Protein AF-D1CGZ0-F1 (afdb_monomer)

Structure (mmCIF, N/CA/C/O backbone):
data_AF-D1CGZ0-F1
#
_entry.id   AF-D1CGZ0-F1
#
loop_
_atom_site.group_PDB
_atom_site.id
_atom_site.type_symbol
_atom_site.label_atom_id
_atom_site.label_alt_id
_atom_site.label_comp_id
_atom_site.label_asym_id
_atom_site.label_entity_id
_atom_site.label_seq_id
_atom_site.pdbx_PDB_ins_code
_atom_site.Cartn_x
_atom_site.Cartn_y
_atom_site.Cartn_z
_atom_site.occupancy
_atom_site.B_iso_or_equiv
_atom_site.auth_seq_id
_atom_site.auth_comp_id
_atom_site.auth_asym_id
_atom_site.auth_atom_id
_atom_site.pdbx_PDB_model_num
ATOM 1 N N . MET A 1 1 ? 1.304 -33.345 63.623 1.00 33.91 1 MET A N 1
ATOM 2 C CA . MET A 1 1 ? 1.809 -32.393 64.645 1.00 33.91 1 MET A CA 1
ATOM 3 C C . MET A 1 1 ? 1.473 -30.986 64.139 1.00 33.91 1 MET A C 1
ATOM 5 O O . MET A 1 1 ? 1.699 -30.787 62.960 1.00 33.91 1 MET A O 1
ATOM 9 N N . GLY A 1 2 ? 0.911 -30.013 64.870 1.00 30.84 2 GLY A N 1
ATOM 10 C CA . GLY A 1 2 ? 0.191 -30.027 66.157 1.00 30.84 2 GLY A CA 1
ATOM 11 C C . GLY A 1 2 ? -0.105 -28.598 66.693 1.00 30.84 2 GLY A C 1
ATOM 12 O O . GLY A 1 2 ? 0.747 -27.744 66.527 1.00 30.84 2 GLY A O 1
ATOM 13 N N . ARG A 1 3 ? -1.263 -28.388 67.367 1.00 31.34 3 ARG A N 1
ATOM 14 C CA . ARG A 1 3 ? -1.572 -27.412 68.472 1.00 31.34 3 ARG A CA 1
ATOM 15 C C . ARG A 1 3 ? -1.063 -25.939 68.357 1.00 31.34 3 ARG A C 1
ATOM 17 O O . ARG A 1 3 ? 0.141 -25.745 68.397 1.00 31.34 3 ARG A O 1
ATOM 24 N N . LYS A 1 4 ? -1.850 -24.838 68.430 1.00 31.77 4 LYS A N 1
ATOM 25 C CA . LYS A 1 4 ? -3.292 -24.493 68.702 1.00 31.77 4 LYS A CA 1
ATOM 26 C C . LYS A 1 4 ? -3.672 -23.238 67.841 1.00 31.77 4 LYS A C 1
ATOM 28 O O . LYS A 1 4 ? -2.792 -22.765 67.138 1.00 31.77 4 LYS A O 1
ATOM 33 N N . GLY A 1 5 ? -4.856 -22.594 67.851 1.00 29.02 5 GLY A N 1
ATOM 34 C CA . GLY A 1 5 ? -6.169 -22.830 68.501 1.00 29.02 5 GLY A CA 1
ATOM 35 C C . GLY A 1 5 ? -6.537 -21.925 69.712 1.00 29.02 5 GLY A C 1
ATOM 36 O O . GLY A 1 5 ? -5.686 -21.762 70.582 1.00 29.02 5 GLY A O 1
ATOM 37 N N . VAL A 1 6 ? -7.823 -21.491 69.796 1.00 29.25 6 VAL A N 1
ATOM 38 C CA . VAL A 1 6 ? -8.660 -20.978 70.949 1.00 29.25 6 VAL A CA 1
ATOM 39 C C . VAL A 1 6 ? -9.308 -19.559 70.744 1.00 29.25 6 VAL A C 1
ATOM 41 O O . VAL A 1 6 ? -8.644 -18.716 70.150 1.00 29.25 6 VAL A O 1
ATOM 44 N N . PRO A 1 7 ? -10.607 -19.310 71.119 1.00 48.56 7 PRO A N 1
ATOM 45 C CA . PRO A 1 7 ? -11.551 -18.529 70.265 1.00 48.56 7 PRO A CA 1
ATOM 46 C C . PRO A 1 7 ? -12.641 -17.629 70.966 1.00 48.56 7 PRO A C 1
ATOM 48 O O . PRO A 1 7 ? -12.638 -17.499 72.185 1.00 48.56 7 PRO A O 1
ATOM 51 N N . ALA A 1 8 ? -13.655 -17.173 70.187 1.00 29.95 8 ALA A N 1
ATOM 52 C CA . ALA A 1 8 ? -15.020 -16.686 70.568 1.00 29.95 8 ALA A CA 1
ATOM 53 C C . ALA A 1 8 ? -15.104 -15.353 71.378 1.00 29.95 8 ALA A C 1
ATOM 55 O O . ALA A 1 8 ? -14.095 -14.922 71.914 1.00 29.95 8 ALA A O 1
ATOM 56 N N . MET A 1 9 ? -16.198 -14.569 71.485 1.00 24.83 9 MET A N 1
ATOM 57 C CA . MET A 1 9 ? -17.675 -14.763 71.594 1.00 24.83 9 MET A CA 1
ATOM 58 C C . MET A 1 9 ? -18.397 -13.400 71.254 1.00 24.83 9 MET A C 1
ATOM 60 O O . MET A 1 9 ? -17.672 -12.429 71.073 1.00 24.83 9 MET A O 1
ATOM 64 N N . LEU A 1 10 ? -19.726 -13.136 71.169 1.00 25.66 10 LEU A N 1
ATOM 65 C CA . LEU A 1 10 ? -21.030 -13.844 71.310 1.00 25.66 10 LEU A CA 1
ATOM 66 C C . LEU A 1 10 ? -22.154 -13.075 70.508 1.00 25.66 10 LEU A C 1
ATOM 68 O O . LEU A 1 10 ? -21.863 -12.137 69.777 1.00 25.66 10 LEU A O 1
ATOM 72 N N . VAL A 1 11 ? -23.428 -13.482 70.644 1.00 27.08 11 VAL A N 1
ATOM 73 C CA . VAL A 1 11 ? -24.711 -13.037 70.017 1.00 27.08 11 VAL A CA 1
ATOM 74 C C . VAL A 1 11 ? -25.525 -12.032 70.878 1.00 27.08 11 VAL A C 1
ATOM 76 O O . VAL A 1 11 ? -25.475 -12.204 72.093 1.00 27.08 11 VAL A O 1
ATOM 79 N N . LEU A 1 12 ? -26.377 -11.132 70.305 1.00 22.94 12 LEU A N 1
ATOM 80 C CA . LEU A 1 12 ? -27.755 -10.831 70.824 1.00 22.94 12 LEU A CA 1
ATOM 81 C C . LEU A 1 12 ? -28.733 -9.964 69.945 1.00 22.94 12 LEU A C 1
ATOM 83 O O . LEU A 1 12 ? -28.482 -8.790 69.720 1.00 22.94 12 LEU A O 1
ATOM 87 N N . VAL A 1 13 ? -29.924 -10.535 69.648 1.00 24.48 13 VAL A N 1
ATOM 88 C CA . VAL A 1 13 ? -31.317 -9.963 69.702 1.00 24.48 13 VAL A CA 1
ATOM 89 C C . VAL A 1 13 ? -31.864 -8.895 68.706 1.00 24.48 13 VAL A C 1
ATOM 91 O O . VAL A 1 13 ? -31.139 -8.168 68.043 1.00 24.48 13 VAL A O 1
ATOM 94 N N . LEU A 1 14 ? -33.210 -8.887 68.575 1.00 24.78 14 LEU A N 1
ATOM 95 C CA . LEU A 1 14 ? -34.065 -8.159 67.616 1.00 24.78 14 LEU A CA 1
ATOM 96 C C . LEU A 1 14 ? -34.909 -7.005 68.233 1.00 24.78 14 LEU A C 1
ATOM 98 O O . LEU A 1 14 ? -35.263 -7.068 69.407 1.00 24.78 14 LEU A O 1
ATOM 102 N N . LEU A 1 15 ? -35.439 -6.153 67.331 1.00 25.78 15 LEU A N 1
ATOM 103 C CA . LEU A 1 15 ? -36.782 -5.511 67.321 1.00 25.78 15 LEU A CA 1
ATOM 104 C C . LEU A 1 15 ? -37.104 -4.278 68.210 1.00 25.78 15 LEU A C 1
ATOM 106 O O . LEU A 1 15 ? -36.628 -4.137 69.328 1.00 25.78 15 LEU A O 1
ATOM 110 N N . LEU A 1 16 ? -38.068 -3.488 67.686 1.00 23.92 16 LEU A N 1
ATOM 111 C CA . LEU A 1 16 ? -38.765 -2.298 68.234 1.00 23.92 16 LEU A CA 1
ATOM 112 C C . LEU A 1 16 ? -37.964 -0.966 68.247 1.00 23.92 16 LEU A C 1
ATOM 114 O O . LEU A 1 16 ? -36.817 -0.945 68.667 1.00 23.92 16 LEU A O 1
ATOM 118 N N . ALA A 1 17 ? -38.521 0.193 67.845 1.00 24.83 17 ALA A N 1
ATOM 119 C CA . ALA A 1 17 ? -39.800 0.452 67.156 1.00 24.83 17 ALA A CA 1
ATOM 120 C C . ALA A 1 17 ? -39.867 1.828 66.438 1.00 24.83 17 ALA A C 1
ATOM 122 O O . ALA A 1 17 ? -39.348 2.818 66.934 1.00 24.83 17 ALA A O 1
ATOM 123 N N . LEU A 1 18 ? -40.606 1.849 65.318 1.00 27.62 18 LEU A N 1
ATOM 124 C CA . LEU A 1 18 ? -41.528 2.892 64.818 1.00 27.62 18 LEU A CA 1
ATOM 125 C C . LEU A 1 18 ? -41.279 4.390 65.132 1.00 27.62 18 LEU A C 1
ATOM 127 O O . LEU A 1 18 ? -41.556 4.849 66.238 1.00 27.62 18 LEU A O 1
ATOM 131 N N . TRP A 1 19 ? -41.088 5.184 64.070 1.00 22.89 19 TRP A N 1
ATOM 132 C CA . TRP A 1 19 ? -41.800 6.464 63.895 1.00 22.89 19 TRP A CA 1
ATOM 133 C C . TRP A 1 19 ? -42.060 6.719 62.389 1.00 22.89 19 TRP A C 1
ATOM 135 O O . TRP A 1 19 ? -41.135 6.539 61.598 1.00 22.89 19 TRP A O 1
ATOM 145 N N . PRO A 1 20 ? -43.288 7.067 61.947 1.00 32.31 20 PRO A N 1
ATOM 146 C CA . PRO A 1 20 ? -43.593 7.330 60.534 1.00 32.31 20 PRO A CA 1
ATOM 147 C C . PRO A 1 20 ? -43.204 8.749 60.081 1.00 32.31 20 PRO A C 1
ATOM 149 O O . PRO A 1 20 ? -43.044 9.656 60.895 1.00 32.31 20 PRO A O 1
ATOM 152 N N . ALA A 1 21 ? -43.097 8.947 58.767 1.00 34.34 21 ALA A N 1
ATOM 153 C CA . ALA A 1 21 ? -42.595 10.182 58.172 1.00 34.34 21 ALA A CA 1
ATOM 154 C C . ALA A 1 21 ? -43.555 11.389 58.247 1.00 34.34 21 ALA A C 1
ATOM 156 O O . ALA A 1 21 ? -44.709 11.328 57.822 1.00 34.34 21 ALA A O 1
ATOM 157 N N . SER A 1 22 ? -42.994 12.529 58.644 1.00 29.72 22 SER A N 1
ATOM 158 C CA . SER A 1 22 ? -43.122 13.817 57.949 1.00 29.72 22 SER A CA 1
ATOM 159 C C . SER A 1 22 ? -41.740 14.490 58.042 1.00 29.72 22 SER A C 1
ATOM 161 O O . SER A 1 22 ? -41.079 14.396 59.072 1.00 29.72 22 SER A O 1
ATOM 163 N N . HIS A 1 23 ? -41.185 15.121 57.011 1.00 26.83 23 HIS A N 1
ATOM 164 C CA . HIS A 1 23 ? -41.782 16.184 56.200 1.00 26.83 23 HIS A CA 1
ATOM 165 C C . HIS A 1 23 ? -41.604 15.971 54.681 1.00 26.83 23 HIS A C 1
ATOM 167 O O . HIS A 1 23 ? -41.093 14.947 54.235 1.00 26.83 23 HIS A O 1
ATOM 173 N N . ASN A 1 24 ? -42.093 16.933 53.892 1.00 29.92 24 ASN A N 1
ATOM 174 C CA . ASN A 1 24 ? -42.117 16.894 52.427 1.00 29.92 24 ASN A CA 1
ATOM 175 C C . ASN A 1 24 ? -40.712 16.887 51.800 1.00 29.92 24 ASN A C 1
ATOM 177 O O . ASN A 1 24 ? -39.748 17.353 52.403 1.00 29.92 24 ASN A O 1
ATOM 181 N N . GLY A 1 25 ? -40.628 16.383 50.565 1.00 31.55 25 GLY A N 1
ATOM 182 C CA . GLY A 1 25 ? -39.372 16.061 49.891 1.00 31.55 25 GLY A CA 1
ATOM 183 C C . GLY A 1 25 ? -38.356 17.204 49.786 1.00 31.55 25 GLY A C 1
ATOM 184 O O . GLY A 1 25 ? -38.608 18.230 49.157 1.00 31.55 25 GLY A O 1
ATOM 185 N N . ARG A 1 26 ? -37.165 16.936 50.320 1.00 33.88 26 ARG A N 1
ATOM 186 C CA . ARG A 1 26 ? -35.872 17.429 49.831 1.00 33.88 26 ARG A CA 1
ATOM 187 C C . ARG A 1 26 ? -35.024 16.212 49.443 1.00 33.88 26 ARG A C 1
ATOM 189 O O . ARG A 1 26 ? -35.352 15.089 49.832 1.00 33.88 26 ARG A O 1
ATOM 196 N N . ALA A 1 27 ? -33.961 16.424 48.670 1.00 37.03 27 ALA A N 1
ATOM 197 C CA . ALA A 1 27 ? -32.963 15.382 48.425 1.00 37.03 27 ALA A CA 1
ATOM 198 C C . ALA A 1 27 ? -32.316 14.928 49.749 1.00 37.03 27 ALA A C 1
ATOM 200 O O . ALA A 1 27 ? -32.380 15.642 50.750 1.00 37.03 27 ALA A O 1
ATOM 201 N N . GLN A 1 28 ? -31.681 13.752 49.763 1.00 46.81 28 GLN A N 1
ATOM 202 C CA . GLN A 1 28 ? -30.856 13.345 50.903 1.00 46.81 28 GLN A CA 1
ATOM 203 C C . GLN A 1 28 ? -29.676 14.321 51.032 1.00 46.81 28 GLN A C 1
ATOM 205 O O . GLN A 1 28 ? -28.759 14.290 50.213 1.00 46.81 28 GLN A O 1
ATOM 210 N N . GLU A 1 29 ? -29.726 15.199 52.036 1.00 56.94 29 GLU A N 1
ATOM 211 C CA . GLU A 1 29 ? -28.662 16.157 52.349 1.00 56.94 29 GLU A CA 1
ATOM 212 C C . GLU A 1 29 ? -27.419 15.373 52.808 1.00 56.94 29 GLU A C 1
ATOM 214 O O . GLU A 1 29 ? -27.412 14.720 53.856 1.00 56.94 29 GLU A O 1
ATOM 219 N N . THR A 1 30 ? -26.368 15.369 51.985 1.00 62.00 30 THR A N 1
ATOM 220 C CA . THR A 1 30 ? -25.201 14.497 52.171 1.00 62.00 30 THR A CA 1
ATOM 221 C C . THR A 1 30 ? -24.178 15.132 53.104 1.00 62.00 30 THR A C 1
ATOM 223 O O . THR A 1 30 ? -23.132 15.584 52.663 1.00 62.00 30 THR A O 1
ATOM 226 N N . GLY A 1 31 ? -24.470 15.146 54.408 1.00 77.12 31 GLY A N 1
ATOM 227 C CA . GLY A 1 31 ? -23.459 15.273 55.471 1.00 77.12 31 GLY A CA 1
ATOM 228 C C . GLY A 1 31 ? -22.737 16.620 55.620 1.00 77.12 31 GLY A C 1
ATOM 229 O O . GLY A 1 31 ? -21.684 16.654 56.251 1.00 77.12 31 GLY A O 1
ATOM 230 N N . LEU A 1 32 ? -23.260 17.716 55.064 1.00 88.50 32 LEU A N 1
ATOM 231 C CA . LEU A 1 32 ? -22.719 19.066 55.270 1.00 88.50 32 LEU A CA 1
ATOM 232 C C . LEU A 1 32 ? -23.212 19.640 56.613 1.00 88.50 32 LEU A C 1
ATOM 234 O O . LEU A 1 32 ? -24.414 19.831 56.800 1.00 88.50 32 LEU A O 1
ATOM 238 N N . ASP A 1 33 ? -22.300 19.919 57.548 1.00 88.38 33 ASP A N 1
ATOM 239 C CA . ASP A 1 33 ? -22.660 20.371 58.902 1.00 88.38 33 ASP A CA 1
ATOM 240 C C . ASP A 1 33 ? -23.023 21.867 58.951 1.00 88.38 33 ASP A C 1
ATOM 242 O O . ASP A 1 33 ? -22.326 22.719 58.397 1.00 88.38 33 ASP A O 1
ATOM 246 N N . ASN A 1 34 ? -24.089 22.200 59.694 1.00 89.50 34 ASN A N 1
ATOM 247 C CA . ASN A 1 34 ? -24.555 23.577 59.939 1.00 89.50 34 ASN A CA 1
ATOM 248 C C . ASN A 1 34 ? -24.634 24.456 58.658 1.00 89.50 34 ASN A C 1
ATOM 250 O O . ASN A 1 34 ? -24.021 25.523 58.604 1.00 89.50 34 ASN A O 1
ATOM 254 N N . PRO A 1 35 ? -25.355 24.029 57.603 1.00 87.56 35 PRO A N 1
ATOM 255 C CA . PRO A 1 35 ? -25.228 24.647 56.283 1.00 87.56 35 PRO A CA 1
ATOM 256 C C . PRO A 1 35 ? -26.003 25.974 56.135 1.00 87.56 35 PRO A C 1
ATOM 258 O O . PRO A 1 35 ? -25.654 26.801 55.300 1.00 87.56 35 PRO A O 1
ATOM 261 N N . GLY A 1 36 ? -27.009 26.216 56.981 1.00 87.12 36 GLY A N 1
ATOM 262 C CA . GLY A 1 36 ? -27.681 27.517 57.128 1.00 87.12 36 GLY A CA 1
ATOM 263 C C . GLY A 1 36 ? -27.113 28.381 58.262 1.00 87.12 36 GLY A C 1
ATOM 264 O O . GLY A 1 36 ? -27.831 29.205 58.802 1.00 87.12 36 GLY A O 1
ATOM 265 N N . PHE A 1 37 ? -25.880 28.127 58.723 1.00 92.94 37 PHE A N 1
ATOM 266 C CA . PHE A 1 37 ? -25.139 28.922 59.728 1.00 92.94 37 PHE A CA 1
ATOM 267 C C . PHE A 1 37 ? -25.830 29.199 61.087 1.00 92.94 37 PHE A C 1
ATOM 269 O O . PHE A 1 37 ? -25.304 29.934 61.928 1.00 92.94 37 PHE A O 1
ATOM 276 N N . GLU A 1 38 ? -26.968 28.562 61.366 1.00 90.06 38 GLU A N 1
ATOM 277 C CA . GLU A 1 38 ? -27.768 28.747 62.581 1.00 90.06 38 GLU A CA 1
ATOM 278 C C . GLU A 1 38 ? -26.986 28.495 63.877 1.00 90.06 38 GLU A C 1
ATOM 280 O O . GLU A 1 38 ? -27.153 29.214 64.866 1.00 90.06 38 GLU A O 1
ATOM 285 N N . ALA A 1 39 ? -26.094 27.502 63.897 1.00 87.94 39 ALA A N 1
ATOM 286 C CA . ALA A 1 39 ? -25.269 27.198 65.065 1.00 87.94 39 ALA A CA 1
ATOM 287 C C . ALA A 1 39 ? -24.060 28.144 65.229 1.00 87.94 39 ALA A C 1
ATOM 289 O O . ALA A 1 39 ? -23.420 28.132 66.281 1.00 87.94 39 ALA A O 1
ATOM 290 N N . GLY A 1 40 ? -23.758 28.972 64.225 1.00 89.56 40 GLY A N 1
ATOM 291 C CA . GLY A 1 40 ? -22.556 29.804 64.146 1.00 89.56 40 GLY A CA 1
ATOM 292 C C . GLY A 1 40 ? -21.948 29.819 62.736 1.00 89.56 40 GLY A C 1
ATOM 293 O O . GLY A 1 40 ? -22.449 29.137 61.841 1.00 89.56 40 GLY A O 1
ATOM 294 N N . PRO A 1 41 ? -20.851 30.564 62.521 1.00 92.19 41 PRO A N 1
ATOM 295 C CA . PRO A 1 41 ? -20.066 30.444 61.296 1.00 92.19 41 PRO A CA 1
ATOM 296 C C . PRO A 1 41 ? -19.385 29.068 61.198 1.00 92.19 41 PRO A C 1
ATOM 298 O O . PRO A 1 41 ? -19.215 28.368 62.199 1.00 92.19 41 PRO A O 1
ATOM 301 N N . TRP A 1 42 ? -18.947 28.703 59.994 1.00 94.69 42 TRP A N 1
ATOM 302 C CA . TRP A 1 42 ? -17.959 27.635 59.798 1.00 94.69 42 TRP A CA 1
ATOM 303 C C . TRP A 1 42 ? -16.566 28.055 60.317 1.00 94.69 42 TRP A C 1
ATOM 305 O O . TRP A 1 42 ? -16.346 29.214 60.676 1.00 94.69 42 TRP A O 1
ATOM 315 N N . GLU A 1 43 ? -15.617 27.113 60.373 1.00 93.75 43 GLU A N 1
ATOM 316 C CA . GLU A 1 43 ? -14.224 27.398 60.749 1.00 93.75 43 GLU A CA 1
ATOM 317 C C . GLU A 1 43 ? -13.621 28.431 59.778 1.00 93.75 43 GLU A C 1
ATOM 319 O O . GLU A 1 43 ? -13.849 28.344 58.575 1.00 93.75 43 GLU A O 1
ATOM 324 N N . ALA A 1 44 ? -12.882 29.423 60.281 1.00 94.38 44 ALA A N 1
ATOM 325 C CA . ALA A 1 44 ? -12.381 30.545 59.484 1.00 94.38 44 ALA A CA 1
ATOM 326 C C . ALA A 1 44 ? -10.909 30.841 59.788 1.00 94.38 44 ALA A C 1
ATOM 328 O O . ALA A 1 44 ? -10.480 30.701 60.934 1.00 94.38 44 ALA A O 1
ATOM 329 N N . ASN A 1 45 ? -10.152 31.305 58.788 1.00 95.19 45 ASN A N 1
ATOM 330 C CA . ASN A 1 45 ? -8.765 31.743 59.000 1.00 95.19 45 ASN A CA 1
ATOM 331 C C . ASN A 1 45 ? -8.683 33.045 59.820 1.00 95.19 45 ASN A C 1
ATOM 333 O O . ASN A 1 45 ? -7.792 33.189 60.654 1.00 95.19 45 ASN A O 1
ATOM 337 N N . HIS A 1 46 ? -9.658 33.938 59.633 1.00 94.25 46 HIS A N 1
ATOM 338 C CA . HIS A 1 46 ? -9.823 35.194 60.365 1.00 94.25 46 HIS A CA 1
ATOM 339 C C . HIS A 1 46 ? -11.173 35.237 61.105 1.00 94.25 46 HIS A C 1
ATOM 341 O O . HIS A 1 46 ? -12.113 35.904 60.656 1.00 94.25 46 HIS A O 1
ATOM 347 N N . PRO A 1 47 ? -11.326 34.524 62.238 1.00 92.44 47 PRO A N 1
ATOM 348 C CA . PRO A 1 47 ? -12.586 34.467 62.983 1.00 92.44 47 PRO A CA 1
ATOM 349 C C . PRO A 1 47 ? -13.032 35.833 63.537 1.00 92.44 47 PRO A C 1
ATOM 351 O O . PRO A 1 47 ? -14.212 36.035 63.796 1.00 92.44 47 PRO A O 1
ATOM 354 N N . GLU A 1 48 ? -12.132 36.808 63.673 1.00 93.56 48 GLU A N 1
ATOM 355 C CA . GLU A 1 48 ? -12.452 38.198 64.026 1.00 93.56 48 GLU A CA 1
ATOM 356 C C . GLU A 1 48 ? -13.113 39.000 62.887 1.00 93.56 48 GLU A C 1
ATOM 358 O O . GLU A 1 48 ? -13.610 40.107 63.112 1.00 93.56 48 GLU A O 1
ATOM 363 N N . ARG A 1 49 ? -13.124 38.455 61.664 1.00 95.25 49 ARG A N 1
ATOM 364 C CA . ARG A 1 49 ? -13.745 39.041 60.462 1.00 95.25 49 ARG A CA 1
ATOM 365 C C . ARG A 1 49 ? -15.061 38.370 60.070 1.00 95.25 49 ARG A C 1
ATOM 367 O O . ARG A 1 49 ? -15.728 38.843 59.148 1.00 95.25 49 ARG A O 1
ATOM 374 N N . VAL A 1 50 ? -15.436 37.300 60.771 1.00 95.44 50 VAL A N 1
ATOM 375 C CA . VAL A 1 50 ? -16.569 36.425 60.457 1.00 95.44 50 VAL A CA 1
ATOM 376 C C . VAL A 1 50 ? -17.542 36.395 61.639 1.00 95.44 50 VAL A C 1
ATOM 378 O O . VAL A 1 50 ? -17.148 36.125 62.769 1.00 95.44 50 VAL A O 1
ATOM 381 N N . ALA A 1 51 ? -18.826 36.670 61.405 1.00 94.00 51 ALA A N 1
ATOM 382 C CA . ALA A 1 51 ? -19.843 36.674 62.461 1.00 94.00 51 ALA A CA 1
ATOM 383 C C . ALA A 1 51 ? -21.238 36.334 61.922 1.00 94.00 51 ALA A C 1
ATOM 385 O O . ALA A 1 51 ? -21.568 36.695 60.797 1.00 94.00 51 ALA A O 1
ATOM 386 N N . THR A 1 52 ? -22.092 35.706 62.734 1.00 92.81 52 THR A N 1
ATOM 387 C CA . THR A 1 52 ? -23.512 35.523 62.383 1.00 92.81 52 THR A CA 1
ATOM 388 C C . THR A 1 52 ? -24.238 36.865 62.300 1.00 92.81 52 THR A C 1
ATOM 390 O O . THR A 1 52 ? -24.084 37.696 63.201 1.00 92.81 52 THR A O 1
ATOM 393 N N . ASP A 1 53 ? -25.083 37.048 61.289 1.00 92.25 53 ASP A N 1
ATOM 394 C CA . ASP A 1 53 ? -25.954 38.216 61.133 1.00 92.25 53 ASP A CA 1
ATOM 395 C C . ASP A 1 53 ? -27.427 37.787 61.227 1.00 92.25 53 ASP A C 1
ATOM 397 O O . ASP A 1 53 ? -27.825 36.772 60.662 1.00 92.25 53 ASP A O 1
ATOM 401 N N . THR A 1 54 ? -28.235 38.549 61.964 1.00 92.81 54 THR A N 1
ATOM 402 C CA . THR A 1 54 ? -29.687 38.336 62.128 1.00 92.81 54 THR A CA 1
ATOM 403 C C . THR A 1 54 ? -30.519 39.417 61.433 1.00 92.81 54 THR A C 1
ATOM 405 O O . THR A 1 54 ? -31.741 39.447 61.564 1.00 92.81 54 THR A O 1
ATOM 408 N N . THR A 1 55 ? -29.865 40.346 60.726 1.00 91.12 55 THR A N 1
ATOM 409 C CA . THR A 1 55 ? -30.499 41.478 60.032 1.00 91.12 55 THR A CA 1
ATOM 410 C C . THR A 1 55 ? -30.466 41.329 58.516 1.00 91.12 55 THR A C 1
ATOM 412 O O . THR A 1 55 ? -31.359 41.836 57.842 1.00 91.12 55 THR A O 1
ATOM 415 N N . GLN A 1 56 ? -29.464 40.621 57.988 1.00 92.25 56 GLN A N 1
ATOM 416 C CA . GLN A 1 56 ? -29.388 40.175 56.599 1.00 92.25 56 GLN A CA 1
ATOM 417 C C . GLN A 1 56 ? -29.416 38.650 56.603 1.00 92.25 56 GLN A C 1
ATOM 419 O O . GLN A 1 56 ? -28.442 38.018 56.998 1.00 92.25 56 GLN A O 1
ATOM 424 N N . VAL A 1 57 ? -30.547 38.068 56.223 1.00 92.00 57 VAL A N 1
ATOM 425 C CA . VAL A 1 57 ? -30.811 36.622 56.259 1.00 92.00 57 VAL A CA 1
ATOM 426 C C . VAL A 1 57 ? -31.625 36.274 55.013 1.00 92.00 57 VAL A C 1
ATOM 428 O O . VAL A 1 57 ? -32.472 37.074 54.606 1.00 92.00 57 VAL A O 1
ATOM 431 N N . HIS A 1 58 ? -31.348 35.131 54.394 1.00 92.62 58 HIS A N 1
ATOM 432 C CA . HIS A 1 58 ? -32.141 34.548 53.316 1.00 92.62 58 HIS A CA 1
ATOM 433 C C . HIS A 1 58 ? -33.144 33.526 53.874 1.00 92.62 58 HIS A C 1
ATOM 435 O O . HIS A 1 58 ? -34.339 33.614 53.583 1.00 92.62 58 HIS A O 1
ATOM 441 N N . GLY A 1 59 ? -32.671 32.602 54.719 1.00 83.56 59 GLY A N 1
ATOM 442 C CA . GLY A 1 59 ? -33.468 31.527 55.313 1.00 83.56 59 GLY A CA 1
ATOM 443 C C . GLY A 1 59 ? -33.259 31.387 56.821 1.00 83.56 59 GLY A C 1
ATOM 444 O O . GLY A 1 59 ? -32.263 31.826 57.379 1.00 83.56 59 GLY A O 1
ATOM 445 N N . GLY A 1 60 ? -34.227 30.789 57.519 1.00 86.62 60 GLY A N 1
ATOM 446 C CA . GLY A 1 60 ? -34.109 30.556 58.964 1.00 86.62 60 GLY A CA 1
ATOM 447 C C . GLY A 1 60 ? -34.121 31.844 59.805 1.00 86.62 60 GLY A C 1
ATOM 448 O O . GLY A 1 60 ? -35.059 32.640 59.721 1.00 86.62 60 GLY A O 1
ATOM 449 N N . GLN A 1 61 ? -33.127 32.002 60.681 1.00 90.06 61 GLN A N 1
ATOM 450 C CA . GLN A 1 61 ? -32.957 33.111 61.629 1.00 90.06 61 GLN A CA 1
ATOM 451 C C . GLN A 1 61 ? -31.582 33.796 61.545 1.00 90.06 61 GLN A C 1
ATOM 453 O O . GLN A 1 61 ? -31.410 34.851 62.167 1.00 90.06 61 GLN A O 1
ATOM 458 N N . ARG A 1 62 ? -30.598 33.213 60.845 1.00 93.62 62 ARG A N 1
ATOM 459 C CA . ARG A 1 62 ? -29.203 33.683 60.807 1.00 93.62 62 ARG A CA 1
ATOM 460 C C . ARG A 1 62 ? -28.550 33.383 59.464 1.00 93.62 62 ARG A C 1
ATOM 462 O O . ARG A 1 62 ? -28.650 32.266 58.992 1.00 93.62 62 ARG A O 1
ATOM 469 N N . SER A 1 63 ? -27.764 34.330 58.964 1.00 95.31 63 SER A N 1
ATOM 470 C CA . SER A 1 63 ? -26.724 34.076 57.958 1.00 95.31 63 SER A CA 1
ATOM 471 C C . SER A 1 63 ? -25.334 34.211 58.588 1.00 95.31 63 SER A C 1
ATOM 473 O O . SER A 1 63 ? -25.207 34.579 59.765 1.00 95.31 63 SER A O 1
ATOM 475 N N . VAL A 1 64 ? -24.270 33.991 57.810 1.00 96.38 64 VAL A N 1
ATOM 476 C CA . VAL A 1 64 ? -22.910 34.404 58.187 1.00 96.38 64 VAL A CA 1
ATOM 477 C C . VAL A 1 64 ? -22.428 35.591 57.352 1.00 96.38 64 VAL A C 1
ATOM 479 O O . VAL A 1 64 ? -22.484 35.579 56.126 1.00 96.38 64 VAL A O 1
ATOM 482 N N . ARG A 1 65 ? -21.908 36.617 58.030 1.00 96.81 65 ARG A N 1
ATOM 483 C CA . ARG A 1 65 ? -21.290 37.813 57.451 1.00 96.81 65 ARG A CA 1
ATOM 484 C C . ARG A 1 65 ? -19.769 37.726 57.505 1.00 96.81 65 ARG A C 1
ATOM 486 O O . ARG A 1 65 ? -19.205 37.393 58.548 1.00 96.81 65 ARG A O 1
ATOM 493 N N . VAL A 1 66 ? -19.117 38.129 56.418 1.00 97.25 66 VAL A N 1
ATOM 494 C CA . VAL A 1 66 ? -17.660 38.168 56.253 1.00 97.25 66 VAL A CA 1
ATOM 495 C C . VAL A 1 66 ? -17.208 39.573 55.839 1.00 97.25 66 VAL A C 1
ATOM 497 O O . VAL A 1 66 ? -17.772 40.175 54.922 1.00 97.25 66 VAL A O 1
ATOM 500 N N . LEU A 1 67 ? -16.185 40.099 56.519 1.00 96.19 67 LEU A N 1
ATOM 501 C CA . LEU A 1 67 ? -15.572 41.403 56.242 1.00 96.19 67 LEU A CA 1
ATOM 502 C C . LEU A 1 67 ? -14.161 41.221 55.645 1.00 96.19 67 LEU A C 1
ATOM 504 O O . LEU A 1 67 ? -13.301 40.681 56.344 1.00 96.19 67 LEU A O 1
ATOM 508 N N . PRO A 1 68 ? -13.872 41.709 54.421 1.00 94.50 68 PRO A N 1
ATOM 509 C CA . PRO A 1 68 ? -12.570 41.524 53.765 1.00 94.50 68 PRO A CA 1
ATOM 510 C C . PRO A 1 68 ? -11.426 42.157 54.568 1.00 94.50 68 PRO A C 1
ATOM 512 O O . PRO A 1 68 ? -11.668 43.050 55.384 1.00 94.50 68 PRO A O 1
ATOM 515 N N . LEU A 1 69 ? -10.182 41.734 54.338 1.00 92.56 69 LEU A N 1
ATOM 516 C CA . LEU A 1 69 ? -8.994 42.363 54.925 1.00 92.56 69 LEU A CA 1
ATOM 517 C C . LEU A 1 69 ? -8.175 43.119 53.865 1.00 92.56 69 LEU A C 1
ATOM 519 O O . LEU A 1 69 ? -8.026 42.631 52.746 1.00 92.56 69 LEU A O 1
ATOM 523 N N . PRO A 1 70 ? -7.582 44.281 54.194 1.00 87.75 70 PRO A N 1
ATOM 524 C CA . PRO A 1 70 ? -6.567 44.891 53.346 1.00 87.75 70 PRO A CA 1
ATOM 525 C C . PRO A 1 70 ? -5.294 44.031 53.347 1.00 87.75 70 PRO A C 1
ATOM 527 O O . PRO A 1 70 ? -4.582 43.962 54.348 1.00 87.75 70 PRO A O 1
ATOM 530 N N . GLY A 1 71 ? -5.007 43.384 52.217 1.00 87.69 71 GLY A N 1
ATOM 531 C CA . GLY A 1 71 ? -3.774 42.622 51.988 1.00 87.69 71 GLY A CA 1
ATOM 532 C C . GLY A 1 71 ? -3.779 41.137 52.378 1.00 87.69 71 GLY A C 1
ATOM 533 O O . GLY A 1 71 ? -2.745 40.506 52.185 1.00 87.69 71 GLY A O 1
ATOM 534 N N . ASP A 1 72 ? -4.891 40.575 52.869 1.00 93.06 72 ASP A N 1
ATOM 535 C CA . ASP A 1 72 ? -5.021 39.131 53.143 1.00 93.06 72 ASP A CA 1
ATOM 536 C C . ASP A 1 72 ? -6.432 38.609 52.804 1.00 93.06 72 ASP A C 1
ATOM 538 O O . ASP A 1 72 ? -7.403 39.373 52.774 1.00 93.06 72 ASP A O 1
ATOM 542 N N . ASP A 1 73 ? -6.534 37.315 52.509 1.00 93.62 73 ASP A N 1
ATOM 543 C CA . ASP A 1 73 ? -7.778 36.622 52.161 1.00 93.62 73 ASP A CA 1
ATOM 544 C C . ASP A 1 73 ? -8.573 36.254 53.426 1.00 93.62 73 ASP A C 1
ATOM 546 O O . ASP A 1 73 ? -8.012 35.782 54.413 1.00 93.62 73 ASP A O 1
ATOM 550 N N . VAL A 1 74 ? -9.904 36.372 53.397 1.00 96.12 74 VAL A N 1
ATOM 551 C CA . VAL A 1 74 ? -10.778 35.881 54.479 1.00 96.12 74 VAL A CA 1
ATOM 552 C C . VAL A 1 74 ? -11.658 34.760 53.946 1.00 96.12 74 VAL A C 1
ATOM 554 O O . VAL A 1 74 ? -12.497 34.987 53.076 1.00 96.12 74 VAL A O 1
ATOM 557 N N . PHE A 1 75 ? -11.511 33.551 54.485 1.00 95.94 75 PHE A N 1
ATOM 558 C CA . PHE A 1 75 ? -12.312 32.399 54.079 1.00 95.94 75 PHE A CA 1
ATOM 559 C C . PHE A 1 75 ? -12.846 31.591 55.261 1.00 95.94 75 PHE A C 1
ATOM 561 O O . PHE A 1 75 ? -12.250 31.534 56.338 1.00 95.94 75 PHE A O 1
ATOM 568 N N . MET A 1 76 ? -13.971 30.925 55.012 1.00 96.38 76 MET A N 1
ATOM 569 C CA . MET A 1 76 ? -14.561 29.908 55.878 1.00 96.38 76 MET A CA 1
ATOM 570 C C . MET A 1 76 ? -14.505 28.541 55.199 1.00 96.38 76 MET A C 1
ATOM 572 O O . MET A 1 76 ? -14.589 28.469 53.973 1.00 96.38 76 MET A O 1
ATOM 576 N N . LEU A 1 77 ? -14.408 27.468 55.981 1.00 94.31 77 LEU A N 1
ATOM 577 C CA . LEU A 1 77 ? -14.251 26.097 55.500 1.00 94.31 77 LEU A CA 1
ATOM 578 C C . LEU A 1 77 ? -15.174 25.099 56.219 1.00 94.31 77 LEU A C 1
ATOM 580 O O . LEU A 1 77 ? -15.279 25.105 57.445 1.00 94.31 77 LEU A O 1
ATOM 584 N N . SER A 1 78 ? -15.835 24.234 55.448 1.00 94.56 78 SER A N 1
ATOM 585 C CA . SER A 1 78 ? -16.802 23.247 55.951 1.00 94.56 78 SER A CA 1
ATOM 586 C C . SER A 1 78 ? -16.165 22.120 56.779 1.00 94.56 78 SER A C 1
ATOM 588 O O . SER A 1 78 ? -14.943 21.968 56.852 1.00 94.56 78 SER A O 1
ATOM 590 N N . ASN A 1 79 ? -17.007 21.242 57.331 1.00 93.56 79 ASN A N 1
ATOM 591 C CA . ASN A 1 79 ? -16.595 19.889 57.706 1.00 93.56 79 ASN A CA 1
ATOM 592 C C . ASN A 1 79 ? -16.105 19.086 56.473 1.00 93.56 79 ASN A C 1
ATOM 594 O O . ASN A 1 79 ? -16.270 19.518 55.329 1.00 93.56 79 ASN A O 1
ATOM 598 N N . LEU A 1 80 ? -15.482 17.922 56.695 1.00 93.25 80 LEU A N 1
ATOM 599 C CA . LEU A 1 80 ? -15.187 16.975 55.612 1.00 93.25 80 LEU A CA 1
ATOM 600 C C . LEU A 1 80 ? -16.471 16.253 55.209 1.00 93.25 80 LEU A C 1
ATOM 602 O O . LEU A 1 80 ? -17.043 15.516 56.011 1.00 93.25 80 LEU A O 1
ATOM 606 N N . VAL A 1 81 ? -16.894 16.439 53.964 1.00 93.31 81 VAL A N 1
ATOM 607 C CA . VAL A 1 81 ? -18.162 15.915 53.462 1.00 93.31 81 VAL A CA 1
ATOM 608 C C . VAL A 1 81 ? -17.906 14.652 52.635 1.00 93.31 81 VAL A C 1
ATOM 610 O O . VAL A 1 81 ? -17.222 14.749 51.615 1.00 93.31 81 VAL A O 1
ATOM 613 N N . PRO A 1 82 ? -18.391 13.466 53.050 1.00 90.81 82 PRO A N 1
ATOM 614 C CA . PRO A 1 82 ? -18.092 12.212 52.363 1.00 90.81 82 PRO A CA 1
ATOM 615 C C . PRO A 1 82 ? -18.783 12.134 51.000 1.00 90.81 82 PRO A C 1
ATOM 617 O O . PRO A 1 82 ? -19.978 12.420 50.885 1.00 90.81 82 PRO A O 1
ATOM 620 N N . ILE A 1 83 ? -18.044 11.679 49.988 1.00 88.88 83 ILE A N 1
ATOM 621 C CA . ILE A 1 83 ? -18.567 11.438 48.640 1.00 88.88 83 ILE A CA 1
ATOM 622 C C . ILE A 1 83 ? -18.270 10.021 48.150 1.00 88.88 83 ILE A C 1
ATOM 624 O O . ILE A 1 83 ? -17.344 9.358 48.612 1.00 88.88 83 ILE A O 1
ATOM 628 N N . ASP A 1 84 ? -19.060 9.584 47.177 1.00 83.81 84 ASP A N 1
ATOM 629 C CA . ASP A 1 84 ? -18.714 8.498 46.271 1.00 83.81 84 ASP A CA 1
ATOM 630 C C . ASP A 1 84 ? -18.145 9.137 44.997 1.00 83.81 84 ASP A C 1
ATOM 632 O O . ASP A 1 84 ? -18.835 9.926 44.349 1.00 83.81 84 ASP A O 1
ATOM 636 N N . VAL A 1 85 ? -16.886 8.849 44.656 1.00 84.75 85 VAL A N 1
ATOM 637 C CA . VAL A 1 85 ? -16.211 9.480 43.506 1.00 84.75 85 VAL A CA 1
ATOM 638 C C . VAL A 1 85 ? -16.816 9.082 42.158 1.00 84.75 85 VAL A C 1
ATOM 640 O O . VAL A 1 85 ? -16.579 9.763 41.164 1.00 84.75 85 VAL A O 1
ATOM 643 N N . GLU A 1 86 ? -17.628 8.020 42.110 1.00 79.19 86 GLU A N 1
ATOM 644 C CA . GLU A 1 86 ? -18.357 7.635 40.902 1.00 79.19 86 GLU A CA 1
ATOM 645 C C . GLU A 1 86 ? -19.647 8.450 40.682 1.00 79.19 86 GLU A C 1
ATOM 647 O O . GLU A 1 86 ? -20.259 8.306 39.621 1.00 79.19 86 GLU A O 1
ATOM 652 N N . LEU A 1 87 ? -20.086 9.288 41.634 1.00 80.56 87 LEU A N 1
ATOM 653 C CA . LEU A 1 87 ? -21.343 10.053 41.572 1.00 80.56 87 LEU A CA 1
ATOM 654 C C . LEU A 1 87 ? -21.147 11.555 41.306 1.00 80.56 87 LEU A C 1
ATOM 656 O O . LEU A 1 87 ? -20.142 12.148 41.684 1.00 80.56 87 LEU A O 1
ATOM 660 N N . SER A 1 88 ? -22.172 12.180 40.717 1.00 85.00 88 SER A N 1
ATOM 661 C CA . SER A 1 88 ? -22.293 13.639 40.594 1.00 85.00 88 SER A CA 1
ATOM 662 C C . SER A 1 88 ? -23.068 14.239 41.771 1.00 85.00 88 SER A C 1
ATOM 664 O O . SER A 1 88 ? -24.011 13.641 42.300 1.00 85.00 88 SER A O 1
ATOM 666 N N . TYR A 1 89 ? -22.704 15.459 42.151 1.00 87.75 89 TYR A N 1
ATOM 667 C CA . TYR A 1 89 ? -23.284 16.207 43.262 1.00 87.75 89 TYR A CA 1
ATOM 668 C C . TYR A 1 89 ? -23.572 17.656 42.865 1.00 87.75 89 TYR A C 1
ATOM 670 O O . TYR A 1 89 ? -22.974 18.186 41.930 1.00 87.75 89 TYR A O 1
ATOM 678 N N . VAL A 1 90 ? -24.456 18.315 43.615 1.00 89.81 90 VAL A N 1
ATOM 679 C CA . VAL A 1 90 ? -24.666 19.765 43.531 1.00 89.81 90 VAL A CA 1
ATOM 680 C C . VAL A 1 90 ? -24.378 20.385 44.893 1.00 89.81 90 VAL A C 1
ATOM 682 O O . VAL A 1 90 ? -24.957 19.977 45.904 1.00 89.81 90 VAL A O 1
ATOM 685 N N . PHE A 1 91 ? -23.489 21.377 44.911 1.00 93.69 91 PHE A N 1
ATOM 686 C CA . PHE A 1 91 ? -23.337 22.315 46.017 1.00 93.69 91 PHE A CA 1
ATOM 687 C C . PHE A 1 91 ? -24.098 23.600 45.700 1.00 93.69 91 PHE A C 1
ATOM 689 O O . PHE A 1 91 ? -23.910 24.193 44.642 1.00 93.69 91 PHE A O 1
ATOM 696 N N . SER A 1 92 ? -24.927 24.053 46.629 1.00 93.81 92 SER A N 1
ATOM 697 C CA . SER A 1 92 ? -25.668 25.308 46.527 1.00 93.81 92 SER A CA 1
ATOM 698 C C . SER A 1 92 ? -25.254 26.241 47.653 1.00 93.81 92 SER A C 1
ATOM 700 O O . SER A 1 92 ? -25.004 25.782 48.766 1.00 93.81 92 SER A O 1
ATOM 702 N N . VAL A 1 93 ? -25.255 27.548 47.404 1.00 96.00 93 VAL A N 1
ATOM 703 C CA . VAL A 1 93 ? -25.164 28.572 48.455 1.00 96.00 93 VAL A CA 1
ATOM 704 C C . VAL A 1 93 ? -25.848 29.859 48.001 1.00 96.00 93 VAL A C 1
ATOM 706 O O . VAL A 1 93 ? -25.788 30.222 46.824 1.00 96.00 93 VAL A O 1
ATOM 709 N N . TRP A 1 94 ? -26.505 30.562 48.922 1.00 97.38 94 TRP A N 1
ATOM 710 C CA . TRP A 1 94 ? -26.967 31.926 48.684 1.00 97.38 94 TRP A CA 1
ATOM 711 C C . TRP A 1 94 ? -25.887 32.913 49.108 1.00 97.38 94 TRP A C 1
ATOM 713 O O . TRP A 1 94 ? -25.320 32.806 50.194 1.00 97.38 94 TRP A O 1
ATOM 723 N N . ILE A 1 95 ? -25.599 33.882 48.241 1.00 97.88 95 ILE A N 1
ATOM 724 C CA . ILE A 1 95 ? -24.588 34.915 48.466 1.00 97.88 95 ILE A CA 1
ATOM 725 C C . ILE A 1 95 ? -25.237 36.284 48.268 1.00 97.88 95 ILE A C 1
ATOM 727 O O . ILE A 1 95 ? -25.956 36.508 47.293 1.00 97.88 95 ILE A O 1
ATOM 731 N N . ARG A 1 96 ? -24.948 37.214 49.174 1.00 97.38 96 ARG A N 1
ATOM 732 C CA . ARG A 1 96 ? -25.283 38.640 49.077 1.00 97.38 96 ARG A CA 1
ATOM 733 C C . ARG A 1 96 ? -24.005 39.450 49.265 1.00 97.38 96 ARG A C 1
ATOM 735 O O . ARG A 1 96 ? -23.182 39.098 50.109 1.00 97.38 96 ARG A O 1
ATOM 742 N N . THR A 1 97 ? -23.826 40.536 48.518 1.00 97.44 97 THR A N 1
ATOM 743 C CA . THR A 1 97 ? -22.639 41.400 48.653 1.00 97.44 97 THR A CA 1
ATOM 744 C C . THR A 1 97 ? -23.013 42.873 48.714 1.00 97.44 97 THR A C 1
ATOM 746 O O . THR A 1 97 ? -24.024 43.297 48.156 1.00 97.44 97 THR A O 1
ATOM 749 N N . ASP A 1 98 ? -22.194 43.665 49.400 1.00 96.69 98 ASP A N 1
ATOM 750 C CA . ASP A 1 98 ? -22.241 45.121 49.323 1.00 96.69 98 ASP A CA 1
ATOM 751 C C . ASP A 1 98 ? -20.830 45.708 49.237 1.00 96.69 98 ASP A C 1
ATOM 753 O O . ASP A 1 98 ? -19.965 45.409 50.062 1.00 96.69 98 ASP A O 1
ATOM 757 N N . SER A 1 99 ? -20.622 46.581 48.251 1.00 94.69 99 SER A N 1
ATOM 758 C CA . SER A 1 99 ? -19.465 47.459 48.093 1.00 94.69 99 SER A CA 1
ATOM 759 C C . SER A 1 99 ? -18.112 46.733 48.017 1.00 94.69 99 SER A C 1
ATOM 761 O O . SER A 1 99 ? -17.078 47.307 48.354 1.00 94.69 99 SER A O 1
ATOM 763 N N . LEU A 1 100 ? -18.114 45.480 47.547 1.00 95.44 100 LEU A N 1
ATOM 764 C CA . LEU A 1 100 ? -16.913 44.690 47.254 1.00 95.44 100 LEU A CA 1
ATOM 765 C C . LEU A 1 100 ? -16.458 44.865 45.789 1.00 95.44 100 LEU A C 1
ATOM 767 O O . LEU A 1 100 ? -17.277 45.196 44.931 1.00 95.44 100 LEU A O 1
ATOM 771 N N . PRO A 1 101 ? -15.189 44.572 45.442 1.00 93.94 101 PRO A N 1
ATOM 772 C CA . PRO A 1 101 ? -14.785 44.350 44.050 1.00 93.94 101 PRO A CA 1
ATOM 773 C C . PRO A 1 101 ? -15.638 43.257 43.379 1.00 93.94 101 PRO A C 1
ATOM 775 O O . PRO A 1 101 ? -16.063 42.312 44.042 1.00 93.94 101 PRO A O 1
ATOM 778 N N . SER A 1 102 ? -15.882 43.357 42.068 1.00 89.94 102 SER A N 1
ATOM 779 C CA . SER A 1 102 ? -16.854 42.522 41.326 1.00 89.94 102 SER A CA 1
ATOM 780 C C . SER A 1 102 ? -16.528 41.023 41.241 1.00 89.94 102 SER A C 1
ATOM 782 O O . SER A 1 102 ? -17.374 40.239 40.823 1.00 89.94 102 SER A O 1
ATOM 784 N N . ASN A 1 103 ? -15.319 40.627 41.631 1.00 90.31 103 ASN A N 1
ATOM 785 C CA . ASN A 1 103 ? -14.824 39.252 41.653 1.00 90.31 103 ASN A CA 1
ATOM 786 C C . ASN A 1 103 ? -14.241 38.852 43.024 1.00 90.31 103 ASN A C 1
ATOM 788 O O . ASN A 1 103 ? -13.459 37.905 43.104 1.00 90.31 103 ASN A O 1
ATOM 792 N N . ALA A 1 104 ? -14.559 39.600 44.087 1.00 93.06 104 ALA A N 1
ATOM 793 C CA . ALA A 1 104 ? -13.958 39.396 45.401 1.00 93.06 104 ALA A CA 1
ATOM 794 C C . ALA A 1 104 ? -14.467 38.143 46.122 1.00 93.06 104 ALA A C 1
ATOM 796 O O . ALA A 1 104 ? -13.724 37.552 46.900 1.00 93.06 104 ALA A O 1
ATOM 797 N N . VAL A 1 105 ? -15.714 37.729 45.897 1.00 96.81 105 VAL A N 1
ATOM 798 C CA . VAL A 1 105 ? -16.277 36.528 46.521 1.00 96.81 105 VAL A CA 1
ATOM 799 C C . VAL A 1 105 ? -16.096 35.338 45.592 1.00 96.81 105 VAL A C 1
ATOM 801 O O . VAL A 1 105 ? -16.436 35.423 44.414 1.00 96.81 105 VAL A O 1
ATOM 804 N N . SER A 1 106 ? -15.613 34.213 46.115 1.00 95.94 106 SER A N 1
ATOM 805 C CA . SER A 1 106 ? -15.566 32.950 45.374 1.00 95.94 106 SER A CA 1
ATOM 806 C C . SER A 1 106 ? -15.931 31.739 46.230 1.00 95.94 106 SER A C 1
ATOM 808 O O . SER A 1 106 ? -15.779 31.748 47.452 1.00 95.94 106 SER A O 1
ATOM 810 N N . VAL A 1 107 ? -16.411 30.686 45.570 1.00 96.50 107 VAL A N 1
ATOM 811 C CA . VAL A 1 107 ? -16.558 29.346 46.159 1.00 96.50 107 VAL A CA 1
ATOM 812 C C . VAL A 1 107 ? -15.480 28.458 45.557 1.00 96.50 107 VAL A C 1
ATOM 814 O O . VAL A 1 107 ? -15.308 28.448 44.337 1.00 96.50 107 VAL A O 1
ATOM 817 N N . ARG A 1 108 ? -14.761 27.712 46.399 1.00 96.81 108 ARG A N 1
ATOM 818 C CA . ARG A 1 108 ? -13.754 26.724 45.979 1.00 96.81 108 ARG A CA 1
ATOM 819 C C . ARG A 1 108 ? -13.993 25.400 46.699 1.00 96.81 108 ARG A C 1
ATOM 821 O O . ARG A 1 108 ? -14.537 25.390 47.802 1.00 96.81 108 ARG A O 1
ATOM 828 N N . VAL A 1 109 ? -13.569 24.289 46.104 1.00 96.81 109 VAL A N 1
ATOM 829 C CA . VAL A 1 109 ? -13.695 22.951 46.705 1.00 96.81 109 VAL A CA 1
ATOM 830 C C . VAL A 1 109 ? -12.334 22.274 46.729 1.00 96.81 109 VAL A C 1
ATOM 832 O O . VAL A 1 109 ? -11.642 22.232 45.716 1.00 96.81 109 VAL A O 1
ATOM 835 N N . LEU A 1 110 ? -11.943 21.763 47.893 1.00 96.50 110 LEU A N 1
ATOM 836 C CA . LEU A 1 110 ? -10.725 20.985 48.085 1.00 96.50 110 LEU A CA 1
ATOM 837 C C . LEU A 1 110 ? -11.076 19.494 48.108 1.00 96.50 110 LEU A C 1
ATOM 839 O O . LEU A 1 110 ? -11.969 19.080 48.851 1.00 96.50 110 LEU A O 1
ATOM 843 N N . GLU A 1 111 ? -10.360 18.696 47.323 1.00 96.88 111 GLU A N 1
ATOM 844 C CA . GLU A 1 111 ? -10.475 17.238 47.315 1.00 96.88 111 GLU A CA 1
ATOM 845 C C . GLU A 1 111 ? -9.507 16.617 48.329 1.00 96.88 111 GLU A C 1
ATOM 847 O O . GLU A 1 111 ? -8.330 16.991 48.399 1.00 96.88 111 GLU A O 1
ATOM 852 N N . VAL A 1 112 ? -10.007 15.684 49.143 1.00 95.25 112 VAL A N 1
ATOM 853 C CA . VAL A 1 112 ? -9.306 15.142 50.315 1.00 95.25 112 VAL A CA 1
ATOM 854 C C . VAL A 1 112 ? -9.411 13.612 50.355 1.00 95.25 112 VAL A C 1
ATOM 856 O O . VAL A 1 112 ? -10.470 13.033 50.092 1.00 95.25 112 VAL A O 1
ATOM 859 N N . ASP A 1 113 ? -8.297 12.958 50.685 1.00 91.00 113 ASP A N 1
ATOM 860 C CA . ASP A 1 113 ? -8.161 11.498 50.742 1.00 91.00 113 ASP A CA 1
ATOM 861 C C . ASP A 1 113 ? -8.706 10.883 52.063 1.00 91.00 113 ASP A C 1
ATOM 863 O O . ASP A 1 113 ? -9.028 11.612 53.010 1.00 91.00 113 ASP A O 1
ATOM 867 N N . PRO A 1 114 ? -8.778 9.538 52.184 1.00 90.50 114 PRO A N 1
ATOM 868 C CA . PRO A 1 114 ? -9.183 8.845 53.414 1.00 90.50 114 PRO A CA 1
ATOM 869 C C . PRO A 1 114 ? -8.390 9.199 54.684 1.00 90.50 114 PRO A C 1
ATOM 871 O O . PRO A 1 114 ? -8.859 8.938 55.790 1.00 90.50 114 PRO A O 1
ATOM 874 N N . ASN A 1 115 ? -7.185 9.756 54.543 1.00 90.94 115 ASN A N 1
ATOM 875 C CA . ASN A 1 115 ? -6.257 10.073 55.627 1.00 90.94 115 ASN A CA 1
ATOM 876 C C . ASN A 1 115 ? -6.288 11.566 56.015 1.00 90.94 115 ASN A C 1
ATOM 878 O O . ASN A 1 115 ? -5.458 11.999 56.816 1.00 90.94 115 ASN A O 1
ATOM 882 N N . ASN A 1 116 ? -7.233 12.348 55.470 1.00 89.62 116 ASN A N 1
ATOM 883 C CA . ASN A 1 116 ? -7.301 13.810 55.594 1.00 89.62 116 ASN A CA 1
ATOM 884 C C . ASN A 1 116 ? -6.072 14.534 54.995 1.00 89.62 116 ASN A C 1
ATOM 886 O O . ASN A 1 116 ? -5.630 15.571 55.493 1.00 89.62 116 ASN A O 1
ATOM 890 N N . VAL A 1 117 ? -5.507 13.989 53.913 1.00 90.75 117 VAL A N 1
ATOM 891 C CA . VAL A 1 117 ? -4.482 14.644 53.093 1.00 90.75 117 VAL A CA 1
ATOM 892 C C . VAL A 1 117 ? -5.157 15.311 51.896 1.00 90.75 117 VAL A C 1
ATOM 894 O O . VAL A 1 117 ? -5.925 14.684 51.166 1.00 90.75 117 VAL A O 1
ATOM 897 N N . ALA A 1 118 ? -4.863 16.594 51.680 1.00 91.88 118 ALA A N 1
ATOM 898 C CA . ALA A 1 118 ? -5.340 17.325 50.512 1.00 91.88 118 ALA A CA 1
ATOM 899 C C . ALA A 1 118 ? -4.718 16.756 49.225 1.00 91.88 118 ALA A C 1
ATOM 901 O O . ALA A 1 118 ? -3.496 16.646 49.113 1.00 91.88 118 ALA A O 1
ATOM 902 N N . ILE A 1 119 ? -5.564 16.414 48.255 1.00 90.81 119 ILE A N 1
ATOM 903 C CA . ILE A 1 119 ? -5.164 15.909 46.935 1.00 90.81 119 ILE A CA 1
ATOM 904 C C . ILE A 1 119 ? -4.922 17.078 45.978 1.00 90.81 119 ILE A C 1
ATOM 906 O O . ILE A 1 119 ? -3.930 17.088 45.251 1.00 90.81 119 ILE A O 1
ATOM 910 N N . GLY A 1 120 ? -5.817 18.065 46.002 1.00 92.12 120 GLY A N 1
ATOM 911 C CA . GLY A 1 120 ? -5.782 19.247 45.149 1.00 92.12 120 GLY A CA 1
ATOM 912 C C . GLY A 1 120 ? -7.064 20.065 45.279 1.00 92.12 120 GLY A C 1
ATOM 913 O O . GLY A 1 120 ? -7.994 19.679 45.989 1.00 92.12 120 GLY A O 1
ATOM 914 N N . TRP A 1 121 ? -7.115 21.204 44.592 1.00 94.75 121 TRP A N 1
ATOM 915 C CA . TRP A 1 121 ? -8.372 21.918 44.379 1.00 94.75 121 TRP A CA 1
ATOM 916 C C . TRP A 1 121 ? -9.142 21.265 43.234 1.00 94.75 121 TRP A C 1
ATOM 918 O O . TRP A 1 121 ? -8.546 20.937 42.210 1.00 94.75 121 TRP A O 1
ATOM 928 N N . HIS A 1 122 ? -10.455 21.141 43.391 1.00 92.75 122 HIS A N 1
ATOM 929 C CA . HIS A 1 122 ? -11.350 20.864 42.279 1.00 92.75 122 HIS A CA 1
ATOM 930 C C . HIS A 1 122 ? -11.333 22.057 41.310 1.00 92.75 122 HIS A C 1
ATOM 932 O O . HIS A 1 122 ? -11.283 23.213 41.748 1.00 92.75 122 HIS A O 1
ATOM 938 N N . VAL A 1 123 ? -11.362 21.784 40.008 1.00 84.62 123 VAL A N 1
ATOM 939 C CA . VAL A 1 123 ? -11.262 22.789 38.940 1.00 84.62 123 VAL A CA 1
ATOM 940 C C . VAL A 1 123 ? -12.388 22.613 37.931 1.00 84.62 123 VAL A C 1
ATOM 942 O O . VAL A 1 123 ? -12.821 21.497 37.657 1.00 84.62 123 VAL A O 1
ATOM 945 N N . LEU A 1 124 ? -12.840 23.724 37.355 1.00 72.31 124 LEU A N 1
ATOM 946 C CA . LEU A 1 124 ? -13.680 23.706 36.160 1.00 72.31 124 LEU A CA 1
ATOM 947 C C . LEU A 1 124 ? -12.870 23.199 34.953 1.00 72.31 124 LEU A C 1
ATOM 949 O O . LEU A 1 124 ? -11.639 23.198 34.975 1.00 72.31 124 LEU A O 1
ATOM 953 N N . SER A 1 125 ? -13.545 22.868 33.849 1.00 60.50 125 SER A N 1
ATOM 954 C CA . SER A 1 125 ? -12.892 22.525 32.570 1.00 60.50 125 SER A CA 1
ATOM 955 C C . SER A 1 125 ? -11.976 23.632 32.020 1.00 60.50 125 SER A C 1
ATOM 957 O O . SER A 1 125 ? -11.082 23.350 31.231 1.00 60.50 125 SER A O 1
ATOM 959 N N . SER A 1 126 ? -12.146 24.878 32.474 1.00 63.12 126 SER A N 1
ATOM 960 C CA . SER A 1 126 ? -11.261 26.018 32.192 1.00 63.12 126 SER A CA 1
ATOM 961 C C . SER A 1 126 ? -9.990 26.079 33.057 1.00 63.12 126 SER A C 1
ATOM 963 O O . SER A 1 126 ? -9.201 27.012 32.913 1.00 63.12 126 SER A O 1
ATOM 965 N N . GLY A 1 127 ? -9.800 25.145 33.995 1.00 71.44 127 GLY A N 1
ATOM 966 C CA . GLY A 1 127 ? -8.672 25.108 34.932 1.00 71.44 127 GLY A CA 1
ATOM 967 C C . GLY A 1 127 ? -8.782 26.047 36.144 1.00 71.44 127 GLY A C 1
ATOM 968 O O . GLY A 1 127 ? -7.922 26.000 37.022 1.00 71.44 127 GLY A O 1
ATOM 969 N N . ASP A 1 128 ? -9.822 26.885 36.241 1.00 80.06 128 ASP A N 1
ATOM 970 C CA . ASP A 1 128 ? -10.043 27.746 37.413 1.00 80.06 128 ASP A CA 1
ATOM 971 C C . ASP A 1 128 ? -10.675 26.955 38.575 1.00 80.06 128 ASP A C 1
ATOM 973 O O . ASP A 1 128 ? -11.597 26.163 38.376 1.00 80.06 128 ASP A O 1
ATOM 977 N N . ASN A 1 129 ? -10.206 27.196 39.804 1.00 88.06 129 ASN A N 1
ATOM 978 C CA . ASN A 1 129 ? -10.750 26.595 41.028 1.00 88.06 129 ASN A CA 1
ATOM 979 C C . ASN A 1 129 ? -11.781 27.479 41.756 1.00 88.06 129 ASN A C 1
ATOM 981 O O . ASN A 1 129 ? -12.291 27.099 42.812 1.00 88.06 129 ASN A O 1
ATOM 985 N N . ARG A 1 130 ? -12.100 28.659 41.211 1.00 92.00 130 ARG A N 1
ATOM 986 C CA . ARG A 1 130 ? -13.163 29.559 41.686 1.00 92.00 130 ARG A CA 1
ATOM 987 C C . ARG A 1 130 ? -14.489 29.204 41.018 1.00 92.00 130 ARG A C 1
ATOM 989 O O . ARG A 1 130 ? -14.981 29.919 40.147 1.00 92.00 130 ARG A O 1
ATOM 996 N N . LEU A 1 131 ? -15.055 28.080 41.453 1.00 90.94 131 LEU A N 1
ATOM 997 C CA . LEU A 1 131 ? -16.264 27.458 40.897 1.00 90.94 131 LEU A CA 1
ATOM 998 C C . LEU A 1 131 ? -17.493 28.390 40.929 1.00 90.94 131 LEU A C 1
ATOM 1000 O O . LEU A 1 131 ? -18.396 28.267 40.109 1.00 90.94 131 LEU A O 1
ATOM 1004 N N . VAL A 1 132 ? -17.493 29.360 41.849 1.00 92.56 132 VAL A N 1
ATOM 1005 C CA . VAL A 1 132 ? -18.308 30.584 41.787 1.00 92.56 132 VAL A CA 1
ATOM 1006 C C . VAL A 1 132 ? -17.370 31.779 41.891 1.00 92.56 132 VAL A C 1
ATOM 1008 O O . VAL A 1 132 ? -16.409 31.728 42.658 1.00 92.56 132 VAL A O 1
ATOM 1011 N N . THR A 1 133 ? -17.683 32.872 41.192 1.00 92.75 133 THR A N 1
ATOM 1012 C CA . THR A 1 133 ? -17.077 34.197 41.396 1.00 92.75 133 THR A CA 1
ATOM 1013 C C . THR A 1 133 ? -18.168 35.274 41.338 1.00 92.75 133 THR A C 1
ATOM 1015 O O . THR A 1 133 ? -18.949 35.291 40.391 1.00 92.75 133 THR A O 1
ATOM 1018 N N . THR A 1 134 ? -18.241 36.164 42.334 1.00 95.25 134 THR A N 1
ATOM 1019 C CA . THR A 1 134 ? -19.186 37.300 42.384 1.00 95.25 134 THR A CA 1
ATOM 1020 C C . THR A 1 134 ? -18.640 38.471 43.222 1.00 95.25 134 THR A C 1
ATOM 1022 O O . THR A 1 134 ? -17.547 38.394 43.790 1.00 95.25 134 THR A O 1
ATOM 1025 N N . GLY A 1 135 ? -19.384 39.575 43.306 1.00 92.38 135 GLY A N 1
ATOM 1026 C CA . GLY A 1 135 ? -19.027 40.769 44.069 1.00 92.38 135 GLY A CA 1
ATOM 1027 C C . GLY A 1 135 ? -19.818 42.010 43.649 1.00 92.38 135 GLY A C 1
ATOM 1028 O O . GLY A 1 135 ? -20.848 41.909 42.986 1.00 92.38 135 GLY A O 1
ATOM 1029 N N . GLY A 1 136 ? -19.327 43.200 44.003 1.00 93.69 136 GLY A N 1
ATOM 1030 C CA . GLY A 1 136 ? -20.075 44.450 43.835 1.00 93.69 136 GLY A CA 1
ATOM 1031 C C . GLY A 1 136 ? -21.056 44.689 44.985 1.00 93.69 136 GLY A C 1
ATOM 1032 O O . GLY A 1 136 ? -20.742 44.417 46.146 1.00 93.69 136 GLY A O 1
ATOM 1033 N N . THR A 1 137 ? -22.241 45.203 44.644 1.00 95.88 137 THR A N 1
ATOM 1034 C CA . THR A 1 137 ? -23.416 45.237 45.525 1.00 95.88 137 THR A CA 1
ATOM 1035 C C . THR A 1 137 ? -24.565 44.513 44.827 1.00 95.88 137 THR A C 1
ATOM 1037 O O . THR A 1 137 ? -25.066 44.997 43.810 1.00 95.88 137 THR A O 1
ATOM 1040 N N . HIS A 1 138 ? -24.999 43.378 45.373 1.00 96.62 138 HIS A N 1
ATOM 1041 C CA . HIS A 1 138 ? -26.186 42.645 44.928 1.00 96.62 138 HIS A CA 1
ATOM 1042 C C . HIS A 1 138 ? -26.909 42.012 46.122 1.00 96.62 138 HIS A C 1
ATOM 1044 O O . HIS A 1 138 ? -26.276 41.620 47.103 1.00 96.62 138 HIS A O 1
ATOM 1050 N N . ASP A 1 139 ? -28.238 41.897 46.038 1.00 95.75 139 ASP A N 1
ATOM 1051 C CA . ASP A 1 139 ? -29.035 41.162 47.031 1.00 95.75 139 ASP A CA 1
ATOM 1052 C C . ASP A 1 139 ? -28.792 39.640 46.924 1.00 95.75 139 ASP A C 1
ATOM 1054 O O . ASP A 1 139 ? -28.028 39.183 46.071 1.00 95.75 139 ASP A O 1
ATOM 1058 N N . TRP A 1 140 ? -29.424 38.850 47.791 1.00 97.31 140 TRP A N 1
ATOM 1059 C CA . TRP A 1 140 ? -29.322 37.396 47.832 1.00 97.31 140 TRP A CA 1
ATOM 1060 C C . TRP A 1 140 ? -29.554 36.751 46.462 1.00 97.31 140 TRP A C 1
ATOM 1062 O O . TRP A 1 140 ? -30.660 36.756 45.921 1.00 97.31 140 TRP A O 1
ATOM 1072 N N . 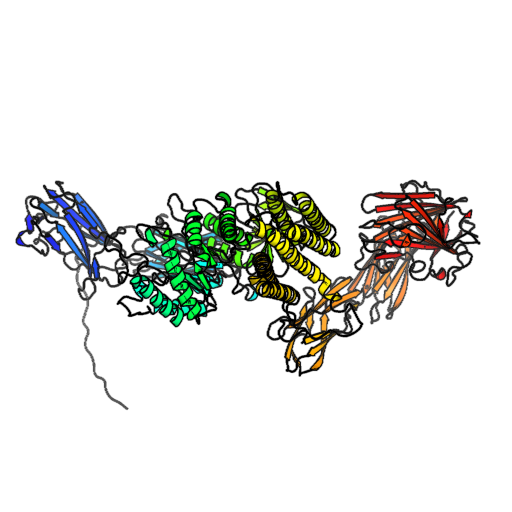GLN A 1 141 ? -28.496 36.137 45.938 1.00 96.62 141 GLN A N 1
ATOM 1073 C CA . GLN A 1 141 ? -28.508 35.330 44.729 1.00 96.62 141 GLN A CA 1
ATOM 1074 C C . GLN A 1 141 ? -28.052 33.911 45.066 1.00 96.62 141 GLN A C 1
ATOM 1076 O O . GLN A 1 141 ? -27.050 33.714 45.755 1.00 96.62 141 GLN A O 1
ATOM 1081 N N . ARG A 1 142 ? -28.786 32.919 44.558 1.00 95.94 142 ARG A N 1
ATOM 1082 C CA . ARG A 1 142 ? -28.402 31.510 44.619 1.00 95.94 142 ARG A CA 1
ATOM 1083 C C . ARG A 1 142 ? -27.328 31.222 43.580 1.00 95.94 142 ARG A C 1
ATOM 1085 O O . ARG A 1 142 ? -27.477 31.597 42.417 1.00 95.94 142 ARG A O 1
ATOM 1092 N N . PHE A 1 143 ? -26.300 30.500 43.997 1.00 95.00 143 PHE A N 1
ATOM 1093 C CA . PHE A 1 143 ? -25.310 29.901 43.119 1.00 95.00 143 PHE A CA 1
ATOM 1094 C C . PHE A 1 143 ? -25.354 28.387 43.314 1.00 95.00 143 PHE A C 1
ATOM 1096 O O . PHE A 1 143 ? -25.268 27.904 44.443 1.00 95.00 143 PHE A O 1
ATOM 1103 N N . ASP A 1 144 ? -25.521 27.660 42.213 1.00 91.31 144 ASP A N 1
ATOM 1104 C CA . ASP A 1 144 ? -25.488 26.201 42.155 1.00 91.31 144 ASP A CA 1
ATOM 1105 C C . ASP A 1 144 ? -24.230 25.774 41.392 1.00 91.31 144 ASP A C 1
ATOM 1107 O O . ASP A 1 144 ? -23.965 26.265 40.295 1.00 91.31 144 ASP A O 1
ATOM 1111 N N . VAL A 1 145 ? -23.454 24.873 41.990 1.00 87.94 145 VAL A N 1
ATOM 1112 C CA . VAL A 1 145 ? -22.198 24.330 41.469 1.00 87.94 145 VAL A CA 1
ATOM 1113 C C . VAL A 1 145 ? -22.360 22.828 41.322 1.00 87.94 145 VAL A C 1
ATOM 1115 O O . VAL A 1 145 ? -22.567 22.119 42.307 1.00 87.94 145 VAL A O 1
ATOM 1118 N N . GLU A 1 146 ? -22.248 22.336 40.096 1.00 87.25 146 GLU A N 1
ATOM 1119 C CA . GLU A 1 146 ? -22.158 20.905 39.830 1.00 87.25 146 GLU A CA 1
ATOM 1120 C C . GLU A 1 146 ? -20.730 20.404 40.072 1.00 87.25 146 GLU A C 1
ATOM 1122 O O . GLU A 1 146 ? -19.759 21.078 39.731 1.00 87.25 146 GLU A O 1
ATOM 1127 N N . LEU A 1 147 ? -20.610 19.230 40.690 1.00 88.50 147 LEU A N 1
ATOM 1128 C CA . LEU A 1 147 ? -19.351 18.634 41.125 1.00 88.50 147 LEU A CA 1
ATOM 1129 C C . LEU A 1 147 ? -19.343 17.153 40.734 1.00 88.50 147 LEU A C 1
ATOM 1131 O O . LEU A 1 147 ? -20.186 16.379 41.192 1.00 88.50 147 LEU A O 1
ATOM 1135 N N . SER A 1 148 ? -18.414 16.766 39.864 1.00 86.69 148 SER A N 1
ATOM 1136 C CA . SER A 1 148 ? -18.254 15.401 39.344 1.00 86.69 148 SER A CA 1
ATOM 1137 C C . SER A 1 148 ? -16.833 15.206 38.799 1.00 86.69 148 SER A C 1
ATOM 1139 O O . SER A 1 148 ? -16.073 16.167 38.722 1.00 86.69 148 SER A O 1
ATOM 1141 N N . GLY A 1 149 ? -16.443 13.981 38.427 1.00 82.06 149 GLY A N 1
ATOM 1142 C CA . GLY A 1 149 ? -15.113 13.733 37.842 1.00 82.06 149 GLY A CA 1
ATOM 1143 C C . GLY A 1 149 ? -13.949 13.859 38.836 1.00 82.06 149 GLY A C 1
ATOM 1144 O O . GLY A 1 149 ? -12.840 14.218 38.449 1.00 82.06 149 GLY A O 1
ATOM 1145 N N . PHE A 1 150 ? -14.210 13.587 40.116 1.00 88.12 150 PHE A N 1
ATOM 1146 C CA . PHE A 1 150 ? -13.241 13.668 41.212 1.00 88.12 150 PHE A CA 1
ATOM 1147 C C . PHE A 1 150 ? -12.017 12.761 41.009 1.00 88.12 150 PHE A C 1
ATOM 1149 O O . PHE A 1 150 ? -12.076 11.735 40.326 1.00 88.12 150 PHE A O 1
ATOM 1156 N N . ASN A 1 151 ? -10.905 13.088 41.672 1.00 88.19 151 ASN A N 1
ATOM 1157 C CA . ASN A 1 151 ? -9.726 12.228 41.683 1.00 88.19 151 ASN A CA 1
ATOM 1158 C C . ASN A 1 151 ? -10.061 10.859 42.301 1.00 88.19 151 ASN A C 1
ATOM 1160 O O . ASN A 1 151 ? -10.719 10.769 43.335 1.00 88.19 151 ASN A O 1
ATOM 1164 N N . SER A 1 152 ? -9.531 9.775 41.732 1.00 86.00 152 SER A N 1
ATOM 1165 C CA . SER A 1 152 ? -9.810 8.399 42.182 1.00 86.00 152 SER A CA 1
ATOM 1166 C C . SER A 1 152 ? -9.322 8.062 43.601 1.00 86.00 152 SER A C 1
ATOM 1168 O O . SER A 1 152 ? -9.641 6.994 44.120 1.00 86.00 152 SER A O 1
ATOM 1170 N N . ARG A 1 153 ? -8.555 8.956 44.242 1.00 86.88 153 ARG A N 1
ATOM 1171 C CA . ARG A 1 153 ? -8.147 8.857 45.656 1.00 86.88 153 ARG A CA 1
ATOM 1172 C C . ARG A 1 153 ? -9.008 9.695 46.604 1.00 86.88 153 ARG A C 1
ATOM 1174 O O . ARG A 1 153 ? -8.807 9.612 47.814 1.00 86.88 153 ARG A O 1
ATOM 1181 N N . THR A 1 154 ? -9.911 10.520 46.083 1.00 92.94 154 THR A N 1
ATOM 1182 C CA . THR A 1 154 ? -10.775 11.388 46.884 1.00 92.94 154 THR A CA 1
ATOM 1183 C C . THR A 1 154 ? -11.783 10.546 47.661 1.00 92.94 154 THR A C 1
ATOM 1185 O O . THR A 1 154 ? -12.202 9.467 47.247 1.00 92.94 154 THR A O 1
ATOM 1188 N N . SER A 1 155 ? -12.144 11.003 48.853 1.00 92.12 155 SER A N 1
ATOM 1189 C CA . SER A 1 155 ? -13.213 10.405 49.666 1.00 92.12 155 SER A CA 1
ATOM 1190 C C . SER A 1 155 ? -14.016 11.456 50.427 1.00 92.12 155 SER A C 1
ATOM 1192 O O . SER A 1 155 ? -15.149 11.192 50.829 1.00 92.12 155 SER A O 1
ATOM 1194 N N . TYR A 1 156 ? -13.459 12.661 50.578 1.00 94.88 156 TYR A N 1
ATOM 1195 C CA . TYR A 1 156 ? -14.142 13.806 51.155 1.00 94.88 156 TYR A CA 1
ATOM 1196 C C . TYR A 1 156 ? -13.933 15.056 50.302 1.00 94.88 156 TYR A C 1
ATOM 1198 O O . TYR A 1 156 ? -12.852 15.275 49.750 1.00 94.88 156 TYR A O 1
ATOM 1206 N N . LEU A 1 157 ? -14.953 15.908 50.260 1.00 95.88 157 LEU A N 1
ATOM 1207 C CA . LEU A 1 157 ? -14.849 17.285 49.789 1.00 95.88 157 LEU A CA 1
ATOM 1208 C C . LEU A 1 157 ? -14.794 18.242 50.981 1.00 95.88 157 LEU A C 1
ATOM 1210 O O . LEU A 1 157 ? -15.379 17.976 52.036 1.00 95.88 157 LEU A O 1
ATOM 1214 N N . LYS A 1 158 ? -14.122 19.380 50.801 1.00 95.56 158 LYS A N 1
ATOM 1215 C CA . LYS A 1 158 ? -14.146 20.495 51.753 1.00 95.56 158 LYS A CA 1
ATOM 1216 C C . LYS A 1 158 ? -14.458 21.800 51.026 1.00 95.56 158 LYS A C 1
ATOM 1218 O O . LYS A 1 158 ? -13.730 22.195 50.116 1.00 95.56 158 LYS A O 1
ATOM 1223 N N . PHE A 1 159 ? -15.546 22.453 51.415 1.00 96.31 159 PHE A N 1
ATOM 1224 C CA . PHE A 1 159 ? -16.068 23.658 50.775 1.00 96.31 159 PHE A CA 1
ATOM 1225 C C . PHE A 1 159 ? -15.447 24.899 51.400 1.00 96.31 159 PHE A C 1
ATOM 1227 O O . PHE A 1 159 ? -15.441 25.028 52.622 1.00 96.31 159 PHE A O 1
ATOM 1234 N N . TYR A 1 160 ? -14.952 25.809 50.564 1.00 96.94 160 TYR A N 1
ATOM 1235 C CA . TYR A 1 160 ? -14.365 27.083 50.964 1.00 96.94 160 TYR A CA 1
ATOM 1236 C C . TYR A 1 160 ? -15.223 28.238 50.444 1.00 96.94 160 TYR A C 1
ATOM 1238 O O . TYR A 1 160 ? -15.398 28.394 49.234 1.00 96.94 160 TYR A O 1
ATOM 1246 N N . LEU A 1 161 ? -15.724 29.062 51.364 1.00 97.00 161 LEU A N 1
ATOM 1247 C CA . LEU A 1 161 ? -16.434 30.309 51.080 1.00 97.00 161 LEU A CA 1
ATOM 1248 C C . LEU A 1 161 ? -15.451 31.460 51.300 1.00 97.00 161 LEU A C 1
ATOM 1250 O O . LEU A 1 161 ? -15.019 31.697 52.428 1.00 97.00 161 LEU A O 1
ATOM 1254 N N . TRP A 1 162 ? -15.036 32.113 50.216 1.00 96.69 162 TRP A N 1
ATOM 1255 C CA . TRP A 1 162 ? -13.798 32.891 50.147 1.00 96.69 162 TRP A CA 1
ATOM 1256 C C . TRP A 1 162 ? -14.074 34.350 49.775 1.00 96.69 162 TRP A C 1
ATOM 1258 O O . TRP A 1 162 ? -14.820 34.616 48.834 1.00 96.69 162 TRP A O 1
ATOM 1268 N N . VAL A 1 163 ? -13.442 35.294 50.475 1.00 96.69 163 VAL A N 1
ATOM 1269 C CA . VAL A 1 163 ? -13.511 36.739 50.215 1.00 96.69 163 VAL A CA 1
ATOM 1270 C C . VAL A 1 163 ? -12.093 37.298 50.076 1.00 96.69 163 VAL A C 1
ATOM 1272 O O . VAL A 1 163 ? -11.299 37.251 51.013 1.00 96.69 163 VAL A O 1
ATOM 1275 N N . ALA A 1 164 ? -11.793 37.815 48.888 1.00 93.88 164 ALA A N 1
ATOM 1276 C CA . ALA A 1 164 ? -10.497 38.358 48.502 1.00 93.88 164 ALA A CA 1
ATOM 1277 C C . ALA A 1 164 ? -10.154 39.679 49.229 1.00 93.88 164 ALA A C 1
ATOM 1279 O O . ALA A 1 164 ? -11.054 40.328 49.783 1.00 93.88 164 ALA A O 1
ATOM 1280 N N . PRO A 1 165 ? -8.880 40.125 49.200 1.00 94.75 165 PRO A N 1
ATOM 1281 C CA . PRO A 1 165 ? -8.447 41.302 49.939 1.00 94.75 165 PRO A CA 1
ATOM 1282 C C . PRO A 1 165 ? -9.117 42.577 49.418 1.00 94.75 165 PRO A C 1
ATOM 1284 O O . PRO A 1 165 ? -9.093 42.855 48.217 1.00 94.75 165 PRO A O 1
ATOM 1287 N N . ALA A 1 166 ? -9.693 43.378 50.316 1.00 90.88 166 ALA A N 1
ATOM 1288 C CA . ALA A 1 166 ? -10.325 44.654 49.980 1.00 90.88 166 ALA A CA 1
ATOM 1289 C C . ALA A 1 166 ? -10.357 45.619 51.180 1.00 90.88 166 ALA A C 1
ATOM 1291 O O . ALA A 1 166 ? -10.462 45.205 52.334 1.00 90.88 166 ALA A O 1
ATOM 1292 N N . GLU A 1 167 ? -10.311 46.921 50.886 1.00 89.75 167 GLU A N 1
ATOM 1293 C CA . GLU A 1 167 ? -10.329 48.014 51.878 1.00 89.75 167 GLU A CA 1
ATOM 1294 C C . GLU A 1 167 ? -11.667 48.140 52.629 1.00 89.75 167 GLU A C 1
ATOM 1296 O O . GLU A 1 167 ? -11.718 48.586 53.776 1.00 89.75 167 GLU A O 1
ATOM 1301 N N . ALA A 1 168 ? -12.768 47.780 51.967 1.00 89.56 168 ALA A N 1
ATOM 1302 C CA . ALA A 1 168 ? -14.132 47.910 52.463 1.00 89.56 168 ALA A CA 1
ATOM 1303 C C . ALA A 1 168 ? -15.075 46.935 51.735 1.00 89.56 168 ALA A C 1
ATOM 1305 O O . ALA A 1 168 ? -14.667 46.232 50.810 1.00 89.56 168 ALA A O 1
ATOM 1306 N N . GLY A 1 169 ? -16.338 46.920 52.162 1.00 94.75 169 GLY A N 1
ATOM 1307 C CA . GLY A 1 169 ? -17.388 46.045 51.646 1.00 94.75 169 GLY A CA 1
ATOM 1308 C C . GLY A 1 169 ? -17.735 44.912 52.609 1.00 94.75 169 GLY A C 1
ATOM 1309 O O . GLY A 1 169 ? -17.223 44.833 53.729 1.00 94.75 169 GLY A O 1
ATOM 1310 N N . THR A 1 170 ? -18.675 44.059 52.219 1.00 96.88 170 THR A N 1
ATOM 1311 C CA . THR A 1 170 ? -19.168 42.936 53.026 1.00 96.88 170 THR A CA 1
ATOM 1312 C C . THR A 1 170 ? -19.758 41.852 52.128 1.00 96.88 170 THR A C 1
ATOM 1314 O O . THR A 1 170 ? -20.448 42.159 51.157 1.00 96.88 170 THR A O 1
ATOM 1317 N N . ALA A 1 171 ? -19.522 40.588 52.479 1.00 97.44 171 ALA A N 1
ATOM 1318 C CA . ALA A 1 171 ? -20.252 39.445 51.936 1.00 97.44 171 ALA A CA 1
ATOM 1319 C C . ALA A 1 171 ? -21.117 38.809 53.032 1.00 97.44 171 ALA A C 1
ATOM 1321 O O . ALA A 1 171 ? -20.719 38.777 54.198 1.00 97.44 171 ALA A O 1
ATOM 1322 N N . TRP A 1 172 ? -22.268 38.265 52.653 1.00 98.00 172 TRP A N 1
ATOM 1323 C CA . TRP A 1 172 ? -23.046 37.344 53.475 1.00 98.00 172 TRP A CA 1
ATOM 1324 C C . TRP A 1 172 ? -23.265 36.040 52.706 1.00 98.00 172 TRP A C 1
ATOM 1326 O O . TRP A 1 172 ? -23.470 36.064 51.490 1.00 98.00 172 TRP A O 1
ATOM 1336 N N . PHE A 1 173 ? -23.239 34.922 53.427 1.00 97.50 173 PHE A N 1
ATOM 1337 C CA . PHE A 1 173 ? -23.511 33.579 52.917 1.00 97.50 173 PHE A CA 1
ATOM 1338 C C . PHE A 1 173 ? -24.625 32.944 53.752 1.00 97.50 173 PHE A C 1
ATOM 1340 O O . PHE A 1 173 ? -24.656 33.120 54.973 1.00 97.50 173 PHE A O 1
ATOM 1347 N N . ASP A 1 174 ? -25.538 32.229 53.102 1.00 95.69 174 ASP A N 1
ATOM 1348 C CA . ASP A 1 174 ? -26.695 31.602 53.746 1.00 95.69 174 ASP A CA 1
ATOM 1349 C C . ASP A 1 174 ? -27.211 30.396 52.940 1.00 95.69 174 ASP A C 1
ATOM 1351 O O . ASP A 1 174 ? -26.816 30.213 51.785 1.00 95.69 174 ASP A O 1
ATOM 1355 N N . ASP A 1 175 ? -28.083 29.584 53.549 1.00 93.38 175 ASP A N 1
ATOM 1356 C CA . ASP A 1 175 ? -28.777 28.437 52.942 1.00 93.38 175 ASP A CA 1
ATOM 1357 C C . ASP A 1 175 ? -27.856 27.602 52.025 1.00 93.38 175 ASP A C 1
ATOM 1359 O O . ASP A 1 175 ? -28.167 27.336 50.855 1.00 93.38 175 ASP A O 1
ATOM 1363 N N . ALA A 1 176 ? -26.686 27.200 52.538 1.00 92.94 176 ALA A N 1
ATOM 1364 C CA . ALA A 1 176 ? -25.859 26.243 51.820 1.00 92.94 176 ALA A CA 1
ATOM 1365 C C . ALA A 1 176 ? -26.585 24.890 51.732 1.00 92.94 176 ALA A C 1
ATOM 1367 O O . ALA A 1 176 ? -27.416 24.539 52.573 1.00 92.94 176 ALA A O 1
ATOM 1368 N N . ALA A 1 177 ? -26.267 24.100 50.715 1.00 91.81 177 ALA A N 1
ATOM 1369 C CA . ALA A 1 177 ? -26.728 22.725 50.604 1.00 91.81 177 ALA A CA 1
ATOM 1370 C C . ALA A 1 177 ? -25.716 21.891 49.826 1.00 91.81 177 ALA A C 1
ATOM 1372 O O . ALA A 1 177 ? -25.036 22.388 48.932 1.00 91.81 177 ALA A O 1
ATOM 1373 N N . PHE A 1 178 ? -25.647 20.604 50.148 1.00 91.00 178 PHE A N 1
ATOM 1374 C CA . PHE A 1 178 ? -24.912 19.627 49.359 1.00 91.00 178 PHE A CA 1
ATOM 1375 C C . PHE A 1 178 ? -25.721 18.336 49.286 1.00 91.00 178 PHE A C 1
ATOM 1377 O O . PHE A 1 178 ? -26.154 17.804 50.313 1.00 91.00 178 PHE A O 1
ATOM 1384 N N . ALA A 1 179 ? -25.954 17.860 48.069 1.00 86.56 179 ALA A N 1
ATOM 1385 C CA . ALA A 1 179 ? -26.714 16.649 47.801 1.00 86.56 179 ALA A CA 1
ATOM 1386 C C . ALA A 1 179 ? -26.161 15.937 46.563 1.00 86.56 179 ALA A C 1
ATOM 1388 O O . ALA A 1 179 ? -25.559 16.564 45.687 1.00 86.56 179 ALA A O 1
ATOM 1389 N N . ARG A 1 180 ? -26.424 14.629 46.461 1.00 82.56 180 ARG A N 1
ATOM 1390 C CA . ARG A 1 180 ? -26.321 13.907 45.183 1.00 82.56 180 ARG A CA 1
ATOM 1391 C C . ARG A 1 180 ? -27.164 14.633 44.131 1.00 82.56 180 ARG A C 1
ATOM 1393 O O . ARG A 1 180 ? -28.286 15.053 44.425 1.00 82.56 180 ARG A O 1
ATOM 1400 N N . SER A 1 181 ? -26.633 14.754 42.919 1.00 78.50 181 SER A N 1
ATOM 1401 C CA . SER A 1 181 ? -27.384 15.274 41.779 1.00 78.50 181 SER A CA 1
ATOM 1402 C C . SER A 1 181 ? -28.589 14.374 41.473 1.00 78.50 181 SER A C 1
ATOM 1404 O O . SER A 1 181 ? -28.592 13.177 41.769 1.00 78.50 181 SER A O 1
ATOM 1406 N N . SER A 1 182 ? -29.642 14.973 40.921 1.00 69.88 182 SER A N 1
ATOM 1407 C CA . SER A 1 182 ? -30.940 14.334 40.682 1.00 69.88 182 SER A CA 1
ATOM 1408 C C . SER A 1 182 ? -31.316 14.232 39.203 1.00 69.88 182 SER A C 1
ATOM 1410 O O . SER A 1 182 ? -32.478 13.947 38.897 1.00 69.88 182 SER A O 1
ATOM 1412 N N . ARG A 1 183 ? -30.374 14.458 38.272 1.00 72.94 183 ARG A N 1
ATOM 1413 C CA . ARG A 1 183 ? -30.665 14.277 36.842 1.00 72.94 183 ARG A CA 1
ATOM 1414 C C . ARG A 1 183 ? -30.969 12.803 36.528 1.00 72.94 183 ARG A C 1
ATOM 1416 O O . ARG A 1 183 ? -30.295 11.918 37.064 1.00 72.94 183 ARG A O 1
ATOM 1423 N N . PRO A 1 184 ? -31.941 12.518 35.642 1.00 73.19 184 PRO A N 1
ATOM 1424 C CA . PRO A 1 184 ? -32.195 11.162 35.170 1.00 73.19 184 PRO A CA 1
ATOM 1425 C C . PRO A 1 184 ? -30.923 10.509 34.608 1.00 73.19 184 PRO A C 1
ATOM 1427 O O . PRO A 1 184 ? -30.159 11.141 33.883 1.00 73.19 184 PRO A O 1
ATOM 1430 N N . GLY A 1 185 ? -30.680 9.249 34.973 1.00 78.88 185 GLY A N 1
ATOM 1431 C CA . GLY A 1 185 ? -29.559 8.454 34.467 1.00 78.88 185 GLY A CA 1
ATOM 1432 C C . GLY A 1 185 ? -28.177 8.767 35.048 1.00 78.88 185 GLY A C 1
ATOM 1433 O O . GLY A 1 185 ? -27.228 8.057 34.719 1.00 78.88 185 GLY A O 1
ATOM 1434 N N . GLU A 1 186 ? -28.002 9.765 35.925 1.00 81.00 186 GLU A N 1
ATOM 1435 C CA . GLU A 1 186 ? -26.676 10.057 36.503 1.00 81.00 186 GLU A CA 1
ATOM 1436 C C . GLU A 1 186 ? -26.124 8.962 37.426 1.00 81.00 186 GLU A C 1
ATOM 1438 O O . GLU A 1 186 ? -24.912 8.856 37.620 1.00 81.00 186 GLU A O 1
ATOM 1443 N N . ASP A 1 187 ? -26.992 8.078 37.896 1.00 83.81 187 ASP A N 1
ATOM 1444 C CA . ASP A 1 187 ? -26.702 6.834 38.602 1.00 83.81 187 ASP A CA 1
ATOM 1445 C C . ASP A 1 187 ? -26.413 5.635 37.678 1.00 83.81 187 ASP A C 1
ATOM 1447 O O . ASP A 1 187 ? -25.998 4.588 38.167 1.00 83.81 187 ASP A O 1
ATOM 1451 N N . LEU A 1 188 ? -26.589 5.763 36.359 1.00 90.00 188 LEU A N 1
ATOM 1452 C CA . LEU A 1 188 ? -26.351 4.693 35.386 1.00 90.00 188 LEU A CA 1
ATOM 1453 C C . LEU A 1 188 ? -24.990 4.847 34.698 1.00 90.00 188 LEU A C 1
ATOM 1455 O O . LEU A 1 188 ? -24.631 5.910 34.177 1.00 90.00 188 LEU A O 1
ATOM 1459 N N . ARG A 1 189 ? -24.208 3.769 34.682 1.00 89.25 189 ARG A N 1
ATOM 1460 C CA . ARG A 1 189 ? -22.968 3.630 33.908 1.00 89.25 189 ARG A CA 1
ATOM 1461 C C . ARG A 1 189 ? -23.205 2.614 32.793 1.00 89.25 189 ARG A C 1
ATOM 1463 O O . ARG A 1 189 ? -23.834 1.582 33.021 1.00 89.25 189 ARG A O 1
ATOM 1470 N N . LEU A 1 190 ? -22.705 2.931 31.605 1.00 93.75 190 LEU A N 1
ATOM 1471 C CA . LEU A 1 190 ? -22.832 2.139 30.387 1.00 93.75 190 LEU A CA 1
ATOM 1472 C C . LEU A 1 190 ? -21.435 1.982 29.786 1.00 93.75 190 LEU A C 1
ATOM 1474 O O . LEU A 1 190 ? -20.713 2.971 29.670 1.00 93.75 190 LEU A O 1
ATOM 1478 N N . SER A 1 191 ? -21.057 0.764 29.414 1.00 94.12 191 SER A N 1
ATOM 1479 C CA . SER A 1 191 ? -19.830 0.486 28.666 1.00 94.12 191 SER A CA 1
ATOM 1480 C C . SER A 1 191 ? -20.062 -0.606 27.626 1.00 94.12 191 SER A C 1
ATOM 1482 O O . SER A 1 191 ? -20.951 -1.445 27.766 1.00 94.12 191 SER A O 1
ATOM 1484 N N . VAL A 1 192 ? -19.248 -0.598 26.572 1.00 94.75 192 VAL A N 1
ATOM 1485 C CA . VAL A 1 192 ? -19.173 -1.664 25.568 1.00 94.75 192 VAL A CA 1
ATOM 1486 C C . VAL A 1 192 ? -17.762 -2.229 25.607 1.00 94.75 192 VAL A C 1
ATOM 1488 O O . VAL A 1 192 ? -16.792 -1.479 25.674 1.00 94.75 192 VAL A O 1
ATOM 1491 N N . THR A 1 193 ? -17.644 -3.553 25.587 1.00 93.56 193 THR A N 1
ATOM 1492 C CA . THR A 1 193 ? -16.359 -4.257 25.541 1.00 93.56 193 THR A CA 1
ATOM 1493 C C . THR A 1 193 ? -16.389 -5.337 24.468 1.00 93.56 193 THR A C 1
ATOM 1495 O O . THR A 1 193 ? -17.398 -6.021 24.287 1.00 93.56 193 THR A O 1
ATOM 1498 N N . THR A 1 194 ? -15.280 -5.501 23.752 1.00 94.62 194 THR A N 1
ATOM 1499 C CA . THR A 1 194 ? -15.087 -6.544 22.735 1.00 94.62 194 THR A CA 1
ATOM 1500 C C . THR A 1 194 ? -13.789 -7.311 23.026 1.00 94.62 194 THR A C 1
ATOM 1502 O O . THR A 1 194 ? -12.932 -6.808 23.758 1.00 94.62 194 THR A O 1
ATOM 1505 N N . PRO A 1 195 ? -13.592 -8.529 22.486 1.00 92.19 195 PRO A N 1
ATOM 1506 C CA . PRO A 1 195 ? -12.335 -9.264 22.633 1.00 92.19 195 PRO A CA 1
ATOM 1507 C C . PRO A 1 195 ? -11.229 -8.757 21.685 1.00 92.19 195 PRO A C 1
ATOM 1509 O O . PRO A 1 195 ? -10.157 -9.364 21.621 1.00 92.19 195 PRO A O 1
ATOM 1512 N N . ARG A 1 196 ? -11.476 -7.684 20.919 1.00 94.56 196 ARG A N 1
ATOM 1513 C CA . ARG A 1 196 ? -10.555 -7.139 19.918 1.00 94.56 196 ARG A CA 1
ATOM 1514 C C . ARG A 1 196 ? -9.998 -5.786 20.346 1.00 94.56 196 ARG A C 1
ATOM 1516 O O . ARG A 1 196 ? -10.712 -4.916 20.832 1.00 94.56 196 ARG A O 1
ATOM 1523 N N . LEU A 1 197 ? -8.695 -5.615 20.137 1.00 94.88 197 LEU A N 1
ATOM 1524 C CA . LEU A 1 197 ? -8.013 -4.348 20.377 1.00 94.88 197 LEU A CA 1
ATOM 1525 C C . LEU A 1 197 ? -8.592 -3.274 19.444 1.00 94.88 197 LEU A C 1
ATOM 1527 O O . LEU A 1 197 ? -8.759 -3.534 18.254 1.00 94.88 197 LEU A O 1
ATOM 1531 N N . GLY A 1 198 ? -8.924 -2.104 19.996 1.00 94.81 198 GLY A N 1
ATOM 1532 C CA . GLY A 1 198 ? -9.488 -0.980 19.241 1.00 94.81 198 GLY A CA 1
ATOM 1533 C C . GLY A 1 198 ? -10.772 -1.307 18.471 1.00 94.81 198 GLY A C 1
ATOM 1534 O O . GLY A 1 198 ? -11.035 -0.673 17.461 1.00 94.81 198 GLY A O 1
ATOM 1535 N N . ASN A 1 199 ? -11.545 -2.329 18.869 1.00 96.88 199 ASN A N 1
ATOM 1536 C CA . ASN A 1 199 ? -12.708 -2.810 18.108 1.00 96.88 199 ASN A CA 1
ATOM 1537 C C . ASN A 1 199 ? -12.402 -3.125 16.619 1.00 96.88 199 ASN A C 1
ATOM 1539 O O . ASN A 1 199 ? -13.260 -2.914 15.758 1.00 96.88 199 ASN A O 1
ATOM 1543 N N . VAL A 1 200 ? -11.197 -3.623 16.303 1.00 97.25 200 VAL A N 1
ATOM 1544 C CA . VAL A 1 200 ? -10.794 -3.988 14.930 1.00 97.25 200 VAL A CA 1
ATOM 1545 C C . VAL A 1 200 ? -10.958 -5.495 14.675 1.00 97.25 200 VAL A C 1
ATOM 1547 O O . VAL A 1 200 ? -10.411 -6.321 15.409 1.00 97.25 200 VAL A O 1
ATOM 1550 N N . PHE A 1 201 ? -11.690 -5.849 13.617 1.00 96.12 201 PHE A N 1
ATOM 1551 C CA . PHE A 1 201 ? -12.097 -7.214 13.250 1.00 96.12 201 PHE A CA 1
ATOM 1552 C C . PHE A 1 201 ? -11.706 -7.563 11.804 1.00 96.12 201 PHE A C 1
ATOM 1554 O O . PHE A 1 201 ? -11.512 -6.676 10.969 1.00 96.12 201 PHE A O 1
ATOM 1561 N N . SER A 1 202 ? -11.630 -8.863 11.501 1.00 92.56 202 SER A N 1
ATOM 1562 C CA . SER A 1 202 ? -11.407 -9.376 10.138 1.00 92.56 202 SER A CA 1
ATOM 1563 C C . SER A 1 202 ? -12.715 -9.437 9.317 1.00 92.56 202 SER A C 1
ATOM 1565 O O . SER A 1 202 ? -13.803 -9.483 9.900 1.00 92.56 202 SER A O 1
ATOM 1567 N N . PRO A 1 203 ? -12.672 -9.510 7.970 1.00 89.75 203 PRO A N 1
ATOM 1568 C CA . PRO A 1 203 ? -13.877 -9.645 7.153 1.00 89.75 203 PRO A CA 1
ATOM 1569 C C . PRO A 1 203 ? -14.581 -10.981 7.433 1.00 89.75 203 PRO A C 1
ATOM 1571 O O . PRO A 1 203 ? -13.938 -12.026 7.534 1.00 89.75 203 PRO A O 1
ATOM 1574 N N . GLY A 1 204 ? -15.907 -10.952 7.587 1.00 86.31 204 GLY A N 1
ATOM 1575 C CA . GLY A 1 204 ? -16.708 -12.133 7.939 1.00 86.31 204 GLY A CA 1
ATOM 1576 C C . GLY A 1 204 ? -16.568 -12.617 9.392 1.00 86.31 204 GLY A C 1
ATOM 1577 O O . GLY A 1 204 ? -17.229 -13.584 9.768 1.00 86.31 204 GLY A O 1
ATOM 1578 N N . GLU A 1 205 ? -15.756 -11.960 10.225 1.00 92.50 205 GLU A N 1
ATOM 1579 C CA . GLU A 1 205 ? -15.686 -12.231 11.661 1.00 92.50 205 GLU A CA 1
ATOM 1580 C C . GLU A 1 205 ? -16.916 -11.657 12.384 1.00 92.50 205 GLU A C 1
ATOM 1582 O O . GLU A 1 205 ? -17.270 -10.499 12.181 1.00 92.50 205 GLU A O 1
ATOM 1587 N N . GLU A 1 206 ? -17.568 -12.434 13.256 1.00 94.81 206 GLU A N 1
ATOM 1588 C CA . GLU A 1 206 ? -18.678 -11.917 14.065 1.00 94.81 206 GLU A CA 1
ATOM 1589 C C . GLU A 1 206 ? -18.178 -10.899 15.104 1.00 94.81 206 GLU A C 1
ATOM 1591 O O . GLU A 1 206 ? -17.412 -11.233 16.016 1.00 94.81 206 GLU A O 1
ATOM 1596 N N . VAL A 1 207 ? -18.670 -9.660 14.999 1.00 95.06 207 VAL A N 1
ATOM 1597 C CA . VAL A 1 207 ? -18.436 -8.601 15.982 1.00 95.06 207 VAL A CA 1
ATOM 1598 C C . VAL A 1 207 ? -19.226 -8.945 17.238 1.00 95.06 207 VAL A C 1
ATOM 1600 O O . VAL A 1 207 ? -20.425 -8.683 17.346 1.00 95.06 207 VAL A O 1
ATOM 1603 N N . SER A 1 208 ? -18.530 -9.575 18.178 1.00 94.06 208 SER A N 1
ATOM 1604 C CA . SER A 1 208 ? -19.063 -10.072 19.442 1.00 94.06 208 SER A CA 1
ATOM 1605 C C . SER A 1 208 ? -18.523 -9.263 20.624 1.00 94.06 208 SER A C 1
ATOM 1607 O O . SER A 1 208 ? -17.383 -8.795 20.624 1.00 94.06 208 SER A O 1
ATOM 1609 N N . GLY A 1 209 ? -19.352 -9.073 21.649 1.00 94.50 209 GLY A N 1
ATOM 1610 C CA . GLY A 1 209 ? -18.993 -8.264 22.810 1.00 94.50 209 GLY A CA 1
ATOM 1611 C C . GLY A 1 209 ? -20.038 -8.270 23.920 1.00 94.50 209 GLY A C 1
ATOM 1612 O O . GLY A 1 209 ? -21.040 -8.991 23.870 1.00 94.50 209 GLY A O 1
ATOM 1613 N N . ILE A 1 210 ? -19.800 -7.444 24.934 1.00 97.06 210 ILE A N 1
ATOM 1614 C CA . ILE A 1 210 ? -20.688 -7.251 26.082 1.00 97.06 210 ILE A CA 1
ATOM 1615 C C . ILE A 1 210 ? -20.972 -5.759 26.240 1.00 97.06 210 ILE A C 1
ATOM 1617 O O . ILE A 1 210 ? -20.050 -4.949 26.350 1.00 97.06 210 ILE A O 1
ATOM 1621 N N . VAL A 1 211 ? -22.259 -5.416 26.271 1.00 97.56 211 VAL A N 1
ATOM 1622 C CA . VAL A 1 211 ? -22.767 -4.126 26.737 1.00 97.56 211 VAL A CA 1
ATOM 1623 C C . VAL A 1 211 ? -23.058 -4.268 28.228 1.00 97.56 211 VAL A C 1
ATOM 1625 O O . VAL A 1 211 ? -23.968 -5.001 28.618 1.00 97.56 211 VAL A O 1
ATOM 1628 N N . THR A 1 212 ? -22.271 -3.601 29.061 1.00 97.31 212 THR A N 1
ATOM 1629 C CA . THR A 1 212 ? -22.371 -3.669 30.521 1.00 97.31 212 THR A CA 1
ATOM 1630 C C . THR A 1 212 ? -23.125 -2.450 31.034 1.00 97.31 212 THR A C 1
ATOM 1632 O O . THR A 1 212 ? -22.747 -1.308 30.761 1.00 97.31 212 THR A O 1
ATOM 1635 N N . VAL A 1 213 ? -24.184 -2.685 31.809 1.00 97.06 213 VAL A N 1
ATOM 1636 C CA . VAL A 1 213 ? -25.005 -1.637 32.423 1.00 97.06 213 VAL A CA 1
ATOM 1637 C C . VAL A 1 213 ? -24.941 -1.764 33.940 1.00 97.06 213 VAL A C 1
ATOM 1639 O O . VAL A 1 213 ? -25.373 -2.769 34.502 1.00 97.06 213 VAL A O 1
ATOM 1642 N N . ARG A 1 214 ? -24.414 -0.747 34.624 1.00 94.25 214 ARG A N 1
ATOM 1643 C CA . ARG A 1 214 ? -24.254 -0.728 36.086 1.00 94.25 214 ARG A CA 1
ATOM 1644 C C . ARG A 1 214 ? -25.061 0.406 36.709 1.00 94.25 214 ARG A C 1
ATOM 1646 O O . ARG A 1 214 ? -24.933 1.558 36.304 1.00 94.25 214 ARG A O 1
ATOM 1653 N N . SER A 1 215 ? -25.852 0.076 37.725 1.00 91.56 215 SER A N 1
ATOM 1654 C CA . SER A 1 215 ? -26.520 1.046 38.593 1.00 91.56 215 SER A CA 1
ATOM 1655 C C . SER A 1 215 ? -25.622 1.399 39.777 1.00 91.56 215 SER A C 1
ATOM 1657 O O . SER A 1 215 ? -24.978 0.531 40.367 1.00 91.56 215 SER A O 1
ATOM 1659 N N . LEU A 1 216 ? -25.613 2.675 40.152 1.00 86.94 216 LEU A N 1
ATOM 1660 C CA . LEU A 1 216 ? -25.046 3.200 41.396 1.00 86.94 216 LEU A CA 1
ATOM 1661 C C . LEU A 1 216 ? -26.142 3.541 42.423 1.00 86.94 216 LEU A C 1
ATOM 1663 O O . LEU A 1 216 ? -25.840 3.960 43.540 1.00 86.94 216 LEU A O 1
ATOM 1667 N N . ALA A 1 217 ? -27.417 3.361 42.061 1.00 84.50 217 ALA A N 1
ATOM 1668 C CA . ALA A 1 217 ? -28.548 3.637 42.934 1.00 84.50 217 ALA A CA 1
ATOM 1669 C C . ALA A 1 217 ? -28.705 2.585 44.036 1.00 84.50 217 ALA A C 1
ATOM 1671 O O . ALA A 1 217 ? -28.453 1.394 43.846 1.00 84.50 217 ALA A O 1
ATOM 1672 N N . ASP A 1 218 ? -29.217 3.038 45.177 1.00 82.94 218 ASP A N 1
ATOM 1673 C CA . ASP A 1 218 ? -29.574 2.205 46.328 1.00 82.94 218 ASP A CA 1
ATOM 1674 C C . ASP A 1 218 ? -30.921 1.459 46.147 1.00 82.94 218 ASP A C 1
ATOM 1676 O O . ASP A 1 218 ? -31.334 0.704 47.021 1.00 82.94 218 ASP A O 1
ATOM 1680 N N . GLU A 1 219 ? -31.573 1.632 44.991 1.00 87.38 219 GLU A N 1
ATOM 1681 C CA . GLU A 1 219 ? -32.867 1.062 44.581 1.00 87.38 219 GLU A CA 1
ATOM 1682 C C . GLU A 1 219 ? -32.755 0.474 43.152 1.00 87.38 219 GLU A C 1
ATOM 1684 O O . GLU A 1 219 ? -31.853 0.875 42.405 1.00 87.38 219 GLU A O 1
ATOM 1689 N N . PRO A 1 220 ? -33.627 -0.468 42.733 1.00 91.44 220 PRO A N 1
ATOM 1690 C CA . PRO A 1 220 ? -33.571 -1.047 41.389 1.00 91.44 220 PRO A CA 1
ATOM 1691 C C . PRO A 1 220 ? -33.949 -0.034 40.295 1.00 91.44 220 PRO A C 1
ATOM 1693 O O . PRO A 1 220 ? -34.678 0.933 40.538 1.00 91.44 220 PRO A O 1
ATOM 1696 N N . ARG A 1 221 ? -33.480 -0.277 39.065 1.00 92.00 221 ARG A N 1
ATOM 1697 C CA . ARG A 1 221 ? -33.773 0.550 37.882 1.00 92.00 221 ARG A CA 1
ATOM 1698 C C . ARG A 1 221 ? -34.350 -0.284 36.743 1.00 92.00 221 ARG A C 1
ATOM 1700 O O . ARG A 1 221 ? -33.745 -1.273 36.349 1.00 92.00 221 ARG A O 1
ATOM 1707 N N . GLU A 1 222 ? -35.486 0.154 36.207 1.00 94.50 222 GLU A N 1
ATOM 1708 C CA . GLU A 1 222 ? -36.141 -0.431 35.031 1.00 94.50 222 GLU A CA 1
ATOM 1709 C C . GLU A 1 222 ? -35.864 0.461 33.814 1.00 94.50 222 GLU A C 1
ATOM 1711 O O . GLU A 1 222 ? -36.390 1.574 33.731 1.00 94.50 222 GLU A O 1
ATOM 1716 N N . VAL A 1 223 ? -35.047 -0.011 32.874 1.00 96.12 223 VAL A N 1
ATOM 1717 C CA . VAL A 1 223 ? -34.637 0.744 31.672 1.00 96.12 223 VAL A CA 1
ATOM 1718 C C . VAL A 1 223 ? -34.799 -0.096 30.409 1.00 96.12 223 VAL A C 1
ATOM 1720 O O . VAL A 1 223 ? -34.933 -1.317 30.482 1.00 96.12 223 VAL A O 1
ATOM 1723 N N . VAL A 1 224 ? -34.753 0.534 29.238 1.00 97.44 224 VAL A N 1
ATOM 1724 C CA . VAL A 1 224 ? -34.616 -0.168 27.952 1.00 97.44 224 VAL A CA 1
ATOM 1725 C C . VAL A 1 224 ? -33.251 0.156 27.361 1.00 97.44 224 VAL A C 1
ATOM 1727 O O . VAL A 1 224 ? -32.958 1.313 27.089 1.00 97.44 224 VAL A O 1
ATOM 1730 N N . LEU A 1 225 ? -32.408 -0.856 27.157 1.00 97.75 225 LEU A N 1
ATOM 1731 C CA . LEU A 1 225 ? -31.184 -0.722 26.374 1.00 97.75 225 LEU A CA 1
ATOM 1732 C C . LEU A 1 225 ? -31.532 -0.846 24.886 1.00 97.75 225 LEU A C 1
ATOM 1734 O O . LEU A 1 225 ? -31.850 -1.944 24.426 1.00 97.75 225 LEU A O 1
ATOM 1738 N N . ARG A 1 226 ? -31.430 0.257 24.145 1.00 97.62 226 ARG A N 1
ATOM 1739 C CA . ARG A 1 226 ? -31.402 0.267 22.680 1.00 97.62 226 ARG A CA 1
ATOM 1740 C C . ARG A 1 226 ? -29.981 0.016 22.193 1.00 97.62 226 ARG A C 1
ATOM 1742 O O . ARG A 1 226 ? -29.043 0.679 22.638 1.00 97.62 226 ARG A O 1
ATOM 1749 N N . GLN A 1 227 ? -29.835 -0.920 21.265 1.00 97.88 227 GLN A N 1
ATOM 1750 C CA . GLN A 1 227 ? -28.589 -1.222 20.566 1.00 97.88 227 GLN A CA 1
ATOM 1751 C C . GLN A 1 227 ? -28.798 -0.979 19.074 1.00 97.88 227 GLN A C 1
ATOM 1753 O O . GLN A 1 227 ? -29.422 -1.803 18.410 1.00 97.88 227 GLN A O 1
ATOM 1758 N N . HIS A 1 228 ? -28.273 0.134 18.568 1.00 97.94 228 HIS A N 1
ATOM 1759 C CA . HIS A 1 228 ? -28.296 0.486 17.150 1.00 97.94 228 HIS A CA 1
ATOM 1760 C C . HIS A 1 228 ? -26.876 0.406 16.590 1.00 97.94 228 HIS A C 1
ATOM 1762 O O . HIS A 1 228 ? -25.955 0.975 17.173 1.00 97.94 228 HIS A O 1
ATOM 1768 N N . VAL A 1 229 ? -26.674 -0.302 15.482 1.00 98.06 229 VAL A N 1
ATOM 1769 C CA . VAL A 1 229 ? -25.399 -0.347 14.759 1.00 98.06 229 VAL A CA 1
ATOM 1770 C C . VAL A 1 229 ? -25.669 -0.249 13.266 1.00 98.06 229 VAL A C 1
ATOM 1772 O O . VAL A 1 229 ? -26.450 -1.029 12.718 1.00 98.06 229 VAL A O 1
ATOM 1775 N N . GLU A 1 230 ? -24.980 0.672 12.603 1.00 97.50 230 GLU A N 1
ATOM 1776 C CA . GLU A 1 230 ? -25.069 0.913 11.163 1.00 97.50 230 GLU A CA 1
ATOM 1777 C C . GLU A 1 230 ? -23.682 0.967 10.518 1.00 97.50 230 GLU A C 1
ATOM 1779 O O . GLU A 1 230 ? -22.695 1.338 11.152 1.00 97.50 230 GLU A O 1
ATOM 1784 N N . TYR A 1 231 ? -23.592 0.565 9.252 1.00 96.88 231 TYR A N 1
ATOM 1785 C CA . TYR A 1 231 ? -22.421 0.829 8.417 1.00 96.88 231 TYR A CA 1
ATOM 1786 C C . TYR A 1 231 ? -22.362 2.323 8.050 1.00 96.88 231 TYR A C 1
ATOM 1788 O O . TYR A 1 231 ? -23.383 3.010 8.088 1.00 96.88 231 TYR A O 1
ATOM 1796 N N . LYS A 1 232 ? -21.184 2.836 7.672 1.00 93.44 232 LYS A N 1
ATOM 1797 C CA . LYS A 1 232 ? -20.934 4.269 7.398 1.00 93.44 232 LYS A CA 1
ATOM 1798 C C . LYS A 1 232 ? -21.827 4.940 6.331 1.00 93.44 232 LYS A C 1
ATOM 1800 O O . LYS A 1 232 ? -21.751 6.154 6.171 1.00 93.44 232 LYS A O 1
ATOM 1805 N N . ASP A 1 233 ? -22.623 4.179 5.579 1.00 90.19 233 ASP A N 1
ATOM 1806 C CA . ASP A 1 233 ? -23.599 4.676 4.597 1.00 90.19 233 ASP A CA 1
ATOM 1807 C C . ASP A 1 233 ? -25.039 4.797 5.146 1.00 90.19 233 ASP A C 1
ATOM 1809 O O . ASP A 1 233 ? -25.945 5.197 4.413 1.00 90.19 233 ASP A O 1
ATOM 1813 N N . GLY A 1 234 ? -25.257 4.459 6.424 1.00 93.50 234 GLY A N 1
ATOM 1814 C CA . GLY A 1 234 ? -26.570 4.394 7.075 1.00 93.50 234 GLY A CA 1
ATOM 1815 C C . GLY A 1 234 ? -27.250 3.018 7.004 1.00 93.50 234 GLY A C 1
ATOM 1816 O O . GLY A 1 234 ? -28.393 2.872 7.442 1.00 93.50 234 GLY A O 1
ATOM 1817 N N . THR A 1 235 ? -26.591 1.984 6.465 1.00 95.06 235 THR A N 1
ATOM 1818 C CA . THR A 1 235 ? -27.139 0.620 6.431 1.00 95.06 235 THR A CA 1
ATOM 1819 C C . THR A 1 235 ? -27.118 -0.005 7.826 1.00 95.06 235 THR A C 1
ATOM 1821 O O . THR A 1 235 ? -26.089 -0.492 8.296 1.00 95.06 235 THR A O 1
ATOM 1824 N N . VAL A 1 236 ? -28.279 -0.031 8.482 1.00 96.81 236 VAL A N 1
ATOM 1825 C CA . VAL A 1 236 ? -28.477 -0.659 9.798 1.00 96.81 236 VAL A CA 1
ATOM 1826 C C . VAL A 1 236 ? -28.208 -2.169 9.733 1.00 96.81 236 VAL A C 1
ATOM 1828 O O . VAL A 1 236 ? -28.822 -2.890 8.944 1.00 96.81 236 VAL A O 1
ATOM 1831 N N . VAL A 1 237 ? -27.307 -2.656 10.592 1.00 96.25 237 VAL A N 1
ATOM 1832 C CA . VAL A 1 237 ? -26.948 -4.081 10.743 1.00 96.25 237 VAL A CA 1
ATOM 1833 C C . VAL A 1 237 ? -27.401 -4.685 12.074 1.00 96.25 237 VAL A C 1
ATOM 1835 O O . VAL A 1 237 ? -27.519 -5.907 12.178 1.00 96.25 237 VAL A O 1
ATOM 1838 N N . LEU A 1 238 ? -27.706 -3.852 13.072 1.00 96.94 238 LEU A N 1
ATOM 1839 C CA . LEU A 1 238 ? -28.360 -4.243 14.320 1.00 96.94 238 LEU A CA 1
ATOM 1840 C C . LEU A 1 238 ? -29.277 -3.108 14.788 1.00 96.94 238 LEU A C 1
ATOM 1842 O O . LEU A 1 238 ? -28.819 -1.985 14.944 1.00 96.94 238 LEU A O 1
ATOM 1846 N N . ASP A 1 239 ? -30.540 -3.416 15.067 1.00 96.94 239 ASP A N 1
ATOM 1847 C CA . ASP A 1 239 ? -31.440 -2.567 15.855 1.00 96.94 239 ASP A CA 1
ATOM 1848 C C . ASP A 1 239 ? -32.187 -3.476 16.839 1.00 96.94 239 ASP A C 1
ATOM 1850 O O . ASP A 1 239 ? -32.808 -4.469 16.436 1.00 96.94 239 ASP A O 1
ATOM 1854 N N . ARG A 1 240 ? -32.034 -3.222 18.144 1.00 96.44 240 ARG A N 1
ATOM 1855 C CA . ARG A 1 240 ? -32.610 -4.056 19.207 1.00 96.44 240 ARG A CA 1
ATOM 1856 C C . ARG A 1 240 ? -32.820 -3.292 20.510 1.00 96.44 240 ARG A C 1
ATOM 1858 O O . ARG A 1 240 ? -31.858 -2.966 21.205 1.00 96.44 240 ARG A O 1
ATOM 1865 N N . ASP A 1 241 ? -34.079 -3.166 20.913 1.00 96.44 241 ASP A N 1
ATOM 1866 C CA . ASP A 1 241 ? -34.472 -2.775 22.269 1.00 96.44 241 ASP A CA 1
ATOM 1867 C C . ASP A 1 241 ? -34.505 -3.990 23.211 1.00 96.44 241 ASP A C 1
ATOM 1869 O O . ASP A 1 241 ? -35.058 -5.042 22.884 1.00 96.44 241 ASP A O 1
ATOM 1873 N N . THR A 1 242 ? -33.925 -3.842 24.404 1.00 96.56 242 THR A N 1
ATOM 1874 C CA . THR A 1 242 ? -33.863 -4.877 25.448 1.00 96.56 242 THR A CA 1
ATOM 1875 C C . THR A 1 242 ? -34.258 -4.276 26.798 1.00 96.56 242 THR A C 1
ATOM 1877 O O . THR A 1 242 ? -33.535 -3.441 27.333 1.00 96.56 242 THR A O 1
ATOM 1880 N N . SER A 1 243 ? -35.391 -4.681 27.378 1.00 96.50 243 SER A N 1
ATOM 1881 C CA . SER A 1 243 ? -35.802 -4.233 28.721 1.00 96.50 243 SER A CA 1
ATOM 1882 C C . SER A 1 243 ? -34.929 -4.869 29.810 1.00 96.50 243 SER A C 1
ATOM 1884 O O . SER A 1 243 ? -34.774 -6.091 29.832 1.00 96.50 243 SER A O 1
ATOM 1886 N N . LEU A 1 244 ? -34.385 -4.058 30.722 1.00 96.62 244 LEU A N 1
ATOM 1887 C CA . LEU A 1 244 ? -33.461 -4.471 31.781 1.00 96.62 244 LEU A CA 1
ATOM 1888 C C . LEU A 1 244 ? -33.939 -4.003 33.163 1.00 96.62 244 LEU A C 1
ATOM 1890 O O . LEU A 1 244 ? -34.079 -2.803 33.404 1.00 96.62 244 LEU A O 1
ATOM 1894 N N . THR A 1 245 ? -34.066 -4.954 34.090 1.00 96.19 245 THR A N 1
ATOM 1895 C CA . THR A 1 245 ? -34.193 -4.696 35.531 1.00 96.19 245 THR A CA 1
ATOM 1896 C C . THR A 1 245 ? -32.807 -4.763 36.173 1.00 96.19 245 THR A C 1
ATOM 1898 O O . THR A 1 245 ? -32.263 -5.847 36.388 1.00 96.19 245 THR A O 1
ATOM 1901 N N . ILE A 1 246 ? -32.212 -3.611 36.478 1.00 95.88 246 ILE A N 1
ATOM 1902 C CA . ILE A 1 246 ? -30.884 -3.514 37.097 1.00 95.88 246 ILE A CA 1
ATOM 1903 C C . ILE A 1 246 ? -31.042 -3.534 38.630 1.00 95.88 246 ILE A C 1
ATOM 1905 O O . ILE A 1 246 ? -31.767 -2.689 39.168 1.00 95.88 246 ILE A O 1
ATOM 1909 N N . PRO A 1 247 ? -30.379 -4.450 39.366 1.00 93.88 247 PRO A N 1
ATOM 1910 C CA . PRO A 1 247 ? -30.455 -4.489 40.828 1.00 93.88 247 PRO A CA 1
ATOM 1911 C C . PRO A 1 247 ? -29.860 -3.238 41.511 1.00 93.88 247 PRO A C 1
ATOM 1913 O O . PRO A 1 247 ? -29.011 -2.567 40.917 1.00 93.88 247 PRO A O 1
ATOM 1916 N N . PRO A 1 248 ? -30.215 -2.959 42.784 1.00 91.94 248 PRO A N 1
ATOM 1917 C CA . PRO A 1 248 ? -29.540 -1.950 43.605 1.00 91.94 248 PRO A CA 1
ATOM 1918 C C . PRO A 1 248 ? -28.022 -2.153 43.613 1.00 91.94 248 PRO A C 1
ATOM 1920 O O . PRO A 1 248 ? -27.547 -3.249 43.921 1.00 91.94 248 PRO A O 1
ATOM 1923 N N . ARG A 1 249 ? -27.267 -1.107 43.254 1.00 87.44 249 ARG A N 1
ATOM 1924 C CA . ARG A 1 249 ? -25.802 -1.114 43.057 1.00 87.44 249 ARG A CA 1
ATOM 1925 C C . ARG A 1 249 ? -25.271 -2.250 42.156 1.00 87.44 249 ARG A C 1
ATOM 1927 O O . ARG A 1 249 ? -24.105 -2.633 42.262 1.00 87.44 249 ARG A O 1
ATOM 1934 N N . GLY A 1 250 ? -26.133 -2.830 41.319 1.00 91.69 250 GLY A N 1
ATOM 1935 C CA . GLY A 1 250 ? -25.864 -4.031 40.534 1.00 91.69 250 GLY A CA 1
ATOM 1936 C C . GLY A 1 250 ? -25.428 -3.752 39.099 1.00 91.69 250 GLY A C 1
ATOM 1937 O O . GLY A 1 250 ? -25.527 -2.632 38.600 1.00 91.69 250 GLY A O 1
ATOM 1938 N N . THR A 1 251 ? -24.999 -4.818 38.427 1.00 96.19 251 THR A N 1
ATOM 1939 C CA . THR A 1 251 ? -24.581 -4.821 37.021 1.00 96.19 251 THR A CA 1
ATOM 1940 C C . THR A 1 251 ? -25.397 -5.849 36.240 1.00 96.19 251 THR A C 1
ATOM 1942 O O . THR A 1 251 ? -25.691 -6.926 36.761 1.00 96.19 251 THR A O 1
ATOM 1945 N N . VAL A 1 252 ? -25.752 -5.519 34.999 1.00 97.69 252 VAL A N 1
ATOM 1946 C CA . VAL A 1 252 ? -26.393 -6.404 34.021 1.00 97.69 252 VAL A CA 1
ATOM 1947 C C . VAL A 1 252 ? -25.589 -6.348 32.724 1.00 97.69 252 VAL A C 1
ATOM 1949 O O . VAL A 1 252 ? -25.332 -5.266 32.202 1.00 97.69 252 VAL A O 1
ATOM 1952 N N . ASP A 1 253 ? -25.215 -7.515 32.209 1.00 97.69 253 ASP A N 1
ATOM 1953 C CA . ASP A 1 253 ? -24.457 -7.675 30.968 1.00 97.69 253 ASP A CA 1
ATOM 1954 C C . ASP A 1 253 ? -25.373 -8.166 29.839 1.00 97.69 253 ASP A C 1
ATOM 1956 O O . ASP A 1 253 ? -26.153 -9.104 30.020 1.00 97.69 253 ASP A O 1
ATOM 1960 N N . VAL A 1 254 ? -25.271 -7.543 28.663 1.00 97.25 254 VAL A N 1
ATOM 1961 C CA . VAL A 1 254 ? -26.076 -7.861 27.475 1.00 97.25 254 VAL A CA 1
ATOM 1962 C C . VAL A 1 254 ? -25.156 -8.147 26.291 1.00 97.25 254 VAL A C 1
ATOM 1964 O O . VAL A 1 254 ? -24.298 -7.338 25.947 1.00 97.25 254 VAL A O 1
ATOM 1967 N N . HIS A 1 255 ? -25.334 -9.293 25.632 1.00 95.38 255 HIS A N 1
ATOM 1968 C CA . HIS A 1 255 ? -24.496 -9.675 24.493 1.00 95.38 255 HIS A CA 1
ATOM 1969 C C . HIS A 1 255 ? -24.711 -8.764 23.275 1.00 95.38 255 HIS A C 1
ATOM 1971 O O . HIS A 1 255 ? -25.825 -8.654 22.750 1.00 95.38 255 HIS A O 1
ATOM 1977 N N . LEU A 1 256 ? -23.622 -8.171 22.788 1.00 95.94 256 LEU A N 1
ATOM 1978 C CA . LEU A 1 256 ? -23.512 -7.600 21.448 1.00 95.94 256 LEU A CA 1
ATOM 1979 C C . LEU A 1 256 ? -23.062 -8.708 20.486 1.00 95.94 256 LEU A C 1
ATOM 1981 O O . LEU A 1 256 ? -22.105 -9.420 20.783 1.00 95.94 256 LEU A O 1
ATOM 1985 N N . ALA A 1 257 ? -23.756 -8.850 19.358 1.00 95.44 257 ALA A N 1
ATOM 1986 C CA . ALA A 1 257 ? -23.389 -9.751 18.269 1.00 95.44 257 ALA A CA 1
ATOM 1987 C C . ALA A 1 257 ? -23.973 -9.220 16.950 1.00 95.44 257 ALA A C 1
ATOM 1989 O O . ALA A 1 257 ? -25.183 -8.992 16.875 1.00 95.44 257 ALA A O 1
ATOM 1990 N N . PHE A 1 258 ? -23.137 -9.033 15.928 1.00 95.31 258 PHE A N 1
ATOM 1991 C CA . PHE A 1 258 ? -23.562 -8.848 14.536 1.00 95.31 258 PHE A CA 1
ATOM 1992 C C . PHE A 1 258 ? -22.474 -9.326 13.564 1.00 95.31 258 PHE A C 1
ATOM 1994 O O . PHE A 1 258 ? -21.288 -9.319 13.891 1.00 95.31 258 PHE A O 1
ATOM 2001 N N . THR A 1 259 ? -22.863 -9.736 12.354 1.00 92.31 259 THR A N 1
ATOM 2002 C CA . THR A 1 259 ? -21.914 -10.150 11.308 1.00 92.31 259 THR A CA 1
ATOM 2003 C C . THR A 1 259 ? -21.749 -9.023 10.279 1.00 92.31 259 THR A C 1
ATOM 2005 O O . THR A 1 259 ? -22.710 -8.730 9.559 1.00 92.31 259 THR A O 1
ATOM 2008 N N . PRO A 1 260 ? -20.571 -8.381 10.176 1.00 91.88 260 PRO A N 1
ATOM 2009 C CA . PRO A 1 260 ? -20.300 -7.386 9.149 1.00 91.88 260 PRO A CA 1
ATOM 2010 C C . PRO A 1 260 ? -20.255 -8.044 7.764 1.00 91.88 260 PRO A C 1
ATOM 2012 O O . PRO A 1 260 ? -19.764 -9.162 7.604 1.00 91.88 260 PRO A O 1
ATOM 2015 N N . ARG A 1 261 ? -20.770 -7.340 6.751 1.00 88.31 261 ARG A N 1
ATOM 2016 C CA . ARG A 1 261 ? -20.769 -7.796 5.344 1.00 88.31 261 ARG A CA 1
ATOM 2017 C C . ARG A 1 261 ? -19.757 -7.065 4.471 1.00 88.31 261 ARG A C 1
ATOM 2019 O O . ARG A 1 261 ? -19.335 -7.606 3.457 1.00 88.31 261 ARG A O 1
ATOM 2026 N N . LEU A 1 262 ? -19.410 -5.847 4.868 1.00 94.69 262 LEU A N 1
ATOM 2027 C CA . LEU A 1 262 ? -18.471 -4.954 4.202 1.00 94.69 262 LEU A CA 1
ATOM 2028 C C . LEU A 1 262 ? -17.294 -4.645 5.136 1.00 94.69 262 LEU A C 1
ATOM 2030 O O . LEU A 1 262 ? -17.440 -4.660 6.363 1.00 94.69 262 LEU A O 1
ATOM 2034 N N . LYS A 1 263 ? -16.142 -4.362 4.537 1.00 96.94 263 LYS A N 1
ATOM 2035 C CA . LYS A 1 263 ? -14.973 -3.737 5.161 1.00 96.94 263 LYS A CA 1
ATOM 2036 C C . LYS A 1 263 ? -15.260 -2.244 5.352 1.00 96.94 263 LYS A C 1
ATOM 2038 O O . LYS A 1 263 ? -16.105 -1.693 4.648 1.00 96.94 263 LYS A O 1
ATOM 2043 N N . GLY A 1 264 ? -14.578 -1.603 6.294 1.00 97.19 264 GLY A N 1
ATOM 2044 C CA . GLY A 1 264 ? -14.819 -0.213 6.689 1.00 97.19 264 GLY A CA 1
ATOM 2045 C C . GLY A 1 264 ? -15.369 -0.079 8.107 1.00 97.19 264 GLY A C 1
ATOM 2046 O O . GLY A 1 264 ? -15.235 -0.988 8.929 1.00 97.19 264 GLY A O 1
ATOM 2047 N N . VAL A 1 265 ? -15.954 1.081 8.410 1.00 97.94 265 VAL A N 1
ATOM 2048 C CA . VAL A 1 265 ? -16.409 1.438 9.764 1.00 97.94 265 VAL A CA 1
ATOM 2049 C C . VAL A 1 265 ? -17.911 1.219 9.946 1.00 97.94 265 VAL A C 1
ATOM 2051 O O . VAL A 1 265 ? -18.725 1.620 9.113 1.00 97.94 265 VAL A O 1
ATOM 2054 N N . TYR A 1 266 ? -18.263 0.631 11.089 1.00 97.94 266 TYR A N 1
ATOM 2055 C CA . TYR A 1 266 ? -19.620 0.543 11.617 1.00 97.94 266 TYR A CA 1
ATOM 2056 C C . TYR A 1 266 ? -19.729 1.414 12.870 1.00 97.94 266 TYR A C 1
ATOM 2058 O O . TYR A 1 266 ? -18.910 1.288 13.783 1.00 97.94 266 TYR A O 1
ATOM 2066 N N . TYR A 1 267 ? -20.740 2.275 12.930 1.00 97.94 267 TYR A N 1
ATOM 2067 C CA . TYR A 1 267 ? -21.029 3.142 14.068 1.00 97.94 267 TYR A CA 1
ATOM 2068 C C . TYR A 1 267 ? -22.044 2.461 14.988 1.00 97.94 267 TYR A C 1
ATOM 2070 O O . TYR A 1 267 ? -23.109 2.039 14.540 1.00 97.94 267 TYR A O 1
ATOM 2078 N N . GLY A 1 268 ? -21.705 2.325 16.271 1.00 97.12 268 GLY A N 1
ATOM 2079 C CA . GLY A 1 268 ? -22.542 1.690 17.285 1.00 97.12 268 GLY A CA 1
ATOM 2080 C C . GLY A 1 268 ? -23.015 2.686 18.334 1.00 97.12 268 GLY A C 1
ATOM 2081 O O . GLY A 1 268 ? -22.201 3.244 19.070 1.00 97.12 268 GLY A O 1
ATOM 2082 N N . ARG A 1 269 ? -24.334 2.857 18.440 1.00 97.50 269 ARG A N 1
ATOM 2083 C CA . ARG A 1 269 ? -25.006 3.733 19.399 1.00 97.50 269 ARG A CA 1
ATOM 2084 C C . ARG A 1 269 ? -25.824 2.914 20.393 1.00 97.50 269 ARG A C 1
ATOM 2086 O O . ARG A 1 269 ? -26.744 2.180 20.032 1.00 97.50 269 ARG A O 1
ATOM 2093 N N . PHE A 1 270 ? -25.491 3.071 21.666 1.00 97.69 270 PHE A N 1
ATOM 2094 C CA . PHE A 1 270 ? -26.052 2.319 22.780 1.00 97.69 270 PHE A CA 1
ATOM 2095 C C . PHE A 1 270 ? -26.740 3.302 23.723 1.00 97.69 270 PHE A C 1
ATOM 2097 O O . PHE A 1 270 ? -26.072 4.141 24.321 1.00 97.69 270 PHE A O 1
ATOM 2104 N N . ALA A 1 271 ? -28.063 3.225 23.853 1.00 97.06 271 ALA A N 1
ATOM 2105 C CA . ALA A 1 271 ? -28.838 4.160 24.669 1.00 97.06 271 ALA A CA 1
ATOM 2106 C C . ALA A 1 271 ? -29.621 3.429 25.764 1.00 97.06 271 ALA A C 1
ATOM 2108 O O . ALA A 1 271 ? -30.250 2.407 25.505 1.00 97.06 271 ALA A O 1
ATOM 2109 N N . LEU A 1 272 ? -29.599 3.961 26.985 1.00 97.25 272 LEU A N 1
ATOM 2110 C CA . LEU A 1 272 ? -30.510 3.568 28.058 1.00 97.25 272 LEU A CA 1
ATOM 2111 C C . LEU A 1 272 ? -31.686 4.537 28.051 1.00 97.25 272 LEU A C 1
ATOM 2113 O O . LEU A 1 272 ? -31.493 5.733 28.267 1.00 97.25 272 LEU A O 1
ATOM 2117 N N . LEU A 1 273 ? -32.884 4.015 27.827 1.00 96.06 273 LEU A N 1
ATOM 2118 C CA . LEU A 1 273 ? -34.136 4.760 27.837 1.00 96.06 273 LEU A CA 1
ATOM 2119 C C . LEU A 1 273 ? -34.895 4.507 29.143 1.00 96.06 273 LEU A C 1
ATOM 2121 O O . LEU A 1 273 ? -34.770 3.432 29.744 1.00 96.06 273 LEU A O 1
ATOM 2125 N N . ASP A 1 274 ? -35.709 5.469 29.565 1.00 91.56 274 ASP A N 1
ATOM 2126 C CA . ASP A 1 274 ? -36.707 5.250 30.613 1.00 91.56 274 ASP A CA 1
ATOM 2127 C C . ASP A 1 274 ? -37.955 4.499 30.091 1.00 91.56 274 ASP A C 1
ATOM 2129 O O . ASP A 1 274 ? -37.980 3.959 28.983 1.00 91.56 274 ASP A O 1
ATOM 2133 N N . GLN A 1 275 ? -39.009 4.427 30.909 1.00 86.00 275 GLN A N 1
ATOM 2134 C CA . GLN A 1 275 ? -40.270 3.757 30.555 1.00 86.00 275 GLN A CA 1
ATOM 2135 C C . GLN A 1 275 ? -41.186 4.620 29.661 1.00 86.00 275 GLN A C 1
ATOM 2137 O O . GLN A 1 275 ? -42.283 4.191 29.298 1.00 86.00 275 GLN A O 1
ATOM 2142 N N . GLN A 1 276 ? -40.769 5.845 29.343 1.00 87.25 276 GLN A N 1
ATOM 2143 C CA . GLN A 1 276 ? -41.458 6.813 28.493 1.00 87.25 276 GLN A CA 1
ATOM 2144 C C . GLN A 1 276 ? -40.785 6.911 27.111 1.00 87.25 276 GLN A C 1
ATOM 2146 O O . GLN A 1 276 ? -41.455 7.259 26.139 1.00 87.25 276 GLN A O 1
ATOM 2151 N N . GLY A 1 277 ? -39.506 6.531 27.017 1.00 85.94 277 GLY A N 1
ATOM 2152 C CA . GLY A 1 277 ? -38.682 6.543 25.808 1.00 85.94 277 GLY A CA 1
ATOM 2153 C C . GLY A 1 277 ? -37.617 7.645 25.787 1.00 85.94 277 GLY A C 1
ATOM 2154 O O . GLY A 1 277 ? -36.954 7.802 24.765 1.00 85.94 277 GLY A O 1
ATOM 2155 N N . GLU A 1 278 ? -37.448 8.393 26.881 1.00 91.12 278 GLU A N 1
ATOM 2156 C CA . GLU A 1 278 ? -36.464 9.477 27.000 1.00 91.12 278 GLU A CA 1
ATOM 2157 C C . GLU A 1 278 ? -35.059 8.916 27.284 1.00 91.12 278 GLU A C 1
ATOM 2159 O O . GLU A 1 278 ? -34.904 7.949 28.036 1.00 91.12 278 GLU A O 1
ATOM 2164 N N . GLU A 1 279 ? -34.016 9.520 26.702 1.00 93.56 279 GLU A N 1
ATOM 2165 C CA . GLU A 1 279 ? -32.637 9.030 26.837 1.00 93.56 279 GLU A CA 1
ATOM 2166 C C . GLU A 1 279 ? -32.016 9.415 28.195 1.00 93.56 279 GLU A C 1
ATOM 2168 O O . GLU A 1 279 ? -31.784 10.585 28.495 1.00 93.56 279 GLU A O 1
ATOM 2173 N N . LEU A 1 280 ? -31.700 8.409 29.016 1.00 92.25 280 LEU A N 1
ATOM 2174 C CA . LEU A 1 280 ? -31.045 8.547 30.324 1.00 92.25 280 LEU A CA 1
ATOM 2175 C C . LEU A 1 280 ? -29.513 8.562 30.213 1.00 92.25 280 LEU A C 1
ATOM 2177 O O . LEU A 1 280 ? -28.819 9.246 30.969 1.00 92.25 280 LEU A O 1
ATOM 2181 N N . ARG A 1 281 ? -28.979 7.749 29.297 1.00 91.69 281 ARG A N 1
ATOM 2182 C CA . ARG A 1 281 ? -27.551 7.622 28.978 1.00 91.69 281 ARG A CA 1
ATOM 2183 C C . ARG A 1 281 ? -27.385 7.199 27.530 1.00 91.69 281 ARG A C 1
ATOM 2185 O O . ARG A 1 281 ? -28.161 6.383 27.045 1.00 91.69 281 ARG A O 1
ATOM 2192 N N . VAL A 1 282 ? -26.320 7.677 26.898 1.00 94.06 282 VAL A N 1
ATOM 2193 C CA . VAL A 1 282 ? -25.879 7.254 25.567 1.00 94.06 282 VAL A CA 1
ATOM 2194 C C . VAL A 1 282 ? -24.386 6.947 25.636 1.00 94.06 282 VAL A C 1
ATOM 2196 O O . VAL A 1 282 ? -23.646 7.629 26.346 1.00 94.06 282 VAL A O 1
ATOM 2199 N N . LEU A 1 283 ? -23.958 5.919 24.913 1.00 93.88 283 LEU A N 1
ATOM 2200 C CA . LEU A 1 283 ? -22.569 5.636 24.585 1.00 93.88 283 LEU A CA 1
ATOM 2201 C C . LEU A 1 283 ? -22.480 5.372 23.081 1.00 93.88 283 LEU A C 1
ATOM 2203 O O . LEU A 1 283 ? -23.238 4.567 22.540 1.00 93.88 283 LEU A O 1
ATOM 2207 N N . GLU A 1 284 ? -21.540 6.038 22.427 1.00 94.94 284 GLU A N 1
ATOM 2208 C CA . GLU A 1 284 ? -21.234 5.869 21.010 1.00 94.94 284 GLU A CA 1
ATOM 2209 C C . GLU A 1 284 ? -19.791 5.373 20.877 1.00 94.94 284 GLU A C 1
ATOM 2211 O O . GLU A 1 284 ? -18.901 5.799 21.613 1.00 94.94 284 GLU A O 1
ATOM 2216 N N . THR A 1 285 ? -19.572 4.417 19.980 1.00 95.75 285 THR A N 1
ATOM 2217 C CA . THR A 1 285 ? -18.255 3.865 19.630 1.00 95.75 285 THR A CA 1
ATOM 2218 C C . THR A 1 285 ? -18.321 3.329 18.196 1.00 95.75 285 THR A C 1
ATOM 2220 O O . THR A 1 285 ? -19.381 3.354 17.565 1.00 95.75 285 THR A O 1
ATOM 2223 N N . SER A 1 286 ? -17.214 2.833 17.656 1.00 97.50 286 SER A N 1
ATOM 2224 C CA . SER A 1 286 ? -17.186 2.221 16.326 1.00 97.50 286 SER A CA 1
ATOM 2225 C C . SER A 1 286 ? -16.455 0.883 16.305 1.00 97.50 286 SER A C 1
ATOM 2227 O O . SER A 1 286 ? -15.686 0.550 17.211 1.00 97.50 286 SER A O 1
ATOM 2229 N N . PHE A 1 287 ? -16.711 0.120 15.243 1.00 98.00 287 PHE A N 1
ATOM 2230 C CA . PHE A 1 287 ? -16.073 -1.155 14.932 1.00 98.00 287 PHE A CA 1
ATOM 2231 C C . PHE A 1 287 ? -15.470 -1.058 13.530 1.00 98.00 287 PHE A C 1
ATOM 2233 O O . PHE A 1 287 ? -16.164 -0.675 12.585 1.00 98.00 287 PHE A O 1
ATOM 2240 N N . GLY A 1 288 ? -14.182 -1.367 13.394 1.00 97.75 288 GLY A N 1
ATOM 2241 C CA . GLY A 1 288 ? -13.471 -1.321 12.116 1.00 97.75 288 GLY A CA 1
ATOM 2242 C C . GLY A 1 288 ? -13.276 -2.722 11.560 1.00 97.75 288 GLY A C 1
ATOM 2243 O O . GLY A 1 288 ? -12.767 -3.593 12.260 1.00 97.75 288 GLY A O 1
ATOM 2244 N N . VAL A 1 289 ? -13.652 -2.940 10.306 1.00 97.69 289 VAL A N 1
ATOM 2245 C CA . VAL A 1 289 ? -13.458 -4.216 9.611 1.00 97.69 289 VAL A CA 1
ATOM 2246 C C . VAL A 1 289 ? -12.418 -4.010 8.523 1.00 97.69 289 VAL A C 1
ATOM 2248 O O . VAL A 1 289 ? -12.673 -3.296 7.555 1.00 97.69 289 VAL A O 1
ATOM 2251 N N . ILE A 1 290 ? -11.242 -4.612 8.686 1.00 96.31 290 ILE A N 1
ATOM 2252 C CA . ILE A 1 290 ? -10.128 -4.507 7.735 1.00 96.31 290 ILE A CA 1
ATOM 2253 C C . ILE A 1 290 ? -9.666 -5.900 7.326 1.00 96.31 290 ILE A C 1
ATOM 2255 O O . ILE A 1 290 ? -9.692 -6.829 8.129 1.00 96.31 290 ILE A O 1
ATOM 2259 N N . GLU A 1 291 ? -9.205 -6.046 6.086 1.00 92.44 291 GLU A N 1
ATOM 2260 C CA . GLU A 1 291 ? -8.505 -7.260 5.654 1.00 92.44 291 GLU A CA 1
ATOM 2261 C C . GLU A 1 291 ? -7.284 -7.518 6.563 1.00 92.44 291 GLU A C 1
ATOM 2263 O O . GLU A 1 291 ? -6.625 -6.553 6.973 1.00 92.44 291 GLU A O 1
ATOM 2268 N N . PRO A 1 292 ? -6.901 -8.769 6.862 1.00 88.25 292 PRO A N 1
ATOM 2269 C CA . PRO A 1 292 ? -5.588 -9.056 7.430 1.00 88.25 292 PRO A CA 1
ATOM 2270 C C . PRO A 1 292 ? -4.452 -8.530 6.533 1.00 88.25 292 PRO A C 1
ATOM 2272 O O . PRO A 1 292 ? -4.631 -8.317 5.336 1.00 88.25 292 PRO A O 1
ATOM 2275 N N . LEU A 1 293 ? -3.278 -8.296 7.118 1.00 82.44 293 LEU A N 1
ATOM 2276 C CA . LEU A 1 293 ? -2.091 -7.836 6.392 1.00 82.44 293 LEU A CA 1
ATOM 2277 C C . LEU A 1 293 ? -1.199 -9.033 6.028 1.00 82.44 293 LEU A C 1
ATOM 2279 O O . LEU A 1 293 ? -0.902 -9.859 6.893 1.00 82.44 293 LEU A O 1
ATOM 2283 N N . ASP A 1 294 ? -0.762 -9.127 4.770 1.00 69.38 294 ASP A N 1
ATOM 2284 C CA . ASP A 1 294 ? 0.170 -10.168 4.324 1.00 69.38 294 ASP A CA 1
ATOM 2285 C C . ASP A 1 294 ? 1.595 -9.856 4.820 1.00 69.38 294 ASP A C 1
ATOM 2287 O O . ASP A 1 294 ? 2.067 -8.719 4.769 1.00 69.38 294 ASP A O 1
ATOM 2291 N N . ALA A 1 295 ? 2.334 -10.881 5.249 1.00 56.84 295 ALA A N 1
ATOM 2292 C CA . ALA A 1 295 ? 3.755 -10.753 5.568 1.00 56.84 295 ALA A CA 1
ATOM 2293 C C . ALA A 1 295 ? 4.587 -10.276 4.358 1.00 56.84 295 ALA A C 1
ATOM 2295 O O . ALA A 1 295 ? 5.629 -9.651 4.541 1.00 56.84 295 ALA A O 1
ATOM 2296 N N . HIS A 1 296 ? 4.119 -10.524 3.128 1.00 52.53 296 HIS A N 1
ATOM 2297 C CA . HIS A 1 296 ? 4.738 -10.034 1.891 1.00 52.53 296 HIS A CA 1
ATOM 2298 C C . HIS A 1 296 ? 4.380 -8.569 1.544 1.00 52.53 296 HIS A C 1
ATOM 2300 O O . HIS A 1 296 ? 4.808 -8.083 0.492 1.00 52.53 296 HIS A O 1
ATOM 2306 N N . ASP A 1 297 ? 3.586 -7.872 2.368 1.00 49.94 297 ASP A N 1
ATOM 2307 C CA . ASP A 1 297 ? 3.316 -6.429 2.233 1.00 49.94 297 ASP A CA 1
ATOM 2308 C C . ASP A 1 297 ? 4.263 -5.568 3.086 1.00 49.94 297 ASP A C 1
ATOM 2310 O O . ASP A 1 297 ? 4.466 -4.390 2.784 1.00 49.94 297 ASP A O 1
ATOM 2314 N N . TYR A 1 298 ? 4.892 -6.158 4.108 1.00 50.19 298 TYR A N 1
ATOM 2315 C CA . TYR A 1 298 ? 5.882 -5.482 4.945 1.00 50.19 298 TYR A CA 1
ATOM 2316 C C . TYR A 1 298 ? 7.149 -5.120 4.166 1.00 50.19 298 TYR A C 1
ATOM 2318 O O . TYR A 1 298 ? 7.728 -5.928 3.438 1.00 50.19 298 TYR A O 1
ATOM 2326 N N . SER A 1 299 ? 7.626 -3.894 4.374 1.00 54.88 299 SER A N 1
ATOM 2327 C CA . SER A 1 299 ? 8.829 -3.377 3.733 1.00 54.88 299 SER A CA 1
ATOM 2328 C C . SER A 1 299 ? 9.436 -2.250 4.565 1.00 54.88 299 SER A C 1
ATOM 2330 O O . SER A 1 299 ? 8.780 -1.237 4.785 1.00 54.88 299 SER A O 1
ATOM 2332 N N . ARG A 1 300 ? 10.736 -2.340 4.890 1.00 54.25 300 ARG A N 1
ATOM 2333 C CA . ARG A 1 300 ? 11.559 -1.251 5.491 1.00 54.25 300 ARG A CA 1
ATOM 2334 C C . ARG A 1 300 ? 11.762 -0.030 4.572 1.00 54.25 300 ARG A C 1
ATOM 2336 O O . ARG A 1 300 ? 12.683 0.767 4.730 1.00 54.25 300 ARG A O 1
ATOM 2343 N N . LEU A 1 301 ? 10.984 0.018 3.500 1.00 58.66 301 LEU A N 1
ATOM 2344 C CA . LEU A 1 301 ? 10.971 1.016 2.443 1.00 58.66 301 LEU A CA 1
ATOM 2345 C C . LEU A 1 301 ? 9.524 1.454 2.142 1.00 58.66 301 LEU A C 1
ATOM 2347 O O . LEU A 1 301 ? 9.296 2.141 1.148 1.00 58.66 301 LEU A O 1
ATOM 2351 N N . SER A 1 302 ? 8.575 1.021 2.985 1.00 78.62 302 SER A N 1
ATOM 2352 C CA . SER A 1 302 ? 7.225 1.561 3.110 1.00 78.62 302 SER A CA 1
ATOM 2353 C C . SER A 1 302 ? 7.305 3.071 3.364 1.00 78.62 302 SER A C 1
ATOM 2355 O O . SER A 1 302 ? 8.115 3.480 4.193 1.00 78.62 302 SER A O 1
ATOM 2357 N N . PRO A 1 303 ? 6.491 3.900 2.697 1.00 86.88 303 PRO A N 1
ATOM 2358 C CA . PRO A 1 303 ? 6.395 5.333 2.972 1.00 86.88 303 PRO A CA 1
ATOM 2359 C C . PRO A 1 303 ? 5.373 5.676 4.073 1.00 86.88 303 PRO A C 1
ATOM 2361 O O . PRO A 1 303 ? 5.080 6.850 4.275 1.00 86.88 303 PRO A O 1
ATOM 2364 N N . PHE A 1 304 ? 4.769 4.672 4.715 1.00 92.94 304 PHE A N 1
ATOM 2365 C CA . PHE A 1 304 ? 3.589 4.827 5.566 1.00 92.94 304 PHE A CA 1
ATOM 2366 C C . PHE A 1 304 ? 3.971 4.960 7.048 1.00 92.94 304 PHE A C 1
ATOM 2368 O O . PHE A 1 304 ? 4.243 3.952 7.710 1.00 92.94 304 PHE A O 1
ATOM 2375 N N . GLY A 1 305 ? 4.000 6.198 7.553 1.00 94.62 305 GLY A N 1
ATOM 2376 C CA . GLY A 1 305 ? 4.183 6.540 8.967 1.00 94.62 305 GLY A CA 1
ATOM 2377 C C . GLY A 1 305 ? 2.953 7.191 9.609 1.00 94.62 305 GLY A C 1
ATOM 2378 O O . GLY A 1 305 ? 2.009 7.589 8.921 1.00 94.62 305 GLY A O 1
ATOM 2379 N N . ALA A 1 306 ? 2.965 7.323 10.934 1.00 97.19 306 ALA A N 1
ATOM 2380 C CA . ALA A 1 306 ? 2.098 8.247 11.665 1.00 97.19 306 ALA A CA 1
ATOM 2381 C C . ALA A 1 306 ? 2.790 8.747 12.943 1.00 97.19 306 ALA A C 1
ATOM 2383 O O . ALA A 1 306 ? 3.586 8.027 13.552 1.00 97.19 306 ALA A O 1
ATOM 2384 N N . GLN A 1 307 ? 2.469 9.970 13.361 1.00 97.50 307 GLN A N 1
ATOM 2385 C CA . GLN A 1 307 ? 2.975 10.538 14.606 1.00 97.50 307 GLN A CA 1
ATOM 2386 C C . GLN A 1 307 ? 2.326 9.872 15.823 1.00 97.50 307 GLN A C 1
ATOM 2388 O O . GLN A 1 307 ? 1.139 9.534 15.824 1.00 97.50 307 GLN A O 1
ATOM 2393 N N . THR A 1 308 ? 3.127 9.702 16.868 1.00 96.88 308 THR A N 1
ATOM 2394 C CA . THR A 1 308 ? 2.707 9.336 18.215 1.00 96.88 308 THR A CA 1
ATOM 2395 C C . THR A 1 308 ? 3.256 10.358 19.210 1.00 96.88 308 THR A C 1
ATOM 2397 O O . THR A 1 308 ? 4.230 11.054 18.933 1.00 96.88 308 THR A O 1
ATOM 2400 N N . HIS A 1 309 ? 2.616 10.458 20.375 1.00 94.75 309 HIS A N 1
ATOM 2401 C CA . HIS A 1 309 ? 2.977 11.412 21.429 1.00 94.75 309 HIS A CA 1
ATOM 2402 C C . HIS A 1 309 ? 3.326 10.706 22.747 1.00 94.75 309 HIS A C 1
ATOM 2404 O O . HIS A 1 309 ? 2.951 11.143 23.845 1.00 94.75 309 HIS A O 1
ATOM 2410 N N . PHE A 1 310 ? 4.059 9.593 22.660 1.00 94.50 310 PHE A N 1
ATOM 2411 C CA . PHE A 1 310 ? 4.545 8.886 23.841 1.00 94.50 310 PHE A CA 1
ATOM 2412 C C . PHE A 1 310 ? 5.528 9.762 24.628 1.00 94.50 310 PHE A C 1
ATOM 2414 O O . PHE A 1 310 ? 5.464 9.762 25.855 1.00 94.50 310 PHE A O 1
ATOM 2421 N N . GLY A 1 311 ? 6.354 10.580 23.966 1.00 89.62 311 GLY A N 1
ATOM 2422 C CA . GLY A 1 311 ? 7.224 11.584 24.589 1.00 89.62 311 GLY A CA 1
ATOM 2423 C C . GLY A 1 311 ? 6.480 12.612 25.455 1.00 89.62 311 GLY A C 1
ATOM 2424 O O . GLY A 1 311 ? 7.037 13.135 26.424 1.00 89.62 311 GLY A O 1
ATOM 2425 N N . GLN A 1 312 ? 5.191 12.837 25.173 1.00 89.50 312 GLN A N 1
ATOM 2426 C CA . GLN A 1 312 ? 4.283 13.699 25.941 1.00 89.50 312 GLN A CA 1
ATOM 2427 C C . GLN A 1 312 ? 3.437 12.944 26.984 1.00 89.50 312 GLN A C 1
ATOM 2429 O O . GLN A 1 312 ? 2.561 13.541 27.608 1.00 89.50 312 GLN A O 1
ATOM 2434 N N . TYR A 1 313 ? 3.706 11.655 27.224 1.00 88.12 313 TYR A N 1
ATOM 2435 C CA . TYR A 1 313 ? 2.938 10.788 28.135 1.00 88.12 313 TYR A CA 1
ATOM 2436 C C . TYR A 1 313 ? 1.480 10.542 27.708 1.00 88.12 313 TYR A C 1
ATOM 2438 O O . TYR A 1 313 ? 0.619 10.290 28.555 1.00 88.12 313 TYR A O 1
ATOM 2446 N N . LYS A 1 314 ? 1.218 10.553 26.397 1.00 89.69 314 LYS A N 1
ATOM 2447 C CA . LYS A 1 314 ? -0.083 10.225 25.796 1.00 89.69 314 LYS A CA 1
ATOM 2448 C C . LYS A 1 314 ? -0.056 8.834 25.148 1.00 89.69 314 LYS A C 1
ATOM 2450 O O . LYS A 1 314 ? 1.013 8.287 24.884 1.00 89.69 314 LYS A O 1
ATOM 2455 N N . GLY A 1 315 ? -1.238 8.267 24.900 1.00 91.25 315 GLY A N 1
ATOM 2456 C CA . GLY A 1 315 ? -1.409 6.937 24.300 1.00 91.25 315 GLY A CA 1
ATOM 2457 C C . GLY A 1 315 ? -0.898 5.762 25.150 1.00 91.25 315 GLY A C 1
ATOM 2458 O O . GLY A 1 315 ? -0.488 5.912 26.301 1.00 91.25 315 GLY A O 1
ATOM 2459 N N . ASP A 1 316 ? -0.942 4.559 24.575 1.00 93.69 316 ASP A N 1
ATOM 2460 C CA . ASP A 1 316 ? -0.391 3.331 25.161 1.00 93.69 316 ASP A CA 1
ATOM 2461 C C . ASP A 1 316 ? 0.505 2.645 24.113 1.00 93.69 316 ASP A C 1
ATOM 2463 O O . ASP A 1 316 ? -0.024 2.164 23.110 1.00 93.69 316 ASP A O 1
ATOM 2467 N N . PRO A 1 317 ? 1.840 2.588 24.301 1.00 93.56 317 PRO A N 1
ATOM 2468 C CA . PRO A 1 317 ? 2.749 2.085 23.273 1.00 93.56 317 PRO A CA 1
ATOM 2469 C C . PRO A 1 317 ? 2.409 0.689 22.738 1.00 93.56 317 PRO A C 1
ATOM 2471 O O . PRO A 1 317 ? 2.422 0.504 21.525 1.00 93.56 317 PRO A O 1
ATOM 2474 N N . GLU A 1 318 ? 2.045 -0.285 23.584 1.00 94.31 318 GLU A N 1
ATOM 2475 C CA . GLU A 1 318 ? 1.715 -1.632 23.088 1.00 94.31 318 GLU A CA 1
ATOM 2476 C C . GLU A 1 318 ? 0.406 -1.628 22.291 1.00 94.31 318 GLU A C 1
ATOM 2478 O O . GLU A 1 318 ? 0.303 -2.295 21.259 1.00 94.31 318 GLU A O 1
ATOM 2483 N N . LYS A 1 319 ? -0.609 -0.881 22.742 1.00 96.06 319 LYS A N 1
ATOM 2484 C CA . LYS A 1 319 ? -1.899 -0.833 22.041 1.00 96.06 319 LYS A CA 1
ATOM 2485 C C . LYS A 1 319 ? -1.808 -0.063 20.726 1.00 96.06 319 LYS A C 1
ATOM 2487 O O . LYS A 1 319 ? -2.261 -0.565 19.698 1.00 96.06 319 LYS A O 1
ATOM 2492 N N . ASN A 1 320 ? -1.219 1.129 20.756 1.00 97.12 320 ASN A N 1
ATOM 2493 C CA . ASN A 1 320 ? -1.107 2.016 19.605 1.00 97.12 320 ASN A CA 1
ATOM 2494 C C . ASN A 1 320 ? -0.248 1.365 18.514 1.00 97.12 320 ASN A C 1
ATOM 2496 O O . ASN A 1 320 ? -0.723 1.179 17.395 1.00 97.12 320 ASN A O 1
ATOM 2500 N N . LEU A 1 321 ? 0.965 0.912 18.849 1.00 96.00 321 LEU A N 1
ATOM 2501 C CA . LEU A 1 321 ? 1.904 0.355 17.867 1.00 96.00 321 LEU A CA 1
ATOM 2502 C C . LEU A 1 321 ? 1.410 -0.968 17.272 1.00 96.00 321 LEU A C 1
ATOM 2504 O O . LEU A 1 321 ? 1.621 -1.239 16.089 1.00 96.00 321 LEU A O 1
ATOM 2508 N N . ARG A 1 322 ? 0.651 -1.759 18.039 1.00 94.75 322 ARG A N 1
ATOM 2509 C CA . ARG A 1 322 ? -0.031 -2.943 17.508 1.00 94.75 322 ARG A CA 1
ATOM 2510 C C . ARG A 1 322 ? -1.180 -2.596 16.557 1.00 94.75 322 ARG A C 1
ATOM 2512 O O . ARG A 1 322 ? -1.354 -3.297 15.564 1.00 94.75 322 ARG A O 1
ATOM 2519 N N . LEU A 1 323 ? -1.952 -1.536 16.812 1.00 96.75 323 LEU A N 1
ATOM 2520 C CA . LEU A 1 323 ? -2.987 -1.071 15.878 1.00 96.75 323 LEU A CA 1
ATOM 2521 C C . LEU A 1 323 ? -2.381 -0.443 14.611 1.00 96.75 323 LEU A C 1
ATOM 2523 O O . LEU A 1 323 ? -2.916 -0.666 13.525 1.00 96.75 323 LEU A O 1
ATOM 2527 N N . MET A 1 324 ? -1.252 0.263 14.726 1.00 95.69 324 MET A N 1
ATOM 2528 C CA . MET A 1 324 ? -0.455 0.763 13.594 1.00 95.69 324 MET A CA 1
ATOM 2529 C C . MET A 1 324 ? 0.055 -0.394 12.721 1.00 95.69 324 MET A C 1
ATOM 2531 O O . MET A 1 324 ? -0.194 -0.413 11.516 1.00 95.69 324 MET A O 1
ATOM 2535 N N . SER A 1 325 ? 0.650 -1.421 13.338 1.00 91.56 325 SER A N 1
ATOM 2536 C CA . SER A 1 325 ? 1.073 -2.663 12.673 1.00 91.56 325 SER A CA 1
ATOM 2537 C C . SER A 1 325 ? -0.099 -3.426 12.026 1.00 91.56 325 SER A C 1
ATOM 2539 O O . SER A 1 325 ? 0.039 -3.947 10.919 1.00 91.56 325 SER A O 1
ATOM 2541 N N . MET A 1 326 ? -1.286 -3.444 12.648 1.00 92.31 326 MET A N 1
ATOM 2542 C CA . MET A 1 326 ? -2.502 -4.015 12.045 1.00 92.31 326 MET A CA 1
ATOM 2543 C C . MET A 1 326 ? -2.997 -3.215 10.828 1.00 92.31 326 MET A C 1
ATOM 2545 O O . MET A 1 326 ? -3.478 -3.816 9.866 1.00 92.31 326 MET A O 1
ATOM 2549 N N . ALA A 1 327 ? -2.847 -1.888 10.821 1.00 93.31 327 ALA A N 1
ATOM 2550 C CA . ALA A 1 327 ? -3.099 -1.069 9.635 1.00 93.31 327 ALA A CA 1
ATOM 2551 C C . ALA A 1 327 ? -2.009 -1.249 8.558 1.00 93.31 327 ALA A C 1
ATOM 2553 O O . ALA A 1 327 ? -2.317 -1.160 7.373 1.00 93.31 327 ALA A O 1
ATOM 2554 N N . GLY A 1 328 ? -0.775 -1.589 8.937 1.00 90.75 328 GLY A N 1
ATOM 2555 C CA . GLY A 1 328 ? 0.382 -1.694 8.036 1.00 90.75 328 GLY A CA 1
ATOM 2556 C C . GLY A 1 328 ? 1.230 -0.421 7.962 1.00 90.75 328 GLY A C 1
ATOM 2557 O O . GLY A 1 328 ? 2.057 -0.272 7.062 1.00 90.75 328 GLY A O 1
ATOM 2558 N N . ILE A 1 329 ? 1.038 0.485 8.920 1.00 92.75 329 ILE A N 1
ATOM 2559 C CA . ILE A 1 329 ? 1.933 1.615 9.168 1.00 92.75 329 ILE A CA 1
ATOM 2560 C C . ILE A 1 329 ? 3.262 1.034 9.677 1.00 92.75 329 ILE A C 1
ATOM 2562 O O . ILE A 1 329 ? 3.253 0.185 10.567 1.00 92.75 329 ILE A O 1
ATOM 2566 N N . ASN A 1 330 ? 4.389 1.455 9.096 1.00 87.25 330 ASN A N 1
ATOM 2567 C CA . ASN A 1 330 ? 5.730 0.922 9.390 1.00 87.25 330 ASN A CA 1
ATOM 2568 C C . ASN A 1 330 ? 6.575 1.875 10.254 1.00 87.25 330 ASN A C 1
ATOM 2570 O O . ASN A 1 330 ? 7.563 1.440 10.837 1.00 87.25 330 ASN A O 1
ATOM 2574 N N . TRP A 1 331 ? 6.215 3.158 10.336 1.00 89.19 331 TRP A N 1
ATOM 2575 C CA . TRP A 1 331 ? 7.020 4.187 11.004 1.00 89.19 331 TRP A CA 1
ATOM 2576 C C . TRP A 1 331 ? 6.242 4.911 12.100 1.00 89.19 331 TRP A C 1
ATOM 2578 O O . TRP A 1 331 ? 5.034 5.124 11.974 1.00 89.19 331 TRP A O 1
ATOM 2588 N N . THR A 1 332 ? 6.966 5.347 13.129 1.00 95.06 332 THR A N 1
ATOM 2589 C CA . THR A 1 332 ? 6.495 6.340 14.104 1.00 95.06 332 THR A CA 1
ATOM 2590 C C . THR A 1 332 ? 7.369 7.574 14.057 1.00 95.06 332 THR A C 1
ATOM 2592 O O . THR A 1 332 ? 8.594 7.437 14.013 1.00 95.06 332 THR A O 1
ATOM 2595 N N . ARG A 1 333 ? 6.768 8.747 14.227 1.00 97.12 333 ARG A N 1
ATOM 2596 C CA . ARG A 1 333 ? 7.462 9.965 14.655 1.00 97.12 333 ARG A CA 1
ATOM 2597 C C . ARG A 1 333 ? 7.080 10.284 16.098 1.00 97.12 333 ARG A C 1
ATOM 2599 O O . ARG A 1 333 ? 5.894 10.267 16.396 1.00 97.12 333 ARG A O 1
ATOM 2606 N N . ASP A 1 334 ? 8.050 10.531 16.980 1.00 95.94 334 ASP A N 1
ATOM 2607 C CA . ASP A 1 334 ? 7.780 10.829 18.400 1.00 95.94 334 ASP A CA 1
ATOM 2608 C C . ASP A 1 334 ? 8.905 11.660 19.055 1.00 95.94 334 ASP A C 1
ATOM 2610 O O . ASP A 1 334 ? 10.069 11.601 18.637 1.00 95.94 334 ASP A O 1
ATOM 2614 N N . GLU A 1 335 ? 8.560 12.413 20.100 1.00 91.44 335 GLU A N 1
ATOM 2615 C CA . GLU A 1 335 ? 9.396 13.436 20.738 1.00 91.44 335 GLU A CA 1
ATOM 2616 C C . GLU A 1 335 ? 10.345 12.892 21.820 1.00 91.44 335 GLU A C 1
ATOM 2618 O O . GLU A 1 335 ? 9.957 12.098 22.676 1.00 91.44 335 GLU A O 1
ATOM 2623 N N . MET A 1 336 ? 11.573 13.422 21.892 1.00 93.69 336 MET A N 1
ATOM 2624 C CA . MET A 1 336 ? 12.416 13.292 23.088 1.00 93.69 336 MET A CA 1
ATOM 2625 C C . MET A 1 336 ? 13.045 14.639 23.459 1.00 93.69 336 MET A C 1
ATOM 2627 O O . MET A 1 336 ? 14.046 15.063 22.886 1.00 93.69 336 MET A O 1
ATOM 2631 N N . TYR A 1 337 ? 12.500 15.292 24.487 1.00 94.88 337 TYR A N 1
ATOM 2632 C CA . TYR A 1 337 ? 12.919 16.642 24.861 1.00 94.88 337 TYR A CA 1
ATOM 2633 C C . TYR A 1 337 ? 14.265 16.691 25.609 1.00 94.88 337 TYR A C 1
ATOM 2635 O O . TYR A 1 337 ? 14.421 16.145 26.707 1.00 94.88 337 TYR A O 1
ATOM 2643 N N . TRP A 1 338 ? 15.218 17.478 25.104 1.00 96.31 338 TRP A N 1
ATOM 2644 C CA . TRP A 1 338 ? 16.498 17.787 25.762 1.00 96.31 338 TRP A CA 1
ATOM 2645 C C . TRP A 1 338 ? 16.322 18.376 27.174 1.00 96.31 338 TRP A C 1
ATOM 2647 O O . TRP A 1 338 ? 17.127 18.117 28.074 1.00 96.31 338 TRP A O 1
ATOM 2657 N N . SER A 1 339 ? 15.261 19.154 27.391 1.00 94.00 339 SER A N 1
ATOM 2658 C CA . SER A 1 339 ? 14.879 19.704 28.697 1.00 94.00 339 SER A CA 1
ATOM 2659 C C . SER A 1 339 ? 14.482 18.628 29.718 1.00 94.00 339 SER A C 1
ATOM 2661 O O . SER A 1 339 ? 14.704 18.826 30.915 1.00 94.00 339 SER A O 1
ATOM 2663 N N . GLU A 1 340 ? 13.960 17.484 29.265 1.00 93.25 340 GLU A N 1
ATOM 2664 C CA . GLU A 1 340 ? 13.591 16.358 30.123 1.00 93.25 340 GLU A CA 1
ATOM 2665 C C . GLU A 1 340 ? 14.788 15.475 30.491 1.00 93.25 340 GLU A C 1
ATOM 2667 O O . GLU A 1 340 ? 14.854 15.010 31.635 1.00 93.25 340 GLU A O 1
ATOM 2672 N N . LEU A 1 341 ? 15.750 15.299 29.572 1.00 94.50 341 LEU A N 1
ATOM 2673 C CA . LEU A 1 341 ? 16.980 14.541 29.830 1.00 94.50 341 LEU A CA 1
ATOM 2674 C C . LEU A 1 341 ? 18.010 15.333 30.644 1.00 94.50 341 LEU A C 1
ATOM 2676 O O . LEU A 1 341 ? 18.522 14.829 31.645 1.00 94.50 341 LEU A O 1
ATOM 2680 N N . GLU A 1 342 ? 18.358 16.553 30.222 1.00 97.00 342 GLU A N 1
ATOM 2681 C CA . GLU A 1 342 ? 19.394 17.369 30.869 1.00 97.00 342 GLU A CA 1
ATOM 2682 C C . GLU A 1 342 ? 18.770 18.360 31.861 1.00 97.00 342 GLU A C 1
ATOM 2684 O O . GLU A 1 342 ? 18.813 19.578 31.687 1.00 97.00 342 GLU A O 1
ATOM 2689 N N . LYS A 1 343 ? 18.198 17.825 32.946 1.00 95.56 343 LYS A N 1
ATOM 2690 C CA . LYS A 1 343 ? 17.645 18.608 34.072 1.00 95.56 343 LYS A CA 1
ATOM 2691 C C . LYS A 1 343 ? 18.716 19.222 34.983 1.00 95.56 343 LYS A C 1
ATOM 2693 O O . LYS A 1 343 ? 18.409 19.998 35.887 1.00 95.56 343 LYS A O 1
ATOM 2698 N N . THR A 1 344 ? 19.988 18.887 34.783 1.00 95.75 344 THR A N 1
ATOM 2699 C CA . THR A 1 344 ? 21.140 19.500 35.462 1.00 95.75 344 THR A CA 1
ATOM 2700 C C . THR A 1 344 ? 22.325 19.512 34.504 1.00 95.75 344 THR A C 1
ATOM 2702 O O . THR A 1 344 ? 22.553 18.548 33.781 1.00 95.75 344 THR A O 1
ATOM 2705 N N . LYS A 1 345 ? 23.075 20.618 34.467 1.00 94.38 345 LYS A N 1
ATOM 2706 C CA . LYS A 1 345 ? 24.000 20.904 33.363 1.00 94.38 345 LYS A CA 1
ATOM 2707 C C . LYS A 1 345 ? 25.156 19.896 33.308 1.00 94.38 345 LYS A C 1
ATOM 2709 O O . LYS A 1 345 ? 25.967 19.836 34.228 1.00 94.38 345 LYS A O 1
ATOM 2714 N N . GLY A 1 346 ? 25.233 19.135 32.219 1.00 93.19 346 GLY A N 1
ATOM 2715 C CA . GLY A 1 346 ? 26.159 18.020 32.016 1.00 93.19 346 GLY A CA 1
ATOM 2716 C C . GLY A 1 346 ? 25.710 16.677 32.608 1.00 93.19 346 GLY A C 1
ATOM 2717 O O . GLY A 1 346 ? 26.526 15.761 32.655 1.00 93.19 346 GLY A O 1
ATOM 2718 N N . VAL A 1 347 ? 24.459 16.547 33.065 1.00 96.50 347 VAL A N 1
ATOM 2719 C CA . VAL A 1 347 ? 23.903 15.324 33.667 1.00 96.50 347 VAL A CA 1
ATOM 2720 C C . VAL A 1 347 ? 22.623 14.929 32.931 1.00 96.50 347 VAL A C 1
ATOM 2722 O O . VAL A 1 347 ? 21.586 15.570 33.088 1.00 96.50 347 VAL A O 1
ATOM 2725 N N . PHE A 1 348 ? 22.705 13.855 32.147 1.00 96.38 348 PHE A N 1
ATOM 2726 C CA . PHE A 1 348 ? 21.601 13.332 31.343 1.00 96.38 348 PHE A CA 1
ATOM 2727 C C . PHE A 1 348 ? 20.931 12.153 32.057 1.00 96.38 348 PHE A C 1
ATOM 2729 O O . PHE A 1 348 ? 21.606 11.217 32.486 1.00 96.38 348 PHE A O 1
ATOM 2736 N N . THR A 1 349 ? 19.606 12.199 32.205 1.00 94.75 349 THR A N 1
ATOM 2737 C CA . THR A 1 349 ? 18.796 11.120 32.796 1.00 94.75 349 THR A CA 1
ATOM 2738 C C . THR A 1 349 ? 17.669 10.752 31.844 1.00 94.75 349 THR A C 1
ATOM 2740 O O . THR A 1 349 ? 16.793 11.569 31.592 1.00 94.75 349 THR A O 1
ATOM 2743 N N . PHE A 1 350 ? 17.675 9.527 31.323 1.00 93.94 350 PHE A N 1
ATOM 2744 C CA . PHE A 1 350 ? 16.635 9.058 30.408 1.00 93.94 350 PHE A CA 1
ATOM 2745 C C . PHE A 1 350 ? 15.369 8.651 31.190 1.00 93.94 350 PHE A C 1
ATOM 2747 O O . PHE A 1 350 ? 15.482 7.858 32.132 1.00 93.94 350 PHE A O 1
ATOM 2754 N N . PRO A 1 351 ? 14.173 9.163 30.838 1.00 90.88 351 PRO A N 1
ATOM 2755 C CA . PRO A 1 351 ? 12.908 8.648 31.360 1.00 90.88 351 PRO A CA 1
ATOM 2756 C C . PRO A 1 351 ? 12.706 7.175 30.948 1.00 90.88 351 PRO A C 1
ATOM 2758 O O . PRO A 1 351 ? 12.879 6.865 29.770 1.00 90.88 351 PRO A O 1
ATOM 2761 N N . PRO A 1 352 ? 12.277 6.261 31.845 1.00 89.94 352 PRO A N 1
ATOM 2762 C CA . PRO A 1 352 ? 12.078 4.843 31.500 1.00 89.94 352 PRO A CA 1
ATOM 2763 C C . PRO A 1 352 ? 11.056 4.591 30.379 1.00 89.94 352 PRO A C 1
ATOM 2765 O O . PRO A 1 352 ? 11.080 3.551 29.730 1.00 89.94 352 PRO A O 1
ATOM 2768 N N . GLN A 1 353 ? 10.157 5.547 30.152 1.00 87.81 353 GLN A N 1
ATOM 2769 C CA . GLN A 1 353 ? 9.209 5.558 29.042 1.00 87.81 353 GLN A CA 1
ATOM 2770 C C . GLN A 1 353 ? 9.898 5.668 27.674 1.00 87.81 353 GLN A C 1
ATOM 2772 O O . GLN A 1 353 ? 9.463 5.013 26.733 1.00 87.81 353 GLN A O 1
ATOM 2777 N N . PHE A 1 354 ? 10.960 6.473 27.565 1.00 92.44 354 PHE A N 1
ATOM 2778 C CA . PHE A 1 354 ? 11.657 6.713 26.297 1.00 92.44 354 PHE A CA 1
ATOM 2779 C C . PHE A 1 354 ? 12.365 5.431 25.829 1.00 92.44 354 PHE A C 1
ATOM 2781 O O . PHE A 1 354 ? 12.333 5.095 24.649 1.00 92.44 354 PHE A O 1
ATOM 2788 N N . ASP A 1 355 ? 12.903 4.650 26.773 1.00 93.12 355 ASP A N 1
ATOM 2789 C CA . ASP A 1 355 ? 13.354 3.280 26.508 1.00 93.12 355 ASP A CA 1
ATOM 2790 C C . ASP A 1 355 ? 12.197 2.358 26.095 1.00 93.12 355 ASP A C 1
ATOM 2792 O O . ASP A 1 355 ? 12.349 1.544 25.186 1.00 93.12 355 ASP A O 1
ATOM 2796 N N . ALA A 1 356 ? 11.045 2.468 26.767 1.00 90.50 356 ALA A N 1
ATOM 2797 C CA . ALA A 1 356 ? 9.913 1.571 26.561 1.00 90.50 356 ALA A CA 1
ATOM 2798 C C . ALA A 1 356 ? 9.293 1.697 25.160 1.00 90.50 356 ALA A C 1
ATOM 2800 O O . ALA A 1 356 ? 9.076 0.670 24.523 1.00 90.50 356 ALA A O 1
ATOM 2801 N N . TYR A 1 357 ? 9.036 2.910 24.652 1.00 92.56 357 TYR A N 1
ATOM 2802 C CA . TYR A 1 357 ? 8.398 3.060 23.334 1.00 92.56 357 TYR A CA 1
ATOM 2803 C C . TYR A 1 357 ? 9.364 2.827 22.158 1.00 92.56 357 TYR A C 1
ATOM 2805 O O . TYR A 1 357 ? 8.932 2.358 21.104 1.00 92.56 357 TYR A O 1
ATOM 2813 N N . VAL A 1 358 ? 10.673 3.054 22.336 1.00 95.25 358 VAL A N 1
ATOM 2814 C CA . VAL A 1 358 ? 11.693 2.632 21.354 1.00 95.25 358 VAL A CA 1
ATOM 2815 C C . VAL A 1 358 ? 11.799 1.105 21.309 1.00 95.25 358 VAL A C 1
ATOM 2817 O O . VAL A 1 358 ? 11.767 0.522 20.226 1.00 95.25 358 VAL A O 1
ATOM 2820 N N . ALA A 1 359 ? 11.861 0.438 22.466 1.00 94.25 359 ALA A N 1
ATOM 2821 C CA . ALA A 1 359 ? 11.896 -1.024 22.525 1.00 94.25 359 ALA A CA 1
ATOM 2822 C C . ALA A 1 359 ? 10.605 -1.665 21.980 1.00 94.25 359 ALA A C 1
ATOM 2824 O O . ALA A 1 359 ? 10.664 -2.712 21.336 1.00 94.25 359 ALA A O 1
ATOM 2825 N N . GLU A 1 360 ? 9.448 -1.035 22.202 1.00 94.06 360 GLU A N 1
ATOM 2826 C CA . GLU A 1 360 ? 8.161 -1.501 21.681 1.00 94.06 360 GLU A CA 1
ATOM 2827 C C . GLU A 1 360 ? 8.062 -1.352 20.156 1.00 94.06 360 GLU A C 1
ATOM 2829 O O . GLU A 1 360 ? 7.640 -2.299 19.495 1.00 94.06 360 GLU A O 1
ATOM 2834 N N . ASN A 1 361 ? 8.534 -0.239 19.580 1.00 92.56 361 ASN A N 1
ATOM 2835 C CA . ASN A 1 361 ? 8.653 -0.082 18.124 1.00 92.56 361 ASN A CA 1
ATOM 2836 C C . ASN A 1 361 ? 9.454 -1.233 17.501 1.00 92.56 361 ASN A C 1
ATOM 2838 O O . ASN A 1 361 ? 8.953 -1.955 16.636 1.00 92.56 361 ASN A O 1
ATOM 2842 N N . VAL A 1 362 ? 10.662 -1.478 18.021 1.00 90.56 362 VAL A N 1
ATOM 2843 C CA . VAL A 1 362 ? 11.533 -2.572 17.563 1.00 90.56 362 VAL A CA 1
ATOM 2844 C C . VAL A 1 362 ? 10.873 -3.945 17.758 1.00 90.56 362 VAL A C 1
ATOM 2846 O O . VAL A 1 362 ? 11.050 -4.831 16.921 1.00 90.56 362 VAL A O 1
ATOM 2849 N N . ARG A 1 363 ? 10.070 -4.136 18.817 1.00 89.62 363 ARG A N 1
ATOM 2850 C CA . ARG A 1 363 ? 9.318 -5.380 19.064 1.00 89.62 363 ARG A CA 1
ATOM 2851 C C . ARG A 1 363 ? 8.193 -5.612 18.052 1.00 89.62 363 ARG A C 1
ATOM 2853 O O . ARG A 1 363 ? 7.980 -6.760 17.666 1.00 89.62 363 ARG A O 1
ATOM 2860 N N . GLN A 1 364 ? 7.488 -4.560 17.637 1.00 84.25 364 GLN A N 1
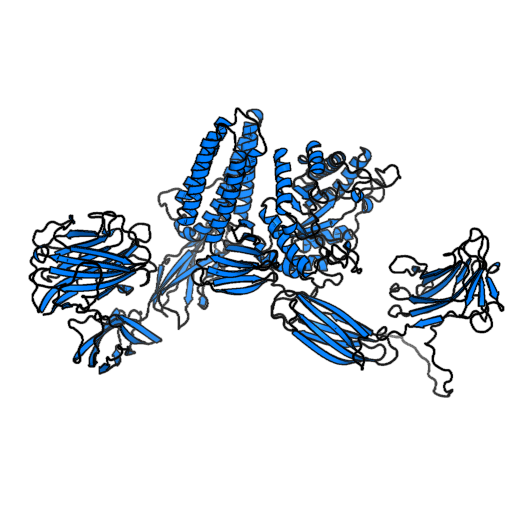ATOM 2861 C CA . GLN A 1 364 ? 6.443 -4.626 16.606 1.00 84.25 364 GLN A CA 1
ATOM 2862 C C . GLN A 1 364 ? 7.021 -4.630 15.175 1.00 84.25 364 GLN A C 1
ATOM 2864 O O . GLN A 1 364 ? 6.284 -4.840 14.215 1.00 84.25 364 GLN A O 1
ATOM 2869 N N . GLY A 1 365 ? 8.339 -4.441 15.021 1.00 84.88 365 GLY A N 1
ATOM 2870 C CA . GLY A 1 365 ? 9.029 -4.410 13.727 1.00 84.88 365 GLY A CA 1
ATOM 2871 C C . GLY A 1 365 ? 8.965 -3.059 13.008 1.00 84.88 365 GLY A C 1
ATOM 2872 O O . GLY A 1 365 ? 9.223 -3.014 11.808 1.00 84.88 365 GLY A O 1
ATOM 2873 N N . LEU A 1 366 ? 8.625 -1.992 13.733 1.00 88.56 366 LEU A N 1
ATOM 2874 C CA . LEU A 1 366 ? 8.469 -0.628 13.231 1.00 88.56 366 LEU A CA 1
ATOM 2875 C C . LEU A 1 366 ? 9.802 0.139 13.269 1.00 88.56 366 LEU A C 1
ATOM 2877 O O . LEU A 1 366 ? 10.649 -0.109 14.131 1.00 88.56 366 LEU A O 1
ATOM 2881 N N . ASP A 1 367 ? 9.975 1.082 12.342 1.00 90.25 367 ASP A N 1
ATOM 2882 C CA . ASP A 1 367 ? 11.143 1.962 12.222 1.00 90.25 367 ASP A CA 1
ATOM 2883 C C . ASP A 1 367 ? 10.875 3.311 12.943 1.00 90.25 367 ASP A C 1
ATOM 2885 O O . ASP A 1 367 ? 10.127 4.145 12.422 1.00 90.25 367 ASP A O 1
ATOM 2889 N N . PRO A 1 368 ? 11.469 3.577 14.127 1.00 95.00 368 PRO A N 1
ATOM 2890 C CA . PRO A 1 368 ? 11.266 4.839 14.839 1.00 95.00 368 PRO A CA 1
ATOM 2891 C C . PRO A 1 368 ? 12.094 5.991 14.246 1.00 95.00 368 PRO A C 1
ATOM 2893 O O . PRO A 1 368 ? 13.325 5.917 14.145 1.00 95.00 368 PRO A O 1
ATOM 2896 N N . LEU A 1 369 ? 11.407 7.088 13.926 1.00 96.19 369 LEU A N 1
ATOM 2897 C CA . LEU A 1 369 ? 11.953 8.422 13.692 1.00 96.19 369 LEU A CA 1
ATOM 2898 C C . LEU A 1 369 ? 11.856 9.205 15.009 1.00 96.19 369 LEU A C 1
ATOM 2900 O O . LEU A 1 369 ? 10.761 9.454 15.512 1.00 96.19 369 LEU A O 1
ATOM 2904 N N . ILE A 1 370 ? 13.000 9.592 15.574 1.00 97.69 370 ILE A N 1
ATOM 2905 C CA . ILE A 1 370 ? 13.047 10.402 16.798 1.00 97.69 370 ILE A CA 1
ATOM 2906 C C . ILE A 1 370 ? 13.396 11.846 16.440 1.00 97.69 370 ILE A C 1
ATOM 2908 O O . ILE A 1 370 ? 14.442 12.103 15.831 1.00 97.69 370 ILE A O 1
ATOM 2912 N N . ILE A 1 371 ? 12.536 12.785 16.844 1.00 97.31 371 ILE A N 1
ATOM 2913 C CA . ILE A 1 371 ? 12.842 14.217 16.768 1.00 97.31 371 ILE A CA 1
ATOM 2914 C C . ILE A 1 371 ? 13.782 14.601 17.914 1.00 97.31 371 ILE A C 1
ATOM 2916 O O . ILE A 1 371 ? 13.598 14.223 19.072 1.00 97.31 371 ILE A O 1
ATOM 2920 N N . LEU A 1 372 ? 14.822 15.354 17.571 1.00 97.56 372 LEU A N 1
ATOM 2921 C CA . LEU A 1 372 ? 15.775 15.940 18.500 1.00 97.56 372 LEU A CA 1
ATOM 2922 C C . LEU A 1 372 ? 15.392 17.406 18.706 1.00 97.56 372 LEU A C 1
ATOM 2924 O O . LEU A 1 372 ? 15.656 18.252 17.848 1.00 97.56 372 LEU A O 1
ATOM 2928 N N . ASP A 1 373 ? 14.804 17.703 19.859 1.00 94.56 373 ASP A N 1
ATOM 2929 C CA . ASP A 1 373 ? 14.234 19.001 20.229 1.00 94.56 373 ASP A CA 1
ATOM 2930 C C . ASP A 1 373 ? 14.275 19.189 21.769 1.00 94.56 373 ASP A C 1
ATOM 2932 O O . ASP A 1 373 ? 14.926 18.431 22.489 1.00 94.56 373 ASP A O 1
ATOM 2936 N N . TYR A 1 374 ? 13.651 20.198 22.378 1.00 92.00 374 TYR A N 1
ATOM 2937 C CA . TYR A 1 374 ? 13.648 21.601 21.956 1.00 92.00 374 TYR A CA 1
ATOM 2938 C C . TYR A 1 374 ? 14.819 22.318 22.665 1.00 92.00 374 TYR A C 1
ATOM 2940 O O . TYR A 1 374 ? 15.898 21.763 22.865 1.00 92.00 374 TYR A O 1
ATOM 2948 N N . HIS A 1 375 ? 14.631 23.571 23.073 1.00 91.81 375 HIS A N 1
ATOM 2949 C CA . HIS A 1 375 ? 15.576 24.353 23.862 1.00 91.81 375 HIS A CA 1
ATOM 2950 C C . HIS A 1 375 ? 15.812 23.770 25.271 1.00 91.81 375 HIS A C 1
ATOM 2952 O O . HIS A 1 375 ? 14.972 23.072 25.839 1.00 91.81 375 HIS A O 1
ATOM 2958 N N . ASN A 1 376 ? 16.928 24.146 25.906 1.00 94.19 376 ASN A N 1
ATOM 2959 C CA . ASN A 1 376 ? 17.170 23.856 27.320 1.00 94.19 376 ASN A CA 1
ATOM 2960 C C . ASN A 1 376 ? 17.621 25.119 28.074 1.00 94.19 376 ASN A C 1
ATOM 2962 O O . ASN A 1 376 ? 18.648 25.727 27.763 1.00 94.19 376 ASN A O 1
ATOM 2966 N N . ARG A 1 377 ? 16.864 25.475 29.125 1.00 93.56 377 ARG A N 1
ATOM 2967 C CA . ARG A 1 377 ? 17.056 26.674 29.967 1.00 93.56 377 ARG A CA 1
ATOM 2968 C C . ARG A 1 377 ? 18.404 26.770 30.688 1.00 93.56 377 ARG A C 1
ATOM 2970 O O . ARG A 1 377 ? 18.712 27.800 31.274 1.00 93.56 377 ARG A O 1
ATOM 2977 N N . LEU A 1 378 ? 19.201 25.705 30.678 1.00 95.19 378 LEU A N 1
ATOM 2978 C CA . LEU A 1 378 ? 20.550 25.686 31.238 1.00 95.19 378 LEU A CA 1
ATOM 2979 C C . LEU A 1 378 ? 21.595 26.334 30.315 1.00 95.19 378 LEU A C 1
ATOM 2981 O O . LEU A 1 378 ? 22.755 26.441 30.721 1.00 95.19 378 LEU A O 1
ATOM 2985 N N . TYR A 1 379 ? 21.230 26.726 29.090 1.00 95.00 379 TYR A N 1
ATOM 2986 C CA . TYR A 1 379 ? 22.159 27.170 28.049 1.00 95.00 379 TYR A CA 1
ATOM 2987 C C . TYR A 1 379 ? 21.887 28.586 27.545 1.00 95.00 379 TYR A C 1
ATOM 2989 O O . TYR A 1 379 ? 22.524 29.515 28.039 1.00 95.00 379 TYR A O 1
ATOM 2997 N N . ASP A 1 380 ? 20.977 28.728 26.583 1.00 92.12 380 ASP A N 1
ATOM 2998 C CA . ASP A 1 380 ? 20.733 29.966 25.848 1.00 92.12 380 ASP A CA 1
ATOM 2999 C C . ASP A 1 380 ? 19.306 30.463 26.145 1.00 92.12 380 ASP A C 1
ATOM 3001 O O . ASP A 1 380 ? 18.349 29.684 26.151 1.00 92.12 380 ASP A O 1
ATOM 3005 N N . LEU A 1 381 ? 19.173 31.763 26.418 1.00 89.69 381 LEU A N 1
ATOM 3006 C CA . LEU A 1 381 ? 17.916 32.442 26.752 1.00 89.69 381 LEU A CA 1
ATOM 3007 C C . LEU A 1 381 ? 17.715 33.651 25.819 1.00 89.69 381 LEU A C 1
ATOM 3009 O O . LEU A 1 381 ? 18.692 34.191 25.296 1.00 89.69 381 LEU A O 1
ATOM 3013 N N . ASN A 1 382 ? 16.471 34.092 25.631 1.00 83.81 382 ASN A N 1
ATOM 3014 C CA . ASN A 1 382 ? 16.134 35.371 25.001 1.00 83.81 382 ASN A CA 1
ATOM 3015 C C . ASN A 1 382 ? 16.219 36.539 26.016 1.00 83.81 382 ASN A C 1
ATOM 3017 O O . ASN A 1 382 ? 16.538 36.345 27.193 1.00 83.81 382 ASN A O 1
ATOM 3021 N N . GLU A 1 383 ? 15.902 37.764 25.581 1.00 83.19 383 GLU A N 1
ATOM 3022 C CA . GLU A 1 383 ? 15.955 38.956 26.446 1.00 83.19 383 GLU A CA 1
ATOM 3023 C C . GLU A 1 383 ? 14.947 38.930 27.612 1.00 83.19 383 GLU A C 1
ATOM 3025 O O . GLU A 1 383 ? 15.204 39.543 28.649 1.00 83.19 383 GLU A O 1
ATOM 3030 N N . SER A 1 384 ? 13.836 38.184 27.501 1.00 82.69 384 SER A N 1
ATOM 3031 C CA . SER A 1 384 ? 12.883 37.995 28.608 1.00 82.69 384 SER A CA 1
ATOM 3032 C C . SER A 1 384 ? 13.337 36.957 29.642 1.00 82.69 384 SER A C 1
ATOM 3034 O O . SER A 1 384 ? 12.644 36.747 30.638 1.00 82.69 384 SER A O 1
ATOM 3036 N N . GLY A 1 385 ? 14.477 36.290 29.426 1.00 83.44 385 GLY A N 1
ATOM 3037 C CA . GLY A 1 385 ? 14.946 35.171 30.249 1.00 83.44 385 GLY A CA 1
ATOM 3038 C C . GLY A 1 385 ? 14.237 33.842 29.955 1.00 83.44 385 GLY A C 1
ATOM 3039 O O . GLY A 1 385 ? 14.443 32.868 30.683 1.00 83.44 385 GLY A O 1
ATOM 3040 N N . SER A 1 386 ? 13.422 33.786 28.898 1.00 84.19 386 SER A N 1
ATOM 3041 C CA . SER A 1 386 ? 12.816 32.549 28.401 1.00 84.19 386 SER A CA 1
ATOM 3042 C C . SER A 1 386 ? 13.840 31.752 27.578 1.00 84.19 386 SER A C 1
ATOM 3044 O O . SER A 1 386 ? 14.741 32.346 26.987 1.00 84.19 386 SER A O 1
ATOM 3046 N N . PRO A 1 387 ? 13.765 30.412 27.527 1.00 85.69 387 PRO A N 1
ATOM 3047 C CA . PRO A 1 387 ? 14.739 29.611 26.784 1.00 85.69 387 PRO A CA 1
ATOM 3048 C C . PRO A 1 387 ? 14.648 29.826 25.269 1.00 85.69 387 PRO A C 1
ATOM 3050 O O . PRO A 1 387 ? 13.561 30.045 24.741 1.00 85.69 387 PRO A O 1
ATOM 3053 N N . ARG A 1 388 ? 15.785 29.726 24.570 1.00 87.69 388 ARG A N 1
ATOM 3054 C CA . ARG A 1 388 ? 15.885 29.902 23.111 1.00 87.69 388 ARG A CA 1
ATOM 3055 C C . ARG A 1 388 ? 16.650 28.742 22.461 1.00 87.69 388 ARG A C 1
ATOM 3057 O O . ARG A 1 388 ? 17.390 28.022 23.135 1.00 87.69 388 ARG A O 1
ATOM 3064 N N . ALA A 1 389 ? 16.480 28.567 21.150 1.00 90.31 389 ALA A N 1
ATOM 3065 C CA . ALA A 1 389 ? 17.291 27.657 20.349 1.00 90.31 389 ALA A CA 1
ATOM 3066 C C . ALA A 1 389 ? 18.819 27.914 20.498 1.00 90.31 389 ALA A C 1
ATOM 3068 O O . ALA A 1 389 ? 19.234 29.064 20.719 1.00 90.31 389 ALA A O 1
ATOM 3069 N N . PRO A 1 390 ? 19.677 26.875 20.382 1.00 92.88 390 PRO A N 1
ATOM 3070 C CA . PRO A 1 390 ? 21.124 27.012 20.563 1.00 92.88 390 PRO A CA 1
ATOM 3071 C C . PRO A 1 390 ? 21.783 27.903 19.504 1.00 92.88 390 PRO A C 1
ATOM 3073 O O . PRO A 1 390 ? 21.853 27.546 18.330 1.00 92.88 390 PRO A O 1
ATOM 3076 N N . HIS A 1 391 ? 22.351 29.024 19.937 1.00 89.75 391 HIS A N 1
ATOM 3077 C CA . HIS A 1 391 ? 23.047 29.980 19.069 1.00 89.75 391 HIS A CA 1
ATOM 3078 C C . HIS A 1 391 ? 24.414 30.406 19.630 1.00 89.75 391 HIS A C 1
ATOM 3080 O O . HIS A 1 391 ? 25.279 30.854 18.874 1.00 89.75 391 HIS A O 1
ATOM 3086 N N . THR A 1 392 ? 24.674 30.221 20.931 1.00 94.06 392 THR A N 1
ATOM 3087 C CA . THR A 1 392 ? 25.997 30.483 21.515 1.00 94.06 392 THR A CA 1
ATOM 3088 C C . THR A 1 392 ? 26.934 29.277 21.386 1.00 94.06 392 THR A C 1
ATOM 3090 O O . THR A 1 392 ? 26.518 28.121 21.289 1.00 94.06 392 THR A O 1
ATOM 3093 N N . GLU A 1 393 ? 28.246 29.514 21.485 1.00 95.38 393 GLU A N 1
ATOM 3094 C CA . GLU A 1 393 ? 29.249 28.440 21.570 1.00 95.38 393 GLU A CA 1
ATOM 3095 C C . GLU A 1 393 ? 29.039 27.544 22.817 1.00 95.38 393 GLU A C 1
ATOM 3097 O O . GLU A 1 393 ? 29.475 26.393 22.861 1.00 95.38 393 GLU A O 1
ATOM 3102 N N . ALA A 1 394 ? 28.382 28.048 23.869 1.00 94.88 394 ALA A N 1
ATOM 3103 C CA . ALA A 1 394 ? 28.010 27.249 25.034 1.00 94.88 394 ALA A CA 1
ATOM 3104 C C . ALA A 1 394 ? 26.776 26.378 24.746 1.00 94.88 394 ALA A C 1
ATOM 3106 O O . ALA A 1 394 ? 26.816 25.182 25.050 1.00 94.88 394 ALA A O 1
ATOM 3107 N N . GLY A 1 395 ? 25.738 26.950 24.127 1.00 96.56 395 GLY A N 1
ATOM 3108 C CA . GLY A 1 395 ? 24.518 26.265 23.698 1.00 96.56 395 GLY A CA 1
ATOM 3109 C C . GLY A 1 395 ? 24.792 25.155 22.694 1.00 96.56 395 GLY A C 1
ATOM 3110 O O . GLY A 1 395 ? 24.462 24.003 22.963 1.00 96.56 395 GLY A O 1
ATOM 3111 N N . LEU A 1 396 ? 25.508 25.447 21.605 1.00 97.81 396 LEU A N 1
ATOM 3112 C CA . LEU A 1 396 ? 25.869 24.452 20.587 1.00 97.81 396 LEU A CA 1
ATOM 3113 C C . LEU A 1 396 ? 26.734 23.308 21.155 1.00 97.81 396 LEU A C 1
ATOM 3115 O O . LEU A 1 396 ? 26.631 22.171 20.702 1.00 97.81 396 LEU A O 1
ATOM 3119 N N . ARG A 1 397 ? 27.547 23.547 22.197 1.00 97.69 397 ARG A N 1
ATOM 3120 C CA . ARG A 1 397 ? 28.250 22.461 22.915 1.00 97.69 397 ARG A CA 1
ATOM 3121 C C . ARG A 1 397 ? 27.356 21.676 23.877 1.00 97.69 397 ARG A C 1
ATOM 3123 O O . ARG A 1 397 ? 27.699 20.539 24.184 1.00 97.69 397 ARG A O 1
ATOM 3130 N N . GLY A 1 398 ? 26.272 22.263 24.383 1.00 97.75 398 GLY A N 1
ATOM 3131 C CA . GLY A 1 398 ? 25.209 21.544 25.095 1.00 97.75 398 GLY A CA 1
ATOM 3132 C C . GLY A 1 398 ? 24.460 20.617 24.150 1.00 97.75 398 GLY A C 1
ATOM 3133 O O . GLY A 1 398 ? 24.460 19.406 24.347 1.00 97.75 398 GLY A O 1
ATOM 3134 N N . TRP A 1 399 ? 23.973 21.191 23.053 1.00 98.12 399 TRP A N 1
ATOM 3135 C CA . TRP A 1 399 ? 23.336 20.497 21.942 1.00 98.12 399 TRP A CA 1
ATOM 3136 C C . TRP A 1 399 ? 24.161 19.300 21.439 1.00 98.12 399 TRP A C 1
ATOM 3138 O O . TRP A 1 399 ? 23.678 18.173 21.400 1.00 98.12 399 TRP A O 1
ATOM 3148 N N . ALA A 1 400 ? 25.458 19.504 21.175 1.00 98.50 400 ALA A N 1
ATOM 3149 C CA . ALA A 1 400 ? 26.371 18.435 20.761 1.00 98.50 400 ALA A CA 1
ATOM 3150 C C . ALA A 1 400 ? 26.540 17.298 21.790 1.00 98.50 400 ALA A C 1
ATOM 3152 O O . ALA A 1 400 ? 26.922 16.196 21.401 1.00 98.50 400 ALA A O 1
ATOM 3153 N N . ARG A 1 401 ? 26.307 17.543 23.090 1.00 98.38 401 ARG A N 1
ATOM 3154 C CA . ARG A 1 401 ? 26.277 16.478 24.107 1.00 98.38 401 ARG A CA 1
ATOM 3155 C C . ARG A 1 401 ? 24.939 15.761 24.111 1.00 98.38 401 ARG A C 1
ATOM 3157 O O . ARG A 1 401 ? 24.943 14.541 24.074 1.00 98.38 401 ARG A O 1
ATOM 3164 N N . TYR A 1 402 ? 23.830 16.497 24.086 1.00 98.44 402 TYR A N 1
ATOM 3165 C CA . TYR A 1 402 ? 22.491 15.914 24.017 1.00 98.44 402 TYR A CA 1
ATOM 3166 C C . TYR A 1 402 ? 22.359 14.920 22.855 1.00 98.44 402 TYR A C 1
ATOM 3168 O O . TYR A 1 402 ? 22.093 13.739 23.075 1.00 98.44 402 TYR A O 1
ATOM 3176 N N . VAL A 1 403 ? 22.688 15.366 21.639 1.00 98.62 403 VAL A N 1
ATOM 3177 C CA . VAL A 1 403 ? 22.689 14.517 20.439 1.00 98.62 403 VAL A CA 1
ATOM 3178 C C . VAL A 1 403 ? 23.654 13.329 20.586 1.00 98.62 403 VAL A C 1
ATOM 3180 O O . VAL A 1 403 ? 23.354 12.230 20.128 1.00 98.62 403 VAL A O 1
ATOM 3183 N N . ALA A 1 404 ? 24.802 13.509 21.250 1.00 98.62 404 ALA A N 1
ATOM 3184 C CA . ALA A 1 404 ? 25.753 12.419 21.462 1.00 98.62 404 ALA A CA 1
ATOM 3185 C C . ALA A 1 404 ? 25.231 11.340 22.425 1.00 98.62 404 ALA A C 1
ATOM 3187 O O . ALA A 1 404 ? 25.404 10.160 22.130 1.00 98.62 404 ALA A O 1
ATOM 3188 N N . GLU A 1 405 ? 24.593 11.711 23.537 1.00 98.31 405 GLU A N 1
ATOM 3189 C CA . GLU A 1 405 ? 24.003 10.755 24.486 1.00 98.31 405 GLU A CA 1
ATOM 3190 C C . GLU A 1 405 ? 22.835 9.990 23.843 1.00 98.31 405 GLU A C 1
ATOM 3192 O O . GLU A 1 405 ? 22.769 8.766 23.948 1.00 98.31 405 GLU A O 1
ATOM 3197 N N . MET A 1 406 ? 21.965 10.693 23.106 1.00 98.00 406 MET A N 1
ATOM 3198 C CA . MET A 1 406 ? 20.833 10.112 22.371 1.00 98.00 406 MET A CA 1
ATOM 3199 C C . MET A 1 406 ? 21.277 9.046 21.363 1.00 98.00 406 MET A C 1
ATOM 3201 O O . MET A 1 406 ? 20.845 7.894 21.440 1.00 98.00 406 MET A O 1
ATOM 3205 N N . VAL A 1 407 ? 22.201 9.399 20.461 1.00 98.25 407 VAL A N 1
ATOM 3206 C CA . VAL A 1 407 ? 22.734 8.464 19.456 1.00 98.25 407 VAL A CA 1
ATOM 3207 C C . VAL A 1 407 ? 23.501 7.323 20.126 1.00 98.25 407 VAL A C 1
ATOM 3209 O O . VAL A 1 407 ? 23.340 6.170 19.738 1.00 98.25 407 VAL A O 1
ATOM 3212 N N . THR A 1 408 ? 24.298 7.602 21.164 1.00 97.69 408 THR A N 1
ATOM 3213 C CA . THR A 1 408 ? 25.061 6.560 21.879 1.00 97.69 408 THR A CA 1
ATOM 3214 C C . THR A 1 408 ? 24.149 5.549 22.576 1.00 97.69 408 THR A C 1
ATOM 3216 O O . THR A 1 408 ? 24.510 4.376 22.653 1.00 97.69 408 THR A O 1
ATOM 3219 N N . ARG A 1 409 ? 22.974 5.973 23.061 1.00 96.81 409 ARG A N 1
ATOM 3220 C CA . ARG A 1 409 ? 21.988 5.078 23.678 1.00 96.81 409 ARG A CA 1
ATOM 3221 C C . ARG A 1 409 ? 21.217 4.246 22.656 1.00 96.81 409 ARG A C 1
ATOM 3223 O O . ARG A 1 409 ? 20.993 3.064 22.902 1.00 96.81 409 ARG A O 1
ATOM 3230 N N . TYR A 1 410 ? 20.785 4.860 21.554 1.00 97.44 410 TYR A N 1
ATOM 3231 C CA . TYR A 1 410 ? 19.739 4.278 20.713 1.00 97.44 410 TYR A CA 1
ATOM 3232 C C . TYR A 1 410 ? 20.156 3.865 19.298 1.00 97.44 410 TYR A C 1
ATOM 3234 O O . TYR A 1 410 ? 19.357 3.186 18.670 1.00 97.44 410 TYR A O 1
ATOM 3242 N N . ARG A 1 411 ? 21.351 4.186 18.778 1.00 94.62 411 ARG A N 1
ATOM 3243 C CA . ARG A 1 411 ? 21.736 3.886 17.370 1.00 94.62 411 ARG A CA 1
ATOM 3244 C C . ARG A 1 411 ? 21.520 2.434 16.906 1.00 94.62 411 ARG A C 1
ATOM 3246 O O . ARG A 1 411 ? 21.237 2.196 15.740 1.00 94.62 411 ARG A O 1
ATOM 3253 N N . ASP A 1 412 ? 21.599 1.463 17.819 1.00 94.06 412 ASP A N 1
ATOM 3254 C CA . ASP A 1 412 ? 21.407 0.038 17.513 1.00 94.06 412 ASP A CA 1
ATOM 3255 C C . ASP A 1 412 ? 19.902 -0.322 17.327 1.00 94.06 412 ASP A C 1
ATOM 3257 O O . ASP A 1 412 ? 19.564 -1.478 17.076 1.00 94.06 412 ASP A O 1
ATOM 3261 N N . GLN A 1 413 ? 19.000 0.663 17.476 1.00 95.25 413 GLN A N 1
ATOM 3262 C CA . GLN A 1 413 ? 17.528 0.580 17.420 1.00 95.25 413 GLN A CA 1
ATOM 3263 C C . GLN A 1 413 ? 16.876 1.743 16.633 1.00 95.25 413 GLN A C 1
ATOM 3265 O O . GLN A 1 413 ? 15.857 1.545 15.981 1.00 95.25 413 GLN A O 1
ATOM 3270 N N . VAL A 1 414 ? 17.449 2.951 16.692 1.00 95.81 414 VAL A N 1
ATOM 3271 C CA . VAL A 1 414 ? 16.957 4.194 16.074 1.00 95.81 414 VAL A CA 1
ATOM 3272 C C . VAL A 1 414 ? 17.967 4.670 15.037 1.00 95.81 414 VAL A C 1
ATOM 3274 O O . VAL A 1 414 ? 19.059 5.137 15.369 1.00 95.81 414 VAL A O 1
ATOM 3277 N N . ARG A 1 415 ? 17.575 4.588 13.765 1.00 92.81 415 ARG A N 1
ATOM 3278 C CA . ARG A 1 415 ? 18.395 5.018 12.626 1.00 92.81 415 ARG A CA 1
ATOM 3279 C C . ARG A 1 415 ? 18.073 6.436 12.148 1.00 92.81 415 ARG A C 1
ATOM 3281 O O . ARG A 1 415 ? 18.912 7.055 11.494 1.00 92.81 415 ARG A O 1
ATOM 3288 N N . TYR A 1 416 ? 16.875 6.934 12.439 1.00 95.88 416 TYR A N 1
ATOM 3289 C CA . TYR A 1 416 ? 16.303 8.118 11.802 1.00 95.88 416 TYR A CA 1
ATOM 3290 C C . TYR A 1 416 ? 16.154 9.248 12.820 1.00 95.88 416 TYR A C 1
ATOM 3292 O O . TYR A 1 416 ? 15.443 9.116 13.815 1.00 95.88 416 TYR A O 1
ATOM 3300 N N . TRP A 1 417 ? 16.872 10.341 12.571 1.00 98.44 417 TRP A N 1
ATOM 3301 C CA . TRP A 1 417 ? 17.056 11.438 13.516 1.00 98.44 417 TRP A CA 1
ATOM 3302 C C . TRP A 1 417 ? 16.686 12.761 12.853 1.00 98.44 417 TRP A C 1
ATOM 3304 O O . TRP A 1 417 ? 17.459 13.282 12.043 1.00 98.44 417 TRP A O 1
ATOM 3314 N N . GLU A 1 418 ? 15.518 13.306 13.181 1.00 98.56 418 GLU A N 1
ATOM 3315 C CA . GLU A 1 418 ? 15.116 14.638 12.722 1.00 98.56 418 GLU A CA 1
ATOM 3316 C C . GLU A 1 418 ? 15.637 15.714 13.674 1.00 98.56 418 GLU A C 1
ATOM 3318 O O . GLU A 1 418 ? 15.665 15.535 14.891 1.00 98.56 418 GLU A O 1
ATOM 3323 N N . VAL A 1 419 ? 16.128 16.820 13.116 1.00 98.44 419 VAL A N 1
ATOM 3324 C CA . VAL A 1 419 ? 16.800 17.872 13.880 1.00 98.44 419 VAL A CA 1
ATOM 3325 C C . VAL A 1 419 ? 15.912 19.105 13.981 1.00 98.44 419 VAL A C 1
ATOM 3327 O O . VAL A 1 419 ? 15.820 19.876 13.024 1.00 98.44 419 VAL A O 1
ATOM 3330 N N . TRP A 1 420 ? 15.384 19.332 15.187 1.00 97.12 420 TRP A N 1
ATOM 3331 C CA . TRP A 1 420 ? 14.391 20.353 15.535 1.00 97.12 420 TRP A CA 1
ATOM 3332 C C . TRP A 1 420 ? 13.020 20.154 14.871 1.00 97.12 420 TRP A C 1
ATOM 3334 O O . TRP A 1 420 ? 12.873 19.366 13.943 1.00 97.12 420 TRP A O 1
ATOM 3344 N N . ASN A 1 421 ? 12.033 20.908 15.355 1.00 97.50 421 ASN A N 1
ATOM 3345 C CA . ASN A 1 421 ? 10.671 20.965 14.833 1.00 97.50 421 ASN A CA 1
ATOM 3346 C C . ASN A 1 421 ? 10.306 22.429 14.538 1.00 97.50 421 ASN A C 1
ATOM 3348 O O . ASN A 1 421 ? 10.496 23.288 15.400 1.00 97.50 421 ASN A O 1
ATOM 3352 N N . GLU A 1 422 ? 9.842 22.721 13.326 1.00 96.88 422 GLU A N 1
ATOM 3353 C CA . GLU A 1 422 ? 9.381 24.038 12.857 1.00 96.88 422 GLU A CA 1
ATOM 3354 C C . GLU A 1 422 ? 10.304 25.230 13.199 1.00 96.88 422 GLU A C 1
ATOM 3356 O O . GLU A 1 422 ? 9.885 26.207 13.827 1.00 96.88 422 GLU A O 1
ATOM 3361 N N . PRO A 1 423 ? 11.581 25.220 12.763 1.00 96.19 423 PRO A N 1
ATOM 3362 C CA . PRO A 1 423 ? 12.554 26.264 13.096 1.00 96.19 423 PRO A CA 1
ATOM 3363 C C . PRO A 1 423 ? 12.292 27.618 12.400 1.00 96.19 423 PRO A C 1
ATOM 3365 O O . PRO A 1 423 ? 13.002 28.596 12.658 1.00 96.19 423 PRO A O 1
ATOM 3368 N N . ASN A 1 424 ? 11.289 27.691 11.519 1.00 95.88 424 ASN A N 1
ATOM 3369 C CA . ASN A 1 424 ? 10.727 28.923 10.960 1.00 95.88 424 ASN A CA 1
ATOM 3370 C C . ASN A 1 424 ? 9.559 29.498 11.796 1.00 95.88 424 ASN A C 1
ATOM 3372 O O . ASN A 1 424 ? 9.186 30.653 11.595 1.00 95.88 424 ASN A O 1
ATOM 3376 N N . GLY A 1 425 ? 9.007 28.743 12.753 1.00 92.12 425 GLY A N 1
ATOM 3377 C CA . GLY A 1 425 ? 7.923 29.176 13.637 1.00 92.12 425 GLY A CA 1
ATOM 3378 C C . GLY A 1 425 ? 8.416 29.833 14.933 1.00 92.12 425 GLY A C 1
ATOM 3379 O O . GLY A 1 425 ? 9.260 29.287 15.647 1.00 92.12 425 GLY A O 1
ATOM 3380 N N . GLN A 1 426 ? 7.839 30.985 15.302 1.00 87.50 426 GLN A N 1
ATOM 3381 C CA . GLN A 1 426 ? 8.174 31.686 16.557 1.00 87.50 426 GLN A CA 1
ATOM 3382 C C . GLN A 1 426 ? 7.926 30.830 17.811 1.00 87.50 426 GLN A C 1
ATOM 3384 O O . GLN A 1 426 ? 8.702 30.891 18.763 1.00 87.50 426 GLN A O 1
ATOM 3389 N N . GLN A 1 427 ? 6.878 29.998 17.793 1.00 85.06 427 GLN A N 1
ATOM 3390 C CA . GLN A 1 427 ? 6.513 29.088 18.884 1.00 85.06 427 GLN A CA 1
ATOM 3391 C C . GLN A 1 427 ? 7.642 28.111 19.254 1.00 85.06 427 GLN A C 1
ATOM 3393 O O . GLN A 1 427 ? 7.807 27.783 20.429 1.00 85.06 427 GLN A O 1
ATOM 3398 N N . PHE A 1 428 ? 8.434 27.681 18.268 1.00 88.56 428 PHE A N 1
ATOM 3399 C CA . PHE A 1 428 ? 9.422 26.616 18.426 1.00 88.56 428 PHE A CA 1
ATOM 3400 C C . PHE A 1 428 ? 10.879 27.106 18.348 1.00 88.56 428 PHE A C 1
ATOM 3402 O O . PHE A 1 428 ? 11.762 26.472 18.931 1.00 88.56 428 PHE A O 1
ATOM 3409 N N . TRP A 1 429 ? 11.158 28.245 17.695 1.00 89.81 429 TRP A N 1
ATOM 3410 C CA . TRP A 1 429 ? 12.503 28.852 17.666 1.00 89.81 429 TRP A CA 1
ATOM 3411 C C . TRP A 1 429 ? 12.739 29.912 18.757 1.00 89.81 429 TRP A C 1
ATOM 3413 O O . TRP A 1 429 ? 13.850 30.027 19.292 1.00 89.81 429 TRP A O 1
ATOM 3423 N N . GLY A 1 430 ? 11.700 30.680 19.097 1.00 80.88 430 GLY A N 1
ATOM 3424 C CA . GLY A 1 430 ? 11.783 31.935 19.849 1.00 80.88 430 GLY A CA 1
ATOM 3425 C C . GLY A 1 430 ? 11.429 33.156 18.988 1.00 80.88 430 GLY A C 1
ATOM 3426 O O . GLY A 1 430 ? 10.993 33.025 17.846 1.00 80.88 430 GLY A O 1
ATOM 3427 N N . ASP A 1 431 ? 11.624 34.356 19.540 1.00 79.06 431 ASP A N 1
ATOM 3428 C CA . ASP A 1 431 ? 11.048 35.612 19.025 1.00 79.06 431 ASP A CA 1
ATOM 3429 C C . ASP A 1 431 ? 11.441 35.952 17.570 1.00 79.06 431 ASP A C 1
ATOM 3431 O O . ASP A 1 431 ? 10.637 36.511 16.823 1.00 79.06 431 ASP A O 1
ATOM 3435 N N . GLU A 1 432 ? 12.656 35.581 17.153 1.00 84.50 432 GLU A N 1
ATOM 3436 C CA . GLU A 1 432 ? 13.189 35.780 15.797 1.00 84.50 432 GLU A CA 1
ATOM 3437 C C . GLU A 1 432 ? 13.669 34.437 15.200 1.00 84.50 432 GLU A C 1
ATOM 3439 O O . GLU A 1 432 ? 14.785 33.993 15.496 1.00 84.50 432 GLU A O 1
ATOM 3444 N N . PRO A 1 433 ? 12.849 33.762 14.367 1.00 91.00 433 PRO A N 1
ATOM 3445 C CA . PRO A 1 433 ? 13.252 32.582 13.600 1.00 91.00 433 PRO A CA 1
ATOM 3446 C C . PRO A 1 433 ? 14.432 32.878 12.667 1.00 91.00 433 PRO A C 1
ATOM 3448 O O . PRO A 1 433 ? 14.455 33.906 11.993 1.00 91.00 433 PRO A O 1
ATOM 3451 N N . SER A 1 434 ? 15.425 31.983 12.612 1.00 94.00 434 SER A N 1
ATOM 3452 C CA . SER A 1 434 ? 16.679 32.246 11.890 1.00 94.00 434 SER A CA 1
ATOM 3453 C C . SER A 1 434 ? 17.246 31.000 11.213 1.00 94.00 434 SER A C 1
ATOM 3455 O O . SER A 1 434 ? 17.894 30.160 11.843 1.00 94.00 434 SER A O 1
ATOM 3457 N N . ALA A 1 435 ? 17.086 30.925 9.889 1.00 96.50 435 ALA A N 1
ATOM 3458 C CA . ALA A 1 435 ? 17.603 29.835 9.059 1.00 96.50 435 ALA A CA 1
ATOM 3459 C C . ALA A 1 435 ? 19.131 29.655 9.181 1.00 96.50 435 ALA A C 1
ATOM 3461 O O . ALA A 1 435 ? 19.647 28.539 9.099 1.00 96.50 435 ALA A O 1
ATOM 3462 N N . ARG A 1 436 ? 19.874 30.741 9.444 1.00 95.69 436 ARG A N 1
ATOM 3463 C CA . ARG A 1 436 ? 21.327 30.703 9.678 1.00 95.69 436 ARG A CA 1
ATOM 3464 C C . ARG A 1 436 ? 21.702 30.109 11.038 1.00 95.69 436 ARG A C 1
ATOM 3466 O O . ARG A 1 436 ? 22.723 29.427 11.129 1.00 95.69 436 ARG A O 1
ATOM 3473 N N . GLU A 1 437 ? 20.923 30.368 12.086 1.00 95.56 437 GLU A N 1
ATOM 3474 C CA . GLU A 1 437 ? 21.131 29.724 13.389 1.00 95.56 437 GLU A CA 1
ATOM 3475 C C . GLU A 1 437 ? 20.729 28.248 13.322 1.00 95.56 437 GLU A C 1
ATOM 3477 O O . GLU A 1 437 ? 21.490 27.388 13.769 1.00 95.56 437 GLU A O 1
ATOM 3482 N N . TYR A 1 438 ? 19.613 27.934 12.657 1.00 97.75 438 TYR A N 1
ATOM 3483 C CA . TYR A 1 438 ? 19.210 26.553 12.399 1.00 97.75 438 TYR A CA 1
ATOM 3484 C C . TYR A 1 438 ? 20.274 25.777 11.610 1.00 97.75 438 TYR A C 1
ATOM 3486 O O . TYR A 1 438 ? 20.632 24.667 12.001 1.00 97.75 438 TYR A O 1
ATOM 3494 N N . ALA A 1 439 ? 20.904 26.385 10.599 1.00 98.25 439 ALA A N 1
ATOM 3495 C CA . ALA A 1 439 ? 22.036 25.782 9.892 1.00 98.25 439 ALA A CA 1
ATOM 3496 C C . ALA A 1 439 ? 23.212 25.413 10.825 1.00 98.25 439 ALA A C 1
ATOM 3498 O O . ALA A 1 439 ? 23.923 24.442 10.557 1.00 98.25 439 ALA A O 1
ATOM 3499 N N . ALA A 1 440 ? 23.422 26.145 11.928 1.00 97.81 440 ALA A N 1
ATOM 3500 C CA . ALA A 1 440 ? 24.430 25.814 12.936 1.00 97.81 440 ALA A CA 1
ATOM 3501 C C . ALA A 1 440 ? 23.986 24.655 13.849 1.00 97.81 440 ALA A C 1
ATOM 3503 O O . ALA A 1 440 ? 24.768 23.726 14.060 1.00 97.81 440 ALA A O 1
ATOM 3504 N N . VAL A 1 441 ? 22.736 24.661 14.329 1.00 98.38 441 VAL A N 1
ATOM 3505 C CA . VAL A 1 441 ? 22.137 23.567 15.124 1.00 98.38 441 VAL A CA 1
ATOM 3506 C C . VAL A 1 441 ? 22.152 22.249 14.340 1.00 98.38 441 VAL A C 1
ATOM 3508 O O . VAL A 1 441 ? 22.653 21.234 14.840 1.00 98.38 441 VAL A O 1
ATOM 3511 N N . LEU A 1 442 ? 21.705 22.291 13.082 1.00 98.69 442 LEU A N 1
ATOM 3512 C CA . LEU A 1 442 ? 21.700 21.182 12.128 1.00 98.69 442 LEU A CA 1
ATOM 3513 C C . LEU A 1 442 ? 23.115 20.648 11.870 1.00 98.69 442 LEU A C 1
ATOM 3515 O O . LEU A 1 442 ? 23.376 19.457 12.038 1.00 98.69 442 LEU A O 1
ATOM 3519 N N . LYS A 1 443 ? 24.071 21.531 11.556 1.00 98.56 443 LYS A N 1
ATOM 3520 C CA . LYS A 1 443 ? 25.490 21.176 11.381 1.00 98.56 443 LYS A CA 1
ATOM 3521 C C . LYS A 1 443 ? 26.081 20.485 12.607 1.00 98.56 443 LYS A C 1
ATOM 3523 O O . LYS A 1 443 ? 26.819 19.505 12.466 1.00 98.56 443 LYS A O 1
ATOM 3528 N N . THR A 1 444 ? 25.780 20.983 13.802 1.00 98.69 444 THR A N 1
ATOM 3529 C CA . THR A 1 444 ? 26.270 20.415 15.060 1.00 98.69 444 THR A CA 1
ATOM 3530 C C . THR A 1 444 ? 25.644 19.053 15.364 1.00 98.69 444 THR A C 1
ATOM 3532 O O . THR A 1 444 ? 26.366 18.165 15.824 1.00 98.69 444 THR A O 1
ATOM 3535 N N . ALA A 1 445 ? 24.358 18.850 15.054 1.00 98.69 445 ALA A N 1
ATOM 3536 C CA . ALA A 1 445 ? 23.720 17.538 15.141 1.00 98.69 445 ALA A CA 1
ATOM 3537 C C . ALA A 1 445 ? 24.337 16.562 14.126 1.00 98.69 445 ALA A C 1
ATOM 3539 O O . ALA A 1 445 ? 24.947 15.573 14.526 1.00 98.69 445 ALA A O 1
ATOM 3540 N N . TYR A 1 446 ? 24.298 16.884 12.830 1.00 98.75 446 TYR A N 1
ATOM 3541 C CA . TYR A 1 446 ? 24.795 16.038 11.738 1.00 98.75 446 TYR A CA 1
ATOM 3542 C C . TYR A 1 446 ? 26.240 15.567 11.949 1.00 98.75 446 TYR A C 1
ATOM 3544 O O . TYR A 1 446 ? 26.537 14.376 11.868 1.00 98.75 446 TYR A O 1
ATOM 3552 N N . THR A 1 447 ? 27.153 16.487 12.283 1.00 98.56 447 THR A N 1
ATOM 3553 C CA . THR A 1 447 ? 28.572 16.153 12.522 1.00 98.56 447 THR A CA 1
ATOM 3554 C C . THR A 1 447 ? 28.821 15.401 13.836 1.00 98.56 447 THR A C 1
ATOM 3556 O O . THR A 1 447 ? 29.895 14.820 14.014 1.00 98.56 447 THR A O 1
ATOM 3559 N N . THR A 1 448 ? 27.846 15.378 14.748 1.00 98.75 448 THR A N 1
ATOM 3560 C CA . THR A 1 448 ? 27.861 14.542 15.956 1.00 98.75 448 THR A CA 1
ATOM 3561 C C . THR A 1 448 ? 27.324 13.145 15.657 1.00 98.75 448 THR A C 1
ATOM 3563 O O . THR A 1 448 ? 28.002 12.175 15.994 1.00 98.75 448 THR A O 1
ATOM 3566 N N . ILE A 1 449 ? 26.177 13.049 14.972 1.00 98.75 449 ILE A N 1
ATOM 3567 C CA . ILE A 1 449 ? 25.525 11.797 14.558 1.00 98.75 449 ILE A CA 1
ATOM 3568 C C . ILE A 1 449 ? 26.486 10.984 13.684 1.00 98.75 449 ILE A C 1
ATOM 3570 O O . ILE A 1 449 ? 26.977 9.955 14.137 1.00 98.75 449 ILE A O 1
ATOM 3574 N N . LYS A 1 450 ? 26.900 11.514 12.520 1.00 97.69 450 LYS A N 1
ATOM 3575 C CA . LYS A 1 450 ? 27.766 10.828 11.532 1.00 97.69 450 LYS A CA 1
ATOM 3576 C C . LYS A 1 450 ? 29.152 10.403 12.051 1.00 97.69 450 LYS A C 1
ATOM 3578 O O . LYS A 1 450 ? 29.879 9.694 11.361 1.00 97.69 450 LYS A O 1
ATOM 3583 N N . ARG A 1 451 ? 29.553 10.860 13.244 1.00 97.94 451 ARG A N 1
ATOM 3584 C CA . ARG A 1 451 ? 30.793 10.464 13.939 1.00 97.94 451 ARG A CA 1
ATOM 3585 C C . ARG A 1 451 ? 30.585 9.281 14.897 1.00 97.94 451 ARG A C 1
ATOM 3587 O O . ARG A 1 451 ? 31.542 8.565 15.177 1.00 97.94 451 ARG A O 1
ATOM 3594 N N . LEU A 1 452 ? 29.378 9.123 15.440 1.00 97.94 452 LEU A N 1
ATOM 3595 C CA . LEU A 1 452 ? 28.993 8.065 16.385 1.00 97.94 452 LEU A CA 1
ATOM 3596 C C . LEU A 1 452 ? 28.293 6.889 15.687 1.00 97.94 452 LEU A C 1
ATOM 3598 O O . LEU A 1 452 ? 28.418 5.750 16.145 1.00 97.94 452 LEU A O 1
ATOM 3602 N N . ASP A 1 453 ? 27.600 7.197 14.592 1.00 97.44 453 ASP A N 1
ATOM 3603 C CA . ASP A 1 453 ? 26.937 6.295 13.657 1.00 97.44 453 ASP A CA 1
ATOM 3604 C C . ASP A 1 453 ? 26.962 6.930 12.242 1.00 97.44 453 ASP A C 1
ATOM 3606 O O . ASP A 1 453 ? 26.258 7.914 11.994 1.00 97.44 453 ASP A O 1
ATOM 3610 N N . PRO A 1 454 ? 27.793 6.426 11.309 1.00 93.75 454 PRO A N 1
ATOM 3611 C CA . PRO A 1 454 ? 27.825 6.902 9.922 1.00 93.75 454 PRO A CA 1
ATOM 3612 C C . PRO A 1 454 ? 26.588 6.535 9.079 1.00 93.75 454 PRO A C 1
ATOM 3614 O O . PRO A 1 454 ? 26.317 7.229 8.095 1.00 93.75 454 PRO A O 1
ATOM 3617 N N . ASP A 1 455 ? 25.869 5.467 9.446 1.00 90.62 455 ASP A N 1
ATOM 3618 C CA . ASP A 1 455 ? 24.789 4.838 8.666 1.00 90.62 455 ASP A CA 1
ATOM 3619 C C . ASP A 1 455 ? 23.379 5.308 9.085 1.00 90.62 455 ASP A C 1
ATOM 3621 O O . ASP A 1 455 ? 22.392 5.070 8.366 1.00 90.62 455 ASP A O 1
ATOM 3625 N N . ALA A 1 456 ? 23.297 6.022 10.213 1.00 94.12 456 ALA A N 1
ATOM 3626 C CA . ALA A 1 456 ? 22.175 6.864 10.617 1.00 94.12 456 ALA A CA 1
ATOM 3627 C C . ALA A 1 456 ? 21.803 7.895 9.539 1.00 94.12 456 ALA A C 1
ATOM 3629 O O . ALA A 1 456 ? 22.661 8.469 8.861 1.00 94.12 456 ALA A O 1
ATOM 3630 N N . VAL A 1 457 ? 20.508 8.178 9.422 1.00 96.44 457 VAL A N 1
ATOM 3631 C CA . VAL A 1 457 ? 19.933 9.168 8.506 1.00 96.44 457 VAL A CA 1
ATOM 3632 C C . VAL A 1 457 ? 19.535 10.402 9.308 1.00 96.44 457 VAL A C 1
ATOM 3634 O O . VAL A 1 457 ? 18.784 10.304 10.276 1.00 96.44 457 VAL A O 1
ATOM 3637 N N . VAL A 1 458 ? 20.044 11.562 8.897 1.00 98.56 458 VAL A N 1
ATOM 3638 C CA . VAL A 1 458 ? 19.768 12.858 9.523 1.00 98.56 458 VAL A CA 1
ATOM 3639 C C . VAL A 1 458 ? 18.757 13.618 8.674 1.00 98.56 458 VAL A C 1
ATOM 3641 O O . VAL A 1 458 ? 19.048 13.991 7.534 1.00 98.56 458 VAL A O 1
ATOM 3644 N N . ILE A 1 459 ? 17.582 13.860 9.235 1.00 98.56 459 ILE A N 1
ATOM 3645 C CA . ILE A 1 459 ? 16.503 14.624 8.614 1.00 98.56 459 ILE A CA 1
ATOM 3646 C C . ILE A 1 459 ? 16.595 16.076 9.107 1.00 98.56 459 ILE A C 1
ATOM 3648 O O . ILE A 1 459 ? 16.927 16.331 10.267 1.00 98.56 459 ILE A O 1
ATOM 3652 N N . GLY A 1 460 ? 16.365 17.043 8.221 1.00 97.69 460 GLY A N 1
ATOM 3653 C CA . GLY A 1 460 ? 16.401 18.459 8.575 1.00 97.69 460 GLY A CA 1
ATOM 3654 C C . GLY A 1 460 ? 15.684 19.341 7.561 1.00 97.69 460 GLY A C 1
ATOM 3655 O O . GLY A 1 460 ? 15.313 18.900 6.478 1.00 97.69 460 GLY A O 1
ATOM 3656 N N . GLY A 1 461 ? 15.507 20.608 7.917 1.00 94.62 461 GLY A N 1
ATOM 3657 C CA . GLY A 1 461 ? 14.455 21.448 7.353 1.00 94.62 461 GLY A CA 1
ATOM 3658 C C . GLY A 1 461 ? 13.358 21.570 8.399 1.00 94.62 461 GLY A C 1
ATOM 3659 O O . GLY A 1 461 ? 13.330 22.579 9.098 1.00 94.62 461 GLY A O 1
ATOM 3660 N N . ALA A 1 462 ? 12.540 20.522 8.536 1.00 95.00 462 ALA A N 1
ATOM 3661 C CA . ALA A 1 462 ? 11.452 20.391 9.507 1.00 95.00 462 ALA A CA 1
ATOM 3662 C C . ALA A 1 462 ? 10.538 21.628 9.560 1.00 95.00 462 ALA A C 1
ATOM 3664 O O . ALA A 1 462 ? 10.102 22.028 10.633 1.00 95.00 462 ALA A O 1
ATOM 3665 N N . ILE A 1 463 ? 10.337 22.313 8.426 1.00 97.00 463 ILE A N 1
ATOM 3666 C CA . ILE A 1 463 ? 9.678 23.626 8.403 1.00 97.00 463 ILE A CA 1
ATOM 3667 C C . ILE A 1 463 ? 8.154 23.521 8.450 1.00 97.00 463 ILE A C 1
ATOM 3669 O O . ILE A 1 463 ? 7.559 22.698 7.755 1.00 97.00 463 ILE A O 1
ATOM 3673 N N . ALA A 1 464 ? 7.533 24.459 9.164 1.00 96.50 464 ALA A N 1
ATOM 3674 C CA . ALA A 1 464 ? 6.106 24.727 9.075 1.00 96.50 464 ALA A CA 1
ATOM 3675 C C . ALA A 1 464 ? 5.743 25.148 7.642 1.00 96.50 464 ALA A C 1
ATOM 3677 O O . ALA A 1 464 ? 6.331 26.094 7.099 1.00 96.50 464 ALA A O 1
ATOM 3678 N N . GLY A 1 465 ? 4.758 24.484 7.039 1.00 94.00 465 GLY A N 1
ATOM 3679 C CA . GLY A 1 465 ? 4.238 24.818 5.717 1.00 94.00 465 GLY A CA 1
ATOM 3680 C C . GLY A 1 465 ? 5.221 24.554 4.571 1.00 94.00 465 GLY A C 1
ATOM 3681 O O . GLY A 1 465 ? 5.826 23.489 4.461 1.00 94.00 465 GLY A O 1
ATOM 3682 N N . THR A 1 466 ? 5.314 25.526 3.662 1.00 93.25 466 THR A N 1
ATOM 3683 C CA . THR A 1 466 ? 5.973 25.417 2.347 1.00 93.25 466 THR A CA 1
ATOM 3684 C C . THR A 1 466 ? 6.924 26.596 2.079 1.00 93.25 466 THR A C 1
ATOM 3686 O O . THR A 1 466 ? 7.014 27.110 0.964 1.00 93.25 466 THR A O 1
ATOM 3689 N N . ASP A 1 467 ? 7.616 27.078 3.119 1.00 95.06 467 ASP A N 1
ATOM 3690 C CA . ASP A 1 467 ? 8.435 28.299 3.079 1.00 95.06 467 ASP A CA 1
ATOM 3691 C C . ASP A 1 467 ? 9.756 28.146 2.295 1.00 95.06 467 ASP A C 1
ATOM 3693 O O . ASP A 1 467 ? 10.852 27.966 2.838 1.00 95.06 467 ASP A O 1
ATOM 3697 N N . LEU A 1 468 ? 9.644 28.299 0.975 1.00 95.00 468 LEU A N 1
ATOM 3698 C CA . LEU A 1 468 ? 10.768 28.331 0.039 1.00 95.00 468 LEU A CA 1
ATOM 3699 C C . LEU A 1 468 ? 11.764 29.478 0.308 1.00 95.00 468 LEU A C 1
ATOM 3701 O O . LEU A 1 468 ? 12.910 29.376 -0.127 1.00 95.00 468 LEU A O 1
ATOM 3705 N N . ASN A 1 469 ? 11.376 30.559 1.001 1.00 96.19 469 ASN A N 1
ATOM 3706 C CA . ASN A 1 469 ? 12.297 31.659 1.314 1.00 96.19 469 ASN A CA 1
ATOM 3707 C C . ASN A 1 469 ? 13.205 31.279 2.487 1.00 96.19 469 ASN A C 1
ATOM 3709 O O . ASN A 1 469 ? 14.426 31.386 2.371 1.00 96.19 469 ASN A O 1
ATOM 3713 N N . TYR A 1 470 ? 12.631 30.755 3.574 1.00 97.25 470 TYR A N 1
ATOM 3714 C CA . TYR A 1 470 ? 13.403 30.238 4.706 1.00 97.25 470 TYR A CA 1
ATOM 3715 C C . TYR A 1 470 ? 14.324 29.087 4.276 1.00 97.25 470 TYR A C 1
ATOM 3717 O O . TYR A 1 470 ? 15.494 29.044 4.664 1.00 97.25 470 TYR A O 1
ATOM 3725 N N . LEU A 1 471 ? 13.843 28.183 3.412 1.00 97.50 471 LEU A N 1
ATOM 3726 C CA . LEU A 1 471 ? 14.685 27.130 2.838 1.00 97.50 471 LEU A CA 1
ATOM 3727 C C . LEU A 1 471 ? 15.816 27.697 1.971 1.00 97.50 471 LEU A C 1
ATOM 3729 O O . LEU A 1 471 ? 16.946 27.227 2.082 1.00 97.50 471 LEU A O 1
ATOM 3733 N N . ARG A 1 472 ? 15.570 28.742 1.171 1.00 96.88 472 ARG A N 1
ATOM 3734 C CA . ARG A 1 472 ? 16.624 29.417 0.397 1.00 96.88 472 ARG A CA 1
ATOM 3735 C C . ARG A 1 472 ? 17.700 30.022 1.306 1.00 96.88 472 ARG A C 1
ATOM 3737 O O . ARG A 1 472 ? 18.884 29.802 1.062 1.00 96.88 472 ARG A O 1
ATOM 3744 N N . GLU A 1 473 ? 17.319 30.683 2.400 1.00 97.81 473 GLU A N 1
ATOM 3745 C CA . GLU A 1 473 ? 18.274 31.192 3.398 1.00 97.81 473 GLU A CA 1
ATOM 3746 C C . GLU A 1 473 ? 19.050 30.072 4.116 1.00 97.81 473 GLU A C 1
ATOM 3748 O O . GLU A 1 473 ? 20.254 30.200 4.358 1.00 97.81 473 GLU A O 1
ATOM 3753 N N . LEU A 1 474 ? 18.396 28.946 4.422 1.00 98.00 474 LEU A N 1
ATOM 3754 C CA . LEU A 1 474 ? 19.035 27.750 4.981 1.00 98.00 474 LEU A CA 1
ATOM 3755 C C . LEU A 1 474 ? 20.043 27.143 3.991 1.00 98.00 474 LEU A C 1
ATOM 3757 O O . LEU A 1 474 ? 21.112 26.675 4.394 1.00 98.00 474 LEU A O 1
ATOM 3761 N N . PHE A 1 475 ? 19.727 27.154 2.696 1.00 95.88 475 PHE A N 1
ATOM 3762 C CA . PHE A 1 475 ? 20.580 26.614 1.640 1.00 95.88 475 PHE A CA 1
ATOM 3763 C C . PHE A 1 475 ? 21.785 27.538 1.381 1.00 95.88 475 PHE A C 1
ATOM 3765 O O . PHE A 1 475 ? 22.912 27.040 1.320 1.00 95.88 475 PHE A O 1
ATOM 3772 N N . ASP A 1 476 ? 21.594 28.863 1.392 1.00 93.56 476 ASP A N 1
ATOM 3773 C CA . ASP A 1 476 ? 22.663 29.880 1.392 1.00 93.56 476 ASP A CA 1
ATOM 3774 C C . ASP A 1 476 ? 23.568 29.790 2.636 1.00 93.56 476 ASP A C 1
ATOM 3776 O O . ASP A 1 476 ? 24.786 29.967 2.551 1.00 93.56 476 ASP A O 1
ATOM 3780 N N . ALA A 1 477 ? 23.005 29.459 3.804 1.00 94.94 477 ALA A N 1
ATOM 3781 C CA . ALA A 1 477 ? 23.764 29.154 5.020 1.00 94.94 477 ALA A CA 1
ATOM 3782 C C . ALA A 1 477 ? 24.492 27.789 4.964 1.00 94.94 477 ALA A C 1
ATOM 3784 O O . ALA A 1 477 ? 25.248 27.443 5.878 1.00 94.94 477 ALA A O 1
ATOM 3785 N N . GLY A 1 478 ? 24.304 27.018 3.889 1.00 92.06 478 GLY A N 1
ATOM 3786 C CA . GLY A 1 478 ? 24.966 25.742 3.639 1.00 92.06 478 GLY A CA 1
ATOM 3787 C C . GLY A 1 478 ? 24.286 24.527 4.275 1.00 92.06 478 GLY A C 1
ATOM 3788 O O . GLY A 1 478 ? 24.915 23.468 4.332 1.00 92.06 478 GLY A O 1
ATOM 3789 N N . GLY A 1 479 ? 23.031 24.633 4.726 1.00 94.06 479 GLY A N 1
ATOM 3790 C CA . GLY A 1 479 ? 22.274 23.559 5.386 1.00 94.06 479 GLY A CA 1
ATOM 3791 C C . GLY A 1 479 ? 22.182 22.259 4.576 1.00 94.06 479 GLY A C 1
ATOM 3792 O O . GLY A 1 479 ? 22.246 21.170 5.145 1.00 94.06 479 GLY A O 1
ATOM 3793 N N . LEU A 1 480 ? 22.185 22.344 3.239 1.00 90.69 480 LEU A N 1
ATOM 3794 C CA . LEU A 1 480 ? 22.245 21.177 2.346 1.00 90.69 480 LEU A CA 1
ATOM 3795 C C . LEU A 1 480 ? 23.535 20.336 2.470 1.00 90.69 480 LEU A C 1
ATOM 3797 O O . LEU A 1 480 ? 23.575 19.227 1.944 1.00 90.69 480 LEU A O 1
ATOM 3801 N N . ASN A 1 481 ? 24.556 20.778 3.209 1.00 92.69 481 ASN A N 1
ATOM 3802 C CA . ASN A 1 481 ? 25.727 19.954 3.540 1.00 92.69 481 ASN A CA 1
ATOM 3803 C C . ASN A 1 481 ? 25.528 19.083 4.801 1.00 92.69 481 ASN A C 1
ATOM 3805 O O . ASN A 1 481 ? 26.396 18.267 5.109 1.00 92.69 481 ASN A O 1
ATOM 3809 N N . TYR A 1 482 ? 24.435 19.282 5.552 1.00 96.88 482 TYR A N 1
ATOM 3810 C CA . TYR A 1 482 ? 24.272 18.803 6.934 1.00 96.88 482 TYR A CA 1
ATOM 3811 C C . TYR A 1 482 ? 22.928 18.102 7.203 1.00 96.88 482 TYR A C 1
ATOM 3813 O O . TYR A 1 482 ? 22.446 18.075 8.327 1.00 96.88 482 TYR A O 1
ATOM 3821 N N . MET A 1 483 ? 22.337 17.512 6.168 1.00 97.12 483 MET A N 1
ATOM 3822 C CA . MET A 1 483 ? 21.148 16.654 6.233 1.00 97.12 483 MET A CA 1
ATOM 3823 C C . MET A 1 483 ? 21.270 15.588 5.135 1.00 97.12 483 MET A C 1
ATOM 3825 O O . MET A 1 483 ? 21.858 15.866 4.084 1.00 97.12 483 MET A O 1
ATOM 3829 N N . ASP A 1 484 ? 20.700 14.405 5.326 1.00 95.62 484 ASP A N 1
ATOM 3830 C CA . ASP A 1 484 ? 20.541 13.386 4.278 1.00 95.62 484 ASP A CA 1
ATOM 3831 C C . ASP A 1 484 ? 19.196 13.546 3.538 1.00 95.62 484 ASP A C 1
ATOM 3833 O O . ASP A 1 484 ? 19.107 13.275 2.340 1.00 95.62 484 ASP A O 1
ATOM 3837 N N . VAL A 1 485 ? 18.178 14.042 4.248 1.00 96.62 485 VAL A N 1
ATOM 3838 C CA . VAL A 1 485 ? 16.775 14.192 3.824 1.00 96.62 485 VAL A CA 1
ATOM 3839 C C . VAL A 1 485 ? 16.294 15.611 4.143 1.00 96.62 485 VAL A C 1
ATOM 3841 O O . VAL A 1 485 ? 16.694 16.165 5.167 1.00 96.62 485 VAL A O 1
ATOM 3844 N N . LEU A 1 486 ? 15.444 16.181 3.281 1.00 97.69 486 LEU A N 1
ATOM 3845 C CA . LEU A 1 486 ? 14.700 17.413 3.564 1.00 97.69 486 LEU A CA 1
ATOM 3846 C C . LEU A 1 486 ? 13.324 17.061 4.149 1.00 97.69 486 LEU A C 1
ATOM 3848 O O . LEU A 1 486 ? 12.613 16.258 3.549 1.00 97.69 486 LEU A O 1
ATOM 3852 N N . SER A 1 487 ? 12.920 17.682 5.253 1.00 97.38 487 SER A N 1
ATOM 3853 C CA . SER A 1 487 ? 11.554 17.572 5.785 1.00 97.38 487 SER A CA 1
ATOM 3854 C C . SER A 1 487 ? 10.786 18.891 5.778 1.00 97.38 487 SER A C 1
ATOM 3856 O O . SER A 1 487 ? 11.378 19.969 5.898 1.00 97.38 487 SER A O 1
ATOM 3858 N N . ILE A 1 488 ? 9.466 18.784 5.609 1.00 97.25 488 ILE A N 1
ATOM 3859 C CA . ILE A 1 488 ? 8.495 19.887 5.549 1.00 97.25 488 ILE A CA 1
ATOM 3860 C C . ILE A 1 488 ? 7.143 19.432 6.125 1.00 97.25 488 ILE A C 1
ATOM 3862 O O . ILE A 1 488 ? 6.807 18.251 6.017 1.00 97.25 488 ILE A O 1
ATOM 3866 N N . HIS A 1 489 ? 6.358 20.361 6.678 1.00 97.50 489 HIS A N 1
ATOM 3867 C CA . HIS A 1 489 ? 5.032 20.112 7.259 1.00 97.50 489 HIS A CA 1
ATOM 3868 C C . HIS A 1 489 ? 3.929 20.867 6.483 1.00 97.50 489 HIS A C 1
ATOM 3870 O O . HIS A 1 489 ? 3.490 21.940 6.910 1.00 97.50 489 HIS A O 1
ATOM 3876 N N . PRO A 1 490 ? 3.478 20.398 5.303 1.00 96.50 490 PRO A N 1
ATOM 3877 C CA . PRO A 1 490 ? 2.683 21.210 4.380 1.00 96.50 490 PRO A CA 1
ATOM 3878 C C . PRO A 1 490 ? 1.181 21.283 4.737 1.00 96.50 490 PRO A C 1
ATOM 3880 O O . PRO A 1 490 ? 0.335 21.153 3.848 1.00 96.50 490 PRO A O 1
ATOM 3883 N N . TYR A 1 491 ? 0.846 21.516 6.013 1.00 95.06 491 TYR A N 1
ATOM 3884 C CA . TYR A 1 491 ? -0.515 21.762 6.511 1.00 95.06 491 TYR A CA 1
ATOM 3885 C C . TYR A 1 491 ? -1.233 22.888 5.752 1.00 95.06 491 TYR A C 1
ATOM 3887 O O . TYR A 1 491 ? -0.619 23.845 5.272 1.00 95.06 491 TYR A O 1
ATOM 3895 N N . ARG A 1 492 ? -2.559 22.759 5.618 1.00 91.94 492 ARG A N 1
ATOM 3896 C CA . ARG A 1 492 ? -3.354 23.536 4.656 1.00 91.94 492 ARG A CA 1
ATOM 3897 C C . ARG A 1 492 ? -4.854 23.480 4.942 1.00 91.94 492 ARG A C 1
ATOM 3899 O O . ARG A 1 492 ? -5.389 22.442 5.318 1.00 91.94 492 ARG A O 1
ATOM 3906 N N . VAL A 1 493 ? -5.546 24.595 4.702 1.00 89.50 493 VAL A N 1
ATOM 3907 C CA . VAL A 1 493 ? -7.013 24.677 4.796 1.00 89.50 493 VAL A CA 1
ATOM 3908 C C . VAL A 1 493 ? -7.627 24.258 3.458 1.00 89.50 493 VAL A C 1
ATOM 3910 O O . VAL A 1 493 ? -7.362 24.881 2.432 1.00 89.50 493 VAL A O 1
ATOM 3913 N N . GLY A 1 494 ? -8.468 23.221 3.476 1.00 89.31 494 GLY A N 1
ATOM 3914 C CA . GLY A 1 494 ? -8.985 22.558 2.272 1.00 89.31 494 GLY A CA 1
ATOM 3915 C C . GLY A 1 494 ? -8.229 21.268 1.933 1.00 89.31 494 GLY A C 1
ATOM 3916 O O . GLY A 1 494 ? -7.257 20.922 2.599 1.00 89.31 494 GLY A O 1
ATOM 3917 N N . GLY A 1 495 ? -8.711 20.530 0.929 1.00 90.38 495 GLY A N 1
ATOM 3918 C CA . GLY A 1 495 ? -8.121 19.252 0.514 1.00 90.38 495 GLY A CA 1
ATOM 3919 C C . GLY A 1 495 ? -6.825 19.398 -0.305 1.00 90.38 495 GLY A C 1
ATOM 3920 O O . GLY A 1 495 ? -6.487 20.498 -0.757 1.00 90.38 495 GLY A O 1
ATOM 3921 N N . PRO A 1 496 ? -6.068 18.301 -0.500 1.00 92.00 496 PRO A N 1
ATOM 3922 C CA . PRO A 1 496 ? -4.725 18.346 -1.084 1.00 92.00 496 PRO A CA 1
ATOM 3923 C C . PRO A 1 496 ? -4.690 18.638 -2.598 1.00 92.00 496 PRO A C 1
ATOM 3925 O O . PRO A 1 496 ? -3.701 19.194 -3.074 1.00 92.00 496 PRO A O 1
ATOM 3928 N N . ASP A 1 497 ? -5.748 18.324 -3.359 1.00 87.94 497 ASP A N 1
ATOM 3929 C CA . ASP A 1 497 ? -5.833 18.695 -4.786 1.00 87.94 497 ASP A CA 1
ATOM 3930 C C . ASP A 1 497 ? -6.273 20.154 -4.954 1.00 87.94 497 ASP A C 1
ATOM 3932 O O . ASP A 1 497 ? -5.736 20.885 -5.780 1.00 87.94 497 ASP A O 1
ATOM 3936 N N . GLU A 1 498 ? -7.256 20.580 -4.158 1.00 86.88 498 GLU A N 1
ATOM 3937 C CA . GLU A 1 498 ? -7.886 21.904 -4.200 1.00 86.88 498 GLU A CA 1
ATOM 3938 C C . GLU A 1 498 ? -6.910 23.030 -3.813 1.00 86.88 498 GLU A C 1
ATOM 3940 O O . GLU A 1 498 ? -7.152 24.201 -4.099 1.00 86.88 498 GLU A O 1
ATOM 3945 N N . THR A 1 499 ? -5.801 22.654 -3.176 1.00 85.12 499 THR A N 1
ATOM 3946 C CA . THR A 1 499 ? -4.702 23.511 -2.713 1.00 85.12 499 THR A CA 1
ATOM 3947 C C . THR A 1 499 ? -3.376 23.237 -3.443 1.00 85.12 499 THR A C 1
ATOM 3949 O O . THR A 1 499 ? -2.351 23.789 -3.054 1.00 85.12 499 THR A O 1
ATOM 3952 N N . ASP A 1 500 ? -3.385 22.396 -4.486 1.00 88.56 500 ASP A N 1
ATOM 3953 C CA . ASP A 1 500 ? -2.241 22.101 -5.366 1.00 88.56 500 ASP A CA 1
ATOM 3954 C C . ASP A 1 500 ? -0.969 21.598 -4.633 1.00 88.56 500 ASP A C 1
ATOM 3956 O O . ASP A 1 500 ? 0.154 22.009 -4.932 1.00 88.56 500 ASP A O 1
ATOM 3960 N N . LEU A 1 501 ? -1.127 20.674 -3.667 1.00 92.69 501 LEU A N 1
ATOM 3961 C CA . LEU A 1 501 ? -0.013 20.098 -2.886 1.00 92.69 501 LEU A CA 1
ATOM 3962 C C . LEU A 1 501 ? 1.114 19.551 -3.782 1.00 92.69 501 LEU A C 1
ATOM 3964 O O . LEU A 1 501 ? 2.292 19.766 -3.503 1.00 92.69 501 LEU A O 1
ATOM 3968 N N . LEU A 1 502 ? 0.764 18.877 -4.882 1.00 87.75 502 LEU A N 1
ATOM 3969 C CA . LEU A 1 502 ? 1.726 18.302 -5.828 1.00 87.75 502 LEU A CA 1
ATOM 3970 C C . LEU A 1 502 ? 2.679 19.360 -6.413 1.00 87.75 502 LEU A C 1
ATOM 3972 O O . LEU A 1 502 ? 3.867 19.090 -6.597 1.00 87.75 502 LEU A O 1
ATOM 3976 N N . ARG A 1 503 ? 2.186 20.573 -6.676 1.00 87.44 503 ARG A N 1
ATOM 3977 C CA . ARG A 1 503 ? 2.998 21.686 -7.176 1.00 87.44 503 ARG A CA 1
ATOM 3978 C C . ARG A 1 503 ? 3.925 22.255 -6.114 1.00 87.44 503 ARG A C 1
ATOM 3980 O O . ARG A 1 503 ? 5.091 22.495 -6.422 1.00 87.44 503 ARG A O 1
ATOM 3987 N N . ASP A 1 504 ? 3.445 22.430 -4.884 1.00 88.19 504 ASP A N 1
ATOM 3988 C CA . ASP A 1 504 ? 4.301 22.857 -3.773 1.00 88.19 504 ASP A CA 1
ATOM 3989 C C . ASP A 1 504 ? 5.475 21.882 -3.609 1.00 88.19 504 ASP A C 1
ATOM 3991 O O . ASP A 1 504 ? 6.631 22.301 -3.530 1.00 88.19 504 ASP A O 1
ATOM 3995 N N . LEU A 1 505 ? 5.204 20.573 -3.656 1.00 89.38 505 LEU A N 1
ATOM 3996 C CA . LEU A 1 505 ? 6.239 19.539 -3.609 1.00 89.38 505 LEU A CA 1
ATOM 3997 C C . LEU A 1 505 ? 7.226 19.642 -4.786 1.00 89.38 505 LEU A C 1
ATOM 3999 O O . LEU A 1 505 ? 8.421 19.417 -4.582 1.00 89.38 505 LEU A O 1
ATOM 4003 N N . ARG A 1 506 ? 6.773 19.977 -6.007 1.00 82.75 506 ARG A N 1
ATOM 4004 C CA . ARG A 1 506 ? 7.661 20.199 -7.174 1.00 82.75 506 ARG A CA 1
ATOM 4005 C C . ARG A 1 506 ? 8.575 21.414 -6.953 1.00 82.75 506 ARG A C 1
ATOM 4007 O O . ARG A 1 506 ? 9.786 21.288 -7.131 1.00 82.75 506 ARG A O 1
ATOM 4014 N N . PHE A 1 507 ? 8.063 22.524 -6.416 1.00 85.69 507 PHE A N 1
ATOM 4015 C CA . PHE A 1 507 ? 8.885 23.704 -6.105 1.00 85.69 507 PHE A CA 1
ATOM 4016 C C . PHE A 1 507 ? 9.983 23.453 -5.053 1.00 85.69 507 PHE A C 1
ATOM 4018 O O . PHE A 1 507 ? 11.067 24.029 -5.153 1.00 85.69 507 PHE A O 1
ATOM 4025 N N . HIS A 1 508 ? 9.770 22.560 -4.079 1.00 89.19 508 HIS A N 1
ATOM 4026 C CA . HIS A 1 508 ? 10.825 22.173 -3.127 1.00 89.19 508 HIS A CA 1
ATOM 4027 C C . HIS A 1 508 ? 11.949 21.365 -3.797 1.00 89.19 508 HIS A C 1
ATOM 4029 O O . HIS A 1 508 ? 13.125 21.538 -3.465 1.00 89.19 508 HIS A O 1
ATOM 4035 N N . GLN A 1 509 ? 11.607 20.503 -4.762 1.00 80.38 509 GLN A N 1
ATOM 4036 C CA . GLN A 1 509 ? 12.595 19.768 -5.554 1.00 80.38 509 GLN A CA 1
ATOM 4037 C C . GLN A 1 509 ? 13.386 20.717 -6.471 1.00 80.38 509 GLN A C 1
ATOM 4039 O O . GLN A 1 509 ? 14.614 20.648 -6.518 1.00 80.38 509 GLN A O 1
ATOM 4044 N N . GLU A 1 510 ? 12.696 21.636 -7.153 1.00 75.81 510 GLU A N 1
ATOM 4045 C CA . GLU A 1 510 ? 13.300 22.679 -7.993 1.00 75.81 510 GLU A CA 1
ATOM 4046 C C . GLU A 1 510 ? 14.273 23.561 -7.194 1.00 75.81 510 GLU A C 1
ATOM 4048 O O . GLU A 1 510 ? 15.414 23.748 -7.621 1.00 75.81 510 GLU A O 1
ATOM 4053 N N . LEU A 1 511 ? 13.888 24.003 -5.990 1.00 81.50 511 LEU A N 1
ATOM 4054 C CA . LEU A 1 511 ? 14.761 24.780 -5.106 1.00 81.50 511 LEU A CA 1
ATOM 4055 C C . LEU A 1 511 ? 16.029 24.004 -4.707 1.00 81.50 511 LEU A C 1
ATOM 4057 O O . LEU A 1 511 ? 17.110 24.585 -4.669 1.00 81.50 511 LEU A O 1
ATOM 4061 N N . MET A 1 512 ? 15.953 22.694 -4.444 1.00 81.56 512 MET A N 1
ATOM 4062 C CA . MET A 1 512 ? 17.165 21.892 -4.202 1.00 81.56 512 MET A CA 1
ATOM 4063 C C . MET A 1 512 ? 18.052 21.784 -5.453 1.00 81.56 512 MET A C 1
ATOM 4065 O O . MET A 1 512 ? 19.281 21.879 -5.341 1.00 81.56 512 MET A O 1
ATOM 4069 N N . HIS A 1 513 ? 17.445 21.644 -6.638 1.00 71.75 513 HIS A N 1
ATOM 4070 C CA . HIS A 1 513 ? 18.162 21.587 -7.913 1.00 71.75 513 HIS A CA 1
ATOM 4071 C C . HIS A 1 513 ? 18.908 22.890 -8.238 1.00 71.75 513 HIS A C 1
ATOM 4073 O O . HIS A 1 513 ? 20.024 22.814 -8.756 1.00 71.75 513 HIS A O 1
ATOM 4079 N N . GLU A 1 514 ? 18.365 24.066 -7.892 1.00 74.19 514 GLU A N 1
ATOM 4080 C CA . GLU A 1 514 ? 19.069 25.355 -8.034 1.00 74.19 514 GLU A CA 1
ATOM 4081 C C . GLU A 1 514 ? 20.433 25.358 -7.321 1.00 74.19 514 GLU A C 1
ATOM 4083 O O . GLU A 1 514 ? 21.412 25.889 -7.846 1.00 74.19 514 GLU A O 1
ATOM 4088 N N . TYR A 1 515 ? 20.520 24.712 -6.154 1.00 73.56 515 TYR A N 1
ATOM 4089 C CA . TYR A 1 515 ? 21.750 24.589 -5.362 1.00 73.56 515 TYR A CA 1
ATOM 4090 C C . TYR A 1 515 ? 22.618 23.382 -5.773 1.00 73.56 515 TYR A C 1
ATOM 4092 O O . TYR A 1 515 ? 23.649 23.114 -5.152 1.00 73.56 515 TYR A O 1
ATOM 4100 N N . GLY A 1 516 ? 22.231 22.644 -6.820 1.00 59.34 516 GLY A N 1
ATOM 4101 C CA . GLY A 1 516 ? 22.956 21.478 -7.334 1.00 59.34 516 GLY A CA 1
ATOM 4102 C C . GLY A 1 516 ? 22.810 20.206 -6.490 1.00 59.34 516 GLY A C 1
ATOM 4103 O O . GLY A 1 516 ? 23.600 19.270 -6.673 1.00 59.34 516 GLY A O 1
ATOM 4104 N N . TYR A 1 517 ? 21.825 20.168 -5.586 1.00 72.06 517 TYR A N 1
ATOM 4105 C CA . TYR A 1 517 ? 21.487 19.026 -4.735 1.00 72.06 517 TYR A CA 1
ATOM 4106 C C . TYR A 1 517 ? 20.191 18.353 -5.187 1.00 72.06 517 TYR A C 1
ATOM 4108 O O . TYR A 1 517 ? 19.360 18.934 -5.874 1.00 72.06 517 TYR A O 1
ATOM 4116 N N . GLU A 1 518 ? 20.007 17.111 -4.756 1.00 73.75 518 GLU A N 1
ATOM 4117 C CA . GLU A 1 518 ? 18.759 16.379 -4.929 1.00 73.75 518 GLU A CA 1
ATOM 4118 C C . GLU A 1 518 ? 18.671 15.323 -3.821 1.00 73.75 518 GLU A C 1
ATOM 4120 O O . GLU A 1 518 ? 19.542 14.450 -3.711 1.00 73.75 518 GLU A O 1
ATOM 4125 N N . LYS A 1 519 ? 17.648 15.431 -2.972 1.00 83.50 519 LYS A N 1
ATOM 4126 C CA . LYS A 1 519 ? 17.460 14.606 -1.772 1.00 83.50 519 LYS A CA 1
ATOM 4127 C C . LYS A 1 519 ? 16.024 14.093 -1.695 1.00 83.50 519 LYS A C 1
ATOM 4129 O O . LYS A 1 519 ? 15.149 14.700 -2.312 1.00 83.50 519 LYS A O 1
ATOM 4134 N N . PRO A 1 520 ? 15.765 13.011 -0.940 1.00 89.38 520 PRO A N 1
ATOM 4135 C CA . PRO A 1 520 ? 14.405 12.664 -0.560 1.00 89.38 520 PRO A CA 1
ATOM 4136 C C . PRO A 1 520 ? 13.748 13.827 0.187 1.00 89.38 520 PRO A C 1
ATOM 4138 O O . PRO A 1 520 ? 14.412 14.498 0.984 1.00 89.38 520 PRO A O 1
ATOM 4141 N N . ILE A 1 521 ? 12.454 14.014 -0.053 1.00 94.00 521 ILE A N 1
ATOM 4142 C CA . ILE A 1 521 ? 11.582 14.828 0.794 1.00 94.00 521 ILE A CA 1
ATOM 4143 C C . ILE A 1 521 ? 10.789 13.874 1.691 1.00 94.00 521 ILE A C 1
ATOM 4145 O O . ILE A 1 521 ? 10.289 12.856 1.210 1.00 94.00 521 ILE A O 1
ATOM 4149 N N . TRP A 1 522 ? 10.696 14.161 2.983 1.00 96.12 522 TRP A N 1
ATOM 4150 C CA . TRP A 1 522 ? 9.793 13.472 3.909 1.00 96.12 522 TRP A CA 1
ATOM 4151 C C . TRP A 1 522 ? 8.729 14.467 4.378 1.00 96.12 522 TRP A C 1
ATOM 4153 O O . TRP A 1 522 ? 9.053 15.621 4.668 1.00 96.12 522 TRP A O 1
ATOM 4163 N N . LEU A 1 523 ? 7.467 14.041 4.421 1.00 97.56 523 LEU A N 1
ATOM 4164 C CA . LEU A 1 523 ? 6.397 14.831 5.032 1.00 97.56 523 LEU A CA 1
ATOM 4165 C C . LEU A 1 523 ? 6.271 14.356 6.474 1.00 97.56 523 LEU A C 1
ATOM 4167 O O . LEU A 1 523 ? 5.481 13.463 6.765 1.00 97.56 523 LEU A O 1
ATOM 4171 N N . THR A 1 524 ? 7.136 14.874 7.344 1.00 97.06 524 THR A N 1
ATOM 4172 C CA . THR A 1 524 ? 7.231 14.408 8.732 1.00 97.06 524 THR A CA 1
ATOM 4173 C C . THR A 1 524 ? 6.031 14.830 9.579 1.00 97.06 524 THR A C 1
ATOM 4175 O O . THR A 1 524 ? 5.755 14.177 10.578 1.00 97.06 524 THR A O 1
ATOM 4178 N N . GLU A 1 525 ? 5.248 15.809 9.120 1.00 97.19 525 GLU A N 1
ATOM 4179 C CA . GLU A 1 525 ? 3.869 16.026 9.558 1.00 97.19 525 GLU A CA 1
ATOM 4180 C C . GLU A 1 525 ? 2.961 16.388 8.374 1.00 97.19 525 GLU A C 1
ATOM 4182 O O . GLU A 1 525 ? 3.286 17.261 7.565 1.00 97.19 525 GLU A O 1
ATOM 4187 N N . ILE A 1 526 ? 1.787 15.761 8.292 1.00 97.44 526 ILE A N 1
ATOM 4188 C CA . ILE A 1 526 ? 0.619 16.285 7.570 1.00 97.44 526 ILE A CA 1
ATOM 4189 C C . ILE A 1 526 ? -0.655 15.610 8.085 1.00 97.44 526 ILE A C 1
ATOM 4191 O O . ILE A 1 526 ? -0.692 14.396 8.267 1.00 97.44 526 ILE A O 1
ATOM 4195 N N . GLY A 1 527 ? -1.719 16.385 8.288 1.00 97.12 527 GLY A N 1
ATOM 4196 C CA . GLY A 1 527 ? -2.996 15.864 8.760 1.00 97.12 527 GLY A CA 1
ATOM 4197 C C . GLY A 1 527 ? -4.132 16.876 8.673 1.00 97.12 527 GLY A C 1
ATOM 4198 O O . GLY A 1 527 ? -3.926 18.046 8.347 1.00 97.12 527 GLY A O 1
ATOM 4199 N N . TRP A 1 528 ? -5.342 16.409 8.981 1.00 97.25 528 TRP A N 1
ATOM 4200 C CA . TRP A 1 528 ? -6.542 17.234 9.128 1.00 97.25 528 TRP A CA 1
ATOM 4201 C C . TRP A 1 528 ? -7.330 16.767 10.353 1.00 97.25 528 TRP A C 1
ATOM 4203 O O . TRP A 1 528 ? -7.669 15.585 10.462 1.00 97.25 528 TRP A O 1
ATOM 4213 N N . ALA A 1 529 ? -7.643 17.698 11.252 1.00 96.75 529 ALA A N 1
ATOM 4214 C CA . ALA A 1 529 ? -8.433 17.427 12.443 1.00 96.75 529 ALA A CA 1
ATOM 4215 C C . ALA A 1 529 ? -9.938 17.356 12.147 1.00 96.75 529 ALA A C 1
ATOM 4217 O O . ALA A 1 529 ? -10.461 18.046 11.269 1.00 96.75 529 ALA A O 1
ATOM 4218 N N . THR A 1 530 ? -10.649 16.544 12.928 1.00 96.81 530 THR A N 1
ATOM 4219 C CA . THR A 1 530 ? -12.113 16.413 12.883 1.00 96.81 530 THR A CA 1
ATOM 4220 C C . THR A 1 530 ? -12.795 17.175 14.027 1.00 96.81 530 THR A C 1
ATOM 4222 O O . THR A 1 530 ? -13.691 16.645 14.686 1.00 96.81 530 THR A O 1
ATOM 4225 N N . ASP A 1 531 ? -12.314 18.384 14.330 1.00 93.69 531 ASP A N 1
ATOM 4226 C CA . ASP A 1 531 ? -12.875 19.266 15.360 1.00 93.69 531 ASP A CA 1
ATOM 4227 C C . ASP A 1 531 ? -14.129 20.021 14.879 1.00 93.69 531 ASP A C 1
ATOM 4229 O O . ASP A 1 531 ? -14.424 20.097 13.686 1.00 93.69 531 ASP A O 1
ATOM 4233 N N . THR A 1 532 ? -14.882 20.606 15.814 1.00 90.94 532 THR A N 1
ATOM 4234 C CA . THR A 1 532 ? -16.102 21.381 15.508 1.00 90.94 532 THR A CA 1
ATOM 4235 C C . THR A 1 532 ? -15.844 22.848 15.124 1.00 90.94 532 THR A C 1
ATOM 4237 O O . THR A 1 532 ? -16.782 23.649 15.086 1.00 90.94 532 THR A O 1
ATOM 4240 N N . GLY A 1 533 ? -14.589 23.243 14.914 1.00 84.31 533 GLY A N 1
ATOM 4241 C CA . GLY A 1 533 ? -14.173 24.591 14.540 1.00 84.31 533 GLY A CA 1
ATOM 4242 C C . GLY A 1 533 ? -14.307 24.898 13.039 1.00 84.31 533 GLY A C 1
ATOM 4243 O O . GLY A 1 533 ? -14.721 24.059 12.242 1.00 84.31 533 GLY A O 1
ATOM 4244 N N . PRO A 1 534 ? -13.950 26.125 12.610 1.00 80.19 534 PRO A N 1
ATOM 4245 C CA . PRO A 1 534 ? -14.144 26.592 11.232 1.00 80.19 534 PRO A CA 1
ATOM 4246 C C . PRO A 1 534 ? -13.187 25.968 10.199 1.00 80.19 534 PRO A C 1
ATOM 4248 O O . PRO A 1 534 ? -13.323 26.259 9.010 1.00 80.19 534 PRO A O 1
ATOM 4251 N N . TYR A 1 535 ? -12.219 25.157 10.638 1.00 83.62 535 TYR A N 1
ATOM 4252 C CA . TYR A 1 535 ? -11.228 24.488 9.784 1.00 83.62 535 TYR A CA 1
ATOM 4253 C C . TYR A 1 535 ? -11.263 22.954 9.889 1.00 83.62 535 TYR A C 1
ATOM 4255 O O . TYR A 1 535 ? -10.597 22.291 9.094 1.00 83.62 535 TYR A O 1
ATOM 4263 N N . GLY A 1 536 ? -12.033 22.401 10.834 1.00 91.69 536 GLY A N 1
ATOM 4264 C CA . GLY A 1 536 ? -12.193 20.961 11.003 1.00 91.69 536 GLY A CA 1
ATOM 4265 C C . GLY A 1 536 ? -12.944 20.315 9.836 1.00 91.69 536 GLY A C 1
ATOM 4266 O O . GLY A 1 536 ? -13.746 20.954 9.145 1.00 91.69 536 GLY A O 1
ATOM 4267 N N . VAL A 1 537 ? -12.672 19.033 9.597 1.00 96.31 537 VAL A N 1
ATOM 4268 C CA . VAL A 1 537 ? -13.269 18.246 8.506 1.00 96.31 537 VAL A CA 1
ATOM 4269 C C . VAL A 1 537 ? -14.134 17.105 9.047 1.00 96.31 537 VAL A C 1
ATOM 4271 O O . VAL A 1 537 ? -13.956 16.650 10.174 1.00 96.31 537 VAL A O 1
ATOM 4274 N N . SER A 1 538 ? -15.072 16.591 8.249 1.00 95.88 538 SER A N 1
ATOM 4275 C CA . SER A 1 538 ? -15.771 15.348 8.620 1.00 95.88 538 SER A CA 1
ATOM 4276 C C . SER A 1 538 ? -14.814 14.146 8.619 1.00 95.88 538 SER A C 1
ATOM 4278 O O . SER A 1 538 ? -13.857 14.121 7.845 1.00 95.88 538 SER A O 1
ATOM 4280 N N . GLU A 1 539 ? -15.091 13.104 9.416 1.00 96.06 539 GLU A N 1
ATOM 4281 C CA . GLU A 1 539 ? -14.252 11.888 9.436 1.00 96.06 539 GLU A CA 1
ATOM 4282 C C . GLU A 1 539 ? -14.116 11.233 8.040 1.00 96.06 539 GLU A C 1
ATOM 4284 O O . GLU A 1 539 ? -13.082 10.650 7.715 1.00 96.06 539 GLU A O 1
ATOM 4289 N N . ALA A 1 540 ? -15.135 11.371 7.181 1.00 95.88 540 ALA A N 1
ATOM 4290 C CA . ALA A 1 540 ? -15.089 10.916 5.791 1.00 95.88 540 ALA A CA 1
ATOM 4291 C C . ALA A 1 540 ? -14.113 11.746 4.935 1.00 95.88 540 ALA A C 1
ATOM 4293 O O . ALA A 1 540 ? -13.323 11.185 4.178 1.00 95.88 540 ALA A O 1
ATOM 4294 N N . GLN A 1 541 ? -14.105 13.075 5.087 1.00 96.75 541 GLN A N 1
ATOM 4295 C CA . GLN A 1 541 ? -13.119 13.939 4.426 1.00 96.75 541 GLN A CA 1
ATOM 4296 C C . GLN A 1 541 ? -11.702 13.696 4.953 1.00 96.75 541 GLN A C 1
ATOM 4298 O O . GLN A 1 541 ? -10.767 13.715 4.160 1.00 96.75 541 GLN A O 1
ATOM 4303 N N . GLN A 1 542 ? -11.536 13.409 6.250 1.00 98.06 542 GLN A N 1
ATOM 4304 C CA . GLN A 1 542 ? -10.245 13.012 6.818 1.00 98.06 542 GLN A CA 1
ATOM 4305 C C . GLN A 1 542 ? -9.696 11.768 6.097 1.00 98.06 542 GLN A C 1
ATOM 4307 O O . GLN A 1 542 ? -8.559 11.778 5.632 1.00 98.06 542 GLN A O 1
ATOM 4312 N N . ALA A 1 543 ? -10.528 10.735 5.914 1.00 98.19 543 ALA A N 1
ATOM 4313 C CA . ALA A 1 543 ? -10.167 9.523 5.177 1.00 98.19 543 ALA A CA 1
ATOM 4314 C C . ALA A 1 543 ? -9.818 9.793 3.700 1.00 98.19 543 ALA A C 1
ATOM 4316 O O . ALA A 1 543 ? -8.807 9.299 3.195 1.00 98.19 543 ALA A O 1
ATOM 4317 N N . GLN A 1 544 ? -10.620 10.613 3.013 1.00 97.69 544 GLN A N 1
ATOM 4318 C CA . GLN A 1 544 ? -10.369 11.019 1.626 1.00 97.69 544 GLN A CA 1
ATOM 4319 C C . GLN A 1 544 ? -9.047 11.783 1.492 1.00 97.69 544 GLN A C 1
ATOM 4321 O O . GLN A 1 544 ? -8.248 11.482 0.606 1.00 97.69 544 GLN A O 1
ATOM 4326 N N . TYR A 1 545 ? -8.805 12.772 2.356 1.00 97.88 545 TYR A N 1
ATOM 4327 C CA . TYR A 1 545 ? -7.610 13.614 2.308 1.00 97.88 545 TYR A CA 1
ATOM 4328 C C . TYR A 1 545 ? -6.354 12.840 2.709 1.00 97.88 545 TYR A C 1
ATOM 4330 O O . TYR A 1 545 ? -5.315 13.076 2.099 1.00 97.88 545 TYR A O 1
ATOM 4338 N N . LEU A 1 546 ? -6.446 11.873 3.630 1.00 98.06 546 LEU A N 1
ATOM 4339 C CA . LEU A 1 546 ? -5.373 10.920 3.922 1.00 98.06 546 LEU A CA 1
ATOM 4340 C C . LEU A 1 546 ? -4.961 10.181 2.649 1.00 98.06 546 LEU A C 1
ATOM 4342 O O . LEU A 1 546 ? -3.849 10.372 2.156 1.00 98.06 546 LEU A O 1
ATOM 4346 N N . VAL A 1 547 ? -5.876 9.411 2.055 1.00 97.56 547 VAL A N 1
ATOM 4347 C CA . VAL A 1 547 ? -5.585 8.599 0.863 1.00 97.56 547 VAL A CA 1
ATOM 4348 C C . VAL A 1 547 ? -5.057 9.464 -0.290 1.00 97.56 547 VAL A C 1
ATOM 4350 O O . VAL A 1 547 ? -4.023 9.144 -0.875 1.00 97.56 547 VAL A O 1
ATOM 4353 N N . ARG A 1 548 ? -5.693 10.611 -0.567 1.00 96.56 548 ARG A N 1
ATOM 4354 C CA . ARG A 1 548 ? -5.269 11.551 -1.623 1.00 96.56 548 ARG A CA 1
ATOM 4355 C C . ARG A 1 548 ? -3.893 12.173 -1.351 1.00 96.56 548 ARG A C 1
ATOM 4357 O O . ARG A 1 548 ? -3.123 12.352 -2.290 1.00 96.56 548 ARG A O 1
ATOM 4364 N N . THR A 1 549 ? -3.548 12.454 -0.092 1.00 96.38 549 THR A N 1
ATOM 4365 C CA . THR A 1 549 ? -2.234 13.001 0.293 1.00 96.38 549 THR A CA 1
ATOM 4366 C C . THR A 1 549 ? -1.117 11.999 0.042 1.00 96.38 549 THR A C 1
ATOM 4368 O O . THR A 1 549 ? -0.137 12.355 -0.606 1.00 96.38 549 THR A O 1
ATOM 4371 N N . TYR A 1 550 ? -1.269 10.741 0.470 1.00 95.06 550 TYR A N 1
ATOM 4372 C CA . TYR A 1 550 ? -0.271 9.703 0.186 1.00 95.06 550 TYR A CA 1
ATOM 4373 C C . TYR A 1 550 ? -0.113 9.459 -1.321 1.00 95.06 550 TYR A C 1
ATOM 4375 O O . TYR A 1 550 ? 1.013 9.342 -1.797 1.00 95.06 550 TYR A O 1
ATOM 4383 N N . LEU A 1 551 ? -1.207 9.443 -2.092 1.00 92.75 551 LEU A N 1
ATOM 4384 C CA . LEU A 1 551 ? -1.153 9.270 -3.550 1.00 92.75 551 LEU A CA 1
ATOM 4385 C C . LEU A 1 551 ? -0.385 10.413 -4.239 1.00 92.75 551 LEU A C 1
ATOM 4387 O O . LEU A 1 551 ? 0.578 10.143 -4.955 1.00 92.75 551 LEU A O 1
ATOM 4391 N N . LEU A 1 552 ? -0.752 11.672 -3.968 1.00 91.62 552 LEU A N 1
ATOM 4392 C CA . LEU A 1 552 ? -0.105 12.864 -4.541 1.00 91.62 552 LEU A CA 1
ATOM 4393 C C . LEU A 1 552 ? 1.342 13.053 -4.064 1.00 91.62 552 LEU A C 1
ATOM 4395 O O . LEU A 1 552 ? 2.184 13.551 -4.808 1.00 91.62 552 LEU A O 1
ATOM 4399 N N . ALA A 1 553 ? 1.651 12.658 -2.828 1.00 91.38 553 ALA A N 1
ATOM 4400 C CA . ALA A 1 553 ? 3.018 12.652 -2.331 1.00 91.38 553 ALA A CA 1
ATOM 4401 C C . ALA A 1 553 ? 3.854 11.604 -3.078 1.00 91.38 553 ALA A C 1
ATOM 4403 O O . ALA A 1 553 ? 4.928 11.919 -3.588 1.00 91.38 553 ALA A O 1
ATOM 4404 N N . LEU A 1 554 ? 3.363 10.369 -3.205 1.00 84.94 554 LEU A N 1
ATOM 4405 C CA . LEU A 1 554 ? 4.108 9.279 -3.836 1.00 84.94 554 LEU A CA 1
ATOM 4406 C C . LEU A 1 554 ? 4.249 9.433 -5.354 1.00 84.94 554 LEU A C 1
ATOM 4408 O O . LEU A 1 554 ? 5.278 9.009 -5.891 1.00 84.94 554 LEU A O 1
ATOM 4412 N N . SER A 1 555 ? 3.310 10.099 -6.036 1.00 82.06 555 SER A N 1
ATOM 4413 C CA . SER A 1 555 ? 3.433 10.376 -7.474 1.00 82.06 555 SER A CA 1
ATOM 4414 C C . SER A 1 555 ? 4.532 11.379 -7.841 1.00 82.06 555 SER A C 1
ATOM 4416 O O . SER A 1 555 ? 4.954 11.456 -8.994 1.00 82.06 555 SER A O 1
ATOM 4418 N N . THR A 1 556 ? 5.124 12.059 -6.853 1.00 78.81 556 THR A N 1
ATOM 4419 C CA . THR A 1 556 ? 6.371 12.816 -7.049 1.00 78.81 556 THR A CA 1
ATOM 4420 C C . THR A 1 556 ? 7.589 11.936 -7.357 1.00 78.81 556 THR A C 1
ATOM 4422 O O . THR A 1 556 ? 8.545 12.387 -7.984 1.00 78.81 556 THR A O 1
ATOM 4425 N N . GLY A 1 557 ? 7.630 10.703 -6.840 1.00 72.56 557 GLY A N 1
ATOM 4426 C CA . GLY A 1 557 ? 8.819 9.846 -6.852 1.00 72.56 557 GLY A CA 1
ATOM 4427 C C . GLY A 1 557 ? 10.007 10.319 -5.987 1.00 72.56 557 GLY A C 1
ATOM 4428 O O . GLY A 1 557 ? 10.940 9.534 -5.783 1.00 72.56 557 GLY A O 1
ATOM 4429 N N . TYR A 1 558 ? 10.008 11.543 -5.444 1.00 75.19 558 TYR A N 1
ATOM 4430 C CA . TYR A 1 558 ? 11.051 12.063 -4.539 1.00 75.19 558 TYR A CA 1
ATOM 4431 C C . TYR A 1 558 ? 10.581 12.267 -3.095 1.00 75.19 558 TYR A C 1
ATOM 4433 O O . TYR A 1 558 ? 11.435 12.260 -2.203 1.00 75.19 558 TYR A O 1
ATOM 4441 N N . VAL A 1 559 ? 9.272 12.344 -2.827 1.00 88.19 559 VAL A N 1
ATOM 4442 C CA . VAL A 1 559 ? 8.769 12.043 -1.481 1.00 88.19 559 VAL A CA 1
ATOM 4443 C C . VAL A 1 559 ? 8.950 10.547 -1.216 1.00 88.19 559 VAL A C 1
ATOM 4445 O O . VAL A 1 559 ? 8.745 9.723 -2.112 1.00 88.19 559 VAL A O 1
ATOM 4448 N N . ARG A 1 560 ? 9.422 10.184 -0.019 1.00 83.31 560 ARG A N 1
ATOM 4449 C CA . ARG A 1 560 ? 9.764 8.787 0.331 1.00 83.31 560 ARG A CA 1
ATOM 4450 C C . ARG A 1 560 ? 9.209 8.295 1.665 1.00 83.31 560 ARG A C 1
ATOM 4452 O O . ARG A 1 560 ? 9.352 7.113 1.953 1.00 83.31 560 ARG A O 1
ATOM 4459 N N . GLU A 1 561 ? 8.603 9.183 2.435 1.00 90.31 561 GLU A N 1
ATOM 4460 C CA . GLU A 1 561 ? 8.048 8.946 3.764 1.00 90.31 561 GLU A CA 1
ATOM 4461 C C . GLU A 1 561 ? 7.003 10.047 4.002 1.00 90.31 561 GLU A C 1
ATOM 4463 O O . GLU A 1 561 ? 7.211 11.192 3.576 1.00 90.31 561 GLU A O 1
ATOM 4468 N N . VAL A 1 562 ? 5.870 9.684 4.596 1.00 95.06 562 VAL A N 1
ATOM 4469 C CA . VAL A 1 562 ? 4.790 10.587 4.995 1.00 95.06 562 VAL A CA 1
ATOM 4470 C C . VAL A 1 562 ? 4.253 10.093 6.343 1.00 95.06 562 VAL A C 1
ATOM 4472 O O . VAL A 1 562 ? 3.574 9.061 6.417 1.00 95.06 562 VAL A O 1
ATOM 4475 N N . ASN A 1 563 ? 4.530 10.858 7.395 1.00 95.94 563 ASN A N 1
ATOM 4476 C CA . ASN A 1 563 ? 3.980 10.665 8.728 1.00 95.94 563 ASN A CA 1
ATOM 4477 C C . ASN A 1 563 ? 2.662 11.438 8.833 1.00 95.94 563 ASN A C 1
ATOM 4479 O O . ASN A 1 563 ? 2.635 12.669 8.797 1.00 95.94 563 ASN A O 1
ATOM 4483 N N . TRP A 1 564 ? 1.554 10.708 8.967 1.00 98.06 564 TRP A N 1
ATOM 4484 C CA . TRP A 1 564 ? 0.263 11.325 9.252 1.00 98.06 564 TRP A CA 1
ATOM 4485 C C . TRP A 1 564 ? 0.237 11.897 10.675 1.00 98.06 564 TRP A C 1
ATOM 4487 O O . TRP A 1 564 ? 0.538 11.175 11.628 1.00 98.06 564 TRP A O 1
ATOM 4497 N N . TYR A 1 565 ? -0.163 13.160 10.820 1.00 97.88 565 TYR A N 1
ATOM 4498 C CA . TYR A 1 565 ? -0.463 13.773 12.113 1.00 97.88 565 TYR A CA 1
ATOM 4499 C C . TYR A 1 565 ? -1.966 13.611 12.407 1.00 97.88 565 TYR A C 1
ATOM 4501 O O . TYR A 1 565 ? -2.800 14.207 11.726 1.00 97.88 565 TYR A O 1
ATOM 4509 N N . ASP A 1 566 ? -2.391 12.777 13.353 1.00 97.12 566 ASP A N 1
ATOM 4510 C CA . ASP A 1 566 ? -1.614 11.870 14.207 1.00 97.12 566 ASP A CA 1
ATOM 4511 C C . ASP A 1 566 ? -2.305 10.491 14.288 1.00 97.12 566 ASP A C 1
ATOM 4513 O O . ASP A 1 566 ? -3.287 10.221 13.585 1.00 97.12 566 ASP A O 1
ATOM 4517 N N . PHE A 1 567 ? -1.792 9.570 15.104 1.00 98.38 567 PHE A N 1
ATOM 4518 C CA . PHE A 1 567 ? -2.434 8.272 15.271 1.00 98.38 567 PHE A CA 1
ATOM 4519 C C . PHE A 1 567 ? -3.738 8.304 16.101 1.00 98.38 567 PHE A C 1
ATOM 4521 O O . PHE A 1 567 ? -4.708 7.652 15.700 1.00 98.38 567 PHE A O 1
ATOM 4528 N N . GLN A 1 568 ? -3.806 9.024 17.227 1.00 98.25 568 GLN A N 1
ATOM 4529 C CA . GLN A 1 568 ? -4.870 8.910 18.238 1.00 98.25 568 GLN A CA 1
ATOM 4530 C C . GLN A 1 568 ? -5.376 10.277 18.731 1.00 98.25 568 GLN A C 1
ATOM 4532 O O . GLN A 1 568 ? -4.596 11.036 19.285 1.00 98.25 568 GLN A O 1
ATOM 4537 N N . ASP A 1 569 ? -6.701 10.515 18.677 1.00 97.44 569 ASP A N 1
ATOM 4538 C CA . ASP A 1 569 ? -7.348 11.728 19.220 1.00 97.44 569 ASP A CA 1
ATOM 4539 C C . ASP A 1 569 ? -6.799 12.071 20.618 1.00 97.44 569 ASP A C 1
ATOM 4541 O O . ASP A 1 569 ? -7.026 11.360 21.603 1.00 97.44 569 ASP A O 1
ATOM 4545 N N . ASP A 1 570 ? -6.093 13.194 20.671 1.00 92.62 570 ASP A N 1
ATOM 4546 C CA . ASP A 1 570 ? -5.107 13.531 21.696 1.00 92.62 570 ASP A CA 1
ATOM 4547 C C . ASP A 1 570 ? -5.733 14.001 23.032 1.00 92.62 570 ASP A C 1
ATOM 4549 O O . ASP A 1 570 ? -5.057 14.171 24.050 1.00 92.62 570 ASP A O 1
ATOM 4553 N N . GLY A 1 571 ? -7.059 14.196 23.052 1.00 88.19 571 GLY A N 1
ATOM 4554 C CA . GLY A 1 571 ? -7.814 14.618 24.230 1.00 88.19 571 GLY A CA 1
ATOM 4555 C C . GLY A 1 571 ? -9.343 14.591 24.055 1.00 88.19 571 GLY A C 1
ATOM 4556 O O . GLY A 1 571 ? -9.862 14.236 22.998 1.00 88.19 571 GLY A O 1
ATOM 4557 N N . PRO A 1 572 ? -10.112 14.938 25.106 1.00 85.94 572 PRO A N 1
ATOM 4558 C CA . PRO A 1 572 ? -11.565 14.748 25.123 1.00 85.94 572 PRO A CA 1
ATOM 4559 C C . PRO A 1 572 ? -12.377 15.900 24.505 1.00 85.94 572 PRO A C 1
ATOM 4561 O O . PRO A 1 572 ? -13.549 15.704 24.191 1.00 85.94 572 PRO A O 1
ATOM 4564 N N . ASP A 1 573 ? -11.806 17.095 24.333 1.00 84.75 573 ASP A N 1
ATOM 4565 C CA . ASP A 1 573 ? -12.539 18.269 23.821 1.00 84.75 573 ASP A CA 1
ATOM 4566 C C . ASP A 1 573 ? -12.836 18.128 22.307 1.00 84.75 573 ASP A C 1
ATOM 4568 O O . ASP A 1 573 ? -11.903 17.896 21.538 1.00 84.75 573 ASP A O 1
ATOM 4572 N N . PRO A 1 574 ? -14.099 18.207 21.841 1.00 86.12 574 PRO A N 1
ATOM 4573 C CA . PRO A 1 574 ? -14.435 18.212 20.412 1.00 86.12 574 PRO A CA 1
ATOM 4574 C C . PRO A 1 574 ? -14.150 19.548 19.700 1.00 86.12 574 PRO A C 1
ATOM 4576 O O . PRO A 1 574 ? -14.142 19.578 18.472 1.00 86.12 574 PRO A O 1
ATOM 4579 N N . ALA A 1 575 ? -13.922 20.640 20.437 1.00 87.19 575 ALA A N 1
ATOM 4580 C CA . ALA A 1 575 ? -13.652 21.969 19.888 1.00 87.19 575 ALA A CA 1
ATOM 4581 C C . ALA A 1 575 ? -12.157 22.346 19.869 1.00 87.19 575 ALA A C 1
ATOM 4583 O O . ALA A 1 575 ? -11.810 23.388 19.313 1.00 87.19 575 ALA A O 1
ATOM 4584 N N . ASN A 1 576 ? -11.275 21.524 20.453 1.00 85.56 576 ASN A N 1
ATOM 4585 C CA . ASN A 1 576 ? -9.828 21.700 20.324 1.00 85.56 576 ASN A CA 1
ATOM 4586 C C . ASN A 1 576 ? -9.304 20.954 19.087 1.00 85.56 576 ASN A C 1
ATOM 4588 O O . ASN A 1 576 ? -9.538 19.754 18.950 1.00 85.56 576 ASN A O 1
ATOM 4592 N N . HIS A 1 577 ? -8.561 21.659 18.235 1.00 89.62 577 HIS A N 1
ATOM 4593 C CA . HIS A 1 577 ? -7.994 21.149 16.983 1.00 89.62 577 HIS A CA 1
ATOM 4594 C C . HIS A 1 577 ? -7.036 19.971 17.236 1.00 89.62 577 HIS A C 1
ATOM 4596 O O . HIS A 1 577 ? -7.246 18.873 16.721 1.00 89.62 577 HIS A O 1
ATOM 4602 N N . GLU A 1 578 ? -6.074 20.165 18.146 1.00 91.38 578 GLU A N 1
ATOM 4603 C CA . GLU A 1 578 ? -5.053 19.168 18.508 1.00 91.38 578 GLU A CA 1
ATOM 4604 C C . GLU A 1 578 ? -5.653 17.836 18.979 1.00 91.38 578 GLU A C 1
ATOM 4606 O O . GLU A 1 578 ? -5.133 16.767 18.688 1.00 91.38 578 GLU A O 1
ATOM 4611 N N . HIS A 1 579 ? -6.806 17.872 19.652 1.00 94.00 579 HIS A N 1
ATOM 4612 C CA . HIS A 1 579 ? -7.456 16.668 20.173 1.00 94.00 579 HIS A CA 1
ATOM 4613 C C . HIS A 1 579 ? -8.103 15.779 19.096 1.00 94.00 579 HIS A C 1
ATOM 4615 O O . HIS A 1 579 ? -8.666 14.744 19.451 1.00 94.00 579 HIS A O 1
ATOM 4621 N N . ARG A 1 580 ? -8.109 16.179 17.814 1.00 95.50 580 ARG A N 1
ATOM 4622 C CA . ARG A 1 580 ? -8.964 15.571 16.773 1.00 95.50 580 ARG A CA 1
ATOM 4623 C C . ARG A 1 580 ? -8.255 15.176 15.479 1.00 95.50 580 ARG A C 1
ATOM 4625 O O . ARG A 1 580 ? -8.934 14.802 14.518 1.00 95.50 580 ARG A O 1
ATOM 4632 N N . PHE A 1 581 ? -6.926 15.218 15.449 1.00 97.62 581 PHE A N 1
ATOM 4633 C CA . PHE A 1 581 ? -6.106 14.783 14.310 1.00 97.62 581 PHE A CA 1
ATOM 4634 C C . PHE A 1 581 ? -6.038 13.263 14.111 1.00 97.62 581 PHE A C 1
ATOM 4636 O O . PHE A 1 581 ? -5.867 12.811 12.975 1.00 97.62 581 PHE A O 1
ATOM 4643 N N . GLY A 1 582 ? -6.244 12.488 15.178 1.00 98.12 582 GLY A N 1
ATOM 4644 C CA . GLY A 1 582 ? -6.097 11.036 15.184 1.00 98.12 582 GLY A CA 1
ATOM 4645 C C . GLY A 1 582 ? -6.878 10.302 14.096 1.00 98.12 582 GLY A C 1
ATOM 4646 O O . GLY A 1 582 ? -7.913 10.778 13.616 1.00 98.12 582 GLY A O 1
ATOM 4647 N N . ILE A 1 583 ? -6.418 9.099 13.746 1.00 98.50 583 ILE A N 1
ATOM 4648 C CA . ILE A 1 583 ? -7.164 8.135 12.917 1.00 98.50 583 ILE A CA 1
ATOM 4649 C C . ILE A 1 583 ? -7.916 7.096 13.766 1.00 98.50 583 ILE A C 1
ATOM 4651 O O . ILE A 1 583 ? -8.890 6.501 13.300 1.00 98.50 583 ILE A O 1
ATOM 4655 N N . VAL A 1 584 ? -7.532 6.924 15.034 1.00 98.50 584 VAL A N 1
ATOM 4656 C CA . VAL A 1 584 ? -8.370 6.318 16.081 1.00 98.50 584 VAL A CA 1
ATOM 4657 C C . VAL A 1 584 ? -8.747 7.372 17.126 1.00 98.50 584 VAL A C 1
ATOM 4659 O O . VAL A 1 584 ? -8.056 8.375 17.288 1.00 98.50 584 VAL A O 1
ATOM 4662 N N . ARG A 1 585 ? -9.857 7.172 17.839 1.00 96.31 585 ARG A N 1
ATOM 4663 C CA . ARG A 1 585 ? -10.295 8.073 18.916 1.00 96.31 585 ARG A CA 1
ATOM 4664 C C . ARG A 1 585 ? -9.533 7.794 20.216 1.00 96.31 585 ARG A C 1
ATOM 4666 O O . ARG A 1 585 ? -8.785 6.824 20.320 1.00 96.31 585 ARG A O 1
ATOM 4673 N N . LEU A 1 586 ? -9.765 8.613 21.243 1.00 93.25 586 LEU A N 1
ATOM 4674 C CA . LEU A 1 586 ? -9.124 8.493 22.559 1.00 93.25 586 LEU A CA 1
ATOM 4675 C C . LEU A 1 586 ? -9.361 7.116 23.227 1.00 93.25 586 LEU A C 1
ATOM 4677 O O . LEU A 1 586 ? -8.509 6.653 23.981 1.00 93.25 586 LEU A O 1
ATOM 4681 N N . ASP A 1 587 ? -10.469 6.430 22.914 1.00 92.00 587 ASP A N 1
ATOM 4682 C CA . ASP A 1 587 ? -10.789 5.055 23.352 1.00 92.00 587 ASP A CA 1
ATOM 4683 C C . ASP A 1 587 ? -10.185 3.945 22.460 1.00 92.00 587 ASP A C 1
ATOM 4685 O O . ASP A 1 587 ? -10.435 2.761 22.688 1.00 92.00 587 ASP A O 1
ATOM 4689 N N . LEU A 1 588 ? -9.383 4.323 21.458 1.00 96.88 588 LEU A N 1
ATOM 4690 C CA . LEU A 1 588 ? -8.849 3.498 20.368 1.00 96.88 588 LEU A CA 1
ATOM 4691 C C . LEU A 1 588 ? -9.897 2.953 19.376 1.00 96.88 588 LEU A C 1
ATOM 4693 O O . LEU A 1 588 ? -9.557 2.086 18.571 1.00 96.88 588 LEU A O 1
ATOM 4697 N N . SER A 1 589 ? -11.140 3.454 19.373 1.00 96.50 589 SER A N 1
ATOM 4698 C CA . SER A 1 589 ? -12.120 3.112 18.327 1.00 96.50 589 SER A CA 1
ATOM 4699 C C . SER A 1 589 ? -11.771 3.784 16.982 1.00 96.50 589 SER A C 1
ATOM 4701 O O . SER A 1 589 ? -11.329 4.936 16.964 1.00 96.50 589 SER A O 1
ATOM 4703 N N . PRO A 1 590 ? -11.946 3.111 15.829 1.00 98.00 590 PRO A N 1
ATOM 4704 C CA . PRO A 1 590 ? -11.446 3.598 14.548 1.00 98.00 590 PRO A CA 1
ATOM 4705 C C . PRO A 1 590 ? -12.354 4.663 13.929 1.00 98.00 590 PRO A C 1
ATOM 4707 O O . PRO A 1 590 ? -13.576 4.496 13.836 1.00 98.00 590 PRO A O 1
ATOM 4710 N N . LYS A 1 591 ? -11.739 5.731 13.424 1.00 98.25 591 LYS A N 1
ATOM 4711 C CA . LYS A 1 591 ? -12.365 6.669 12.483 1.00 98.25 591 LYS A CA 1
ATOM 4712 C C . LYS A 1 591 ? -12.205 6.080 11.064 1.00 98.25 591 LYS A C 1
ATOM 4714 O O . LYS A 1 591 ? -11.269 5.310 10.842 1.00 98.25 591 LYS A O 1
ATOM 4719 N N . PRO A 1 592 ? -13.062 6.420 10.083 1.00 98.31 592 PRO A N 1
ATOM 4720 C CA . PRO A 1 592 ? -12.909 6.036 8.673 1.00 98.31 592 PRO A CA 1
ATOM 4721 C C . PRO A 1 592 ? -11.497 6.201 8.087 1.00 98.31 592 PRO A C 1
ATOM 4723 O O . PRO A 1 592 ? -11.103 5.437 7.210 1.00 98.31 592 PRO A O 1
ATOM 4726 N N . ALA A 1 593 ? -10.702 7.149 8.593 1.00 98.44 593 ALA A N 1
ATOM 4727 C CA . ALA A 1 593 ? -9.304 7.309 8.202 1.00 98.44 593 ALA A CA 1
ATOM 4728 C C . ALA A 1 593 ? -8.444 6.061 8.497 1.00 98.44 593 ALA A C 1
ATOM 4730 O O . ALA A 1 593 ? -7.586 5.722 7.688 1.00 98.44 593 ALA A O 1
ATOM 4731 N N . TYR A 1 594 ? -8.700 5.325 9.586 1.00 98.62 594 TYR A N 1
ATOM 4732 C CA . TYR A 1 594 ? -7.967 4.099 9.927 1.00 98.62 594 TYR A CA 1
ATOM 4733 C C . TYR A 1 594 ? -8.243 2.953 8.941 1.00 98.62 594 TYR A C 1
ATOM 4735 O O . TYR A 1 594 ? -7.311 2.268 8.517 1.00 98.62 594 TYR A O 1
ATOM 4743 N N . THR A 1 595 ? -9.500 2.747 8.529 1.00 98.00 595 THR A N 1
ATOM 4744 C CA . THR A 1 595 ? -9.852 1.686 7.566 1.00 98.00 595 THR A CA 1
ATOM 4745 C C . THR A 1 595 ? -9.405 2.040 6.148 1.00 98.00 595 THR A C 1
ATOM 4747 O O . THR A 1 595 ? -8.845 1.188 5.456 1.00 98.00 595 THR A O 1
ATOM 4750 N N . ALA A 1 596 ? -9.521 3.315 5.763 1.00 98.38 596 ALA A N 1
ATOM 4751 C CA . ALA A 1 596 ? -8.994 3.834 4.504 1.00 98.38 596 ALA A CA 1
ATOM 4752 C C . ALA A 1 596 ? -7.461 3.721 4.408 1.00 98.38 596 ALA A C 1
ATOM 4754 O O . ALA A 1 596 ? -6.941 3.291 3.378 1.00 98.38 596 ALA A O 1
ATOM 4755 N N . TYR A 1 597 ? -6.729 4.039 5.484 1.00 97.94 597 TYR A N 1
ATOM 4756 C CA . TYR A 1 597 ? -5.272 3.875 5.545 1.00 97.94 597 TYR A CA 1
ATOM 4757 C C . TYR A 1 597 ? -4.887 2.384 5.503 1.00 97.94 597 TYR A C 1
ATOM 4759 O O . TYR A 1 597 ? -4.022 1.986 4.722 1.00 97.94 597 TYR A O 1
ATOM 4767 N N . ALA A 1 598 ? -5.588 1.519 6.244 1.00 96.31 598 ALA A N 1
ATOM 4768 C CA . ALA A 1 598 ? -5.352 0.078 6.181 1.00 96.31 598 ALA A CA 1
ATOM 4769 C C . ALA A 1 598 ? -5.513 -0.476 4.749 1.00 96.31 598 ALA A C 1
ATOM 4771 O O . ALA A 1 598 ? -4.649 -1.221 4.273 1.00 96.31 598 ALA A O 1
ATOM 4772 N N . ASN A 1 599 ? -6.574 -0.087 4.034 1.00 96.44 599 ASN A N 1
ATOM 4773 C CA . ASN A 1 599 ? -6.771 -0.471 2.637 1.00 96.44 599 ASN A CA 1
ATOM 4774 C C . ASN A 1 599 ? -5.701 0.136 1.711 1.00 96.44 599 ASN A C 1
ATOM 4776 O O . ASN A 1 599 ? -5.115 -0.601 0.927 1.00 96.44 599 ASN A O 1
ATOM 4780 N N . LEU A 1 600 ? -5.356 1.421 1.845 1.00 95.12 600 LEU A N 1
ATOM 4781 C CA . LEU A 1 600 ? -4.280 2.070 1.077 1.00 95.12 600 LEU A CA 1
ATOM 4782 C C . LEU A 1 600 ? -2.974 1.253 1.096 1.00 95.12 600 LEU A C 1
ATOM 4784 O O . LEU A 1 600 ? -2.407 0.973 0.036 1.00 95.12 600 LEU A O 1
ATOM 4788 N N . VAL A 1 601 ? -2.534 0.799 2.277 1.00 91.88 601 VAL A N 1
ATOM 4789 C CA . VAL A 1 601 ? -1.336 -0.053 2.408 1.00 91.88 601 VAL A CA 1
ATOM 4790 C C . VAL A 1 601 ? -1.534 -1.415 1.727 1.00 91.88 601 VAL A C 1
ATOM 4792 O O . VAL A 1 601 ? -0.629 -1.908 1.059 1.00 91.88 601 VAL A O 1
ATOM 4795 N N . ARG A 1 602 ? -2.720 -2.022 1.813 1.00 90.50 602 ARG A N 1
ATOM 4796 C CA . ARG A 1 602 ? -3.022 -3.316 1.163 1.00 90.50 602 ARG A CA 1
ATOM 4797 C C . ARG A 1 602 ? -3.179 -3.229 -0.351 1.00 90.50 602 ARG A C 1
ATOM 4799 O O . ARG A 1 602 ? -3.038 -4.248 -1.024 1.00 90.50 602 ARG A O 1
ATOM 4806 N N . GLN A 1 603 ? -3.449 -2.041 -0.886 1.00 90.31 603 GLN A N 1
ATOM 4807 C CA . GLN A 1 603 ? -3.580 -1.780 -2.317 1.00 90.31 603 GLN A CA 1
ATOM 4808 C C . GLN A 1 603 ? -2.225 -1.403 -2.926 1.00 90.31 603 GLN A C 1
ATOM 4810 O O . GLN A 1 603 ? -1.714 -2.135 -3.772 1.00 90.31 603 GLN A O 1
ATOM 4815 N N . ILE A 1 604 ? -1.592 -0.316 -2.470 1.00 83.94 604 ILE A N 1
ATOM 4816 C CA . ILE A 1 604 ? -0.353 0.202 -3.082 1.00 83.94 604 ILE A CA 1
ATOM 4817 C C . ILE A 1 604 ? 0.924 -0.036 -2.259 1.00 83.94 604 ILE A C 1
ATOM 4819 O O . ILE A 1 604 ? 1.997 0.227 -2.780 1.00 83.94 604 ILE A O 1
ATOM 4823 N N . GLY A 1 605 ? 0.826 -0.577 -1.036 1.00 78.56 605 GLY A N 1
ATOM 4824 C CA . GLY A 1 605 ? 1.884 -0.874 -0.044 1.00 78.56 605 GLY A CA 1
ATOM 4825 C C . GLY A 1 605 ? 3.348 -0.810 -0.492 1.00 78.56 605 GLY A C 1
ATOM 4826 O O . GLY A 1 605 ? 3.954 0.253 -0.567 1.00 78.56 605 GLY A O 1
ATOM 4827 N N . ALA A 1 606 ? 3.933 -1.978 -0.774 1.00 65.25 606 ALA A N 1
ATOM 4828 C CA . ALA A 1 606 ? 5.264 -2.111 -1.380 1.00 65.25 606 ALA A CA 1
ATOM 4829 C C . ALA A 1 606 ? 5.255 -1.927 -2.918 1.00 65.25 606 ALA A C 1
ATOM 4831 O O . ALA A 1 606 ? 6.175 -2.357 -3.616 1.00 65.25 606 ALA A O 1
ATOM 4832 N N . GLY A 1 607 ? 4.183 -1.345 -3.456 1.00 67.94 607 GLY A N 1
ATOM 4833 C CA . GLY A 1 607 ? 4.103 -0.865 -4.825 1.00 67.94 607 GLY A CA 1
ATOM 4834 C C . GLY A 1 607 ? 4.732 0.519 -4.973 1.00 67.94 607 GLY A C 1
ATOM 4835 O O . GLY A 1 607 ? 5.162 1.152 -4.011 1.00 67.94 607 GLY A O 1
ATOM 4836 N N . HIS A 1 608 ? 4.819 0.986 -6.210 1.00 69.62 608 HIS A N 1
ATOM 4837 C CA . HIS A 1 608 ? 5.465 2.250 -6.544 1.00 69.62 608 HIS A CA 1
ATOM 4838 C C . HIS A 1 608 ? 4.742 2.938 -7.700 1.00 69.62 608 HIS A C 1
ATOM 4840 O O . HIS A 1 608 ? 4.252 2.267 -8.606 1.00 69.62 608 HIS A O 1
ATOM 4846 N N . TYR A 1 609 ? 4.725 4.269 -7.690 1.00 77.62 609 TYR A N 1
ATOM 4847 C CA . TYR A 1 609 ? 4.176 5.070 -8.781 1.00 77.62 609 TYR A CA 1
ATOM 4848 C C . TYR A 1 609 ? 4.942 4.863 -10.099 1.00 77.62 609 TYR A C 1
ATOM 4850 O O . TYR A 1 609 ? 6.170 4.737 -10.106 1.00 77.62 609 TYR A O 1
ATOM 4858 N N . VAL A 1 610 ? 4.192 4.844 -11.201 1.00 70.94 610 VAL A N 1
ATOM 4859 C CA . VAL A 1 610 ? 4.657 4.599 -12.577 1.00 70.94 610 VAL A CA 1
ATOM 4860 C C . VAL A 1 610 ? 4.404 5.809 -13.473 1.00 70.94 610 VAL A C 1
ATOM 4862 O O . VAL A 1 610 ? 5.236 6.125 -14.321 1.00 70.94 610 VAL A O 1
ATOM 4865 N N . GLY A 1 611 ? 3.256 6.460 -13.289 1.00 72.50 611 GLY A N 1
ATOM 4866 C CA . GLY A 1 611 ? 2.787 7.585 -14.088 1.00 72.50 611 GLY A CA 1
ATOM 4867 C C . GLY A 1 611 ? 1.279 7.792 -13.945 1.00 72.50 611 GLY A C 1
ATOM 4868 O O . GLY A 1 611 ? 0.605 7.028 -13.255 1.00 72.50 611 GLY A O 1
ATOM 4869 N N . ASP A 1 612 ? 0.741 8.799 -14.616 1.00 81.75 612 ASP A N 1
ATOM 4870 C CA . ASP A 1 612 ? -0.682 9.140 -14.631 1.00 81.75 612 ASP A CA 1
ATOM 4871 C C . ASP A 1 612 ? -1.396 8.585 -15.876 1.00 81.75 612 ASP A C 1
ATOM 4873 O O . ASP A 1 612 ? -0.767 8.220 -16.870 1.00 81.75 612 ASP A O 1
ATOM 4877 N N . LEU A 1 613 ? -2.729 8.578 -15.867 1.00 82.69 613 LEU A N 1
ATOM 4878 C CA . LEU A 1 613 ? -3.541 8.487 -17.079 1.00 82.69 613 LEU A CA 1
ATOM 4879 C C . LEU A 1 613 ? -4.199 9.831 -17.396 1.00 82.69 613 LEU A C 1
ATOM 4881 O O . LEU A 1 613 ? -4.889 10.418 -16.562 1.00 82.69 613 LEU A O 1
ATOM 4885 N N . SER A 1 614 ? -4.089 10.253 -18.658 1.00 79.38 614 SER A N 1
ATOM 4886 C CA . SER A 1 614 ? -4.808 11.407 -19.196 1.00 79.38 614 SER A CA 1
ATOM 4887 C C . SER A 1 614 ? -6.322 11.144 -19.229 1.00 79.38 614 SER A C 1
ATOM 4889 O O . SER A 1 614 ? -6.848 10.508 -20.145 1.00 79.38 614 SER A O 1
ATOM 4891 N N . LEU A 1 615 ? -7.022 11.625 -18.202 1.00 85.19 615 LEU A N 1
ATOM 4892 C CA . LEU A 1 615 ? -8.458 11.445 -17.973 1.00 85.19 615 LEU A CA 1
ATOM 4893 C C . LEU A 1 615 ? -9.242 12.765 -18.160 1.00 85.19 615 LEU A C 1
ATOM 4895 O O . LEU A 1 615 ? -8.638 13.825 -18.334 1.00 85.19 615 LEU A O 1
ATOM 4899 N N . PRO A 1 616 ? -10.594 12.736 -18.165 1.00 83.19 616 PRO A N 1
ATOM 4900 C CA . PRO A 1 616 ? -11.407 13.947 -18.279 1.00 83.19 616 PRO A CA 1
ATOM 4901 C C . PRO A 1 616 ? -11.147 14.972 -17.163 1.00 83.19 616 PRO A C 1
ATOM 4903 O O . PRO A 1 616 ? -10.865 14.614 -16.022 1.00 83.19 616 PRO A O 1
ATOM 4906 N N . GLU A 1 617 ? -11.317 16.258 -17.481 1.00 83.19 617 GLU A N 1
ATOM 4907 C CA . GLU A 1 617 ? -11.049 17.373 -16.563 1.00 83.19 617 GLU A CA 1
ATOM 4908 C C . GLU A 1 617 ? -11.768 17.224 -15.205 1.00 83.19 617 GLU A C 1
ATOM 4910 O O . GLU A 1 617 ? -12.998 17.096 -15.127 1.00 83.19 617 GLU A O 1
ATOM 4915 N N . GLY A 1 618 ? -10.983 17.280 -14.124 1.00 85.56 618 GLY A N 1
ATOM 4916 C CA . GLY A 1 618 ? -11.445 17.100 -12.744 1.00 85.56 618 GLY A CA 1
ATOM 4917 C C . GLY A 1 618 ? -11.379 15.660 -12.218 1.00 85.56 618 GLY A C 1
ATOM 4918 O O . GLY A 1 618 ? -11.859 15.420 -11.110 1.00 85.56 618 GLY A O 1
ATOM 4919 N N . VAL A 1 619 ? -10.800 14.723 -12.977 1.00 92.25 619 VAL A N 1
ATOM 4920 C CA . VAL A 1 619 ? -10.528 13.336 -12.564 1.00 92.25 619 VAL A CA 1
ATOM 4921 C C . VAL A 1 619 ? -9.015 13.106 -12.470 1.00 92.25 619 VAL A C 1
ATOM 4923 O O . VAL A 1 619 ? -8.273 13.489 -13.371 1.00 92.25 619 VAL A O 1
ATOM 4926 N N . ARG A 1 620 ? -8.569 12.458 -11.390 1.00 92.06 620 ARG A N 1
ATOM 4927 C CA . ARG A 1 620 ? -7.202 11.949 -11.186 1.00 92.06 620 ARG A CA 1
ATOM 4928 C C . ARG A 1 620 ? -7.141 10.455 -11.493 1.00 92.06 620 ARG A C 1
ATOM 4930 O O . ARG A 1 620 ? -8.137 9.750 -11.323 1.00 92.06 620 ARG A O 1
ATOM 4937 N N . GLY A 1 621 ? -5.976 9.983 -11.927 1.00 92.50 621 GLY A N 1
ATOM 4938 C CA . GLY A 1 621 ? -5.748 8.589 -12.298 1.00 92.50 621 GLY A CA 1
ATOM 4939 C C . GLY A 1 621 ? -4.279 8.223 -12.199 1.00 92.50 621 GLY A C 1
ATOM 4940 O O . GLY A 1 621 ? -3.591 8.172 -13.211 1.00 92.50 621 GLY A O 1
ATOM 4941 N N . GLU A 1 622 ? -3.809 7.984 -10.981 1.00 89.62 622 GLU A N 1
ATOM 4942 C CA . GLU A 1 622 ? -2.409 7.659 -10.699 1.00 89.62 622 GLU A CA 1
ATOM 4943 C C . GLU A 1 622 ? -2.200 6.141 -10.834 1.00 89.62 622 GLU A C 1
ATOM 4945 O O . GLU A 1 622 ? -2.959 5.359 -10.259 1.00 89.62 622 GLU A O 1
ATOM 4950 N N . VAL A 1 623 ? -1.180 5.695 -11.569 1.00 85.56 623 VAL A N 1
ATOM 4951 C CA . VAL A 1 623 ? -0.880 4.268 -11.770 1.00 85.56 623 VAL A CA 1
ATOM 4952 C C . VAL A 1 623 ? 0.303 3.843 -10.911 1.00 85.56 623 VAL A C 1
ATOM 4954 O O . VAL A 1 623 ? 1.393 4.415 -10.978 1.00 85.56 623 VAL A O 1
ATOM 4957 N N . PHE A 1 624 ? 0.095 2.778 -10.143 1.00 81.75 624 PHE A N 1
ATOM 4958 C CA . PHE A 1 624 ? 1.096 2.115 -9.321 1.00 81.75 624 PHE A CA 1
ATOM 4959 C C . PHE A 1 624 ? 1.372 0.702 -9.854 1.00 81.75 624 PHE A C 1
ATOM 4961 O O . PHE A 1 624 ? 0.458 -0.009 -10.271 1.00 81.75 624 PHE A O 1
ATOM 4968 N N . ALA A 1 625 ? 2.635 0.279 -9.812 1.00 72.19 625 ALA A N 1
ATOM 4969 C CA . ALA A 1 625 ? 3.051 -1.098 -10.056 1.00 72.19 625 ALA A CA 1
ATOM 4970 C C . ALA A 1 625 ? 3.298 -1.813 -8.725 1.00 72.19 625 ALA A C 1
ATOM 4972 O O . ALA A 1 625 ? 4.084 -1.335 -7.902 1.00 72.19 625 ALA A O 1
ATOM 4973 N N . ARG A 1 626 ? 2.691 -2.987 -8.529 1.00 73.19 626 ARG A N 1
ATOM 4974 C CA . ARG A 1 626 ? 2.946 -3.875 -7.379 1.00 73.19 626 ARG A CA 1
ATOM 4975 C C . ARG A 1 626 ? 2.937 -5.324 -7.857 1.00 73.19 626 ARG A C 1
ATOM 4977 O O . ARG A 1 626 ? 2.070 -5.704 -8.625 1.00 73.19 626 ARG A O 1
ATOM 4984 N N . ARG A 1 627 ? 3.945 -6.115 -7.468 1.00 64.94 627 ARG A N 1
ATOM 4985 C CA . ARG A 1 627 ? 4.120 -7.543 -7.847 1.00 64.94 627 ARG A CA 1
ATOM 4986 C C . ARG A 1 627 ? 4.106 -7.862 -9.364 1.00 64.94 627 ARG A C 1
ATOM 4988 O O . ARG A 1 627 ? 4.116 -9.029 -9.733 1.00 64.94 627 ARG A O 1
ATOM 4995 N N . GLY A 1 628 ? 4.188 -6.847 -10.231 1.00 55.81 628 GLY A N 1
ATOM 4996 C CA . GLY A 1 628 ? 4.100 -6.966 -11.697 1.00 55.81 628 GLY A CA 1
ATOM 4997 C C . GLY A 1 628 ? 2.744 -6.547 -12.282 1.00 55.81 628 GLY A C 1
ATOM 4998 O O . GLY A 1 628 ? 2.599 -6.493 -13.501 1.00 55.81 628 GLY A O 1
ATOM 4999 N N . GLU A 1 629 ? 1.777 -6.213 -11.430 1.00 66.75 629 GLU A N 1
ATOM 5000 C CA . GLU A 1 629 ? 0.409 -5.845 -11.789 1.00 66.75 629 GLU A CA 1
ATOM 5001 C C . GLU A 1 629 ? 0.208 -4.323 -11.797 1.00 66.75 629 GLU A C 1
ATOM 5003 O O . GLU A 1 629 ? 0.977 -3.565 -11.195 1.00 66.75 629 GLU A O 1
ATOM 5008 N N . ALA A 1 630 ? -0.830 -3.886 -12.514 1.00 74.56 630 ALA A N 1
ATOM 5009 C CA . ALA A 1 630 ? -1.192 -2.487 -12.710 1.00 74.56 630 ALA A CA 1
ATOM 5010 C C . ALA A 1 630 ? -2.356 -2.099 -11.792 1.00 74.56 630 ALA A C 1
ATOM 5012 O O . ALA A 1 630 ? -3.456 -2.628 -11.949 1.00 74.56 630 ALA A O 1
ATOM 5013 N N . ILE A 1 631 ? -2.121 -1.148 -10.888 1.00 88.38 631 ILE A N 1
ATOM 5014 C CA . ILE A 1 631 ? -3.124 -0.622 -9.959 1.00 88.38 631 ILE A CA 1
ATOM 5015 C C . ILE A 1 631 ? -3.365 0.844 -10.309 1.00 88.38 631 ILE A C 1
ATOM 5017 O O . ILE A 1 631 ? -2.525 1.701 -10.036 1.00 88.38 631 ILE A O 1
ATOM 5021 N N . LEU A 1 632 ? -4.500 1.138 -10.937 1.00 92.75 632 LEU A N 1
ATOM 5022 C CA . LEU A 1 632 ? -4.923 2.507 -11.239 1.00 92.75 632 LEU A CA 1
ATOM 5023 C C . LEU A 1 632 ? -5.782 3.032 -10.089 1.00 92.75 632 LEU A C 1
ATOM 5025 O O . LEU A 1 632 ? -6.808 2.434 -9.768 1.00 92.75 632 LEU A O 1
ATOM 5029 N N . VAL A 1 633 ? -5.396 4.159 -9.497 1.00 95.88 633 VAL A N 1
ATOM 5030 C CA . VAL A 1 633 ? -6.130 4.788 -8.395 1.00 95.88 633 VAL A CA 1
ATOM 5031 C C . VAL A 1 633 ? -6.854 6.032 -8.899 1.00 95.88 633 VAL A C 1
ATOM 5033 O O . VAL A 1 633 ? -6.227 6.978 -9.377 1.00 95.88 633 VAL A O 1
ATOM 5036 N N . LEU A 1 634 ? -8.185 6.016 -8.815 1.00 96.12 634 LEU A N 1
ATOM 5037 C CA . LEU A 1 634 ? -9.078 7.039 -9.362 1.00 96.12 634 LEU A CA 1
ATOM 5038 C C . LEU A 1 634 ? -9.768 7.830 -8.253 1.00 96.12 634 LEU A C 1
ATOM 5040 O O . LEU A 1 634 ? -10.382 7.233 -7.371 1.00 96.12 634 LEU A O 1
ATOM 5044 N N . TRP A 1 635 ? -9.769 9.159 -8.358 1.00 96.31 635 TRP A N 1
ATOM 5045 C CA . TRP A 1 635 ? -10.649 10.036 -7.575 1.00 96.31 635 TRP A CA 1
ATOM 5046 C C . TRP A 1 635 ? -11.010 11.308 -8.349 1.00 96.31 635 TRP A C 1
ATOM 5048 O O . TRP A 1 635 ? -10.411 11.637 -9.374 1.00 96.31 635 TRP A O 1
ATOM 5058 N N . ALA A 1 636 ? -12.026 12.022 -7.873 1.00 94.38 636 ALA A N 1
ATOM 5059 C CA . ALA A 1 636 ? -12.479 13.292 -8.429 1.00 94.38 636 ALA A CA 1
ATOM 5060 C C . ALA A 1 636 ? -13.133 14.139 -7.329 1.00 94.38 636 ALA A C 1
ATOM 5062 O O . ALA A 1 636 ? -13.920 13.630 -6.538 1.00 94.38 636 ALA A O 1
ATOM 5063 N N . THR A 1 637 ? -12.892 15.451 -7.295 1.00 90.25 637 THR A N 1
ATOM 5064 C CA . THR A 1 637 ? -13.459 16.350 -6.258 1.00 90.25 637 THR A CA 1
ATOM 5065 C C . THR A 1 637 ? -14.990 16.501 -6.334 1.00 90.25 637 THR A C 1
ATOM 5067 O O . THR A 1 637 ? -15.623 17.097 -5.468 1.00 90.25 637 THR A O 1
ATOM 5070 N N . SER A 1 638 ? -15.604 15.948 -7.381 1.00 89.56 638 SER A N 1
ATOM 5071 C CA . SER A 1 638 ? -17.046 15.851 -7.615 1.00 89.56 638 SER A CA 1
ATOM 5072 C C . SER A 1 638 ? -17.334 14.554 -8.375 1.00 89.56 638 SER A C 1
ATOM 5074 O O . SER A 1 638 ? -16.464 14.075 -9.097 1.00 89.56 638 SER A O 1
ATOM 5076 N N . ALA A 1 639 ? -18.536 13.984 -8.254 1.00 93.31 639 ALA A N 1
ATOM 5077 C CA . ALA A 1 639 ? -18.875 12.749 -8.964 1.00 93.31 639 ALA A CA 1
ATOM 5078 C C . ALA A 1 639 ? -18.841 12.935 -10.499 1.00 93.31 639 ALA A C 1
ATOM 5080 O O . ALA A 1 639 ? -19.505 13.826 -11.035 1.00 93.31 639 ALA A O 1
ATOM 5081 N N . ARG A 1 640 ? -18.092 12.083 -11.210 1.00 93.88 640 ARG A N 1
ATOM 50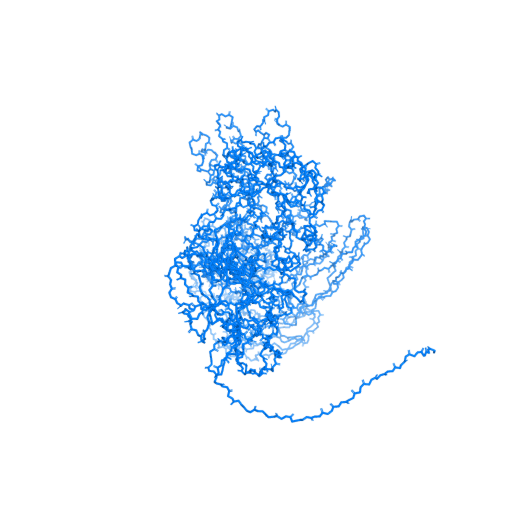82 C CA . ARG A 1 640 ? -17.932 12.069 -12.676 1.00 93.88 640 ARG A CA 1
ATOM 5083 C C . ARG A 1 640 ? -18.125 10.660 -13.235 1.00 93.88 640 ARG A C 1
ATOM 5085 O O . ARG A 1 640 ? -17.819 9.679 -12.567 1.00 93.88 640 ARG A O 1
ATOM 5092 N N . GLN A 1 641 ? 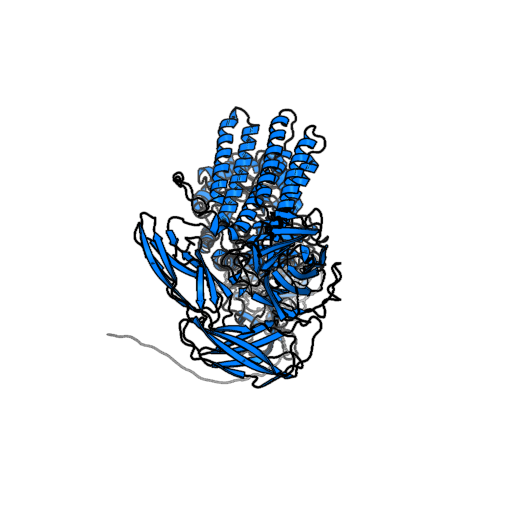-18.595 10.565 -14.479 1.00 92.88 641 GLN A N 1
ATOM 5093 C CA . GLN A 1 641 ? -18.520 9.323 -15.253 1.00 92.88 641 GLN A CA 1
ATOM 5094 C C . GLN A 1 641 ? -17.197 9.276 -16.018 1.00 92.88 641 GLN A C 1
ATOM 5096 O O . GLN A 1 641 ? -16.810 10.257 -16.654 1.00 92.88 641 GLN A O 1
ATOM 5101 N N . VAL A 1 642 ? -16.529 8.129 -15.962 1.00 91.88 642 VAL A N 1
ATOM 5102 C CA . VAL A 1 642 ? -15.248 7.847 -16.614 1.00 91.88 642 VAL A CA 1
ATOM 5103 C C . VAL A 1 642 ? -15.398 6.557 -17.410 1.00 91.88 642 VAL A C 1
ATOM 5105 O O . VAL A 1 642 ? -16.005 5.606 -16.925 1.00 91.88 642 VAL A O 1
ATOM 5108 N N . SER A 1 643 ? -14.853 6.513 -18.626 1.00 89.12 643 SER A N 1
ATOM 5109 C CA . SER A 1 643 ? -14.837 5.300 -19.447 1.00 89.12 643 SER A CA 1
ATOM 5110 C C . SER A 1 643 ? -13.392 4.847 -19.645 1.00 89.12 643 SER A C 1
ATOM 5112 O O . SER A 1 643 ? -12.622 5.531 -20.319 1.00 89.12 643 SER A O 1
ATOM 5114 N N . LEU A 1 644 ? -13.014 3.736 -19.010 1.00 87.00 644 LEU A N 1
ATOM 5115 C CA . LEU A 1 644 ? -11.679 3.148 -19.120 1.00 87.00 644 LEU A CA 1
ATOM 5116 C C . LEU A 1 644 ? -11.654 2.130 -20.257 1.00 87.00 644 LEU A C 1
ATOM 5118 O O . LEU A 1 644 ? -12.373 1.135 -20.196 1.00 87.00 644 LEU A O 1
ATOM 5122 N N . ARG A 1 645 ? -10.778 2.324 -21.246 1.00 80.25 645 ARG A N 1
ATOM 5123 C CA . ARG A 1 645 ? -10.524 1.306 -22.273 1.00 80.25 645 ARG A CA 1
ATOM 5124 C C . ARG A 1 645 ? -9.604 0.216 -21.735 1.00 80.25 645 ARG A C 1
ATOM 5126 O O . ARG A 1 645 ? -8.580 0.524 -21.132 1.00 80.25 645 ARG A O 1
ATOM 5133 N N . THR A 1 646 ? -9.942 -1.041 -21.995 1.00 75.06 646 THR A N 1
ATOM 5134 C CA . THR A 1 646 ? -9.141 -2.210 -21.601 1.00 75.06 646 THR A CA 1
ATOM 5135 C C . THR A 1 646 ? -9.422 -3.393 -22.530 1.00 75.06 646 THR A C 1
ATOM 5137 O O . THR A 1 646 ? -10.479 -3.463 -23.153 1.00 75.06 646 THR A O 1
ATOM 5140 N N . SER A 1 647 ? -8.471 -4.324 -22.623 1.00 67.31 647 SER A N 1
ATOM 5141 C CA . SER A 1 647 ? -8.644 -5.620 -23.294 1.00 67.31 647 SER A CA 1
ATOM 5142 C C . SER A 1 647 ? -9.100 -6.738 -22.345 1.00 67.31 647 SER A C 1
ATOM 5144 O O . SER A 1 647 ? -9.236 -7.880 -22.775 1.00 67.31 647 SER A O 1
ATOM 5146 N N . ALA A 1 648 ? -9.279 -6.445 -21.054 1.00 75.06 648 ALA A N 1
ATOM 5147 C CA . ALA A 1 648 ? -9.869 -7.377 -20.097 1.00 75.06 648 ALA A CA 1
ATOM 5148 C C . ALA A 1 648 ? -11.386 -7.514 -20.321 1.00 75.06 648 ALA A C 1
ATOM 5150 O O . ALA A 1 648 ? -12.021 -6.596 -20.829 1.00 75.06 648 ALA A O 1
ATOM 5151 N N . SER A 1 649 ? -11.980 -8.638 -19.914 1.00 76.56 649 SER A N 1
ATOM 5152 C CA . SER A 1 649 ? -13.440 -8.855 -19.944 1.00 76.56 649 SER A CA 1
ATOM 5153 C C . SER A 1 649 ? -14.169 -8.265 -18.727 1.00 76.56 649 SER A C 1
ATOM 5155 O O . SER A 1 649 ? -15.364 -7.971 -18.791 1.00 76.56 649 SER A O 1
ATOM 5157 N N . ARG A 1 650 ? -13.442 -8.073 -17.622 1.00 85.50 650 ARG A N 1
ATOM 5158 C CA . ARG A 1 650 ? -13.889 -7.443 -16.374 1.00 85.50 650 ARG A CA 1
ATOM 5159 C C . ARG A 1 650 ? -12.744 -6.636 -15.759 1.00 85.50 650 ARG A C 1
ATOM 5161 O O . ARG A 1 650 ? -11.582 -6.891 -16.070 1.00 85.50 650 ARG A O 1
ATOM 5168 N N . LEU A 1 651 ? -13.073 -5.705 -14.872 1.00 89.75 651 LEU A N 1
ATOM 5169 C CA . LEU A 1 651 ? -12.134 -5.023 -13.984 1.00 89.75 651 LEU A CA 1
ATOM 5170 C C . LEU A 1 651 ? -12.554 -5.248 -12.534 1.00 89.75 651 LEU A C 1
ATOM 5172 O O . LEU A 1 651 ? -13.727 -5.094 -12.196 1.00 89.75 651 LEU A O 1
ATOM 5176 N N . GLU A 1 652 ? -11.584 -5.553 -11.684 1.00 94.50 652 GLU A N 1
ATOM 5177 C CA . GLU A 1 652 ? -11.772 -5.700 -10.241 1.00 94.50 652 GLU A CA 1
ATOM 5178 C C . GLU A 1 652 ? -11.554 -4.326 -9.595 1.00 94.50 652 GLU A C 1
ATOM 5180 O O . GLU A 1 652 ? -10.484 -3.726 -9.726 1.00 94.50 652 GLU A O 1
ATOM 5185 N N . VAL A 1 653 ? -12.597 -3.773 -8.969 1.00 96.31 653 VAL A N 1
ATOM 5186 C CA . VAL A 1 653 ? -12.587 -2.406 -8.427 1.00 96.31 653 VAL A CA 1
ATOM 5187 C C . VAL A 1 653 ? -12.838 -2.432 -6.928 1.00 96.31 653 VAL A C 1
ATOM 5189 O O . VAL A 1 653 ? -13.891 -2.884 -6.486 1.00 96.31 653 VAL A O 1
ATOM 5192 N N . TYR A 1 654 ? -11.908 -1.880 -6.155 1.00 97.25 654 TYR A N 1
ATOM 5193 C CA . TYR A 1 654 ? -12.019 -1.747 -4.704 1.00 97.25 654 TYR A CA 1
ATOM 5194 C C . TYR A 1 654 ? -12.384 -0.316 -4.314 1.00 97.25 654 TYR A C 1
ATOM 5196 O O . TYR A 1 654 ? -11.808 0.638 -4.843 1.00 97.25 654 TYR A O 1
ATOM 5204 N N . ASP A 1 655 ? -13.321 -0.157 -3.379 1.00 96.56 655 ASP A N 1
ATOM 5205 C CA . ASP A 1 655 ? -13.607 1.141 -2.758 1.00 96.56 655 ASP A CA 1
ATOM 5206 C C . ASP A 1 655 ? -12.499 1.582 -1.774 1.00 96.56 655 ASP A C 1
ATOM 5208 O O . ASP A 1 655 ? -11.474 0.912 -1.605 1.00 96.56 655 ASP A O 1
ATOM 5212 N N . ILE A 1 656 ? -12.714 2.723 -1.112 1.00 97.12 656 ILE A N 1
ATOM 5213 C CA . ILE A 1 656 ? -11.769 3.303 -0.151 1.00 97.12 656 ILE A CA 1
ATOM 5214 C C . ILE A 1 656 ? -11.478 2.388 1.058 1.00 97.12 656 ILE A C 1
ATOM 5216 O O . ILE A 1 656 ? -10.373 2.455 1.587 1.00 97.12 656 ILE A O 1
ATOM 5220 N N . ASP A 1 657 ? -12.391 1.488 1.444 1.00 95.81 657 ASP A N 1
ATOM 5221 C CA . ASP A 1 657 ? -12.222 0.533 2.557 1.00 95.81 657 ASP A CA 1
ATOM 5222 C C . ASP A 1 657 ? -11.788 -0.877 2.104 1.00 95.81 657 ASP A C 1
ATOM 5224 O O . ASP A 1 657 ? -11.484 -1.739 2.932 1.00 95.81 657 ASP A O 1
ATOM 5228 N N . GLY A 1 658 ? -11.728 -1.126 0.794 1.00 95.38 658 GLY A N 1
ATOM 5229 C CA . GLY A 1 658 ? -11.302 -2.400 0.217 1.00 95.38 658 GLY A CA 1
ATOM 5230 C C . GLY A 1 658 ? -12.448 -3.369 -0.076 1.00 95.38 658 GLY A C 1
ATOM 5231 O O . GLY A 1 658 ? -12.208 -4.576 -0.178 1.00 95.38 658 GLY A O 1
ATOM 5232 N N . ASN A 1 659 ? -13.683 -2.874 -0.201 1.00 95.50 659 ASN A N 1
ATOM 5233 C CA . ASN A 1 659 ? -14.813 -3.654 -0.706 1.00 95.50 659 ASN A CA 1
ATOM 5234 C C . ASN A 1 659 ? -14.698 -3.819 -2.222 1.00 95.50 659 ASN A C 1
ATOM 5236 O O . ASN A 1 659 ? -14.623 -2.834 -2.954 1.00 95.50 659 ASN A O 1
ATOM 5240 N N . GLU A 1 660 ? -14.696 -5.068 -2.677 1.00 94.94 660 GLU A N 1
ATOM 5241 C CA . GLU A 1 660 ? -14.547 -5.446 -4.082 1.00 94.94 660 GLU A CA 1
ATOM 5242 C C . GLU A 1 660 ? -15.875 -5.368 -4.845 1.00 94.94 660 GLU A C 1
ATOM 5244 O O . GLU A 1 660 ? -16.932 -5.744 -4.330 1.00 94.94 660 GLU A O 1
ATOM 5249 N N . ARG A 1 661 ? -15.813 -4.946 -6.109 1.00 93.25 661 ARG A N 1
ATOM 5250 C CA . ARG A 1 661 ? -16.856 -5.175 -7.112 1.00 93.25 661 ARG A CA 1
ATOM 5251 C C . ARG A 1 661 ? -16.228 -5.539 -8.457 1.00 93.25 661 ARG A C 1
ATOM 5253 O O . ARG A 1 661 ? -15.322 -4.851 -8.929 1.00 93.25 661 ARG A O 1
ATOM 5260 N N . ASP A 1 662 ? -16.774 -6.565 -9.100 1.00 90.44 662 ASP A N 1
ATOM 5261 C CA . ASP A 1 662 ? -16.571 -6.800 -10.530 1.00 90.44 662 ASP A CA 1
ATOM 5262 C C . ASP A 1 662 ? -17.268 -5.691 -11.334 1.00 90.44 662 ASP A C 1
ATOM 5264 O O . ASP A 1 662 ? -18.440 -5.376 -11.099 1.00 90.44 662 ASP A O 1
ATOM 5268 N N . VAL A 1 663 ? -16.567 -5.122 -12.313 1.00 90.56 663 VAL A N 1
ATOM 5269 C CA . VAL A 1 663 ? -17.124 -4.194 -13.306 1.00 90.56 663 VAL A CA 1
ATOM 5270 C C . VAL A 1 663 ? -16.941 -4.801 -14.702 1.00 90.56 663 VAL A C 1
ATOM 5272 O O . VAL A 1 663 ? -15.800 -5.031 -15.106 1.00 90.56 663 VAL A O 1
ATOM 5275 N N . PRO A 1 664 ? -18.020 -5.073 -15.461 1.00 87.12 664 PRO A N 1
ATOM 5276 C CA . PRO A 1 664 ? -17.908 -5.640 -16.803 1.00 87.12 664 PRO A CA 1
ATOM 5277 C C . PRO A 1 664 ? -17.297 -4.642 -17.797 1.00 87.12 664 PRO A C 1
ATOM 5279 O O . PRO A 1 664 ? -17.425 -3.424 -17.645 1.00 87.12 664 PRO A O 1
ATOM 5282 N N . VAL A 1 665 ? -16.647 -5.173 -18.834 1.00 85.31 665 VAL A N 1
ATOM 5283 C CA . VAL A 1 665 ? -16.053 -4.391 -19.926 1.00 85.31 665 VAL A CA 1
ATOM 5284 C C . VAL A 1 665 ? -16.884 -4.588 -21.195 1.00 85.31 665 VAL A C 1
ATOM 5286 O O . VAL A 1 665 ? -16.676 -5.526 -21.963 1.00 85.31 665 VAL A O 1
ATOM 5289 N N . ASP A 1 666 ? -17.822 -3.676 -21.438 1.00 79.50 666 ASP A N 1
ATOM 5290 C CA . ASP A 1 666 ? -18.688 -3.715 -22.615 1.00 79.50 666 ASP A CA 1
ATOM 5291 C C . ASP A 1 666 ? -17.995 -3.050 -23.815 1.00 79.50 666 ASP A C 1
ATOM 5293 O O . ASP A 1 666 ? -17.598 -1.884 -23.773 1.00 79.50 666 ASP A O 1
ATOM 5297 N N . GLY A 1 667 ? -17.822 -3.793 -24.913 1.00 73.25 667 GLY A N 1
ATOM 5298 C CA . GLY A 1 667 ? -17.219 -3.267 -26.148 1.00 73.25 667 GLY A CA 1
ATOM 5299 C C . GLY A 1 667 ? -15.777 -2.756 -25.991 1.00 73.25 667 GLY A C 1
ATOM 5300 O O . GLY A 1 667 ? -15.372 -1.845 -26.713 1.00 73.25 667 GLY A O 1
ATOM 5301 N N . GLY A 1 668 ? -15.015 -3.303 -25.037 1.00 76.75 668 GLY A N 1
ATOM 5302 C CA . GLY A 1 668 ? -13.645 -2.870 -24.731 1.00 76.75 668 GLY A CA 1
ATOM 5303 C C . GLY A 1 668 ? -13.548 -1.629 -23.832 1.00 76.75 668 GLY A C 1
ATOM 5304 O O . GLY A 1 668 ? -12.479 -1.018 -23.758 1.00 76.75 668 GLY A O 1
ATOM 5305 N N . SER A 1 669 ? -14.639 -1.230 -23.162 1.00 84.19 669 SER A N 1
ATOM 5306 C CA . SER A 1 669 ? -14.634 -0.123 -22.198 1.00 84.19 669 SER A CA 1
ATOM 5307 C C . SER A 1 669 ? -15.454 -0.427 -20.937 1.00 84.19 669 SER A C 1
ATOM 5309 O O . SER A 1 669 ? -16.584 -0.899 -21.017 1.00 84.19 669 SER A O 1
ATOM 5311 N N . ALA A 1 670 ? -14.916 -0.105 -19.760 1.00 88.81 670 ALA A N 1
ATOM 5312 C CA . ALA A 1 670 ? -15.642 -0.131 -18.488 1.00 88.81 670 ALA A CA 1
ATOM 5313 C C . ALA A 1 670 ? -16.128 1.278 -18.116 1.00 88.81 670 ALA A C 1
ATOM 5315 O O . ALA A 1 670 ? -15.375 2.246 -18.243 1.00 88.81 670 ALA A O 1
ATOM 5316 N N . SER A 1 671 ? -17.365 1.409 -17.625 1.00 92.06 671 SER A N 1
ATOM 5317 C CA . SER A 1 671 ? -17.911 2.687 -17.141 1.00 92.06 671 SER A CA 1
ATOM 5318 C C . SER A 1 671 ? -17.842 2.765 -15.616 1.00 92.06 671 SER A C 1
ATOM 5320 O O . SER A 1 671 ? -18.405 1.921 -14.923 1.00 92.06 671 SER A O 1
ATOM 5322 N N . LEU A 1 672 ? -17.189 3.800 -15.087 1.00 93.94 672 LEU A N 1
ATOM 5323 C CA . LEU A 1 672 ? -16.985 4.014 -13.655 1.00 93.94 672 LEU A CA 1
ATOM 5324 C C . LEU A 1 672 ? -17.545 5.366 -13.211 1.00 93.94 672 LEU A C 1
ATOM 5326 O O . LEU A 1 672 ? -17.243 6.404 -13.798 1.00 93.94 672 LEU A O 1
ATOM 5330 N N . THR A 1 673 ? -18.298 5.356 -12.110 1.00 94.69 673 THR A N 1
ATOM 5331 C CA . THR A 1 673 ? -18.632 6.583 -11.374 1.00 94.69 673 THR A CA 1
ATOM 5332 C C . THR A 1 673 ? -17.497 6.867 -10.396 1.00 94.69 673 THR A C 1
ATOM 5334 O O . THR A 1 673 ? -17.387 6.170 -9.390 1.00 94.69 673 THR A O 1
ATOM 5337 N N . VAL A 1 674 ? -16.652 7.851 -10.698 1.00 95.56 674 VAL A N 1
ATOM 5338 C CA . VAL A 1 674 ? -15.516 8.276 -9.860 1.00 95.56 674 VAL A CA 1
ATOM 5339 C C . VAL A 1 674 ? -15.934 9.483 -9.018 1.00 95.56 674 VAL A C 1
ATOM 5341 O O . VAL A 1 674 ? -16.648 10.352 -9.516 1.00 95.56 674 VAL A O 1
ATOM 5344 N N . GLY A 1 675 ? -15.516 9.551 -7.753 1.00 95.12 675 GLY A N 1
ATOM 5345 C CA . GLY A 1 675 ? -15.900 10.617 -6.821 1.00 95.12 675 GLY A CA 1
ATOM 5346 C C . GLY A 1 675 ? -14.816 10.929 -5.781 1.00 95.12 675 GLY A C 1
ATOM 5347 O O . GLY A 1 675 ? -13.661 10.558 -5.997 1.00 95.12 675 GLY A O 1
ATOM 5348 N N . PRO A 1 676 ? -15.165 11.629 -4.682 1.00 94.50 676 PRO A N 1
ATOM 5349 C CA . PRO A 1 676 ? -14.189 12.084 -3.687 1.00 94.50 676 PRO A CA 1
ATOM 5350 C C . PRO A 1 676 ? -13.500 10.956 -2.915 1.00 94.50 676 PRO A C 1
ATOM 5352 O O . PRO A 1 676 ? -12.347 11.121 -2.523 1.00 94.50 676 PRO A O 1
ATOM 5355 N N . ASP A 1 677 ? -14.189 9.824 -2.735 1.00 95.50 677 ASP A N 1
ATOM 5356 C CA . ASP A 1 677 ? -13.619 8.571 -2.234 1.00 95.50 677 ASP A CA 1
ATOM 5357 C C . ASP A 1 677 ? -12.742 7.926 -3.322 1.00 95.50 677 ASP A C 1
ATOM 5359 O O . ASP A 1 677 ? -13.271 7.566 -4.383 1.00 95.50 677 ASP A O 1
ATOM 5363 N N . PRO A 1 678 ? -11.427 7.749 -3.093 1.00 97.00 678 PRO A N 1
ATOM 5364 C CA . PRO A 1 678 ? -10.563 7.093 -4.063 1.00 97.00 678 PRO A CA 1
ATOM 5365 C C . PRO A 1 678 ? -10.872 5.598 -4.183 1.00 97.00 678 PRO A C 1
ATOM 5367 O O . PRO A 1 678 ? -11.182 4.933 -3.193 1.00 97.00 678 PRO A O 1
ATOM 5370 N N . MET A 1 679 ? -10.759 5.069 -5.400 1.00 97.06 679 MET A N 1
ATOM 5371 C CA . MET A 1 679 ? -10.961 3.651 -5.713 1.00 97.06 679 MET A CA 1
ATOM 5372 C C . MET A 1 679 ? -9.786 3.073 -6.494 1.00 97.06 679 MET A C 1
ATOM 5374 O O . MET A 1 679 ? -9.154 3.772 -7.286 1.00 97.06 679 MET A O 1
ATOM 5378 N N . TYR A 1 680 ? -9.533 1.784 -6.294 1.00 96.94 680 TYR A N 1
ATOM 5379 C CA . TYR A 1 680 ? -8.385 1.063 -6.837 1.00 96.94 680 TYR A CA 1
ATOM 5380 C C . TYR A 1 680 ? -8.874 0.080 -7.899 1.00 96.94 680 TYR A C 1
ATOM 5382 O O . TYR A 1 680 ? -9.754 -0.734 -7.625 1.00 96.94 680 TYR A O 1
ATOM 5390 N N . VAL A 1 681 ? -8.337 0.170 -9.113 1.00 95.12 681 VAL A N 1
ATOM 5391 C CA . VAL A 1 681 ? -8.765 -0.614 -10.278 1.00 95.12 681 VAL A CA 1
ATOM 5392 C C . VAL A 1 681 ? -7.641 -1.556 -10.701 1.00 95.12 681 VAL A C 1
ATOM 5394 O O . VAL A 1 681 ? -6.551 -1.106 -11.062 1.00 95.12 681 VAL A O 1
ATOM 5397 N N . HIS A 1 682 ? -7.940 -2.853 -10.677 1.00 90.88 682 HIS A N 1
ATOM 5398 C CA . HIS A 1 682 ? -7.069 -3.966 -11.061 1.00 90.88 682 HIS A CA 1
ATOM 5399 C C . HIS A 1 682 ? -7.585 -4.638 -12.344 1.00 90.88 682 HIS A C 1
ATOM 5401 O O . HIS A 1 682 ? -8.564 -4.196 -12.947 1.00 90.88 682 HIS A O 1
ATOM 5407 N N . GLY A 1 683 ? -6.897 -5.679 -12.822 1.00 80.56 683 GLY A N 1
ATOM 5408 C CA . GLY A 1 683 ? -7.262 -6.399 -14.054 1.00 80.56 683 GLY A CA 1
ATOM 5409 C C . GLY A 1 683 ? -6.983 -5.639 -15.363 1.00 80.56 683 GLY A C 1
ATOM 5410 O O . GLY A 1 683 ? -7.188 -6.174 -16.447 1.00 80.56 683 GLY A O 1
ATOM 5411 N N . LEU A 1 684 ? -6.458 -4.410 -15.295 1.00 70.81 684 LEU A N 1
ATOM 5412 C CA . LEU A 1 684 ? -6.208 -3.524 -16.446 1.00 70.81 684 LEU A CA 1
ATOM 5413 C C . LEU A 1 684 ? -5.135 -4.020 -17.435 1.00 70.81 684 LEU A C 1
ATOM 5415 O O . LEU A 1 684 ? -5.034 -3.511 -18.553 1.00 70.81 684 LEU A O 1
ATOM 5419 N N . GLY A 1 685 ? -4.323 -4.997 -17.026 1.00 61.38 685 GLY A N 1
ATOM 5420 C CA . GLY A 1 685 ? -3.226 -5.548 -17.817 1.00 61.38 685 GLY A CA 1
ATOM 5421 C C . GLY A 1 685 ? -2.031 -4.598 -17.995 1.00 61.38 685 GLY A C 1
ATOM 5422 O O . GLY A 1 685 ? -2.075 -3.400 -17.710 1.00 61.38 685 GLY A O 1
ATOM 5423 N N . ALA A 1 686 ? -0.928 -5.143 -18.515 1.00 58.31 686 ALA A N 1
ATOM 5424 C CA . ALA A 1 686 ? 0.337 -4.418 -18.669 1.00 58.31 686 ALA A CA 1
ATOM 5425 C C . ALA A 1 686 ? 0.253 -3.169 -19.574 1.00 58.31 686 ALA A C 1
ATOM 5427 O O . ALA A 1 686 ? 1.102 -2.284 -19.481 1.00 58.31 686 ALA A O 1
ATOM 5428 N N . GLY A 1 687 ? -0.769 -3.060 -20.432 1.00 58.41 687 GLY A N 1
ATOM 5429 C CA . GLY A 1 687 ? -0.957 -1.906 -21.315 1.00 58.41 687 GLY A CA 1
ATOM 5430 C C . GLY A 1 687 ? -1.090 -0.573 -20.569 1.00 58.41 687 GLY A C 1
ATOM 5431 O O . GLY A 1 687 ? -0.590 0.436 -21.063 1.00 58.41 687 GLY A O 1
ATOM 5432 N N . VAL A 1 688 ? -1.688 -0.573 -19.370 1.00 67.81 688 VAL A N 1
ATOM 5433 C CA . VAL A 1 688 ? -1.853 0.639 -18.548 1.00 67.81 688 VAL A CA 1
ATOM 5434 C C . VAL A 1 688 ? -0.541 1.085 -17.900 1.00 67.81 688 VAL A C 1
ATOM 5436 O O . VAL A 1 688 ? -0.260 2.281 -17.909 1.00 67.81 688 VAL A O 1
ATOM 5439 N N . LEU A 1 689 ? 0.305 0.153 -17.436 1.00 61.53 689 LEU A N 1
ATOM 5440 C CA . LEU A 1 689 ? 1.663 0.479 -16.966 1.00 61.53 689 LEU A CA 1
ATOM 5441 C C . LEU A 1 689 ? 2.450 1.199 -18.060 1.00 61.53 689 LEU A C 1
ATOM 5443 O O . LEU A 1 689 ? 3.073 2.225 -17.809 1.00 61.53 689 LEU A O 1
ATOM 5447 N N . LEU A 1 690 ? 2.383 0.672 -19.285 1.00 57.59 690 LEU A N 1
ATOM 5448 C CA . LEU A 1 690 ? 3.105 1.208 -20.433 1.00 57.59 690 LEU A CA 1
ATOM 5449 C C . LEU A 1 690 ? 2.579 2.590 -20.847 1.00 57.59 690 LEU A C 1
ATOM 5451 O O . LEU A 1 690 ? 3.383 3.478 -21.114 1.00 57.59 690 LEU A O 1
ATOM 5455 N N . GLN A 1 691 ? 1.257 2.802 -20.849 1.00 64.50 691 GLN A N 1
ATOM 5456 C CA . GLN A 1 691 ? 0.677 4.116 -21.146 1.00 64.50 691 GLN A CA 1
ATOM 5457 C C . GLN A 1 691 ? 1.064 5.165 -20.096 1.00 64.50 691 GLN A C 1
ATOM 5459 O O . GLN A 1 691 ? 1.508 6.250 -20.459 1.00 64.50 691 GLN A O 1
ATOM 5464 N N . ALA A 1 692 ? 0.947 4.840 -18.807 1.00 67.62 692 ALA A N 1
ATOM 5465 C CA . ALA A 1 692 ? 1.293 5.754 -17.721 1.00 67.62 692 ALA A CA 1
ATOM 5466 C C . ALA A 1 692 ? 2.784 6.125 -17.734 1.00 67.62 692 ALA A C 1
ATOM 5468 O O . ALA A 1 692 ? 3.151 7.300 -17.717 1.00 67.62 692 ALA A O 1
ATOM 5469 N N . ALA A 1 693 ? 3.644 5.117 -17.888 1.00 59.22 693 ALA A N 1
ATOM 5470 C CA . ALA A 1 693 ? 5.088 5.277 -18.001 1.00 59.22 693 ALA A CA 1
ATOM 5471 C C . ALA A 1 693 ? 5.525 6.139 -19.205 1.00 59.22 693 ALA A C 1
ATOM 5473 O O . ALA A 1 693 ? 6.620 6.709 -19.185 1.00 59.22 693 ALA A O 1
ATOM 5474 N N . ALA A 1 694 ? 4.689 6.231 -20.247 1.00 59.09 694 ALA A N 1
ATOM 5475 C CA . ALA A 1 694 ? 4.905 7.094 -21.403 1.00 59.09 694 ALA A CA 1
ATOM 5476 C C . ALA A 1 694 ? 4.318 8.503 -21.235 1.00 59.09 694 ALA A C 1
ATOM 5478 O O . ALA A 1 694 ? 4.955 9.463 -21.661 1.00 59.09 694 ALA A O 1
ATOM 5479 N N . ASN A 1 695 ? 3.172 8.657 -20.563 1.00 65.19 695 ASN A N 1
ATOM 5480 C CA . ASN A 1 695 ? 2.623 9.973 -20.216 1.00 65.19 695 ASN A CA 1
ATOM 5481 C C . ASN A 1 695 ? 3.644 10.772 -19.388 1.00 65.19 695 ASN A C 1
ATOM 5483 O O . ASN A 1 695 ? 3.972 11.908 -19.723 1.00 65.19 695 ASN A O 1
ATOM 5487 N N . THR A 1 696 ? 4.256 10.140 -18.381 1.00 61.59 696 THR A N 1
ATOM 5488 C CA . THR A 1 696 ? 5.301 10.771 -17.556 1.00 61.59 696 THR A CA 1
ATOM 5489 C C . THR A 1 696 ? 6.629 10.972 -18.306 1.00 61.59 696 THR A C 1
ATOM 5491 O O . THR A 1 696 ? 7.375 11.904 -18.000 1.00 61.59 696 THR A O 1
ATOM 5494 N N . PHE A 1 697 ? 6.924 10.165 -19.335 1.00 58.16 697 PHE A N 1
ATOM 5495 C CA . PHE A 1 697 ? 8.027 10.450 -20.262 1.00 58.16 697 PHE A CA 1
ATOM 5496 C C . PHE A 1 697 ? 7.749 11.725 -21.078 1.00 58.16 697 PHE A C 1
ATOM 5498 O O . PHE A 1 697 ? 8.621 12.591 -21.146 1.00 58.16 697 PHE A O 1
ATOM 5505 N N . GLU A 1 698 ? 6.539 11.893 -21.623 1.00 60.53 698 GLU A N 1
ATOM 5506 C CA . GLU A 1 698 ? 6.147 13.108 -22.352 1.00 60.53 698 GLU A CA 1
ATOM 5507 C C . GLU A 1 698 ? 5.996 14.344 -21.448 1.00 60.53 698 GLU A C 1
ATOM 5509 O O . GLU A 1 698 ? 6.365 15.428 -21.894 1.00 60.53 698 GLU A O 1
ATOM 5514 N N . GLU A 1 699 ? 5.568 14.227 -20.179 1.00 61.22 699 GLU A N 1
ATOM 5515 C CA . GLU A 1 699 ? 5.649 15.338 -19.204 1.00 61.22 699 GLU A CA 1
ATOM 5516 C C . GLU A 1 699 ? 7.095 15.844 -19.090 1.00 61.22 699 GLU A C 1
ATOM 5518 O O . GLU A 1 699 ? 7.372 17.038 -19.245 1.00 61.22 699 GLU A O 1
ATOM 5523 N N . ALA A 1 700 ? 8.038 14.928 -18.849 1.00 56.28 700 ALA A N 1
ATOM 5524 C CA . ALA A 1 700 ? 9.450 15.259 -18.698 1.00 56.28 700 ALA A CA 1
ATOM 5525 C C . ALA A 1 700 ? 10.054 15.815 -20.007 1.00 56.28 700 ALA A C 1
ATOM 5527 O O . ALA A 1 700 ? 10.906 16.711 -19.975 1.00 56.28 700 ALA A O 1
ATOM 5528 N N . LEU A 1 701 ? 9.574 15.342 -21.162 1.00 56.03 701 LEU A N 1
ATOM 5529 C CA . LEU A 1 701 ? 9.952 15.842 -22.484 1.00 56.03 701 LEU A CA 1
ATOM 5530 C C . LEU A 1 701 ? 9.397 17.249 -22.754 1.00 56.03 701 LEU A C 1
ATOM 5532 O O . LEU A 1 701 ? 10.106 18.107 -23.279 1.00 56.03 701 LEU A O 1
ATOM 5536 N N . ALA A 1 702 ? 8.146 17.510 -22.373 1.00 59.31 702 ALA A N 1
ATOM 5537 C CA . ALA A 1 702 ? 7.491 18.808 -22.493 1.00 59.31 702 ALA A CA 1
ATOM 5538 C C . ALA A 1 702 ? 8.136 19.858 -21.577 1.00 59.31 702 ALA A C 1
ATOM 5540 O O . ALA A 1 702 ? 8.344 20.992 -22.015 1.00 59.31 702 ALA A O 1
ATOM 5541 N N . ALA A 1 703 ? 8.534 19.472 -20.360 1.00 54.31 703 ALA A N 1
ATOM 5542 C CA . ALA A 1 703 ? 9.334 20.312 -19.473 1.00 54.31 703 ALA A CA 1
ATOM 5543 C C . ALA A 1 703 ? 10.665 20.708 -20.139 1.00 54.31 703 ALA A C 1
ATOM 5545 O O . ALA A 1 703 ? 10.960 21.897 -20.258 1.00 54.31 703 ALA A O 1
ATOM 5546 N N . ALA A 1 704 ? 11.418 19.740 -20.678 1.00 52.22 704 ALA A N 1
ATOM 5547 C CA . ALA A 1 704 ? 12.666 20.015 -21.396 1.00 52.22 704 ALA A CA 1
ATOM 5548 C C . ALA A 1 704 ? 12.465 20.911 -22.643 1.00 52.22 704 ALA A C 1
ATOM 5550 O O . ALA A 1 704 ? 13.262 21.818 -22.880 1.00 52.22 704 ALA A O 1
ATOM 5551 N N . ARG A 1 705 ? 11.387 20.706 -23.419 1.00 58.31 705 ARG A N 1
ATOM 5552 C CA . ARG A 1 705 ? 11.015 21.531 -24.593 1.00 58.31 705 ARG A CA 1
ATOM 5553 C C . ARG A 1 705 ? 10.618 22.968 -24.225 1.00 58.31 705 ARG A C 1
ATOM 5555 O O . ARG A 1 705 ? 10.948 23.901 -24.954 1.00 58.31 705 ARG A O 1
ATOM 5562 N N . LEU A 1 706 ? 9.886 23.175 -23.126 1.00 55.12 706 LEU A N 1
ATOM 5563 C CA . LEU A 1 706 ? 9.515 24.518 -22.655 1.00 55.12 706 LEU A CA 1
ATOM 5564 C C . LEU A 1 706 ? 10.765 25.345 -22.339 1.00 55.12 706 LEU A C 1
ATOM 5566 O O . LEU A 1 706 ? 10.840 26.518 -22.710 1.00 55.12 706 LEU A O 1
ATOM 5570 N N . ASP A 1 707 ? 11.728 24.703 -21.686 1.00 49.78 707 ASP A N 1
ATOM 5571 C CA . ASP A 1 707 ? 12.986 25.295 -21.253 1.00 49.78 707 ASP A CA 1
ATOM 5572 C C . ASP A 1 707 ? 13.911 25.586 -22.462 1.00 49.78 707 ASP A C 1
ATOM 5574 O O . ASP A 1 707 ? 14.488 26.671 -22.547 1.00 49.78 707 ASP A O 1
ATOM 5578 N N . LEU A 1 708 ? 13.980 24.685 -23.465 1.00 51.75 708 LEU A N 1
ATOM 5579 C CA . LEU A 1 708 ? 14.810 24.776 -24.699 1.00 51.75 708 LEU A CA 1
ATOM 5580 C C . LEU A 1 708 ? 14.644 26.045 -25.545 1.00 51.75 708 LEU A C 1
ATOM 5582 O O . LEU A 1 708 ? 15.531 26.380 -26.341 1.00 51.75 708 LEU A O 1
ATOM 5586 N N . ARG A 1 709 ? 13.568 26.798 -25.336 1.00 57.03 709 ARG A N 1
ATOM 5587 C CA . ARG A 1 709 ? 13.215 27.984 -26.118 1.00 57.03 709 ARG A CA 1
ATOM 5588 C C . ARG A 1 709 ? 14.323 29.042 -26.123 1.00 57.03 709 ARG A C 1
ATOM 5590 O O . ARG A 1 709 ? 14.657 29.646 -25.109 1.00 57.03 709 ARG A O 1
ATOM 5597 N N . GLY A 1 710 ? 14.837 29.327 -27.320 1.00 56.28 710 GLY A N 1
ATOM 5598 C CA . GLY A 1 710 ? 15.799 30.406 -27.565 1.00 56.28 710 GLY A CA 1
ATOM 5599 C C . GLY A 1 710 ? 17.278 30.013 -27.471 1.00 56.28 710 GLY A C 1
ATOM 5600 O O . GLY A 1 710 ? 18.125 30.899 -27.580 1.00 56.28 710 GLY A O 1
ATOM 5601 N N . ARG A 1 711 ? 17.617 28.725 -27.305 1.00 61.53 711 ARG A N 1
ATOM 5602 C CA . ARG A 1 711 ? 19.010 28.245 -27.405 1.00 61.53 711 ARG A CA 1
ATOM 5603 C C . ARG A 1 711 ? 19.360 27.846 -28.844 1.00 61.53 711 ARG A C 1
ATOM 5605 O O . ARG A 1 711 ? 18.555 27.237 -29.537 1.00 61.53 711 ARG A O 1
ATOM 5612 N N . GLU A 1 712 ? 20.580 28.156 -29.281 1.00 62.94 712 GLU A N 1
ATOM 5613 C CA . GLU A 1 712 ? 21.029 27.979 -30.677 1.00 62.94 712 GLU A CA 1
ATOM 5614 C C . GLU A 1 712 ? 21.049 26.506 -31.135 1.00 62.94 712 GLU A C 1
ATOM 5616 O O . GLU A 1 712 ? 20.677 26.204 -32.264 1.00 62.94 712 GLU A O 1
ATOM 5621 N N . PHE A 1 713 ? 21.391 25.583 -30.231 1.00 63.59 713 PHE A N 1
ATOM 5622 C CA . PHE A 1 713 ? 21.391 24.132 -30.464 1.00 63.59 713 PHE A CA 1
ATOM 5623 C C . PHE A 1 713 ? 20.022 23.456 -30.246 1.00 63.59 713 PHE A C 1
ATOM 5625 O O . PHE A 1 713 ? 19.909 22.241 -30.413 1.00 63.59 713 PHE A O 1
ATOM 5632 N N . ALA A 1 714 ? 18.984 24.200 -29.839 1.00 64.19 714 ALA A N 1
ATOM 5633 C CA . ALA A 1 714 ? 17.698 23.606 -29.470 1.00 64.19 714 ALA A CA 1
ATOM 5634 C C . ALA A 1 714 ? 17.047 22.774 -30.591 1.00 64.19 714 ALA A C 1
ATOM 5636 O O . ALA A 1 714 ? 16.695 21.635 -30.296 1.00 64.19 714 ALA A O 1
ATOM 5637 N N . PRO A 1 715 ? 16.968 23.227 -31.863 1.00 72.81 715 PRO A N 1
ATOM 5638 C CA . PRO A 1 715 ? 16.243 22.487 -32.902 1.00 72.81 715 PRO A CA 1
ATOM 5639 C C . PRO A 1 715 ? 16.807 21.089 -33.194 1.00 72.81 715 PRO A C 1
ATOM 5641 O O . PRO A 1 715 ? 16.068 20.184 -33.579 1.00 72.81 715 PRO A O 1
ATOM 5644 N N . GLU A 1 716 ? 18.116 20.886 -33.013 1.00 69.69 716 GLU A N 1
ATOM 5645 C CA . GLU A 1 716 ? 18.754 19.587 -33.252 1.00 69.69 716 GLU A CA 1
ATOM 5646 C C . GLU A 1 716 ? 18.486 18.614 -32.092 1.00 69.69 716 GLU A C 1
ATOM 5648 O O . GLU A 1 716 ? 18.141 17.451 -32.317 1.00 69.69 716 GLU A O 1
ATOM 5653 N N . VAL A 1 717 ? 18.543 19.115 -30.850 1.00 61.38 717 VAL A N 1
ATOM 5654 C CA . VAL A 1 717 ? 18.168 18.362 -29.643 1.00 61.38 717 VAL A CA 1
ATOM 5655 C C . VAL A 1 717 ? 16.673 18.028 -29.656 1.00 61.38 717 VAL A C 1
ATOM 5657 O O . VAL A 1 717 ? 16.320 16.863 -29.487 1.00 61.38 717 VAL A O 1
ATOM 5660 N N . GLU A 1 718 ? 15.799 19.003 -29.929 1.00 66.88 718 GLU A N 1
ATOM 5661 C CA . GLU A 1 718 ? 14.346 18.817 -30.060 1.00 66.88 718 GLU A CA 1
ATOM 5662 C C . GLU A 1 718 ? 14.016 17.723 -31.082 1.00 66.88 718 GLU A C 1
ATOM 5664 O O . GLU A 1 718 ? 13.220 16.838 -30.784 1.00 66.88 718 GLU A O 1
ATOM 5669 N N . SER A 1 719 ? 14.704 17.695 -32.227 1.00 74.25 719 SER A N 1
ATOM 5670 C CA . SER A 1 719 ? 14.487 16.675 -33.258 1.00 74.25 719 SER A CA 1
ATOM 5671 C C . SER A 1 719 ? 14.879 15.253 -32.814 1.00 74.25 719 SER A C 1
ATOM 5673 O O . SER A 1 719 ? 14.252 14.278 -33.233 1.00 74.25 719 SER A O 1
ATOM 5675 N N . HIS A 1 720 ? 15.892 15.092 -31.953 1.00 65.56 720 HIS A N 1
ATOM 5676 C CA . HIS A 1 720 ? 16.203 13.790 -31.341 1.00 65.56 720 HIS A CA 1
ATOM 5677 C C . HIS A 1 720 ? 15.202 13.408 -30.243 1.00 65.56 720 HIS A C 1
ATOM 5679 O O . HIS A 1 720 ? 14.827 12.240 -30.141 1.00 65.56 720 HIS A O 1
ATOM 5685 N N . LEU A 1 721 ? 14.722 14.379 -29.463 1.00 60.66 721 LEU A N 1
ATOM 5686 C CA . LEU A 1 721 ? 13.672 14.168 -28.464 1.00 60.66 721 LEU A CA 1
ATOM 5687 C C . LEU A 1 721 ? 12.338 13.762 -29.121 1.00 60.66 721 LEU A C 1
ATOM 5689 O O . LEU A 1 721 ? 11.690 12.832 -28.650 1.00 60.66 721 LEU A O 1
ATOM 5693 N N . GLU A 1 722 ? 11.974 14.361 -30.257 1.00 67.25 722 GLU A N 1
ATOM 5694 C CA . GLU A 1 722 ? 10.844 13.934 -31.098 1.00 67.25 722 GLU A CA 1
ATOM 5695 C C . GLU A 1 722 ? 11.013 12.504 -31.624 1.00 67.25 722 GLU A C 1
ATOM 5697 O O . GLU A 1 722 ? 10.081 11.709 -31.542 1.00 67.25 722 GLU A O 1
ATOM 5702 N N . ARG A 1 723 ? 12.203 12.119 -32.106 1.00 71.69 723 ARG A N 1
ATOM 5703 C CA . ARG A 1 723 ? 12.438 10.727 -32.533 1.00 71.69 723 ARG A CA 1
ATOM 5704 C C . ARG A 1 723 ? 12.368 9.731 -31.376 1.00 71.69 723 ARG A C 1
ATOM 5706 O O . ARG A 1 723 ? 11.897 8.617 -31.592 1.00 71.69 723 ARG A O 1
ATOM 5713 N N . ALA A 1 724 ? 12.813 10.100 -30.174 1.00 57.94 724 ALA A N 1
ATOM 5714 C CA . ALA A 1 724 ? 12.657 9.262 -28.986 1.00 57.94 724 ALA A CA 1
ATOM 5715 C C . ALA A 1 724 ? 11.172 9.087 -28.622 1.00 57.94 724 ALA A C 1
ATOM 5717 O O . ALA A 1 724 ? 10.718 7.955 -28.468 1.00 57.94 724 ALA A O 1
ATOM 5718 N N . SER A 1 725 ? 10.418 10.190 -28.589 1.00 60.44 725 SER A N 1
ATOM 5719 C CA . SER A 1 725 ? 8.960 10.242 -28.405 1.00 60.44 725 SER A CA 1
ATOM 5720 C C . SER A 1 725 ? 8.218 9.315 -29.371 1.00 60.44 725 SER A C 1
ATOM 5722 O O . SER A 1 725 ? 7.618 8.330 -28.942 1.00 60.44 725 SER A O 1
ATOM 5724 N N . SER A 1 726 ? 8.380 9.505 -30.685 1.00 66.62 726 SER A N 1
ATOM 5725 C CA . SER A 1 726 ? 7.708 8.671 -31.692 1.00 66.62 726 SER A CA 1
ATOM 5726 C C . SER A 1 726 ? 8.109 7.191 -31.639 1.00 66.62 726 SER A C 1
ATOM 5728 O O . SER A 1 726 ? 7.339 6.333 -32.064 1.00 66.62 726 SER A O 1
ATOM 5730 N N . ARG A 1 727 ? 9.299 6.851 -31.120 1.00 64.25 727 ARG A N 1
ATOM 5731 C CA . ARG A 1 727 ? 9.703 5.452 -30.887 1.00 64.25 727 ARG A CA 1
ATOM 5732 C C . ARG A 1 727 ? 9.045 4.857 -29.644 1.00 64.25 727 ARG A C 1
ATOM 5734 O O . ARG A 1 727 ? 8.651 3.694 -29.688 1.00 64.25 727 ARG A O 1
ATOM 5741 N N . VAL A 1 728 ? 8.859 5.639 -28.579 1.00 54.91 728 VAL A N 1
ATOM 5742 C CA . VAL A 1 728 ? 8.035 5.232 -27.430 1.00 54.91 728 VAL A CA 1
ATOM 5743 C C . VAL A 1 728 ? 6.588 5.023 -27.886 1.00 54.91 728 VAL A C 1
ATOM 5745 O O . VAL A 1 728 ? 6.059 3.937 -27.675 1.00 54.91 728 VAL A O 1
ATOM 5748 N N . GLU A 1 729 ? 5.977 5.965 -28.611 1.00 59.66 729 GLU A N 1
ATOM 5749 C CA . GLU A 1 729 ? 4.624 5.805 -29.178 1.00 59.66 729 GLU A CA 1
ATOM 5750 C C . GLU A 1 729 ? 4.497 4.559 -30.077 1.00 59.66 729 GLU A C 1
ATOM 5752 O O . GLU A 1 729 ? 3.529 3.798 -29.965 1.00 59.66 729 GLU A O 1
ATOM 5757 N N . HIS A 1 730 ? 5.492 4.296 -30.936 1.00 60.34 730 HIS A N 1
ATOM 5758 C CA . HIS A 1 730 ? 5.523 3.096 -31.779 1.00 60.34 730 HIS A CA 1
ATOM 5759 C C . HIS A 1 730 ? 5.621 1.806 -30.948 1.00 60.34 730 HIS A C 1
ATOM 5761 O O . HIS A 1 730 ? 4.944 0.822 -31.249 1.00 60.34 730 HIS A O 1
ATOM 5767 N N . TYR A 1 731 ? 6.393 1.812 -29.856 1.00 54.50 731 TYR A N 1
ATOM 5768 C CA . TYR A 1 731 ? 6.448 0.703 -28.902 1.00 54.50 731 TYR A CA 1
ATOM 5769 C C . TYR A 1 731 ? 5.125 0.508 -28.137 1.00 54.50 731 TYR A C 1
ATOM 5771 O O . TYR A 1 731 ? 4.683 -0.629 -27.955 1.00 54.50 731 TYR A O 1
ATOM 5779 N N . LEU A 1 732 ? 4.441 1.583 -27.729 1.00 51.16 732 LEU A N 1
ATOM 5780 C CA . LEU A 1 732 ? 3.132 1.491 -27.067 1.00 51.16 732 LEU A CA 1
ATOM 5781 C C . LEU A 1 732 ? 2.067 0.850 -27.960 1.00 51.16 732 LEU A C 1
ATOM 5783 O O . LEU A 1 732 ? 1.201 0.129 -27.467 1.00 51.16 732 LEU A O 1
ATOM 5787 N N . THR A 1 733 ? 2.135 1.120 -29.260 1.00 52.19 733 THR A N 1
ATOM 5788 C CA . THR A 1 733 ? 1.156 0.659 -30.250 1.00 52.19 733 THR A CA 1
ATOM 5789 C C . THR A 1 733 ? 1.483 -0.729 -30.806 1.00 52.19 733 THR A C 1
ATOM 5791 O O . THR A 1 733 ? 0.580 -1.552 -30.918 1.00 52.19 733 THR A O 1
ATOM 5794 N N . HIS A 1 734 ? 2.758 -1.032 -31.078 1.00 52.59 734 HIS A N 1
ATOM 5795 C CA . HIS A 1 734 ? 3.182 -2.262 -31.771 1.00 52.59 734 HIS A CA 1
ATOM 5796 C C . HIS A 1 734 ? 3.978 -3.248 -30.895 1.00 52.59 734 HIS A C 1
ATOM 5798 O O . HIS A 1 734 ? 4.385 -4.302 -31.376 1.00 52.59 734 HIS A O 1
ATOM 5804 N N . ARG A 1 735 ? 4.247 -2.917 -29.621 1.00 49.25 735 ARG A N 1
ATOM 5805 C CA . ARG A 1 735 ? 4.984 -3.744 -28.630 1.00 49.25 735 ARG A CA 1
ATOM 5806 C C . ARG A 1 735 ? 6.379 -4.227 -29.068 1.00 49.25 735 ARG A C 1
ATOM 5808 O O . ARG A 1 735 ? 6.928 -5.146 -28.469 1.00 49.25 735 ARG A O 1
ATOM 5815 N N . SER A 1 736 ? 6.971 -3.574 -30.068 1.00 47.25 736 SER A N 1
ATOM 5816 C CA . SER A 1 736 ? 8.260 -3.897 -30.699 1.00 47.25 736 SER A CA 1
ATOM 5817 C C . SER A 1 736 ? 9.467 -3.536 -29.807 1.00 47.25 736 SER A C 1
ATOM 5819 O O . SER A 1 736 ? 9.782 -2.351 -29.665 1.00 47.25 736 SER A O 1
ATOM 5821 N N . PRO A 1 737 ? 10.217 -4.504 -29.234 1.00 42.84 737 PRO A N 1
ATOM 5822 C CA . PRO A 1 737 ? 11.338 -4.191 -28.334 1.00 42.84 737 PRO A CA 1
ATOM 5823 C C . PRO A 1 737 ? 12.480 -3.421 -29.020 1.00 42.84 737 PRO A C 1
ATOM 5825 O O . PRO A 1 737 ? 13.221 -2.679 -28.375 1.00 42.84 737 PRO A O 1
ATOM 5828 N N . GLY A 1 738 ? 12.602 -3.544 -30.348 1.00 43.62 738 GLY A N 1
ATOM 5829 C CA . GLY A 1 738 ? 13.571 -2.784 -31.141 1.00 43.62 738 GLY A CA 1
ATOM 5830 C C . GLY A 1 738 ? 13.321 -1.273 -31.127 1.00 43.62 738 GLY A C 1
ATOM 5831 O O . GLY A 1 738 ? 14.274 -0.502 -31.239 1.00 43.62 738 GLY A O 1
ATOM 5832 N N . ASP A 1 739 ? 12.073 -0.834 -30.933 1.00 51.22 739 ASP A N 1
ATOM 5833 C CA . ASP A 1 739 ? 11.740 0.588 -30.836 1.00 51.22 739 ASP A CA 1
ATOM 5834 C C . ASP A 1 739 ? 12.145 1.195 -29.490 1.00 51.22 739 ASP A C 1
ATOM 5836 O O . ASP A 1 739 ? 12.630 2.323 -29.468 1.00 51.22 739 ASP A O 1
ATOM 5840 N N . LEU A 1 740 ? 12.072 0.436 -28.391 1.00 49.97 740 LEU A N 1
ATOM 5841 C CA . LEU A 1 740 ? 12.589 0.870 -27.087 1.00 49.97 740 LEU A CA 1
ATOM 5842 C C . LEU A 1 740 ? 14.114 1.090 -27.147 1.00 49.97 740 LEU A C 1
ATOM 5844 O O . LEU A 1 740 ? 14.624 2.129 -26.722 1.00 49.97 740 LEU A O 1
ATOM 5848 N N . VAL A 1 741 ? 14.843 0.152 -27.764 1.00 48.28 741 VAL A N 1
ATOM 5849 C CA . VAL A 1 741 ? 16.293 0.273 -28.009 1.00 48.28 741 VAL A CA 1
ATOM 5850 C C . VAL A 1 741 ? 16.607 1.462 -28.929 1.00 48.28 741 VAL A C 1
ATOM 5852 O O . VAL A 1 741 ? 17.574 2.192 -28.696 1.00 48.28 741 VAL A O 1
ATOM 5855 N N . ALA A 1 742 ? 15.781 1.708 -29.951 1.00 52.50 742 ALA A N 1
ATOM 5856 C CA . ALA A 1 742 ? 15.928 2.869 -30.824 1.00 52.50 742 ALA A CA 1
ATOM 5857 C C . ALA A 1 742 ? 15.661 4.197 -30.089 1.00 52.50 742 ALA A C 1
ATOM 5859 O O . ALA A 1 742 ? 16.430 5.138 -30.279 1.00 52.50 742 ALA A O 1
ATOM 5860 N N . ALA A 1 743 ? 14.642 4.268 -29.224 1.00 53.97 743 ALA A N 1
ATOM 5861 C CA . ALA A 1 743 ? 14.330 5.441 -28.405 1.00 53.97 743 ALA A CA 1
ATOM 5862 C C . ALA A 1 743 ? 15.499 5.806 -27.479 1.00 53.97 743 ALA A C 1
ATOM 5864 O O . ALA A 1 743 ? 15.953 6.951 -27.473 1.00 53.97 743 ALA A O 1
ATOM 5865 N N . LEU A 1 744 ? 16.057 4.817 -26.769 1.00 51.22 744 LEU A N 1
ATOM 5866 C CA . LEU A 1 744 ? 17.259 4.994 -25.947 1.00 51.22 744 LEU A CA 1
ATOM 5867 C C . LEU A 1 744 ? 18.446 5.503 -26.784 1.00 51.22 744 LEU A C 1
ATOM 5869 O O . LEU A 1 744 ? 19.156 6.409 -26.355 1.00 51.22 744 LEU A O 1
ATOM 5873 N N . GLY A 1 745 ? 18.621 4.990 -28.007 1.00 50.41 745 GLY A N 1
ATOM 5874 C CA . GLY A 1 745 ? 19.644 5.467 -28.941 1.00 50.41 745 GLY A CA 1
ATOM 5875 C C . GLY A 1 745 ? 19.446 6.911 -29.429 1.00 50.41 745 GLY A C 1
ATOM 5876 O O . GLY A 1 745 ? 20.430 7.599 -29.695 1.00 50.41 745 GLY A O 1
ATOM 5877 N N . GLU A 1 746 ? 18.208 7.395 -29.543 1.00 58.94 746 GLU A N 1
ATOM 5878 C CA . GLU A 1 746 ? 17.911 8.800 -29.866 1.00 58.94 746 GLU A CA 1
ATOM 5879 C C . GLU A 1 746 ? 18.165 9.730 -28.671 1.00 58.94 746 GLU A C 1
ATOM 5881 O O . GLU A 1 746 ? 18.752 10.797 -28.850 1.00 58.94 746 GLU A O 1
ATOM 5886 N N . LEU A 1 747 ? 17.835 9.301 -27.447 1.00 55.19 747 LEU A N 1
ATOM 5887 C CA . LEU A 1 747 ? 18.190 10.024 -26.217 1.00 55.19 747 LEU A CA 1
ATOM 5888 C C . LEU A 1 747 ? 19.717 10.108 -26.026 1.00 55.19 747 LEU A C 1
ATOM 5890 O O . LEU A 1 747 ? 20.240 11.151 -25.630 1.00 55.19 747 LEU A O 1
ATOM 5894 N N . ASP A 1 748 ? 20.449 9.041 -26.361 1.00 50.50 748 ASP A N 1
ATOM 5895 C CA . ASP A 1 748 ? 21.917 9.014 -26.330 1.00 50.50 748 ASP A CA 1
ATOM 5896 C C . ASP A 1 748 ? 22.534 10.006 -27.340 1.00 50.50 748 ASP A C 1
ATOM 5898 O O . ASP A 1 748 ? 23.503 10.705 -27.025 1.00 50.50 748 ASP A O 1
ATOM 5902 N N . ARG A 1 749 ? 21.910 10.155 -28.522 1.00 58.19 749 ARG A N 1
ATOM 5903 C CA . ARG A 1 749 ? 22.276 11.160 -29.538 1.00 58.19 749 ARG A CA 1
ATOM 5904 C C . ARG A 1 749 ? 21.949 12.592 -29.101 1.00 58.19 749 ARG A C 1
ATOM 5906 O O . ARG A 1 749 ? 22.821 13.454 -29.213 1.00 58.19 749 ARG A O 1
ATOM 5913 N N . ALA A 1 750 ? 20.767 12.835 -28.527 1.00 56.88 750 ALA A N 1
ATOM 5914 C CA . ALA A 1 750 ? 20.405 14.129 -27.934 1.00 56.88 750 ALA A CA 1
ATOM 5915 C C . ALA A 1 750 ? 21.421 14.565 -26.860 1.00 56.88 750 ALA A C 1
ATOM 5917 O O . ALA A 1 750 ? 21.870 15.714 -26.846 1.00 56.88 750 ALA A O 1
ATOM 5918 N N . ARG A 1 751 ? 21.845 13.625 -26.000 1.00 52.28 751 ARG A N 1
ATOM 5919 C CA . ARG A 1 751 ? 22.901 13.843 -25.000 1.00 52.28 751 ARG A CA 1
ATOM 5920 C C . ARG A 1 751 ? 24.239 14.208 -25.651 1.00 52.28 751 ARG A C 1
ATOM 5922 O O . ARG A 1 751 ? 24.914 15.097 -25.143 1.00 52.28 751 ARG A O 1
ATOM 5929 N N . GLY A 1 752 ? 24.629 13.539 -26.738 1.00 52.88 752 GLY A N 1
ATOM 5930 C CA . GLY A 1 752 ? 25.881 13.807 -27.459 1.00 52.88 752 GLY A CA 1
ATOM 5931 C C . GLY A 1 752 ? 25.973 15.244 -27.979 1.00 52.88 752 GLY A C 1
ATOM 5932 O O . GLY A 1 752 ? 26.868 15.984 -27.578 1.00 52.88 752 GLY A O 1
ATOM 5933 N N . ILE A 1 753 ? 24.989 15.669 -28.776 1.00 58.41 753 ILE A N 1
ATOM 5934 C CA . ILE A 1 753 ? 24.920 17.029 -29.350 1.00 58.41 753 ILE A CA 1
ATOM 5935 C C . ILE A 1 753 ? 24.920 18.103 -28.249 1.00 58.41 753 ILE A C 1
ATOM 5937 O O . ILE A 1 753 ? 25.564 19.148 -28.379 1.00 58.41 753 ILE A O 1
ATOM 5941 N N . TRP A 1 754 ? 24.248 17.833 -27.126 1.00 50.72 754 TRP A N 1
ATOM 5942 C CA . TRP A 1 754 ? 24.268 18.714 -25.961 1.00 50.72 754 TRP A CA 1
ATOM 5943 C C . TRP A 1 754 ? 25.630 18.763 -25.248 1.00 50.72 754 TRP A C 1
ATOM 5945 O O . TRP A 1 754 ? 26.035 19.845 -24.829 1.00 50.72 754 TRP A O 1
ATOM 5955 N N . ILE A 1 755 ? 26.354 17.642 -25.114 1.00 48.53 755 ILE A N 1
ATOM 5956 C CA . ILE A 1 755 ? 27.697 17.617 -24.500 1.00 48.53 755 ILE A CA 1
ATOM 5957 C C . ILE A 1 755 ? 28.638 18.561 -25.254 1.00 48.53 755 ILE A C 1
ATOM 5959 O O . ILE A 1 755 ? 29.256 19.416 -24.615 1.00 48.53 755 ILE A O 1
ATOM 5963 N N . ASP A 1 756 ? 28.677 18.453 -26.583 1.00 51.34 756 ASP A N 1
ATOM 5964 C CA . ASP A 1 756 ? 29.548 19.263 -27.441 1.00 51.34 756 ASP A CA 1
ATOM 5965 C C . ASP A 1 756 ? 29.133 20.749 -27.445 1.00 51.34 756 ASP A C 1
ATOM 5967 O O . ASP A 1 756 ? 29.980 21.646 -27.449 1.00 51.34 756 ASP A O 1
ATOM 5971 N N . SER A 1 757 ? 27.825 21.026 -27.366 1.00 51.22 757 SER A N 1
ATOM 5972 C CA . SER A 1 757 ? 27.269 22.390 -27.360 1.00 51.22 757 SER A CA 1
ATOM 5973 C C . SER A 1 757 ? 27.370 23.109 -26.006 1.00 51.22 757 SER A C 1
ATOM 5975 O O . SER A 1 757 ? 27.399 24.339 -25.953 1.00 51.22 757 SER A O 1
ATOM 5977 N N . ALA A 1 758 ? 27.426 22.381 -24.886 1.00 44.50 758 ALA A N 1
ATOM 5978 C CA . ALA A 1 758 ? 27.336 22.955 -23.538 1.00 44.50 758 ALA A CA 1
ATOM 5979 C C . ALA A 1 758 ? 28.596 23.711 -23.063 1.00 44.50 758 ALA A C 1
ATOM 5981 O O . ALA A 1 758 ? 28.606 24.235 -21.949 1.00 44.50 758 ALA A O 1
ATOM 5982 N N . HIS A 1 759 ? 29.652 23.798 -23.877 1.00 45.06 759 HIS A N 1
ATOM 5983 C CA . HIS A 1 759 ? 30.878 24.534 -23.544 1.00 45.06 759 HIS A CA 1
ATOM 5984 C C . HIS A 1 759 ? 30.740 26.072 -23.577 1.00 45.06 759 HIS A C 1
ATOM 5986 O O . HIS A 1 759 ? 31.660 26.760 -23.133 1.00 45.06 759 HIS A O 1
ATOM 5992 N N . THR A 1 760 ? 29.639 26.633 -24.098 1.00 43.34 760 THR A N 1
ATOM 5993 C CA . THR A 1 760 ? 29.548 28.071 -24.437 1.00 43.34 760 THR A CA 1
ATOM 5994 C C . THR A 1 760 ? 28.507 28.890 -23.663 1.00 43.34 760 THR A C 1
ATOM 5996 O O . THR A 1 760 ? 28.627 30.116 -23.642 1.00 43.34 760 THR A O 1
ATOM 5999 N N . ALA A 1 761 ? 27.510 28.275 -23.013 1.00 39.66 761 ALA A N 1
ATOM 6000 C CA . ALA A 1 761 ? 26.403 29.000 -22.373 1.00 39.66 761 ALA A CA 1
ATOM 6001 C C . ALA A 1 761 ? 25.990 28.407 -21.012 1.00 39.66 761 ALA A C 1
ATOM 6003 O O . ALA A 1 761 ? 25.576 27.252 -20.923 1.00 39.66 761 ALA A O 1
ATOM 6004 N N . GLY A 1 762 ? 26.058 29.226 -19.956 1.00 47.72 762 GLY A N 1
ATOM 6005 C CA . GLY A 1 762 ? 25.643 28.855 -18.596 1.00 47.72 762 GLY A CA 1
ATOM 6006 C C . GLY A 1 762 ? 24.126 28.671 -18.416 1.00 47.72 762 GLY A C 1
ATOM 6007 O O . GLY A 1 762 ? 23.321 29.031 -19.281 1.00 47.72 762 GLY A O 1
ATOM 6008 N N . GLY A 1 763 ? 23.739 28.105 -17.270 1.00 40.09 763 GLY A N 1
ATOM 6009 C CA . GLY A 1 763 ? 22.355 27.785 -16.903 1.00 40.09 763 GLY A CA 1
ATOM 6010 C C . GLY A 1 763 ? 22.256 26.413 -16.230 1.00 40.09 763 GLY A C 1
ATOM 6011 O O . GLY A 1 763 ? 22.816 25.434 -16.735 1.00 40.09 763 GLY A O 1
ATOM 6012 N N . ASP A 1 764 ? 21.582 26.348 -15.078 1.00 47.62 764 ASP A N 1
ATOM 6013 C CA . ASP A 1 764 ? 21.788 25.266 -14.101 1.00 47.62 764 ASP A CA 1
ATOM 6014 C C . ASP A 1 764 ? 20.543 24.396 -13.839 1.00 47.62 764 ASP A C 1
ATOM 6016 O O . ASP A 1 764 ? 20.669 23.173 -13.918 1.00 47.62 764 ASP A O 1
ATOM 6020 N N . ALA A 1 765 ? 19.349 24.985 -13.649 1.00 37.00 765 ALA A N 1
ATOM 6021 C CA . ALA A 1 765 ? 18.072 24.272 -13.396 1.00 37.00 765 ALA A CA 1
ATOM 6022 C C . ALA A 1 765 ? 17.781 23.136 -14.402 1.00 37.00 765 ALA A C 1
ATOM 6024 O O . ALA A 1 765 ? 17.334 22.036 -14.086 1.00 37.00 765 ALA A O 1
ATOM 6025 N N . TRP A 1 766 ? 18.168 23.419 -15.632 1.00 44.53 766 TRP A N 1
ATOM 6026 C CA . TRP A 1 766 ? 18.112 22.630 -16.845 1.00 44.53 766 TRP A CA 1
ATOM 6027 C C . TRP A 1 766 ? 18.662 21.202 -16.836 1.00 44.53 766 TRP A C 1
ATOM 6029 O O . TRP A 1 766 ? 18.384 20.413 -17.742 1.00 44.53 766 TRP A O 1
ATOM 6039 N N . ARG A 1 767 ? 19.517 20.870 -15.871 1.00 43.94 767 ARG A N 1
ATOM 6040 C CA . ARG A 1 767 ? 20.293 19.624 -15.902 1.00 43.94 767 ARG A CA 1
ATOM 6041 C C . ARG A 1 767 ? 19.526 18.433 -15.331 1.00 43.94 767 ARG A C 1
ATOM 6043 O O . ARG A 1 767 ? 19.860 17.300 -15.668 1.00 43.94 767 ARG A O 1
ATOM 6050 N N . SER A 1 768 ? 18.487 18.681 -14.532 1.00 37.41 768 SER A N 1
ATOM 6051 C CA . SER A 1 768 ? 17.633 17.629 -13.973 1.00 37.41 768 SER A CA 1
ATOM 6052 C C . SER A 1 768 ? 16.632 17.084 -14.996 1.00 37.41 768 SER A C 1
ATOM 6054 O O . SER A 1 768 ? 16.441 15.876 -15.051 1.00 37.41 768 SER A O 1
ATOM 6056 N N . ALA A 1 769 ? 16.045 17.924 -15.859 1.00 36.19 769 ALA A N 1
ATOM 6057 C CA . ALA A 1 769 ? 14.996 17.499 -16.796 1.00 36.19 769 ALA A CA 1
ATOM 6058 C C . ALA A 1 769 ? 15.462 16.386 -17.757 1.00 36.19 769 ALA A C 1
ATOM 6060 O O . ALA A 1 769 ? 14.856 15.319 -17.801 1.00 36.19 769 ALA A O 1
ATOM 6061 N N . LEU A 1 770 ? 16.585 16.574 -18.461 1.00 42.72 770 LEU A N 1
ATOM 6062 C CA . LEU A 1 770 ? 17.138 15.560 -19.376 1.00 42.72 770 LEU A CA 1
ATOM 6063 C C . LEU A 1 770 ? 17.618 14.286 -18.656 1.00 42.72 770 LEU A C 1
ATOM 6065 O O . LEU A 1 770 ? 17.495 13.189 -19.202 1.00 42.72 770 LEU A O 1
ATOM 6069 N N . VAL A 1 771 ? 18.125 14.404 -17.423 1.00 43.81 771 VAL A N 1
ATOM 6070 C CA . VAL A 1 771 ? 18.460 13.236 -16.589 1.00 43.81 771 VAL A CA 1
ATOM 6071 C C . VAL A 1 771 ? 17.196 12.491 -16.169 1.00 43.81 771 VAL A C 1
ATOM 6073 O O . VAL A 1 771 ? 17.200 11.262 -16.178 1.00 43.81 771 VAL A O 1
ATOM 6076 N N . ASN A 1 772 ? 16.113 13.200 -15.851 1.00 40.91 772 ASN A N 1
ATOM 6077 C CA . ASN A 1 772 ? 14.833 12.604 -15.489 1.00 40.91 772 ASN A CA 1
ATOM 6078 C C . ASN A 1 772 ? 14.179 11.931 -16.699 1.00 40.91 772 ASN A C 1
ATOM 6080 O O . ASN A 1 772 ? 13.781 10.784 -16.561 1.00 40.91 772 ASN A O 1
ATOM 6084 N N . VAL A 1 773 ? 14.185 12.543 -17.892 1.00 42.66 773 VAL A N 1
ATOM 6085 C CA . VAL A 1 773 ? 13.762 11.896 -19.155 1.00 42.66 773 VAL A CA 1
ATOM 6086 C C . VAL A 1 773 ? 14.532 10.592 -19.392 1.00 42.66 773 VAL A C 1
ATOM 6088 O O . VAL A 1 773 ? 13.922 9.565 -19.671 1.00 42.66 773 VAL A O 1
ATOM 6091 N N . TYR A 1 774 ? 15.861 10.593 -19.237 1.00 43.28 774 TYR A N 1
ATOM 6092 C CA . TYR A 1 774 ? 16.688 9.390 -19.417 1.00 43.28 774 TYR A CA 1
ATOM 6093 C C . TYR A 1 774 ? 16.459 8.336 -18.317 1.00 43.28 774 TYR A C 1
ATOM 6095 O O . TYR A 1 774 ? 16.457 7.136 -18.588 1.00 43.28 774 TYR A O 1
ATOM 6103 N N . SER A 1 775 ? 16.240 8.772 -17.073 1.00 41.38 775 SER A N 1
ATOM 6104 C CA . SER A 1 775 ? 15.994 7.885 -15.927 1.00 41.38 775 SER A CA 1
ATOM 6105 C C . SER A 1 775 ? 14.596 7.271 -15.974 1.00 41.38 775 SER A C 1
ATOM 6107 O O . SER A 1 775 ? 14.465 6.086 -15.693 1.00 41.38 775 SER A O 1
ATOM 6109 N N . LEU A 1 776 ? 13.582 8.035 -16.396 1.00 44.69 776 LEU A N 1
ATOM 6110 C CA . LEU A 1 776 ? 12.244 7.546 -16.723 1.00 44.69 776 LEU A CA 1
ATOM 6111 C C . LEU A 1 776 ? 12.319 6.596 -17.912 1.00 44.69 776 LEU A C 1
ATOM 6113 O O . LEU A 1 776 ? 11.968 5.444 -17.746 1.00 44.69 776 LEU A O 1
ATOM 6117 N N . ALA A 1 777 ? 12.889 6.982 -19.057 1.00 43.22 777 ALA A N 1
ATOM 6118 C CA . ALA A 1 777 ? 13.024 6.080 -20.207 1.00 43.22 777 ALA A CA 1
ATOM 6119 C C . ALA A 1 777 ? 13.701 4.741 -19.853 1.00 43.22 777 ALA A C 1
ATOM 6121 O O . ALA A 1 777 ? 13.293 3.697 -20.358 1.00 43.22 777 ALA A O 1
ATOM 6122 N N . ARG A 1 778 ? 14.691 4.741 -18.946 1.00 43.66 778 ARG A N 1
ATOM 6123 C CA . ARG A 1 778 ? 15.345 3.511 -18.474 1.00 43.66 778 ARG A CA 1
ATOM 6124 C C . ARG A 1 778 ? 14.566 2.764 -17.382 1.00 43.66 778 ARG A C 1
ATOM 6126 O O . ARG A 1 778 ? 14.623 1.540 -17.363 1.00 43.66 778 ARG A O 1
ATOM 6133 N N . ALA A 1 779 ? 13.839 3.447 -16.496 1.00 42.03 779 ALA A N 1
ATOM 6134 C CA . ALA A 1 779 ? 13.002 2.819 -15.468 1.00 42.03 779 ALA A CA 1
ATOM 6135 C C . ALA A 1 779 ? 11.682 2.293 -16.052 1.00 42.03 779 ALA A C 1
ATOM 6137 O O . ALA A 1 779 ? 11.360 1.129 -15.855 1.00 42.03 779 ALA A O 1
ATOM 6138 N N . SER A 1 780 ? 10.979 3.104 -16.842 1.00 42.78 780 SER A N 1
ATOM 6139 C CA . SER A 1 780 ? 9.873 2.718 -17.722 1.00 42.78 780 SER A CA 1
ATOM 6140 C C . SER A 1 780 ? 10.294 1.602 -18.674 1.00 42.78 780 SER A C 1
ATOM 6142 O O . SER A 1 780 ? 9.551 0.644 -18.832 1.00 42.78 780 SER A O 1
ATOM 6144 N N . GLY A 1 781 ? 11.504 1.671 -19.245 1.00 41.69 781 GLY A N 1
ATOM 6145 C CA . GLY A 1 781 ? 12.085 0.594 -20.048 1.00 41.69 781 GLY A CA 1
ATOM 6146 C C . GLY A 1 781 ? 12.282 -0.698 -19.254 1.00 41.69 781 GLY A C 1
ATOM 6147 O O . GLY A 1 781 ? 11.823 -1.741 -19.690 1.00 41.69 781 GLY A O 1
ATOM 6148 N N . ALA A 1 782 ? 12.858 -0.638 -18.049 1.00 42.16 782 ALA A N 1
ATOM 6149 C CA . ALA A 1 782 ? 13.016 -1.810 -17.184 1.00 42.16 782 ALA A CA 1
ATOM 6150 C C . ALA A 1 782 ? 11.675 -2.368 -16.664 1.00 42.16 782 ALA A C 1
ATOM 6152 O O . ALA A 1 782 ? 11.534 -3.578 -16.525 1.00 42.16 782 ALA A O 1
ATOM 6153 N N . LEU A 1 783 ? 10.675 -1.521 -16.401 1.00 41.53 783 LEU A N 1
ATOM 6154 C CA . LEU A 1 783 ? 9.317 -1.933 -16.021 1.00 41.53 783 LEU A CA 1
ATOM 6155 C C . LEU A 1 783 ? 8.561 -2.546 -17.210 1.00 41.53 783 LEU A C 1
ATOM 6157 O O . LEU A 1 783 ? 7.841 -3.528 -17.040 1.00 41.53 783 LEU A O 1
ATOM 6161 N N . ALA A 1 784 ? 8.770 -2.015 -18.416 1.00 41.25 784 ALA A N 1
ATOM 6162 C CA . ALA A 1 784 ? 8.278 -2.579 -19.665 1.00 41.25 784 ALA A CA 1
ATOM 6163 C C . ALA A 1 784 ? 8.934 -3.932 -19.966 1.00 41.25 784 ALA A C 1
ATOM 6165 O O . ALA A 1 784 ? 8.233 -4.901 -20.248 1.00 41.25 784 ALA A O 1
ATOM 6166 N N . ASP A 1 785 ? 10.255 -4.028 -19.812 1.00 39.66 785 ASP A N 1
ATOM 6167 C CA . ASP A 1 785 ? 11.012 -5.272 -19.926 1.00 39.66 785 ASP A CA 1
ATOM 6168 C C . ASP A 1 785 ? 10.619 -6.267 -18.829 1.00 39.66 785 ASP A C 1
ATOM 6170 O O . ASP A 1 785 ? 10.542 -7.450 -19.120 1.00 39.66 785 ASP A O 1
ATOM 6174 N N . MET A 1 786 ? 10.266 -5.847 -17.607 1.00 38.34 786 MET A N 1
ATOM 6175 C CA . MET A 1 786 ? 9.682 -6.742 -16.594 1.00 38.34 786 MET A CA 1
ATOM 6176 C C . MET A 1 786 ? 8.293 -7.249 -17.009 1.00 38.34 786 MET A C 1
ATOM 6178 O O . MET A 1 786 ? 8.023 -8.452 -16.932 1.00 38.34 786 MET A O 1
ATOM 6182 N N . ALA A 1 787 ? 7.425 -6.360 -17.500 1.00 36.38 787 ALA A N 1
ATOM 6183 C CA . ALA A 1 787 ? 6.100 -6.717 -18.004 1.00 36.38 787 ALA A CA 1
ATOM 6184 C C . ALA A 1 787 ? 6.167 -7.623 -19.250 1.00 36.38 787 ALA A C 1
ATOM 6186 O O . ALA A 1 787 ? 5.287 -8.461 -19.443 1.00 36.38 787 ALA A O 1
ATOM 6187 N N . TYR A 1 788 ? 7.229 -7.521 -20.055 1.00 36.81 788 TYR A N 1
ATOM 6188 C CA . TYR A 1 788 ? 7.498 -8.368 -21.219 1.00 36.81 788 TYR A CA 1
ATOM 6189 C C . TYR A 1 788 ? 8.237 -9.669 -20.844 1.00 36.81 788 TYR A C 1
ATOM 6191 O O . TYR A 1 788 ? 7.947 -10.736 -21.385 1.00 36.81 788 TYR A O 1
ATOM 6199 N N . ALA A 1 789 ? 9.138 -9.631 -19.859 1.00 37.59 789 ALA A N 1
ATOM 6200 C CA . ALA A 1 789 ? 9.874 -10.782 -19.333 1.00 37.59 789 ALA A CA 1
ATOM 6201 C C . ALA A 1 789 ? 8.986 -11.743 -18.541 1.00 37.59 789 ALA A C 1
ATOM 6203 O O . ALA A 1 789 ? 9.316 -12.924 -18.459 1.00 37.59 789 ALA A O 1
ATOM 6204 N N . SER A 1 790 ? 7.829 -11.293 -18.046 1.00 37.78 790 SER A N 1
ATOM 6205 C CA . SER A 1 790 ? 6.760 -12.192 -17.589 1.00 37.78 790 SER A CA 1
ATOM 6206 C C . SER A 1 790 ? 6.403 -13.249 -18.653 1.00 37.78 790 SER A C 1
ATOM 6208 O O . SER A 1 790 ? 6.217 -14.411 -18.310 1.00 37.78 790 SER A O 1
ATOM 6210 N N . ARG A 1 791 ? 6.428 -12.877 -19.947 1.00 34.47 791 ARG A N 1
ATOM 6211 C CA . ARG A 1 791 ? 6.285 -13.784 -21.101 1.00 34.47 791 ARG A CA 1
ATOM 6212 C C . ARG A 1 791 ? 7.625 -14.325 -21.621 1.00 34.47 791 ARG A C 1
ATOM 6214 O O . ARG A 1 791 ? 7.690 -15.468 -22.061 1.00 34.47 791 ARG A O 1
ATOM 6221 N N . ALA A 1 792 ? 8.706 -13.540 -21.583 1.00 35.47 792 ALA A N 1
ATOM 6222 C CA . ALA A 1 792 ? 9.997 -13.927 -22.177 1.00 35.47 792 ALA A CA 1
ATOM 6223 C C . ALA A 1 792 ? 10.924 -14.775 -21.269 1.00 35.47 792 ALA A C 1
ATOM 6225 O O . ALA A 1 792 ? 11.962 -15.252 -21.742 1.00 35.47 792 ALA A O 1
ATOM 6226 N N . ARG A 1 793 ? 10.551 -15.014 -19.997 1.00 34.47 793 ARG A N 1
ATOM 6227 C CA . ARG A 1 793 ? 11.294 -15.828 -19.003 1.00 34.47 793 ARG A CA 1
ATOM 6228 C C . ARG A 1 793 ? 11.718 -17.215 -19.521 1.00 34.47 793 ARG A C 1
ATOM 6230 O O . ARG A 1 793 ? 12.748 -17.718 -19.083 1.00 34.47 793 ARG A O 1
ATOM 6237 N N . GLY A 1 794 ? 10.984 -17.800 -20.474 1.00 37.84 794 GLY A N 1
ATOM 6238 C CA . GLY A 1 794 ? 11.297 -19.109 -21.064 1.00 37.84 794 GLY A CA 1
ATOM 6239 C C . GLY A 1 794 ? 12.377 -19.136 -22.162 1.00 37.84 794 GLY A C 1
ATOM 6240 O O . GLY A 1 794 ? 12.960 -20.192 -22.390 1.00 37.84 794 GLY A O 1
ATOM 6241 N N . GLN A 1 795 ? 12.672 -18.024 -22.854 1.00 29.77 795 GLN A N 1
ATOM 6242 C CA . GLN A 1 795 ? 13.531 -18.057 -24.059 1.00 29.77 795 GLN A CA 1
ATOM 6243 C C . GLN A 1 795 ? 14.945 -17.490 -23.853 1.00 29.77 795 GLN A C 1
ATOM 6245 O O . GLN A 1 795 ? 15.922 -18.090 -24.311 1.00 29.77 795 GLN A O 1
ATOM 6250 N N . ALA A 1 796 ? 15.089 -16.360 -23.152 1.00 33.66 796 ALA A N 1
ATOM 6251 C CA . ALA A 1 796 ? 16.352 -15.609 -23.121 1.00 33.66 796 ALA A CA 1
ATOM 6252 C C . ALA A 1 796 ? 17.535 -16.369 -22.480 1.00 33.66 796 ALA A C 1
ATOM 6254 O O . ALA A 1 796 ? 18.680 -16.173 -22.880 1.00 33.66 796 ALA A O 1
ATOM 6255 N N . LEU A 1 797 ? 17.270 -17.269 -21.524 1.00 33.62 797 LEU A N 1
ATOM 6256 C CA . LEU A 1 797 ? 18.298 -18.052 -20.816 1.00 33.62 797 LEU A CA 1
ATOM 6257 C C . LEU A 1 797 ? 18.696 -19.368 -21.512 1.00 33.62 797 LEU A C 1
ATOM 6259 O O . LEU A 1 797 ? 19.651 -20.014 -21.086 1.00 33.62 797 LEU A O 1
ATOM 6263 N N . ILE A 1 798 ? 17.994 -19.763 -22.579 1.00 31.47 798 ILE A N 1
ATOM 6264 C CA . ILE A 1 798 ? 18.231 -21.020 -23.318 1.00 31.47 798 ILE A CA 1
ATOM 6265 C C . ILE A 1 798 ? 18.718 -20.736 -24.760 1.00 31.47 798 ILE A C 1
ATOM 6267 O O . ILE A 1 798 ? 19.363 -21.573 -25.391 1.00 31.47 798 ILE A O 1
ATOM 6271 N N . GLY A 1 799 ? 18.479 -19.523 -25.273 1.00 27.00 799 GLY A N 1
ATOM 6272 C CA . GLY A 1 799 ? 18.550 -19.165 -26.694 1.00 27.00 799 GLY A CA 1
ATOM 6273 C C . GLY A 1 799 ? 19.913 -18.985 -27.388 1.00 27.00 799 GLY A C 1
ATOM 6274 O O . GLY A 1 799 ? 19.896 -18.533 -28.529 1.00 27.00 799 GLY A O 1
ATOM 6275 N N . GLN A 1 800 ? 21.076 -19.316 -26.801 1.00 27.30 800 GLN A N 1
ATOM 6276 C CA . GLN A 1 800 ? 22.355 -19.372 -27.556 1.00 27.30 800 GLN A CA 1
ATOM 6277 C C . GLN A 1 800 ? 23.290 -20.521 -27.135 1.00 27.30 800 GLN A C 1
ATOM 6279 O O . GLN A 1 800 ? 24.160 -20.393 -26.273 1.00 27.30 800 GLN A O 1
ATOM 6284 N N . GLY A 1 801 ? 23.165 -21.656 -27.824 1.00 28.75 801 GLY A N 1
ATOM 6285 C CA . GLY A 1 801 ? 24.008 -22.836 -27.625 1.00 28.75 801 GLY A CA 1
ATOM 6286 C C . GLY A 1 801 ? 25.352 -22.813 -28.368 1.00 28.75 801 GLY A C 1
ATOM 6287 O O . GLY A 1 801 ? 25.540 -23.626 -29.270 1.00 28.75 801 GLY A O 1
ATOM 6288 N N . SER A 1 802 ? 26.316 -21.961 -27.983 1.00 26.52 802 SER A N 1
ATOM 6289 C CA . SER A 1 802 ? 27.718 -22.107 -28.449 1.00 26.52 802 SER A CA 1
ATOM 6290 C C . SER A 1 802 ? 28.822 -21.529 -27.536 1.00 26.52 802 SER A C 1
ATOM 6292 O O . SER A 1 802 ? 29.762 -20.882 -27.988 1.00 26.52 802 SER A O 1
ATOM 6294 N N . GLY A 1 803 ? 28.813 -21.914 -26.256 1.00 30.55 803 GLY A N 1
ATOM 6295 C CA . GLY A 1 803 ? 30.035 -21.971 -25.438 1.00 30.55 803 GLY A CA 1
ATOM 6296 C C . GLY A 1 803 ? 30.318 -20.783 -24.507 1.00 30.55 803 GLY A C 1
ATOM 6297 O O . GLY A 1 803 ? 30.283 -19.626 -24.897 1.00 30.55 803 GLY A O 1
ATOM 6298 N N . LYS A 1 804 ? 30.711 -21.127 -23.271 1.00 25.69 804 LYS A N 1
ATOM 6299 C CA . LYS A 1 804 ? 31.124 -20.228 -22.175 1.00 25.69 804 LYS A CA 1
ATOM 6300 C C . LYS A 1 804 ? 30.111 -19.139 -21.792 1.00 25.69 804 LYS A C 1
ATOM 6302 O O . LYS A 1 804 ? 30.261 -17.978 -22.158 1.00 25.69 804 LYS A O 1
ATOM 6307 N N . ILE A 1 805 ? 29.246 -19.475 -20.836 1.00 25.27 805 ILE A N 1
ATOM 6308 C CA . ILE A 1 805 ? 28.907 -18.496 -19.794 1.00 25.27 805 ILE A CA 1
ATOM 6309 C C . ILE A 1 805 ? 30.223 -18.162 -19.075 1.00 25.27 805 ILE A C 1
ATOM 6311 O O . ILE A 1 805 ? 30.833 -19.032 -18.446 1.00 25.27 805 ILE A O 1
ATOM 6315 N N . THR A 1 806 ? 30.714 -16.933 -19.217 1.00 25.19 806 THR A N 1
ATOM 6316 C CA . THR A 1 806 ? 31.812 -16.424 -18.388 1.00 25.19 806 THR A CA 1
ATOM 6317 C C . THR A 1 806 ? 31.322 -16.264 -16.957 1.00 25.19 806 THR A C 1
ATOM 6319 O O . THR A 1 806 ? 30.274 -15.665 -16.735 1.00 25.19 806 THR A O 1
ATOM 6322 N N . ALA A 1 807 ? 32.081 -16.781 -15.989 1.00 27.66 807 ALA A N 1
ATOM 6323 C CA . ALA A 1 807 ? 31.776 -16.573 -14.579 1.00 27.66 807 ALA A CA 1
ATOM 6324 C C . ALA A 1 807 ? 31.726 -15.068 -14.267 1.00 27.66 807 ALA A C 1
ATOM 6326 O O . ALA A 1 807 ? 32.655 -14.335 -14.615 1.00 27.66 807 ALA A O 1
ATOM 6327 N N . LEU A 1 808 ? 30.642 -14.629 -13.624 1.00 31.17 808 LEU A N 1
ATOM 6328 C CA . LEU A 1 808 ? 30.502 -13.259 -13.136 1.00 31.17 808 LEU A CA 1
ATOM 6329 C C . LEU A 1 808 ? 31.586 -12.955 -12.082 1.00 31.17 808 LEU A C 1
ATOM 6331 O O . LEU A 1 808 ? 32.026 -13.871 -11.376 1.00 31.17 808 LEU A O 1
ATOM 6335 N N . PRO A 1 809 ? 32.040 -11.694 -11.964 1.00 29.94 809 PRO A N 1
ATOM 6336 C CA . PRO A 1 809 ? 33.030 -11.313 -10.964 1.00 29.94 809 PRO A CA 1
ATOM 6337 C C . PRO A 1 809 ? 32.513 -11.550 -9.538 1.00 29.94 809 PRO A C 1
ATOM 6339 O O . PRO A 1 809 ? 31.328 -11.398 -9.241 1.00 29.94 809 PRO A O 1
ATOM 6342 N N . SER A 1 810 ? 33.424 -11.918 -8.637 1.00 29.19 810 SER A N 1
ATOM 6343 C CA . SER A 1 810 ? 33.109 -12.233 -7.243 1.00 29.19 810 SER A CA 1
ATOM 6344 C C . SER A 1 810 ? 32.601 -10.999 -6.487 1.00 29.19 810 SER A C 1
ATOM 6346 O O . SER A 1 810 ? 33.400 -10.125 -6.146 1.00 29.19 810 SER A O 1
ATOM 6348 N N . GLY A 1 811 ? 31.298 -10.956 -6.198 1.00 40.16 811 GLY A N 1
ATOM 6349 C CA . GLY A 1 811 ? 30.661 -9.903 -5.396 1.00 40.16 811 GLY A CA 1
ATOM 6350 C C . GLY A 1 811 ? 29.308 -9.403 -5.917 1.00 40.16 811 GLY A C 1
ATOM 6351 O O . GLY A 1 811 ? 28.604 -8.752 -5.155 1.00 40.16 811 GLY A O 1
ATOM 6352 N N . ALA A 1 812 ? 28.939 -9.711 -7.164 1.00 40.59 812 ALA A N 1
ATOM 6353 C CA . ALA A 1 812 ? 27.642 -9.342 -7.744 1.00 40.59 812 ALA A CA 1
ATOM 6354 C C . ALA A 1 812 ? 26.473 -10.119 -7.106 1.00 40.59 812 ALA A C 1
ATOM 6356 O O . ALA A 1 812 ? 26.591 -11.334 -6.895 1.00 40.59 812 ALA A O 1
ATOM 6357 N N . ASP A 1 813 ? 25.326 -9.465 -6.882 1.00 48.72 813 ASP A N 1
ATOM 6358 C CA . ASP A 1 813 ? 24.095 -10.170 -6.501 1.00 48.72 813 ASP A CA 1
ATOM 6359 C C . ASP A 1 813 ? 23.400 -10.710 -7.754 1.00 48.72 813 ASP A C 1
ATOM 6361 O O . ASP A 1 813 ? 22.436 -10.157 -8.287 1.00 48.72 813 ASP A O 1
ATOM 6365 N N . ALA A 1 814 ? 23.907 -11.851 -8.219 1.00 47.72 814 ALA A N 1
ATOM 6366 C CA . ALA A 1 814 ? 23.390 -12.560 -9.383 1.00 47.72 814 ALA A CA 1
ATOM 6367 C C . ALA A 1 814 ? 21.938 -13.069 -9.229 1.00 47.72 814 ALA A C 1
ATOM 6369 O O . ALA A 1 814 ? 21.460 -13.749 -10.136 1.00 47.72 814 ALA A O 1
ATOM 6370 N N . SER A 1 815 ? 21.241 -12.775 -8.119 1.00 51.12 815 SER A N 1
ATOM 6371 C CA . SER A 1 815 ? 19.815 -13.078 -7.975 1.00 51.12 815 SER A CA 1
ATOM 6372 C C . SER A 1 815 ? 18.885 -12.060 -8.642 1.00 51.12 815 SER A C 1
ATOM 6374 O O . SER A 1 815 ? 17.765 -12.424 -8.995 1.00 51.12 815 SER A O 1
ATOM 6376 N N . ARG A 1 816 ? 19.332 -10.814 -8.863 1.00 54.72 816 ARG A N 1
ATOM 6377 C CA . ARG A 1 816 ? 18.521 -9.737 -9.467 1.00 54.72 816 ARG A CA 1
ATOM 6378 C C . ARG A 1 816 ? 19.264 -9.077 -10.644 1.00 54.72 816 ARG A C 1
ATOM 6380 O O . ARG A 1 816 ? 19.838 -7.996 -10.488 1.00 54.72 816 ARG A O 1
ATOM 6387 N N . PRO A 1 817 ? 19.349 -9.752 -11.809 1.00 48.81 817 PRO A N 1
ATOM 6388 C CA . PRO A 1 817 ? 20.209 -9.339 -12.921 1.00 48.81 817 PRO A CA 1
ATOM 6389 C C . PRO A 1 817 ? 19.893 -7.961 -13.524 1.00 48.81 817 PRO A C 1
ATOM 6391 O O . PRO A 1 817 ? 20.828 -7.285 -13.958 1.00 48.81 817 PRO A O 1
ATOM 6394 N N . HIS A 1 818 ? 18.636 -7.505 -13.552 1.00 50.47 818 HIS A N 1
ATOM 6395 C CA . HIS A 1 818 ? 18.307 -6.174 -14.084 1.00 50.47 818 HIS A CA 1
ATOM 6396 C C . HIS A 1 818 ? 18.735 -5.072 -13.100 1.00 50.47 818 HIS A C 1
ATOM 6398 O O . HIS A 1 818 ? 19.316 -4.059 -13.503 1.00 50.47 818 HIS A O 1
ATOM 6404 N N . ALA A 1 819 ? 18.521 -5.290 -11.800 1.00 52.06 819 ALA A N 1
ATOM 6405 C CA . ALA A 1 819 ? 18.991 -4.406 -10.739 1.00 52.06 819 ALA A CA 1
ATOM 6406 C C . ALA A 1 819 ? 20.526 -4.314 -10.683 1.00 52.06 819 ALA A C 1
ATOM 6408 O O . ALA A 1 819 ? 21.073 -3.214 -10.563 1.00 52.06 819 ALA A O 1
ATOM 6409 N N . GLU A 1 820 ? 21.216 -5.449 -10.815 1.00 54.94 820 GLU A N 1
ATOM 6410 C CA . GLU A 1 820 ? 22.680 -5.554 -10.853 1.00 54.94 820 GLU A CA 1
ATOM 6411 C C . GLU A 1 820 ? 23.263 -4.869 -12.105 1.00 54.94 820 GLU A C 1
ATOM 6413 O O . GLU A 1 820 ? 24.223 -4.111 -11.995 1.00 54.94 820 GLU A O 1
ATOM 6418 N N . ALA A 1 821 ? 22.651 -5.021 -13.287 1.00 50.44 821 ALA A N 1
ATOM 6419 C CA . ALA A 1 821 ? 23.088 -4.310 -14.496 1.00 50.44 821 ALA A CA 1
ATOM 6420 C C . ALA A 1 821 ? 22.986 -2.776 -14.349 1.00 50.44 821 ALA A C 1
ATOM 6422 O O . ALA A 1 821 ? 23.895 -2.040 -14.742 1.00 50.44 821 ALA A O 1
ATOM 6423 N N . LEU A 1 822 ? 21.906 -2.284 -13.729 1.00 49.00 822 LEU A N 1
ATOM 6424 C CA . LEU A 1 822 ? 21.757 -0.866 -13.383 1.00 49.00 822 LEU A CA 1
ATOM 6425 C C . LEU A 1 822 ? 22.781 -0.423 -12.324 1.00 49.00 822 LEU A C 1
ATOM 6427 O O . LEU A 1 822 ? 23.289 0.696 -12.403 1.00 49.00 822 LEU A O 1
ATOM 6431 N N . TRP A 1 823 ? 23.110 -1.292 -11.361 1.00 53.31 823 TRP A N 1
ATOM 6432 C CA . TRP A 1 823 ? 24.111 -1.027 -10.323 1.00 53.31 823 TRP A CA 1
ATOM 6433 C C . TRP A 1 823 ? 25.532 -0.922 -10.890 1.00 53.31 823 TRP A C 1
ATOM 6435 O O . TRP A 1 823 ? 26.298 -0.047 -10.481 1.00 53.31 823 TRP A O 1
ATOM 6445 N N . GLN A 1 824 ? 25.891 -1.769 -11.855 1.00 52.56 824 GLN A N 1
ATOM 6446 C CA . GLN A 1 824 ? 27.206 -1.748 -12.500 1.00 52.56 824 GLN A CA 1
ATOM 6447 C C . GLN A 1 824 ? 27.424 -0.459 -13.307 1.00 52.56 824 GLN A C 1
ATOM 6449 O O . GLN A 1 824 ? 28.461 0.191 -13.156 1.00 52.56 824 GLN A O 1
ATOM 6454 N N . ASP A 1 825 ? 26.427 -0.021 -14.082 1.00 50.31 825 ASP A N 1
ATOM 6455 C CA . ASP A 1 825 ? 26.464 1.287 -14.752 1.00 50.31 825 ASP A CA 1
ATOM 6456 C C . ASP A 1 825 ? 26.507 2.450 -13.750 1.00 50.31 825 ASP A C 1
ATOM 6458 O O . ASP A 1 825 ? 27.292 3.385 -13.916 1.00 50.31 825 ASP A O 1
ATOM 6462 N N . ALA A 1 826 ? 25.689 2.399 -12.693 1.00 52.78 826 ALA A N 1
ATOM 6463 C CA . ALA A 1 826 ? 25.696 3.402 -11.633 1.00 52.78 826 ALA A CA 1
ATOM 6464 C C . ALA A 1 826 ? 27.087 3.541 -11.000 1.00 52.78 826 ALA A C 1
ATOM 6466 O O . ALA A 1 826 ? 27.602 4.651 -10.860 1.00 52.78 826 ALA A O 1
ATOM 6467 N N . SER A 1 827 ? 27.717 2.408 -10.684 1.00 57.97 827 SER A N 1
ATOM 6468 C CA . SER A 1 827 ? 29.055 2.331 -10.097 1.00 57.97 827 SER A CA 1
ATOM 6469 C C . SER A 1 827 ? 30.104 2.923 -11.036 1.00 57.97 827 SER A C 1
ATOM 6471 O O . SER A 1 827 ? 30.887 3.768 -10.605 1.00 57.97 827 SER A O 1
ATOM 6473 N N . ARG A 1 828 ? 30.052 2.576 -12.330 1.00 67.38 828 ARG A N 1
ATOM 6474 C CA . ARG A 1 828 ? 30.921 3.133 -13.374 1.00 67.38 828 ARG A CA 1
ATOM 6475 C C . ARG A 1 828 ? 30.825 4.662 -13.449 1.00 67.38 828 ARG A C 1
ATOM 6477 O O . ARG A 1 828 ? 31.846 5.336 -13.340 1.00 67.38 828 ARG A O 1
ATOM 6484 N N . TYR A 1 829 ? 29.623 5.235 -13.538 1.00 52.66 829 TYR A N 1
ATOM 6485 C CA . TYR A 1 829 ? 29.462 6.699 -13.564 1.00 52.66 829 TYR A CA 1
ATOM 6486 C C . TYR A 1 829 ? 29.866 7.374 -12.234 1.00 52.66 829 TYR A C 1
ATOM 6488 O O . TYR A 1 829 ? 30.418 8.477 -12.234 1.00 52.66 829 TYR A O 1
ATOM 6496 N N . LEU A 1 830 ? 29.663 6.716 -11.085 1.00 54.81 830 LEU A N 1
ATOM 6497 C CA . LEU A 1 830 ? 30.148 7.200 -9.783 1.00 54.81 830 LEU A CA 1
ATOM 6498 C C . LEU A 1 830 ? 31.678 7.125 -9.628 1.00 54.81 830 LEU A C 1
ATOM 6500 O O . LEU A 1 830 ? 32.216 7.803 -8.745 1.00 54.81 830 LEU A O 1
ATOM 6504 N N . GLU A 1 831 ? 32.367 6.334 -10.449 1.00 62.94 831 GLU A N 1
ATOM 6505 C CA . GLU A 1 831 ? 33.827 6.229 -10.510 1.00 62.94 831 GLU A CA 1
ATOM 6506 C C . GLU A 1 831 ? 34.416 7.243 -11.5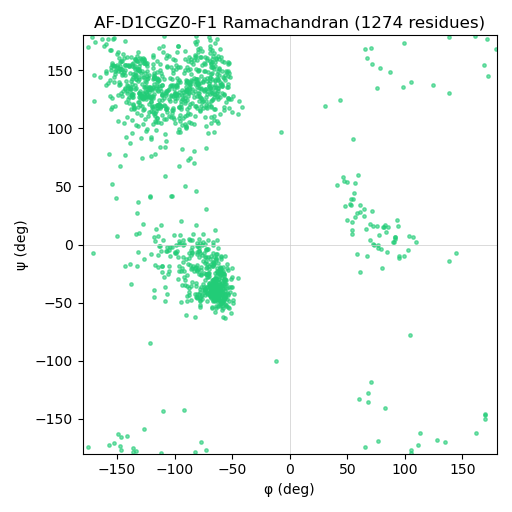04 1.00 62.94 831 GLU A C 1
ATOM 6508 O O . GLU A 1 831 ? 35.238 8.066 -11.096 1.00 62.94 831 GLU A O 1
ATOM 6513 N N . GLU A 1 832 ? 33.874 7.326 -12.727 1.00 64.94 832 GLU A N 1
ATOM 6514 C CA . GLU A 1 832 ? 34.140 8.400 -13.706 1.00 64.94 832 GLU A CA 1
ATOM 6515 C C . GLU A 1 832 ? 34.021 9.797 -13.048 1.00 64.94 832 GLU A C 1
ATOM 6517 O O . GLU A 1 832 ? 34.894 10.659 -13.184 1.00 64.94 832 GLU A O 1
ATOM 6522 N N . SER A 1 833 ? 32.990 9.994 -12.216 1.00 55.41 833 SER A N 1
ATOM 6523 C CA . SER A 1 833 ? 32.773 11.206 -11.410 1.00 55.41 833 SER A CA 1
ATOM 6524 C C . SER A 1 833 ? 33.916 11.574 -10.452 1.00 55.41 833 SER A C 1
ATOM 6526 O O . SER A 1 833 ? 34.072 12.745 -10.084 1.00 55.41 833 SER A O 1
ATOM 6528 N N . ARG A 1 834 ? 34.673 10.593 -9.954 1.00 64.88 834 ARG A N 1
ATOM 6529 C CA . ARG A 1 834 ? 35.778 10.820 -9.009 1.00 64.88 834 ARG A CA 1
ATOM 6530 C C . ARG A 1 834 ? 37.033 11.233 -9.761 1.00 64.88 834 ARG A C 1
ATOM 6532 O O . ARG A 1 834 ? 37.685 12.187 -9.344 1.00 64.88 834 ARG A O 1
ATOM 6539 N N . GLU A 1 835 ? 37.320 10.569 -10.877 1.00 69.00 835 GLU A N 1
ATOM 6540 C CA . GLU A 1 835 ? 38.482 10.846 -11.726 1.00 69.00 835 GLU A CA 1
ATOM 6541 C C . GLU A 1 835 ? 38.393 12.229 -12.386 1.00 69.00 835 GLU A C 1
ATOM 6543 O O . GLU A 1 835 ? 39.331 13.026 -12.313 1.00 69.00 835 GLU A O 1
ATOM 6548 N N . MET A 1 836 ? 37.229 12.566 -12.952 1.00 60.72 836 MET A N 1
ATOM 6549 C CA . MET A 1 836 ? 37.009 13.844 -13.639 1.00 60.72 836 MET A CA 1
ATOM 6550 C C . MET A 1 836 ? 37.039 15.056 -12.692 1.00 60.72 836 MET A C 1
ATOM 6552 O O . MET A 1 836 ? 37.245 16.180 -13.144 1.00 60.72 836 MET A O 1
ATOM 6556 N N . ARG A 1 837 ? 36.872 14.863 -11.374 1.00 59.41 837 ARG A N 1
ATOM 6557 C CA . ARG A 1 837 ? 36.552 15.925 -10.392 1.00 59.41 837 ARG A CA 1
ATOM 6558 C C . ARG A 1 837 ? 37.573 17.057 -10.264 1.00 59.41 837 ARG A C 1
ATOM 6560 O O . ARG A 1 837 ? 37.221 18.121 -9.766 1.00 59.41 837 ARG A O 1
ATOM 6567 N N . GLN A 1 838 ? 38.814 16.835 -10.692 1.00 53.00 838 GLN A N 1
ATOM 6568 C CA . GLN A 1 838 ? 39.876 17.851 -10.707 1.00 53.00 838 GLN A CA 1
ATOM 6569 C C . GLN A 1 838 ? 40.170 18.415 -12.108 1.00 53.00 838 GLN A C 1
ATOM 6571 O O . GLN A 1 838 ? 40.917 19.383 -12.218 1.00 53.00 838 GLN A O 1
ATOM 6576 N N . GLN A 1 839 ? 39.619 17.810 -13.164 1.00 60.88 839 GLN A N 1
ATOM 6577 C CA . GLN A 1 839 ? 39.920 18.129 -14.566 1.00 60.88 839 GLN A CA 1
ATOM 6578 C C . GLN A 1 839 ? 38.742 18.847 -15.235 1.00 60.88 839 GLN A C 1
ATOM 6580 O O . GLN A 1 839 ? 38.916 19.917 -15.809 1.00 60.88 839 GLN A O 1
ATOM 6585 N N . ASP A 1 840 ? 37.539 18.293 -15.080 1.00 53.31 840 ASP A N 1
ATOM 6586 C CA . ASP A 1 840 ? 36.268 18.905 -15.456 1.00 53.31 840 ASP A CA 1
ATOM 6587 C C . ASP A 1 840 ? 35.248 18.662 -14.323 1.00 53.31 840 ASP A C 1
ATOM 6589 O O . ASP A 1 840 ? 34.611 17.603 -14.254 1.00 53.31 840 ASP A O 1
ATOM 6593 N N . PRO A 1 841 ? 35.074 19.637 -13.408 1.00 44.84 841 PRO A N 1
ATOM 6594 C CA . PRO A 1 841 ? 34.090 19.554 -12.331 1.00 44.84 841 PRO A CA 1
ATOM 6595 C C . PRO A 1 841 ? 32.637 19.418 -12.814 1.00 44.84 841 PRO A C 1
ATOM 6597 O O . PRO A 1 841 ? 31.800 18.908 -12.069 1.00 44.84 841 PRO A O 1
ATOM 6600 N N . VAL A 1 842 ? 32.322 19.845 -14.043 1.00 42.75 842 VAL A N 1
ATOM 6601 C CA . VAL A 1 842 ? 30.971 19.778 -14.616 1.00 42.75 842 VAL A CA 1
ATOM 6602 C C . VAL A 1 842 ? 30.703 18.378 -15.164 1.00 42.75 842 VAL A C 1
ATOM 6604 O O . VAL A 1 842 ? 29.667 17.799 -14.837 1.00 42.75 842 VAL A O 1
ATOM 6607 N N . ALA A 1 843 ? 31.639 17.779 -15.906 1.00 45.97 843 ALA A N 1
ATOM 6608 C CA . ALA A 1 843 ? 31.573 16.362 -16.281 1.00 45.97 843 ALA A CA 1
ATOM 6609 C C . ALA A 1 843 ? 31.535 15.454 -15.039 1.00 45.97 843 ALA A C 1
ATOM 6611 O O . ALA A 1 843 ? 30.688 14.564 -14.942 1.00 45.97 843 ALA A O 1
ATOM 6612 N N . ALA A 1 844 ? 32.359 15.753 -14.031 1.00 45.94 844 ALA A N 1
ATOM 6613 C CA . ALA A 1 844 ? 32.366 15.039 -12.759 1.00 45.94 844 ALA A CA 1
ATOM 6614 C C . ALA A 1 844 ? 31.023 15.105 -12.014 1.00 45.94 844 ALA A C 1
ATOM 6616 O O . ALA A 1 844 ? 30.592 14.106 -11.431 1.00 45.94 844 ALA A O 1
ATOM 6617 N N . TRP A 1 845 ? 30.353 16.263 -12.031 1.00 44.84 845 TRP A N 1
ATOM 6618 C CA . TRP A 1 845 ? 29.012 16.434 -11.467 1.00 44.84 845 TRP A CA 1
ATOM 6619 C C . TRP A 1 845 ? 27.948 15.705 -12.302 1.00 44.84 845 TRP A C 1
ATOM 6621 O O . TRP A 1 845 ? 27.117 15.009 -11.722 1.00 44.84 845 TRP A O 1
ATOM 6631 N N . ARG A 1 846 ? 28.011 15.764 -13.643 1.00 46.50 846 ARG A N 1
ATOM 6632 C CA . ARG A 1 846 ? 27.100 15.030 -14.549 1.00 46.50 846 ARG A CA 1
ATOM 6633 C C . ARG A 1 846 ? 27.164 13.521 -14.296 1.00 46.50 846 ARG A C 1
ATOM 6635 O O . ARG A 1 846 ? 26.128 12.892 -14.095 1.00 46.50 846 ARG A O 1
ATOM 6642 N N . ALA A 1 847 ? 28.370 12.958 -14.224 1.00 48.75 847 ALA A N 1
ATOM 6643 C CA . ALA A 1 847 ? 28.586 11.548 -13.906 1.00 48.75 847 ALA A CA 1
ATOM 6644 C C . ALA A 1 847 ? 28.155 11.207 -12.461 1.00 48.75 847 ALA A C 1
ATOM 6646 O O . ALA A 1 847 ? 27.570 10.152 -12.225 1.00 48.75 847 ALA A O 1
ATOM 6647 N N . ALA A 1 848 ? 28.327 12.128 -11.497 1.00 47.88 848 ALA A N 1
ATOM 6648 C CA . ALA A 1 848 ? 27.810 11.949 -10.133 1.00 47.88 848 ALA A CA 1
ATOM 6649 C C . ALA A 1 848 ? 26.278 11.855 -10.100 1.00 47.88 848 ALA A C 1
ATOM 6651 O O . ALA A 1 848 ? 25.723 11.046 -9.361 1.00 47.88 848 ALA A O 1
ATOM 6652 N N . VAL A 1 849 ? 25.598 12.714 -10.863 1.00 45.16 849 VAL A N 1
ATOM 6653 C CA . VAL A 1 849 ? 24.136 12.749 -10.967 1.00 45.16 849 VAL A CA 1
ATOM 6654 C C . VAL A 1 849 ? 23.634 11.487 -11.659 1.00 45.16 849 VAL A C 1
ATOM 6656 O O . VAL A 1 849 ? 22.872 10.751 -11.045 1.00 45.16 849 VAL A O 1
ATOM 6659 N N . LEU A 1 850 ? 24.128 11.168 -12.859 1.00 49.22 850 LEU A N 1
ATOM 6660 C CA . LEU A 1 850 ? 23.711 9.971 -13.596 1.00 49.22 850 LEU A CA 1
ATOM 6661 C C . LEU A 1 850 ? 23.982 8.683 -12.803 1.00 49.22 850 LEU A C 1
ATOM 6663 O O . LEU A 1 850 ? 23.112 7.820 -12.719 1.00 49.22 850 LEU A O 1
ATOM 6667 N N . GLY A 1 851 ? 25.142 8.582 -12.150 1.00 50.03 851 GLY A N 1
ATOM 6668 C CA . GLY A 1 851 ? 25.470 7.467 -11.266 1.00 50.03 851 GLY A CA 1
ATOM 6669 C C . GLY A 1 851 ? 24.527 7.347 -10.062 1.00 50.03 851 GLY A C 1
ATOM 6670 O O . GLY A 1 851 ? 24.123 6.242 -9.713 1.00 50.03 851 GLY A O 1
ATOM 6671 N N . ARG A 1 852 ? 24.091 8.465 -9.460 1.00 48.84 852 ARG A N 1
ATOM 6672 C CA . ARG A 1 852 ? 23.066 8.454 -8.398 1.00 48.84 852 ARG A CA 1
ATOM 6673 C C . ARG A 1 852 ? 21.681 8.080 -8.924 1.00 48.84 852 ARG A C 1
ATOM 6675 O O . ARG A 1 852 ? 21.014 7.269 -8.289 1.00 48.84 852 ARG A O 1
ATOM 6682 N N . SER A 1 853 ? 21.251 8.614 -10.066 1.00 45.25 853 SER A N 1
ATOM 6683 C CA . SER A 1 853 ? 19.944 8.289 -10.654 1.00 45.25 853 SER A CA 1
ATOM 6684 C C . SER A 1 853 ? 19.858 6.815 -11.054 1.00 45.25 853 SER A C 1
ATOM 6686 O O . SER A 1 853 ? 18.867 6.155 -10.752 1.00 45.25 853 SER A O 1
ATOM 6688 N N . LEU A 1 854 ? 20.928 6.257 -11.628 1.00 48.47 854 LEU A N 1
ATOM 6689 C CA . LEU A 1 854 ? 21.014 4.830 -11.944 1.00 48.47 854 LEU A CA 1
ATOM 6690 C C . LEU A 1 854 ? 21.138 3.956 -10.688 1.00 48.47 854 LEU A C 1
ATOM 6692 O O . LEU A 1 854 ? 20.543 2.884 -10.656 1.00 48.47 854 LEU A O 1
ATOM 6696 N N . ALA A 1 855 ? 21.803 4.419 -9.622 1.00 50.62 855 ALA A N 1
ATOM 6697 C CA . ALA A 1 855 ? 21.790 3.729 -8.329 1.00 50.62 855 ALA A CA 1
ATOM 6698 C C . ALA A 1 855 ? 20.380 3.692 -7.714 1.00 50.62 855 ALA A C 1
ATOM 6700 O O . ALA A 1 855 ? 19.987 2.673 -7.151 1.00 50.62 855 ALA A O 1
ATOM 6701 N N . ARG A 1 856 ? 19.584 4.763 -7.852 1.00 49.28 856 ARG A N 1
ATOM 6702 C CA . ARG A 1 856 ? 18.175 4.774 -7.420 1.00 49.28 856 ARG A CA 1
ATOM 6703 C C . ARG A 1 856 ? 17.296 3.872 -8.289 1.00 49.28 856 ARG A C 1
ATOM 6705 O O . ARG A 1 856 ? 16.506 3.122 -7.729 1.00 49.28 856 ARG A O 1
ATOM 6712 N N . ALA A 1 857 ? 17.465 3.900 -9.613 1.00 48.41 857 ALA A N 1
ATOM 6713 C CA . ALA A 1 857 ? 16.745 3.016 -10.531 1.00 48.41 857 ALA A CA 1
ATOM 6714 C C . ALA A 1 857 ? 17.084 1.539 -10.266 1.00 48.41 857 ALA A C 1
ATOM 6716 O O . ALA A 1 857 ? 16.182 0.714 -10.166 1.00 48.41 857 ALA A O 1
ATOM 6717 N N . SER A 1 858 ? 18.365 1.224 -10.044 1.00 51.94 858 SER A N 1
ATOM 6718 C CA . SER A 1 858 ? 18.830 -0.083 -9.563 1.00 51.94 858 SER A CA 1
ATOM 6719 C C . SER A 1 858 ? 18.141 -0.469 -8.256 1.00 51.94 858 SER A C 1
ATOM 6721 O O . SER A 1 858 ? 17.507 -1.515 -8.192 1.00 51.94 858 SER A O 1
ATOM 6723 N N . GLN A 1 859 ? 18.165 0.402 -7.241 1.00 47.88 859 GLN A N 1
ATOM 6724 C CA . GLN A 1 859 ? 17.494 0.159 -5.961 1.00 47.88 859 GLN A CA 1
ATOM 6725 C C . GLN A 1 859 ? 15.969 0.048 -6.067 1.00 47.88 859 GLN A C 1
ATOM 6727 O O . GLN A 1 859 ? 15.366 -0.510 -5.156 1.00 47.88 859 GLN A O 1
ATOM 6732 N N . GLN A 1 860 ? 15.334 0.596 -7.106 1.00 48.50 860 GLN A N 1
ATOM 6733 C CA . GLN A 1 860 ? 13.914 0.391 -7.395 1.00 48.50 860 GLN A CA 1
ATOM 6734 C C . GLN A 1 860 ? 13.703 -0.981 -8.039 1.00 48.50 860 GLN A C 1
ATOM 6736 O O . GLN A 1 860 ? 12.964 -1.785 -7.483 1.00 48.50 860 GLN A O 1
ATOM 6741 N N . VAL A 1 861 ? 14.415 -1.302 -9.126 1.00 49.47 861 VAL A N 1
ATOM 6742 C CA . VAL A 1 861 ? 14.346 -2.621 -9.785 1.00 49.47 861 VAL A CA 1
ATOM 6743 C C . VAL A 1 861 ? 14.663 -3.757 -8.804 1.00 49.47 861 VAL A C 1
ATOM 6745 O O . VAL A 1 861 ? 13.923 -4.733 -8.756 1.00 49.47 861 VAL A O 1
ATOM 6748 N N . TYR A 1 862 ? 15.640 -3.573 -7.910 1.00 52.12 862 TYR A N 1
ATOM 6749 C CA . TYR A 1 862 ? 15.991 -4.513 -6.838 1.00 52.12 862 TYR A CA 1
ATOM 6750 C C . TYR A 1 862 ? 14.825 -4.828 -5.881 1.00 52.12 862 TYR A C 1
ATOM 6752 O O . TYR A 1 862 ? 14.845 -5.862 -5.222 1.00 52.12 862 TYR A O 1
ATOM 6760 N N . ARG A 1 863 ? 13.805 -3.965 -5.770 1.00 46.47 863 ARG A N 1
ATOM 6761 C CA . ARG A 1 863 ? 12.622 -4.218 -4.924 1.00 46.47 863 ARG A CA 1
ATOM 6762 C C . ARG A 1 863 ? 11.619 -5.131 -5.627 1.00 46.47 863 ARG A C 1
ATOM 6764 O O . ARG A 1 863 ? 11.145 -6.073 -5.000 1.00 46.47 863 ARG A O 1
ATOM 6771 N N . TYR A 1 864 ? 11.322 -4.877 -6.906 1.00 48.38 864 TYR A N 1
ATOM 6772 C CA . TYR A 1 864 ? 10.312 -5.637 -7.659 1.00 48.38 864 TYR A CA 1
ATOM 6773 C C . TYR A 1 864 ? 10.846 -6.930 -8.293 1.00 48.38 864 TYR A C 1
ATOM 6775 O O . TYR A 1 864 ? 10.090 -7.882 -8.469 1.00 48.38 864 TYR A O 1
ATOM 6783 N N . GLU A 1 865 ? 12.115 -6.955 -8.707 1.00 48.94 865 GLU A N 1
ATOM 6784 C CA . GLU A 1 865 ? 12.717 -8.096 -9.395 1.00 48.94 865 GLU A CA 1
ATOM 6785 C C . GLU A 1 865 ? 12.833 -9.274 -8.422 1.00 48.94 865 GLU A C 1
ATOM 6787 O O . GLU A 1 865 ? 13.686 -9.251 -7.538 1.00 48.94 865 GLU A O 1
ATOM 6792 N N . GLU A 1 866 ? 11.963 -10.284 -8.545 1.00 48.22 866 GLU A N 1
ATOM 6793 C CA . GLU A 1 866 ? 12.036 -11.507 -7.732 1.00 48.22 866 GLU A CA 1
ATOM 6794 C C . GLU A 1 866 ? 13.468 -12.079 -7.755 1.00 48.22 866 GLU A C 1
ATOM 6796 O O . GLU A 1 866 ? 13.996 -12.290 -8.849 1.00 48.22 866 GLU A O 1
ATOM 6801 N N . PRO A 1 867 ? 14.100 -12.365 -6.601 1.00 46.72 867 PRO A N 1
ATOM 6802 C CA . PRO A 1 867 ? 15.443 -12.928 -6.586 1.00 46.72 867 PRO A CA 1
ATOM 6803 C C . PRO A 1 867 ? 15.407 -14.364 -7.126 1.00 46.72 867 PRO A C 1
ATOM 6805 O O . PRO A 1 867 ? 14.746 -15.228 -6.557 1.00 46.72 867 PRO A O 1
ATOM 6808 N N . VAL A 1 868 ? 16.120 -14.624 -8.221 1.00 49.69 868 VAL A N 1
ATOM 6809 C CA . VAL A 1 868 ? 16.236 -15.943 -8.860 1.00 49.69 868 VAL A CA 1
ATOM 6810 C C . VAL A 1 868 ? 17.626 -16.500 -8.575 1.00 49.69 868 VAL A C 1
ATOM 6812 O O . VAL A 1 868 ? 18.607 -15.960 -9.068 1.00 49.69 868 VAL A O 1
ATOM 6815 N N . TYR A 1 869 ? 17.753 -17.589 -7.816 1.00 56.50 869 TYR A N 1
ATOM 6816 C CA . TYR A 1 869 ? 19.062 -18.137 -7.440 1.00 56.50 869 TYR A CA 1
ATOM 6817 C C . TYR A 1 869 ? 19.506 -19.259 -8.402 1.00 56.50 869 TYR A C 1
ATOM 6819 O O . TYR A 1 869 ? 19.161 -20.417 -8.171 1.00 56.50 869 TYR A O 1
ATOM 6827 N N . PRO A 1 870 ? 20.345 -18.996 -9.432 1.00 53.34 870 PRO A N 1
ATOM 6828 C CA . PRO A 1 870 ? 20.662 -19.967 -10.496 1.00 53.34 870 PRO A CA 1
ATOM 6829 C C . PRO A 1 870 ? 21.459 -21.205 -10.034 1.00 53.34 870 PRO A C 1
ATOM 6831 O O . PRO A 1 870 ? 21.801 -22.072 -10.839 1.00 53.34 870 PRO A O 1
ATOM 6834 N N . TRP A 1 871 ? 21.787 -21.288 -8.743 1.00 64.25 871 TRP A N 1
ATOM 6835 C CA . TRP A 1 871 ? 22.583 -22.350 -8.133 1.00 64.25 871 TRP A CA 1
ATOM 6836 C C . TRP A 1 871 ? 21.767 -23.565 -7.680 1.00 64.25 871 TRP A C 1
ATOM 6838 O O . TRP A 1 871 ? 22.354 -24.601 -7.383 1.00 64.25 871 TRP A O 1
ATOM 6848 N N . VAL A 1 872 ? 20.437 -23.479 -7.651 1.00 65.50 872 VAL A N 1
ATOM 6849 C CA . VAL A 1 872 ? 19.559 -24.657 -7.623 1.00 65.50 872 VAL A CA 1
ATOM 6850 C C . VAL A 1 872 ? 18.616 -24.521 -8.807 1.00 65.50 872 VAL A C 1
ATOM 6852 O O . VAL A 1 872 ? 18.033 -23.459 -8.983 1.00 65.50 872 VAL A O 1
ATOM 6855 N N . TYR A 1 873 ? 18.484 -25.551 -9.643 1.00 68.88 873 TYR A N 1
ATOM 6856 C CA . TYR A 1 873 ? 17.623 -25.483 -10.826 1.00 68.88 873 TYR A CA 1
ATOM 6857 C C . TYR A 1 873 ? 16.792 -26.743 -11.048 1.00 68.88 873 TYR A C 1
ATOM 6859 O O . TYR A 1 873 ? 17.155 -27.838 -10.611 1.00 68.88 873 TYR A O 1
ATOM 6867 N N . LEU A 1 874 ? 15.672 -26.557 -11.748 1.00 78.00 874 LEU A N 1
ATOM 6868 C CA . LEU A 1 874 ? 14.770 -27.614 -12.190 1.00 78.00 874 LEU A CA 1
ATOM 6869 C C . LEU A 1 874 ? 14.989 -27.930 -13.670 1.00 78.00 874 LEU A C 1
ATOM 6871 O O . LEU A 1 874 ? 15.269 -27.039 -14.471 1.00 78.00 874 LEU A O 1
ATOM 6875 N N . SER A 1 875 ? 14.791 -29.189 -14.042 1.00 77.12 875 SER A N 1
ATOM 6876 C CA . SER A 1 875 ? 14.550 -29.590 -15.427 1.00 77.12 875 SER A CA 1
ATOM 6877 C C . SER A 1 875 ? 13.596 -30.780 -15.497 1.00 77.12 875 SER A C 1
ATOM 6879 O O . SER A 1 875 ? 13.561 -31.619 -14.599 1.00 77.12 875 SER A O 1
ATOM 6881 N N . THR A 1 876 ? 12.841 -30.881 -16.584 1.00 81.94 876 THR A N 1
ATOM 6882 C CA . THR A 1 876 ? 12.055 -32.069 -16.943 1.00 81.94 876 THR A CA 1
ATOM 6883 C C . THR A 1 876 ? 12.469 -32.520 -18.349 1.00 81.94 876 THR A C 1
ATOM 6885 O O . THR A 1 876 ? 12.972 -31.693 -19.110 1.00 81.94 876 THR A O 1
ATOM 6888 N N . PRO A 1 877 ? 12.339 -33.800 -18.729 1.00 78.06 877 PRO A N 1
ATOM 6889 C CA . PRO A 1 877 ? 12.306 -34.164 -20.144 1.00 78.06 877 PRO A CA 1
ATOM 6890 C C . PRO A 1 877 ? 11.006 -33.703 -20.833 1.00 78.06 877 PRO A C 1
ATOM 6892 O O . PRO A 1 877 ? 11.028 -33.409 -22.027 1.00 78.06 877 PRO A O 1
ATOM 6895 N N . ASP A 1 878 ? 9.904 -33.572 -20.088 1.00 77.19 878 ASP A N 1
ATOM 6896 C CA . ASP A 1 878 ? 8.541 -33.544 -20.627 1.00 77.19 878 ASP A CA 1
ATOM 6897 C C . ASP A 1 878 ? 7.903 -32.142 -20.550 1.00 77.19 878 ASP A C 1
ATOM 6899 O O . ASP A 1 878 ? 6.861 -31.938 -19.937 1.00 77.19 878 ASP A O 1
ATOM 6903 N N . TYR A 1 879 ? 8.533 -31.148 -21.190 1.00 73.69 879 TYR A N 1
ATOM 6904 C CA . TYR A 1 879 ? 8.024 -29.761 -21.246 1.00 73.69 879 TYR A CA 1
ATOM 6905 C C . TYR A 1 879 ? 6.711 -29.596 -22.034 1.00 73.69 879 TYR A C 1
ATOM 6907 O O . TYR A 1 879 ? 6.052 -28.566 -21.929 1.00 73.69 879 TYR A O 1
ATOM 6915 N N . ASN A 1 880 ? 6.368 -30.569 -22.880 1.00 76.88 880 ASN A N 1
ATOM 6916 C CA . ASN A 1 880 ? 5.132 -30.601 -23.661 1.00 76.88 880 ASN A CA 1
ATOM 6917 C C . ASN A 1 880 ? 4.522 -31.994 -23.466 1.00 76.88 880 ASN A C 1
ATOM 6919 O O . ASN A 1 880 ? 4.995 -32.967 -24.055 1.00 76.88 880 ASN A O 1
ATOM 6923 N N . LEU A 1 881 ? 3.509 -32.097 -22.611 1.00 77.00 881 LEU A N 1
ATOM 6924 C CA . LEU A 1 881 ? 2.742 -33.318 -22.397 1.00 77.00 881 LEU A CA 1
ATOM 6925 C C . LEU A 1 881 ? 1.532 -33.351 -23.332 1.00 77.00 881 LEU A C 1
ATOM 6927 O O . LEU A 1 881 ? 0.919 -32.328 -23.627 1.00 77.00 881 LEU A O 1
ATOM 6931 N N . SER A 1 882 ? 1.107 -34.551 -23.718 1.00 76.69 882 SER A N 1
ATOM 6932 C CA . SER A 1 882 ? -0.265 -34.761 -24.172 1.00 76.69 882 SER A CA 1
ATOM 6933 C C . SER A 1 882 ? -0.812 -36.050 -23.586 1.00 76.69 882 SER A C 1
ATOM 6935 O O . SER A 1 882 ? -0.150 -37.088 -23.620 1.00 76.69 882 SER A O 1
ATOM 6937 N N . ALA A 1 883 ? -2.030 -35.975 -23.063 1.00 77.88 883 ALA A N 1
ATOM 6938 C CA . ALA A 1 883 ? -2.725 -37.078 -22.422 1.00 77.88 883 ALA A CA 1
ATOM 6939 C C . ALA A 1 883 ? -4.171 -37.147 -22.917 1.00 77.88 883 ALA A C 1
ATOM 6941 O O . ALA A 1 883 ? -4.723 -36.163 -23.406 1.00 77.88 883 ALA A O 1
ATOM 6942 N N . VAL A 1 884 ? -4.797 -38.308 -22.766 1.00 80.69 884 VAL A N 1
ATOM 6943 C CA . VAL A 1 884 ? -6.250 -38.435 -22.915 1.00 80.69 884 VAL A CA 1
ATOM 6944 C C . VAL A 1 884 ? -6.904 -38.106 -21.573 1.00 80.69 884 VAL A C 1
ATOM 6946 O O . VAL A 1 884 ? -6.323 -38.375 -20.519 1.00 80.69 884 VAL A O 1
ATOM 6949 N N . VAL A 1 885 ? -8.097 -37.505 -21.591 1.00 76.12 885 VAL A N 1
ATOM 6950 C CA . VAL A 1 885 ? -8.867 -37.212 -20.369 1.00 76.12 885 VAL A CA 1
ATOM 6951 C C . VAL A 1 885 ? -9.033 -38.492 -19.531 1.00 76.12 885 VAL A C 1
ATOM 6953 O O . VAL A 1 885 ? -9.624 -39.471 -19.981 1.00 76.12 885 VAL A O 1
ATOM 6956 N N . GLY A 1 886 ? -8.479 -38.480 -18.313 1.00 71.88 886 GLY A N 1
ATOM 6957 C CA . GLY A 1 886 ? -8.438 -39.624 -17.389 1.00 71.88 886 GLY A CA 1
ATOM 6958 C C . GLY A 1 886 ? -7.159 -40.482 -17.424 1.00 71.88 886 GLY A C 1
ATOM 6959 O O . GLY A 1 886 ? -6.969 -41.302 -16.530 1.00 71.88 886 GLY A O 1
ATOM 6960 N N . GLU A 1 887 ? -6.256 -40.282 -18.391 1.00 76.94 887 GLU A N 1
ATOM 6961 C CA . GLU A 1 887 ? -5.062 -41.119 -18.630 1.00 76.94 887 GLU A CA 1
ATOM 6962 C C . GLU A 1 887 ? -3.738 -40.314 -18.549 1.00 76.94 887 GLU A C 1
ATOM 6964 O O . GLU A 1 887 ? -2.833 -40.497 -19.364 1.00 76.94 887 GLU A O 1
ATOM 6969 N N . LEU A 1 888 ? -3.590 -39.404 -17.571 1.00 80.62 888 LEU A N 1
ATOM 6970 C CA . LEU A 1 888 ? -2.349 -38.624 -17.404 1.00 80.62 888 LEU A CA 1
ATOM 6971 C C . LEU A 1 888 ? -1.173 -39.479 -16.873 1.00 80.62 888 LEU A C 1
ATOM 6973 O O . LEU A 1 888 ? -1.318 -40.166 -15.852 1.00 80.62 888 LEU A O 1
ATOM 6977 N N . PRO A 1 889 ? 0.022 -39.400 -17.495 1.00 80.00 889 PRO A N 1
ATOM 6978 C CA . PRO A 1 889 ? 1.243 -39.978 -16.942 1.00 80.00 889 PRO A CA 1
ATOM 6979 C C . PRO A 1 889 ? 1.771 -39.152 -15.748 1.00 80.00 889 PRO A C 1
ATOM 6981 O O . PRO A 1 889 ? 1.415 -37.982 -15.593 1.00 80.00 889 PRO A O 1
ATOM 6984 N N . PRO A 1 890 ? 2.648 -39.725 -14.900 1.00 86.31 890 PRO A N 1
ATOM 6985 C CA . PRO A 1 890 ? 3.477 -38.942 -13.987 1.00 86.31 890 PRO A CA 1
ATOM 6986 C C . PRO A 1 890 ? 4.410 -38.000 -14.756 1.00 86.31 890 PRO A C 1
ATOM 6988 O O . PRO A 1 890 ? 4.816 -38.308 -15.875 1.00 86.31 890 PRO A O 1
ATOM 6991 N N . LEU A 1 891 ? 4.769 -36.884 -14.127 1.00 88.12 891 LEU A N 1
ATOM 6992 C CA . LEU A 1 891 ? 5.633 -35.848 -14.685 1.00 88.12 891 LEU A CA 1
ATOM 6993 C C . LEU A 1 891 ? 6.976 -35.819 -13.925 1.00 88.12 891 LEU A C 1
ATOM 6995 O O . LEU A 1 891 ? 7.020 -35.335 -12.787 1.00 88.12 891 LEU A O 1
ATOM 6999 N N . PRO A 1 892 ? 8.069 -36.344 -14.510 1.00 90.25 892 PRO A N 1
ATOM 7000 C CA . PRO A 1 892 ? 9.371 -36.418 -13.855 1.00 90.25 892 PRO A CA 1
ATOM 7001 C C . PRO A 1 892 ? 10.071 -35.053 -13.829 1.00 90.25 892 PRO A C 1
ATOM 7003 O O . PRO A 1 892 ? 10.364 -34.454 -14.867 1.00 90.25 892 PRO A O 1
ATOM 7006 N N . VAL A 1 893 ? 10.417 -34.575 -12.633 1.00 89.44 893 VAL A N 1
ATOM 7007 C CA . VAL A 1 893 ? 11.119 -33.299 -12.422 1.00 89.44 893 VAL A CA 1
ATOM 7008 C C . VAL A 1 893 ? 12.423 -33.527 -11.678 1.00 89.44 893 VAL A C 1
ATOM 7010 O O . VAL A 1 893 ? 12.445 -34.039 -10.564 1.00 89.44 893 VAL A O 1
ATOM 7013 N N . THR A 1 894 ? 13.534 -33.132 -12.290 1.00 86.75 894 THR A N 1
ATOM 7014 C CA . THR A 1 894 ? 14.876 -33.235 -11.715 1.00 86.75 894 THR A CA 1
ATOM 7015 C C . THR A 1 894 ? 15.277 -31.924 -11.059 1.00 86.75 894 THR A C 1
ATOM 7017 O O . THR A 1 894 ? 15.425 -30.906 -11.730 1.00 86.75 894 THR A O 1
ATOM 7020 N N . VAL A 1 895 ? 15.511 -31.972 -9.749 1.00 88.31 895 VAL A N 1
ATOM 7021 C CA . VAL A 1 895 ? 16.108 -30.883 -8.971 1.00 88.31 895 VAL A CA 1
ATOM 7022 C C . VAL A 1 895 ? 17.624 -31.092 -8.930 1.00 88.31 895 VAL A C 1
ATOM 7024 O O . VAL A 1 895 ? 18.091 -32.185 -8.594 1.00 88.31 895 VAL A O 1
ATOM 7027 N N . HIS A 1 896 ? 18.405 -30.066 -9.267 1.00 81.19 896 HIS A N 1
ATOM 7028 C CA . HIS A 1 896 ? 19.869 -30.082 -9.201 1.00 81.19 896 HIS A CA 1
ATOM 7029 C C . HIS A 1 896 ? 20.394 -28.991 -8.274 1.00 81.19 896 HIS A C 1
ATOM 7031 O O . HIS A 1 896 ? 20.104 -27.813 -8.475 1.00 81.19 896 HIS A O 1
ATOM 7037 N N . ASN A 1 897 ? 21.227 -29.380 -7.311 1.00 85.31 897 ASN A N 1
ATOM 7038 C CA . ASN A 1 897 ? 21.960 -28.461 -6.452 1.00 85.31 897 ASN A CA 1
ATOM 7039 C C . ASN A 1 897 ? 23.375 -28.228 -7.003 1.00 85.31 897 ASN A C 1
ATOM 7041 O O . ASN A 1 897 ? 24.223 -29.111 -6.912 1.00 85.31 897 ASN A O 1
ATOM 7045 N N . ALA A 1 898 ? 23.646 -27.040 -7.539 1.00 70.88 898 ALA A N 1
ATOM 7046 C CA . ALA A 1 898 ? 24.963 -26.630 -8.029 1.00 70.88 898 ALA A CA 1
ATOM 7047 C C . ALA A 1 898 ? 25.821 -25.898 -6.972 1.00 70.88 898 ALA A C 1
ATOM 7049 O O . ALA A 1 898 ? 26.920 -25.450 -7.301 1.00 70.88 898 ALA A O 1
ATOM 7050 N N . LEU A 1 899 ? 25.352 -25.769 -5.722 1.00 71.94 899 LEU A N 1
ATOM 7051 C CA . LEU A 1 899 ? 26.146 -25.227 -4.614 1.00 71.94 899 LEU A CA 1
ATOM 7052 C C . LEU A 1 899 ? 27.167 -26.243 -4.073 1.00 71.94 899 LEU A C 1
ATOM 7054 O O . LEU A 1 899 ? 27.032 -27.458 -4.228 1.00 71.94 899 LEU A O 1
ATOM 7058 N N . ASP A 1 900 ? 28.161 -25.722 -3.353 1.00 75.31 900 ASP A N 1
ATOM 7059 C CA . ASP A 1 900 ? 29.159 -26.471 -2.577 1.00 75.31 900 ASP A CA 1
ATOM 7060 C C . ASP A 1 900 ? 28.636 -26.972 -1.212 1.00 75.31 900 ASP A C 1
ATOM 7062 O O . ASP A 1 900 ? 29.315 -27.737 -0.522 1.00 75.31 900 ASP A O 1
ATOM 7066 N N . ARG A 1 901 ? 27.408 -26.586 -0.842 1.00 81.06 901 ARG A N 1
ATOM 7067 C CA . ARG A 1 901 ? 26.702 -26.969 0.391 1.00 81.06 901 ARG A CA 1
ATOM 7068 C C . ARG A 1 901 ? 25.400 -27.717 0.098 1.00 81.06 901 ARG A C 1
ATOM 7070 O O . ARG A 1 901 ? 24.801 -27.545 -0.961 1.00 81.06 901 ARG A O 1
ATOM 7077 N N . SER A 1 902 ? 24.941 -28.528 1.050 1.00 84.81 902 SER A N 1
ATOM 7078 C CA . SER A 1 902 ? 23.627 -29.180 0.971 1.00 84.81 902 SER A CA 1
ATOM 7079 C C . SER A 1 902 ? 22.481 -28.163 1.034 1.00 84.81 902 SER A C 1
ATOM 7081 O O . SER A 1 902 ? 22.601 -27.128 1.693 1.00 84.81 902 SER A O 1
ATOM 7083 N N . VAL A 1 903 ? 21.350 -28.486 0.406 1.00 84.88 903 VAL A N 1
ATOM 7084 C CA . VAL A 1 903 ? 20.128 -27.663 0.394 1.00 84.88 903 VAL A CA 1
ATOM 7085 C C . VAL A 1 903 ? 18.894 -28.488 0.755 1.00 84.88 903 VAL A C 1
ATOM 7087 O O . VAL A 1 903 ? 18.874 -29.700 0.559 1.00 84.88 903 VAL A O 1
ATOM 7090 N N . ALA A 1 904 ? 17.850 -27.822 1.246 1.00 88.25 904 ALA A N 1
ATOM 7091 C CA . ALA A 1 904 ? 16.490 -28.349 1.296 1.00 88.25 904 ALA A CA 1
ATOM 7092 C C . ALA A 1 904 ? 15.626 -27.461 0.393 1.00 88.25 904 ALA A C 1
ATOM 7094 O O . ALA A 1 904 ? 15.507 -26.265 0.648 1.00 88.25 904 ALA A O 1
ATOM 7095 N N . PHE A 1 905 ? 15.110 -28.031 -0.693 1.00 85.06 905 PHE A N 1
ATOM 7096 C CA . PHE A 1 905 ? 14.358 -27.321 -1.727 1.00 85.06 905 PHE A CA 1
ATOM 7097 C C . PHE A 1 905 ? 12.904 -27.786 -1.697 1.00 85.06 905 PHE A C 1
ATOM 7099 O O . PHE A 1 905 ? 12.637 -28.964 -1.910 1.00 85.06 905 PHE A O 1
ATOM 7106 N N . ASP A 1 906 ? 11.972 -26.886 -1.418 1.00 88.69 906 ASP A N 1
ATOM 7107 C CA . ASP A 1 906 ? 10.541 -27.174 -1.397 1.00 88.69 906 ASP A CA 1
ATOM 7108 C C . ASP A 1 906 ? 9.974 -27.098 -2.819 1.00 88.69 906 ASP A C 1
ATOM 7110 O O . ASP A 1 906 ? 9.849 -26.009 -3.378 1.00 88.69 906 ASP A O 1
ATOM 7114 N N . LEU A 1 907 ? 9.717 -28.254 -3.438 1.00 88.81 907 LEU A N 1
ATOM 7115 C CA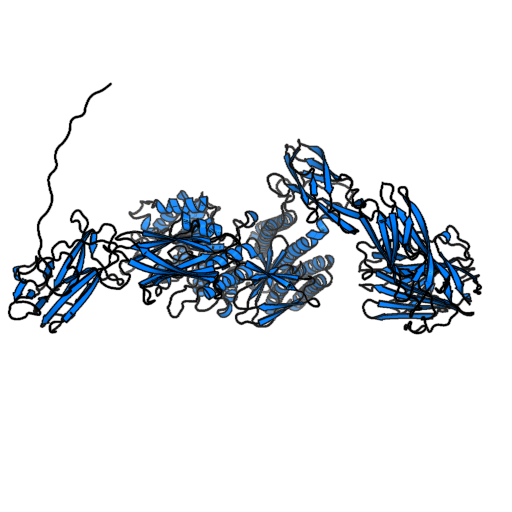 . LEU A 1 907 ? 9.223 -28.376 -4.811 1.00 88.81 907 LEU A CA 1
ATOM 7116 C C . LEU A 1 907 ? 7.718 -28.086 -4.846 1.00 88.81 907 LEU A C 1
ATOM 7118 O O . LEU A 1 907 ? 6.929 -28.857 -4.302 1.00 88.81 907 LEU A O 1
ATOM 7122 N N . THR A 1 908 ? 7.319 -27.005 -5.513 1.00 86.94 908 THR A N 1
ATOM 7123 C CA . THR A 1 908 ? 5.930 -26.526 -5.569 1.00 86.94 908 THR A CA 1
ATOM 7124 C C . THR A 1 908 ? 5.370 -26.632 -6.981 1.00 86.94 908 THR A C 1
ATOM 7126 O O . THR A 1 908 ? 6.069 -26.327 -7.946 1.00 86.94 908 THR A O 1
ATOM 7129 N N . VAL A 1 909 ? 4.094 -26.984 -7.106 1.00 85.94 909 VAL A N 1
ATOM 7130 C CA . VAL A 1 909 ? 3.387 -27.070 -8.390 1.00 85.94 909 VAL A CA 1
ATOM 7131 C C . VAL A 1 909 ? 2.181 -26.149 -8.337 1.00 85.94 909 VAL A C 1
ATOM 7133 O O . VAL A 1 909 ? 1.417 -26.201 -7.377 1.00 85.94 909 VAL A O 1
ATOM 7136 N N . ASP A 1 910 ? 2.028 -25.340 -9.373 1.00 81.94 910 ASP A N 1
ATOM 7137 C CA . ASP A 1 910 ? 0.848 -24.539 -9.654 1.00 81.94 910 ASP A CA 1
ATOM 7138 C C . ASP A 1 910 ? 0.120 -25.165 -10.854 1.00 81.94 910 ASP A C 1
ATOM 7140 O O . ASP A 1 910 ? 0.740 -25.513 -11.867 1.00 81.94 910 ASP A O 1
ATOM 7144 N N . ALA A 1 911 ? -1.176 -25.408 -10.694 1.00 82.00 911 ALA A N 1
ATOM 7145 C CA . ALA A 1 911 ? -2.013 -26.181 -11.606 1.00 82.00 911 ALA A CA 1
ATOM 7146 C C . ALA A 1 911 ? -3.443 -25.611 -11.600 1.00 82.00 911 ALA A C 1
ATOM 7148 O O . ALA A 1 911 ? -3.831 -24.969 -10.621 1.00 82.00 911 ALA A O 1
ATOM 7149 N N . PRO A 1 912 ? -4.248 -25.830 -12.659 1.00 80.56 912 PRO A N 1
ATOM 7150 C CA . PRO A 1 912 ? -5.553 -25.187 -12.775 1.00 80.56 912 PRO A CA 1
ATOM 7151 C C . PRO A 1 912 ? -6.485 -25.507 -11.595 1.00 80.56 912 PRO A C 1
ATOM 7153 O O . PRO A 1 912 ? -6.487 -26.616 -11.058 1.00 80.56 912 PRO A O 1
ATOM 7156 N N . LEU A 1 913 ? -7.297 -24.523 -11.198 1.00 69.69 913 LEU A N 1
ATOM 7157 C CA . LEU A 1 913 ? -8.152 -24.610 -10.013 1.00 69.69 913 LEU A CA 1
ATOM 7158 C C . LEU A 1 913 ? -9.042 -25.867 -10.039 1.00 69.69 913 LEU A C 1
ATOM 7160 O O . LEU A 1 913 ? -9.779 -26.102 -10.996 1.00 69.69 913 LEU A O 1
ATOM 7164 N N . GLY A 1 914 ? -8.980 -26.661 -8.967 1.00 77.00 914 GLY A N 1
ATOM 7165 C CA . GLY A 1 914 ? -9.734 -27.912 -8.825 1.00 77.00 914 GLY A CA 1
ATOM 7166 C C . GLY A 1 914 ? -9.017 -29.176 -9.319 1.00 77.00 914 GLY A C 1
ATOM 7167 O O . GLY A 1 914 ? -9.609 -30.249 -9.248 1.00 77.00 914 GLY A O 1
ATOM 7168 N N . TRP A 1 915 ? -7.772 -29.083 -9.798 1.00 86.44 915 TRP A N 1
ATOM 7169 C CA . TRP A 1 915 ? -6.944 -30.250 -10.124 1.00 86.44 915 TRP A CA 1
ATOM 7170 C C . TRP A 1 915 ? -6.174 -30.733 -8.881 1.00 86.44 915 TRP A C 1
ATOM 7172 O O . TRP A 1 915 ? -5.572 -29.934 -8.164 1.00 86.44 915 TRP A O 1
ATOM 7182 N N . ASP A 1 916 ? -6.154 -32.046 -8.641 1.00 87.94 916 ASP A N 1
ATOM 7183 C CA . ASP A 1 916 ? -5.410 -32.657 -7.531 1.00 87.94 916 ASP A CA 1
ATOM 7184 C C . ASP A 1 916 ? -3.918 -32.795 -7.877 1.00 87.94 916 ASP A C 1
ATOM 7186 O O . ASP A 1 916 ? -3.562 -33.228 -8.977 1.00 87.94 916 ASP A O 1
ATOM 7190 N N . VAL A 1 917 ? -3.029 -32.506 -6.917 1.00 88.38 917 VAL A N 1
ATOM 7191 C CA . VAL A 1 917 ? -1.569 -32.643 -7.078 1.00 88.38 917 VAL A CA 1
ATOM 7192 C C . VAL A 1 917 ? -0.954 -33.518 -5.985 1.00 88.38 917 VAL A C 1
ATOM 7194 O O . VAL A 1 917 ? -1.223 -33.346 -4.798 1.00 88.38 917 VAL A O 1
ATOM 7197 N N . ALA A 1 918 ? -0.054 -34.423 -6.377 1.00 88.06 918 ALA A N 1
ATOM 7198 C CA . ALA A 1 918 ? 0.758 -35.235 -5.473 1.00 88.06 918 ALA A CA 1
ATOM 7199 C C . ALA A 1 918 ? 2.230 -35.317 -5.926 1.00 88.06 918 ALA A C 1
ATOM 7201 O O . ALA A 1 918 ? 2.547 -35.165 -7.104 1.00 88.06 918 ALA A O 1
ATOM 7202 N N . GLY A 1 919 ? 3.139 -35.585 -4.981 1.00 84.81 919 GLY A N 1
ATOM 7203 C CA . GLY A 1 919 ? 4.589 -35.703 -5.221 1.00 84.81 919 GLY A CA 1
ATOM 7204 C C . GLY A 1 919 ? 5.399 -34.421 -4.969 1.00 84.81 919 GLY A C 1
ATOM 7205 O O . GLY A 1 919 ? 6.621 -34.490 -4.879 1.00 84.81 919 GLY A O 1
ATOM 7206 N N . ALA A 1 920 ? 4.730 -33.278 -4.801 1.00 85.56 920 ALA A N 1
ATOM 7207 C CA . ALA A 1 920 ? 5.327 -32.011 -4.375 1.00 85.56 920 ALA A CA 1
ATOM 7208 C C . ALA A 1 920 ? 5.839 -32.048 -2.913 1.00 85.56 920 ALA A C 1
ATOM 7210 O O . ALA A 1 920 ? 5.398 -32.881 -2.116 1.00 85.56 920 ALA A O 1
ATOM 7211 N N . GLY A 1 921 ? 6.745 -31.129 -2.557 1.00 87.88 921 GLY A N 1
ATOM 7212 C CA . GLY A 1 921 ? 7.285 -30.943 -1.201 1.00 87.88 921 GLY A CA 1
ATOM 7213 C C . GLY A 1 921 ? 8.820 -30.927 -1.103 1.00 87.88 921 GLY A C 1
ATOM 7214 O O . GLY A 1 921 ? 9.538 -30.849 -2.100 1.00 87.88 921 GLY A O 1
ATOM 7215 N N . VAL A 1 922 ? 9.341 -31.006 0.127 1.00 89.94 922 VAL A N 1
ATOM 7216 C CA . VAL A 1 922 ? 10.765 -30.770 0.441 1.00 89.94 922 VAL A CA 1
ATOM 7217 C C . VAL A 1 922 ? 11.709 -31.891 -0.025 1.00 89.94 922 VAL A C 1
ATOM 7219 O O . VAL A 1 922 ? 11.673 -33.022 0.461 1.00 89.94 922 VAL A O 1
ATOM 7222 N N . VAL A 1 923 ? 12.655 -31.524 -0.892 1.00 89.19 923 VAL A N 1
ATOM 7223 C CA . VAL A 1 923 ? 13.734 -32.353 -1.441 1.00 89.19 923 VAL A CA 1
ATOM 7224 C C . VAL A 1 923 ? 15.087 -31.918 -0.860 1.00 89.19 923 VAL A C 1
ATOM 7226 O O . VAL A 1 923 ? 15.635 -30.876 -1.220 1.00 89.19 923 VAL A O 1
ATOM 7229 N N . SER A 1 924 ? 15.668 -32.729 0.029 1.00 91.00 924 SER A N 1
ATOM 7230 C CA . SER A 1 924 ? 16.999 -32.463 0.610 1.00 91.00 924 SER A CA 1
ATOM 7231 C C . SER A 1 924 ? 18.127 -33.028 -0.258 1.00 91.00 924 SER A C 1
ATOM 7233 O O . SER A 1 924 ? 18.192 -34.246 -0.418 1.00 91.00 924 SER A O 1
ATOM 7235 N N . LEU A 1 925 ? 19.021 -32.182 -0.776 1.00 88.31 925 LEU A N 1
ATOM 7236 C CA . LEU A 1 925 ? 20.092 -32.515 -1.731 1.00 88.31 925 LEU A CA 1
ATOM 7237 C C . LEU A 1 925 ? 21.491 -32.225 -1.164 1.00 88.31 925 LEU A C 1
ATOM 7239 O O . LEU A 1 925 ? 21.702 -31.205 -0.507 1.00 88.31 925 LEU A O 1
ATOM 7243 N N . ALA A 1 926 ? 22.465 -33.080 -1.470 1.00 91.25 926 ALA A N 1
ATOM 7244 C CA . ALA A 1 926 ? 23.889 -32.853 -1.213 1.00 91.25 926 ALA A CA 1
ATOM 7245 C C . ALA A 1 926 ? 24.527 -31.885 -2.248 1.00 91.25 926 ALA A C 1
ATOM 7247 O O . ALA A 1 926 ? 23.893 -31.571 -3.261 1.00 91.25 926 ALA A O 1
ATOM 7248 N N . PRO A 1 927 ? 25.767 -31.391 -2.034 1.00 87.06 927 PRO A N 1
ATOM 7249 C CA . PRO A 1 927 ? 26.489 -30.582 -3.022 1.00 87.06 927 PRO A CA 1
ATOM 7250 C C . PRO A 1 927 ? 26.640 -31.316 -4.360 1.00 87.06 927 PRO A C 1
ATOM 7252 O O . PRO A 1 927 ? 27.071 -32.470 -4.383 1.00 87.06 927 PRO A O 1
ATOM 7255 N N . GLY A 1 928 ? 26.290 -30.669 -5.473 1.00 77.94 928 GLY A N 1
ATOM 7256 C CA . GLY A 1 928 ? 26.330 -31.276 -6.811 1.00 77.94 928 GLY A CA 1
ATOM 7257 C C . GLY A 1 928 ? 25.278 -32.365 -7.081 1.00 77.94 928 GLY A C 1
ATOM 7258 O O . GLY A 1 928 ? 25.325 -32.995 -8.140 1.00 77.94 928 GLY A O 1
ATOM 7259 N N . GLU A 1 929 ? 24.354 -32.647 -6.153 1.00 88.56 929 GLU A N 1
ATOM 7260 C CA . GLU A 1 929 ? 23.384 -33.738 -6.314 1.00 88.56 929 GLU A CA 1
ATOM 7261 C C . GLU A 1 929 ? 22.273 -33.388 -7.318 1.00 88.56 929 GLU A C 1
ATOM 7263 O O . GLU A 1 929 ? 21.768 -32.264 -7.360 1.00 88.56 929 GLU A O 1
ATOM 7268 N N . ARG A 1 930 ? 21.855 -34.394 -8.097 1.00 88.69 930 ARG A N 1
ATOM 7269 C CA . ARG A 1 930 ? 20.639 -34.392 -8.923 1.00 88.69 930 ARG A CA 1
ATOM 7270 C C . ARG A 1 930 ? 19.674 -35.438 -8.392 1.00 88.69 930 ARG A C 1
ATOM 7272 O O . ARG A 1 930 ? 20.083 -36.585 -8.216 1.00 88.69 930 ARG A O 1
ATOM 7279 N N . ARG A 1 931 ? 18.404 -35.079 -8.210 1.00 91.75 931 ARG A N 1
ATOM 7280 C CA . ARG A 1 931 ? 17.347 -36.034 -7.857 1.00 91.75 931 ARG A CA 1
ATOM 7281 C C . ARG A 1 931 ? 16.076 -35.757 -8.643 1.00 91.75 931 ARG A C 1
ATOM 7283 O O . ARG A 1 931 ? 15.609 -34.623 -8.674 1.00 91.75 931 ARG A O 1
ATOM 7290 N N . THR A 1 932 ? 15.526 -36.802 -9.248 1.00 92.12 932 THR A N 1
ATOM 7291 C CA . THR A 1 932 ? 14.236 -36.762 -9.940 1.00 92.12 932 THR A CA 1
ATOM 7292 C C . THR A 1 932 ? 13.105 -37.089 -8.966 1.00 92.12 932 THR A C 1
ATOM 7294 O O . THR A 1 932 ? 13.258 -37.952 -8.099 1.00 92.12 932 THR A O 1
ATOM 7297 N N . VAL A 1 933 ? 11.993 -36.373 -9.096 1.00 91.81 933 VAL A N 1
ATOM 7298 C CA . VAL A 1 933 ? 10.752 -36.527 -8.335 1.00 91.81 933 VAL A CA 1
ATOM 7299 C C . VAL A 1 933 ? 9.616 -36.720 -9.333 1.00 91.81 933 VAL A C 1
ATOM 7301 O O . VAL A 1 933 ? 9.502 -35.961 -10.292 1.00 91.81 933 VAL A O 1
ATOM 7304 N N . GLU A 1 934 ? 8.786 -37.736 -9.110 1.00 92.69 934 GLU A N 1
ATOM 7305 C CA . GLU A 1 934 ? 7.617 -38.028 -9.942 1.00 92.69 934 GLU A CA 1
ATOM 7306 C C . GLU A 1 934 ? 6.410 -37.241 -9.424 1.00 92.69 934 GLU A C 1
ATOM 7308 O O . GLU A 1 934 ? 5.828 -37.593 -8.393 1.00 92.69 934 GLU A O 1
ATOM 7313 N N . LEU A 1 935 ? 6.030 -36.178 -10.130 1.00 91.38 935 LEU A N 1
ATOM 7314 C CA . LEU A 1 935 ? 4.799 -35.447 -9.848 1.00 91.38 935 LEU A CA 1
ATOM 7315 C C . LEU A 1 935 ? 3.596 -36.178 -10.450 1.00 91.38 935 LEU A C 1
ATOM 7317 O O . LEU A 1 935 ? 3.691 -36.837 -11.485 1.00 91.38 935 LEU A O 1
ATOM 7321 N N . ARG A 1 936 ? 2.433 -36.033 -9.821 1.00 89.69 936 ARG A N 1
ATOM 7322 C CA . ARG A 1 936 ? 1.138 -36.418 -10.387 1.00 89.69 936 ARG A CA 1
ATOM 7323 C C . ARG A 1 936 ? 0.203 -35.230 -10.302 1.00 89.69 936 ARG A C 1
ATOM 7325 O O . ARG A 1 936 ? 0.063 -34.647 -9.232 1.00 89.69 936 ARG A O 1
ATOM 7332 N N . VAL A 1 937 ? -0.440 -34.921 -11.417 1.00 87.00 937 VAL A N 1
ATOM 7333 C CA . VAL A 1 937 ? -1.488 -33.907 -11.529 1.00 87.00 937 VAL A CA 1
ATOM 7334 C C . VAL A 1 937 ? -2.712 -34.625 -12.098 1.00 87.00 937 VAL A C 1
ATOM 7336 O O . VAL A 1 937 ? -2.559 -35.440 -13.009 1.00 87.00 937 VAL A O 1
ATOM 7339 N N . VAL A 1 938 ? -3.897 -34.407 -11.530 1.00 84.69 938 VAL A N 1
ATOM 7340 C CA . VAL A 1 938 ? -5.125 -35.132 -11.889 1.00 84.69 938 VAL A CA 1
ATOM 7341 C C . VAL A 1 938 ? -6.262 -34.127 -12.110 1.00 84.69 938 VAL A C 1
ATOM 7343 O O . VAL A 1 938 ? -6.612 -33.412 -11.172 1.00 84.69 938 VAL A O 1
ATOM 7346 N N . PRO A 1 939 ? -6.838 -34.045 -13.323 1.00 82.75 939 PRO A N 1
ATOM 7347 C CA . PRO A 1 939 ? -7.934 -33.127 -13.606 1.00 82.75 939 PRO A CA 1
ATOM 7348 C C . PRO A 1 939 ? -9.290 -33.633 -13.073 1.00 82.75 939 PRO A C 1
ATOM 7350 O O . PRO A 1 939 ? -9.458 -34.840 -12.867 1.00 82.75 939 PRO A O 1
ATOM 7353 N N . PRO A 1 940 ? -10.288 -32.739 -12.929 1.00 79.56 940 PRO A N 1
ATOM 7354 C CA . PRO A 1 940 ? -11.690 -33.103 -12.726 1.00 79.56 940 PRO A CA 1
ATOM 7355 C C . PRO A 1 940 ? -12.238 -34.064 -13.793 1.00 79.56 940 PRO A C 1
ATOM 7357 O O . PRO A 1 940 ? -11.783 -34.089 -14.936 1.00 79.56 940 PRO A O 1
ATOM 7360 N N . THR A 1 941 ? -13.273 -34.831 -13.442 1.00 66.50 941 THR A N 1
ATOM 7361 C CA . THR A 1 941 ? -13.918 -35.804 -14.349 1.00 66.50 941 THR A CA 1
ATOM 7362 C C . THR A 1 941 ? -14.693 -35.169 -15.508 1.00 66.50 941 THR A C 1
ATOM 7364 O O . THR A 1 941 ? -15.032 -35.853 -16.467 1.00 66.50 941 THR A O 1
ATOM 7367 N N . ASP A 1 942 ? -14.993 -33.878 -15.400 1.00 67.69 942 ASP A N 1
ATOM 7368 C CA . ASP A 1 942 ? -15.706 -33.028 -16.354 1.00 67.69 942 ASP A CA 1
ATOM 7369 C C . ASP A 1 942 ? -14.793 -31.957 -16.988 1.00 67.69 942 ASP A C 1
ATOM 7371 O O . ASP A 1 942 ? -15.280 -30.993 -17.578 1.00 67.69 942 ASP A O 1
ATOM 7375 N N . VAL A 1 943 ? -13.467 -32.129 -16.885 1.00 77.62 943 VAL A N 1
ATOM 7376 C CA . VAL A 1 943 ? -12.477 -31.248 -17.521 1.00 77.62 943 VAL A CA 1
ATOM 7377 C C . VAL A 1 943 ? -12.702 -31.149 -19.034 1.00 77.62 943 VAL A C 1
ATOM 7379 O O . VAL A 1 943 ? -13.027 -32.135 -19.703 1.00 77.62 943 VAL A O 1
ATOM 7382 N N . ALA A 1 944 ? -12.505 -29.952 -19.586 1.00 72.31 944 ALA A N 1
ATOM 7383 C CA . ALA A 1 944 ? -12.571 -29.748 -21.024 1.00 72.31 944 ALA A CA 1
ATOM 7384 C C . ALA A 1 944 ? -11.355 -30.366 -21.743 1.00 72.31 944 ALA A C 1
ATOM 7386 O O . ALA A 1 944 ? -10.302 -30.633 -21.163 1.00 72.31 944 ALA A O 1
ATOM 7387 N N . VAL A 1 945 ? -11.524 -30.582 -23.043 1.00 74.75 945 VAL A N 1
ATOM 7388 C CA . VAL A 1 945 ? -10.449 -30.910 -23.986 1.00 74.75 945 VAL A CA 1
ATOM 7389 C C . VAL A 1 945 ? -9.736 -29.618 -24.394 1.00 74.75 945 VAL A C 1
ATOM 7391 O O . VAL A 1 945 ? -10.395 -28.595 -24.576 1.00 74.75 945 VAL A O 1
ATOM 7394 N N . GLY A 1 946 ? -8.414 -29.676 -24.562 1.00 69.81 946 GLY A N 1
ATOM 7395 C CA . GLY A 1 946 ? -7.576 -28.562 -25.012 1.00 69.81 946 GLY A CA 1
ATOM 7396 C C . GLY A 1 946 ? -6.290 -28.385 -24.200 1.00 69.81 946 GLY A C 1
ATOM 7397 O O . GLY A 1 946 ? -5.923 -29.226 -23.372 1.00 69.81 946 GLY A O 1
ATOM 7398 N N . SER A 1 947 ? -5.610 -27.265 -24.445 1.00 71.88 947 SER A N 1
ATOM 7399 C CA . SER A 1 947 ? -4.323 -26.929 -23.836 1.00 71.88 947 SER A CA 1
ATOM 7400 C C . SER A 1 947 ? -4.470 -26.359 -22.421 1.00 71.88 947 SER A C 1
ATOM 7402 O O . SER A 1 947 ? -5.151 -25.359 -22.195 1.00 71.88 947 SER A O 1
ATOM 7404 N N . TYR A 1 948 ? -3.745 -26.949 -21.476 1.00 78.31 948 TYR A N 1
ATOM 7405 C CA . TYR A 1 948 ? -3.573 -26.482 -20.101 1.00 78.31 948 TYR A CA 1
ATOM 7406 C C . TYR A 1 948 ? -2.099 -26.187 -19.825 1.00 78.31 948 TYR A C 1
ATOM 7408 O O . TYR A 1 948 ? -1.217 -26.686 -20.520 1.00 78.31 948 TYR A O 1
ATOM 7416 N N . ARG A 1 949 ? -1.812 -25.410 -18.778 1.00 79.50 949 ARG A N 1
ATOM 7417 C CA . ARG A 1 949 ? -0.443 -25.145 -18.323 1.00 79.50 949 ARG A CA 1
ATOM 7418 C C . ARG A 1 949 ? -0.282 -25.516 -16.858 1.00 79.50 949 ARG A C 1
ATOM 7420 O O . ARG A 1 949 ? -1.141 -25.205 -16.037 1.00 79.50 949 ARG A O 1
ATOM 7427 N N . ILE A 1 950 ? 0.832 -26.170 -16.551 1.00 79.44 950 ILE A N 1
ATOM 7428 C CA . ILE A 1 950 ? 1.257 -26.534 -15.199 1.00 79.44 950 ILE A CA 1
ATOM 7429 C C . ILE A 1 950 ? 2.613 -25.865 -14.969 1.00 79.44 950 ILE A C 1
ATOM 7431 O O . ILE A 1 950 ? 3.543 -26.072 -15.747 1.00 79.44 950 ILE A O 1
ATOM 7435 N N . ALA A 1 951 ? 2.742 -25.053 -13.921 1.00 80.75 951 ALA A N 1
ATOM 7436 C CA . ALA A 1 951 ? 3.983 -24.353 -13.600 1.00 80.75 951 ALA A CA 1
ATOM 7437 C C . ALA A 1 951 ? 4.640 -24.989 -12.370 1.00 80.75 951 ALA A C 1
ATOM 7439 O O . ALA A 1 951 ? 4.095 -24.971 -11.269 1.00 80.75 951 ALA A O 1
ATOM 7440 N N . ILE A 1 952 ? 5.832 -25.561 -12.540 1.00 83.69 952 ILE A N 1
ATOM 7441 C CA . ILE A 1 952 ? 6.555 -26.235 -11.455 1.00 83.69 952 ILE A CA 1
ATOM 7442 C C . ILE A 1 952 ? 7.738 -25.371 -11.041 1.00 83.69 952 ILE A C 1
ATOM 7444 O O . ILE A 1 952 ? 8.660 -25.131 -11.816 1.00 83.69 952 ILE A O 1
ATOM 7448 N N . GLY A 1 953 ? 7.721 -24.913 -9.797 1.00 84.31 953 GLY A N 1
ATOM 7449 C CA . GLY A 1 953 ? 8.773 -24.102 -9.200 1.00 84.31 953 GLY A CA 1
ATOM 7450 C C . GLY A 1 953 ? 9.265 -24.696 -7.888 1.00 84.31 953 GLY A C 1
ATOM 7451 O O . GLY A 1 953 ? 9.088 -25.877 -7.595 1.00 84.31 953 GLY A O 1
ATOM 7452 N N . GLY A 1 954 ? 9.880 -23.858 -7.066 1.00 77.25 954 GLY A N 1
ATOM 7453 C CA . GLY A 1 954 ? 10.164 -24.231 -5.692 1.00 77.25 954 GLY A CA 1
ATOM 7454 C C . GLY A 1 954 ? 10.890 -23.156 -4.908 1.00 77.25 954 GLY A C 1
ATOM 7455 O O . GLY A 1 954 ? 11.368 -22.158 -5.464 1.00 77.25 954 GLY A O 1
ATOM 7456 N N . ARG A 1 955 ? 10.950 -23.362 -3.594 1.00 75.88 955 ARG A N 1
ATOM 7457 C CA . ARG A 1 955 ? 11.540 -22.430 -2.633 1.00 75.88 955 ARG A CA 1
ATOM 7458 C C . ARG A 1 955 ? 12.772 -23.033 -1.961 1.00 75.88 955 ARG A C 1
ATOM 7460 O O . ARG A 1 955 ? 12.801 -24.212 -1.625 1.00 75.88 955 ARG A O 1
ATOM 7467 N N . TYR A 1 956 ? 13.775 -22.203 -1.716 1.00 69.69 956 TYR A N 1
ATOM 7468 C CA . TYR A 1 956 ? 14.909 -22.498 -0.846 1.00 69.69 956 TYR A CA 1
ATOM 7469 C C . TYR A 1 956 ? 14.934 -21.436 0.251 1.00 69.69 956 TYR A C 1
ATOM 7471 O O . TYR A 1 956 ? 14.882 -20.246 -0.047 1.00 69.69 956 TYR A O 1
ATOM 7479 N N . ASP A 1 957 ? 14.973 -21.868 1.513 1.00 68.25 957 ASP A N 1
ATOM 7480 C CA . ASP A 1 957 ? 14.977 -20.973 2.684 1.00 68.25 957 ASP A CA 1
ATOM 7481 C C . ASP A 1 957 ? 13.805 -19.955 2.673 1.00 68.25 957 ASP A C 1
ATOM 7483 O O . ASP A 1 957 ? 13.951 -18.770 2.958 1.00 68.25 957 ASP A O 1
ATOM 7487 N N . GLY A 1 958 ? 12.621 -20.416 2.242 1.00 57.28 958 GLY A N 1
ATOM 7488 C CA . GLY A 1 958 ? 11.398 -19.613 2.082 1.00 57.28 958 GLY A CA 1
ATOM 7489 C C . GLY A 1 958 ? 11.320 -18.769 0.799 1.00 57.28 958 GLY A C 1
ATOM 7490 O O . GLY A 1 958 ? 10.216 -18.429 0.360 1.00 57.28 958 GLY A O 1
ATOM 7491 N N . VAL A 1 959 ? 12.453 -18.485 0.151 1.00 53.56 959 VAL A N 1
ATOM 7492 C CA . VAL A 1 959 ? 12.542 -17.642 -1.052 1.00 53.56 959 VAL A CA 1
ATOM 7493 C C . VAL A 1 959 ? 12.388 -18.478 -2.324 1.00 53.56 959 VAL A C 1
ATOM 7495 O O . VAL A 1 959 ? 12.890 -19.597 -2.409 1.00 53.56 959 VAL A O 1
ATOM 7498 N N . LYS A 1 960 ? 11.698 -17.941 -3.337 1.00 54.53 960 LYS A N 1
ATOM 7499 C CA . LYS A 1 960 ? 11.562 -18.545 -4.673 1.00 54.53 960 LYS A CA 1
ATOM 7500 C C . LYS A 1 960 ? 12.955 -18.764 -5.273 1.00 54.53 960 LYS A C 1
ATOM 7502 O O . LYS A 1 960 ? 13.692 -17.813 -5.482 1.00 54.53 960 LYS A O 1
ATOM 7507 N N . ALA A 1 961 ? 13.343 -20.014 -5.501 1.00 52.03 961 ALA A N 1
ATOM 7508 C CA . ALA A 1 961 ? 14.720 -20.343 -5.874 1.00 52.03 961 ALA A CA 1
ATOM 7509 C C . ALA A 1 961 ? 14.942 -20.379 -7.393 1.00 52.03 961 ALA A C 1
ATOM 7511 O O . ALA A 1 961 ? 16.065 -20.205 -7.854 1.00 52.03 961 ALA A O 1
ATOM 7512 N N . VAL A 1 962 ? 13.873 -20.585 -8.165 1.00 57.66 962 VAL A N 1
ATOM 7513 C CA . VAL A 1 962 ? 13.906 -20.832 -9.611 1.00 57.66 962 VAL A CA 1
ATOM 7514 C C . VAL A 1 962 ? 12.839 -20.024 -10.347 1.00 57.66 962 VAL A C 1
ATOM 7516 O O . VAL A 1 962 ? 11.766 -19.748 -9.806 1.00 57.66 962 VAL A O 1
ATOM 7519 N N . VAL A 1 963 ? 13.098 -19.722 -11.622 1.00 55.50 963 VAL A N 1
ATOM 7520 C CA . VAL A 1 963 ? 12.013 -19.517 -12.595 1.00 55.50 963 VAL A CA 1
ATOM 7521 C C . VAL A 1 963 ? 11.268 -20.855 -12.715 1.00 55.50 963 VAL A C 1
ATOM 7523 O O . VAL A 1 963 ? 11.941 -21.880 -12.857 1.00 55.50 963 VAL A O 1
ATOM 7526 N N . PRO A 1 964 ? 9.928 -20.895 -12.612 1.00 63.84 964 PRO A N 1
ATOM 7527 C CA . PRO A 1 964 ? 9.202 -22.148 -12.761 1.00 63.84 964 PRO A CA 1
ATOM 7528 C C . PRO A 1 964 ? 9.407 -22.719 -14.169 1.00 63.84 964 PRO A C 1
ATOM 7530 O O . PRO A 1 964 ? 9.443 -21.974 -15.148 1.00 63.84 964 PRO A O 1
ATOM 7533 N N . ILE A 1 965 ? 9.525 -24.042 -14.270 1.00 73.56 965 ILE A N 1
ATOM 7534 C CA . ILE A 1 965 ? 9.388 -24.726 -15.554 1.00 73.56 965 ILE A CA 1
ATOM 7535 C C . ILE A 1 965 ? 7.896 -24.790 -15.884 1.00 73.56 965 ILE A C 1
ATOM 7537 O O . ILE A 1 965 ? 7.104 -25.345 -15.123 1.00 73.56 965 ILE A O 1
ATOM 7541 N N . GLU A 1 966 ? 7.512 -24.176 -16.997 1.00 77.94 966 GLU A N 1
ATOM 7542 C CA . GLU A 1 966 ? 6.170 -24.323 -17.551 1.00 77.94 966 GLU A CA 1
ATOM 7543 C C . GLU A 1 966 ? 6.114 -25.622 -18.356 1.00 77.94 966 GLU A C 1
ATOM 7545 O O . GLU A 1 966 ? 7.006 -25.905 -19.161 1.00 77.94 966 GLU A O 1
ATOM 7550 N N . VAL A 1 967 ? 5.075 -26.414 -18.110 1.00 79.00 967 VAL A N 1
ATOM 7551 C CA . VAL A 1 967 ? 4.739 -27.610 -18.876 1.00 79.00 967 VAL A CA 1
ATOM 7552 C C . VAL A 1 967 ? 3.379 -27.374 -19.511 1.00 79.00 967 VAL A C 1
ATOM 7554 O O . VAL A 1 967 ? 2.370 -27.251 -18.811 1.00 79.00 967 VAL A O 1
ATOM 7557 N N . ASP A 1 968 ? 3.369 -27.288 -20.838 1.00 76.25 968 ASP A N 1
ATOM 7558 C CA . ASP A 1 968 ? 2.139 -27.241 -21.622 1.00 76.25 968 ASP A CA 1
ATOM 7559 C C . ASP A 1 968 ? 1.583 -28.671 -21.738 1.00 76.25 968 ASP A C 1
ATOM 7561 O O . ASP A 1 968 ? 2.315 -29.611 -22.053 1.00 76.25 968 ASP A O 1
ATOM 7565 N N . LEU A 1 969 ? 0.298 -28.846 -21.434 1.00 81.00 969 LEU A N 1
ATOM 7566 C CA . LEU A 1 969 ? -0.407 -30.125 -21.365 1.00 81.00 969 LEU A CA 1
ATOM 7567 C C . LEU A 1 969 ? -1.615 -30.106 -22.303 1.00 81.00 969 LEU A C 1
ATOM 7569 O O . LEU A 1 969 ? -2.616 -29.457 -22.018 1.00 81.00 969 LEU A O 1
ATOM 7573 N N . GLU A 1 970 ? -1.552 -30.878 -23.380 1.00 81.19 970 GLU A N 1
ATOM 7574 C CA . GLU A 1 970 ? -2.654 -31.018 -24.332 1.00 81.19 970 GLU A CA 1
ATOM 7575 C C . GLU A 1 970 ? -3.567 -32.194 -23.944 1.00 81.19 970 GLU A C 1
ATOM 7577 O O . GLU A 1 970 ? -3.208 -33.361 -24.164 1.00 81.19 970 GLU A O 1
ATOM 7582 N N . LEU A 1 971 ? -4.738 -31.900 -23.362 1.00 82.25 971 LEU A N 1
ATOM 7583 C CA . LEU A 1 971 ? -5.764 -32.900 -23.048 1.00 82.25 971 LEU A CA 1
ATOM 7584 C C . LEU A 1 971 ? -6.623 -33.206 -24.276 1.00 82.25 971 LEU A C 1
ATOM 7586 O O . LEU A 1 971 ? -7.338 -32.342 -24.774 1.00 82.25 971 LEU A O 1
ATOM 7590 N N . ARG A 1 972 ? -6.610 -34.465 -24.719 1.00 80.56 972 ARG A N 1
ATOM 7591 C CA . ARG A 1 972 ? -7.359 -34.960 -25.885 1.00 80.56 972 ARG A CA 1
ATOM 7592 C C . ARG A 1 972 ? -8.572 -35.817 -25.487 1.00 80.56 972 ARG A C 1
ATOM 7594 O O . ARG A 1 972 ? -8.556 -36.446 -24.423 1.00 80.56 972 ARG A O 1
ATOM 7601 N N . PRO A 1 973 ? -9.628 -35.875 -26.323 1.00 79.88 973 PRO A N 1
ATOM 7602 C CA . PRO A 1 973 ? -10.789 -36.719 -26.059 1.00 79.88 973 PRO A CA 1
ATOM 7603 C C . PRO A 1 973 ? -10.424 -38.204 -26.181 1.00 79.88 973 PRO A C 1
ATOM 7605 O O . PRO A 1 973 ? -9.513 -38.577 -26.916 1.00 79.88 973 PRO A O 1
ATOM 7608 N N . ALA A 1 974 ? -11.175 -39.075 -25.505 1.00 81.19 974 ALA A N 1
ATOM 7609 C CA . ALA A 1 974 ? -11.005 -40.527 -25.634 1.00 81.19 974 ALA A CA 1
ATOM 7610 C C . ALA A 1 974 ? -11.499 -41.087 -26.986 1.00 81.19 974 ALA A C 1
ATOM 7612 O O . ALA A 1 974 ? -11.109 -42.190 -27.375 1.00 81.19 974 ALA A O 1
ATOM 7613 N N . LEU A 1 975 ? -12.345 -40.331 -27.697 1.00 86.50 975 LEU A N 1
ATOM 7614 C CA . LEU A 1 975 ? -12.850 -40.649 -29.032 1.00 86.50 975 LEU A CA 1
ATOM 7615 C C . LEU A 1 975 ? -12.624 -39.477 -29.990 1.00 86.50 975 LEU A C 1
ATOM 7617 O O . LEU A 1 975 ? -12.853 -38.328 -29.617 1.00 86.50 975 LEU A O 1
ATOM 7621 N N . GLU A 1 976 ? -12.316 -39.786 -31.243 1.00 88.31 976 GLU A N 1
ATOM 7622 C CA . GLU A 1 976 ? -12.485 -38.870 -32.375 1.00 88.31 976 GLU A CA 1
ATOM 7623 C C . GLU A 1 976 ? -13.804 -39.214 -33.084 1.00 88.31 976 GLU A C 1
ATOM 7625 O O . GLU A 1 976 ? -14.099 -40.393 -33.310 1.00 88.31 976 GLU A O 1
ATOM 7630 N N . LEU A 1 977 ? -14.594 -38.196 -33.432 1.00 90.50 977 LEU A N 1
ATOM 7631 C CA . LEU A 1 977 ? -15.871 -38.329 -34.138 1.00 90.50 977 LEU A CA 1
ATOM 7632 C C . LEU A 1 977 ? -15.826 -37.475 -35.412 1.00 90.50 977 LEU A C 1
ATOM 7634 O O . LEU A 1 977 ? -15.478 -36.301 -35.340 1.00 90.50 977 LEU A O 1
ATOM 7638 N N . GLU A 1 978 ? -16.174 -38.056 -36.558 1.00 91.56 978 GLU A N 1
ATOM 7639 C CA . GLU A 1 978 ? -16.019 -37.427 -37.880 1.00 91.56 978 GLU A CA 1
ATOM 7640 C C . GLU A 1 978 ? -17.211 -37.777 -38.782 1.00 91.56 978 GLU A C 1
ATOM 7642 O O . GLU A 1 978 ? -17.465 -38.954 -39.047 1.00 91.56 978 GLU A O 1
ATOM 7647 N N . VAL A 1 979 ? -17.934 -36.777 -39.292 1.00 93.56 979 VAL A N 1
ATOM 7648 C CA . VAL A 1 979 ? -18.920 -36.965 -40.369 1.00 93.56 979 VAL A CA 1
ATOM 7649 C C . VAL A 1 979 ? -18.174 -37.004 -41.699 1.00 93.56 979 VAL A C 1
ATOM 7651 O O . VAL A 1 979 ? -17.505 -36.043 -42.074 1.00 93.56 979 VAL A O 1
ATOM 7654 N N . LEU A 1 980 ? -18.284 -38.120 -42.420 1.00 93.31 980 LEU A N 1
ATOM 7655 C CA . LEU A 1 980 ? -17.573 -38.322 -43.679 1.00 93.31 980 LEU A CA 1
ATOM 7656 C C . LEU A 1 980 ? -18.270 -37.572 -44.830 1.00 93.31 980 LEU A C 1
ATOM 7658 O O . LEU A 1 980 ? -19.499 -37.658 -44.936 1.00 93.31 980 LEU A O 1
ATOM 7662 N N . PRO A 1 981 ? -17.514 -36.934 -45.745 1.00 95.00 981 PRO A N 1
ATOM 7663 C CA . PRO A 1 981 ? -18.083 -36.170 -46.850 1.00 95.00 981 PRO A CA 1
ATOM 7664 C C . PRO A 1 981 ? -19.054 -36.953 -47.748 1.00 95.00 981 PRO A C 1
ATOM 7666 O O . PRO A 1 981 ? -18.907 -38.165 -47.989 1.00 95.00 981 PRO A O 1
ATOM 7669 N N . LEU A 1 982 ? -20.022 -36.224 -48.306 1.00 95.00 982 LEU A N 1
ATOM 7670 C CA . LEU A 1 982 ? -20.935 -36.707 -49.340 1.00 95.00 982 LEU A CA 1
ATOM 7671 C C . LEU A 1 982 ? -20.349 -36.503 -50.746 1.00 95.00 982 LEU A C 1
ATOM 7673 O O . LEU A 1 982 ? -19.428 -35.720 -50.965 1.00 95.00 982 LEU A O 1
ATOM 7677 N N . ARG A 1 983 ? -20.896 -37.226 -51.729 1.00 91.69 983 ARG A N 1
ATOM 7678 C CA . ARG A 1 983 ? -20.510 -37.147 -53.157 1.00 91.69 983 ARG A CA 1
ATOM 7679 C C . ARG A 1 983 ? -21.654 -36.674 -54.062 1.00 91.69 983 ARG A C 1
ATOM 7681 O O . ARG A 1 983 ? -21.530 -36.670 -55.281 1.00 91.69 983 ARG A O 1
ATOM 7688 N N . GLU A 1 984 ? -22.765 -36.282 -53.450 1.00 88.69 984 GLU A N 1
ATOM 7689 C CA . GLU A 1 984 ? -24.012 -35.879 -54.091 1.00 88.69 984 GLU A CA 1
ATOM 7690 C C . GLU A 1 984 ? -24.726 -34.824 -53.234 1.00 88.69 984 GLU A C 1
ATOM 7692 O O . GLU A 1 984 ? -24.478 -34.706 -52.033 1.00 88.69 984 GLU A O 1
ATOM 7697 N N . ARG A 1 985 ? -25.640 -34.069 -53.850 1.00 90.06 985 ARG A N 1
ATOM 7698 C CA . ARG A 1 985 ? -26.566 -33.173 -53.144 1.00 90.06 985 ARG A CA 1
ATOM 7699 C C . ARG A 1 985 ? -27.519 -34.023 -52.284 1.00 90.06 985 ARG A C 1
ATOM 7701 O O . ARG A 1 985 ? -28.124 -34.942 -52.835 1.00 90.06 985 ARG A O 1
ATOM 7708 N N . PRO A 1 986 ? -27.699 -33.733 -50.981 1.00 91.69 986 PRO A N 1
ATOM 7709 C CA . PRO A 1 986 ? -28.373 -34.652 -50.072 1.00 91.69 986 PRO A CA 1
ATOM 7710 C C . PRO A 1 986 ? -29.869 -34.745 -50.385 1.00 91.69 986 PRO A C 1
ATOM 7712 O O . PRO A 1 986 ? -30.526 -33.730 -50.643 1.00 91.69 986 PRO A O 1
ATOM 7715 N N . ALA A 1 987 ? -30.410 -35.960 -50.325 1.00 92.50 987 ALA A N 1
ATOM 7716 C CA . ALA A 1 987 ? -31.815 -36.268 -50.562 1.00 92.50 987 ALA A CA 1
ATOM 7717 C C . ALA A 1 987 ? -32.312 -37.383 -49.621 1.00 92.50 987 ALA A C 1
ATOM 7719 O O . ALA A 1 987 ? -31.547 -37.973 -48.859 1.00 92.50 987 ALA A O 1
ATOM 7720 N N . ALA A 1 988 ? -33.612 -37.689 -49.672 1.00 92.69 988 ALA A N 1
ATOM 7721 C CA . ALA A 1 988 ? -34.126 -38.896 -49.030 1.00 92.69 988 ALA A CA 1
ATOM 7722 C C . ALA A 1 988 ? -33.572 -40.141 -49.754 1.00 92.69 988 ALA A C 1
ATOM 7724 O O . ALA A 1 988 ? -33.722 -40.255 -50.972 1.00 92.69 988 ALA A O 1
ATOM 7725 N N . GLY A 1 989 ? -32.935 -41.042 -49.007 1.00 91.44 989 GLY A N 1
ATOM 7726 C CA . GLY A 1 989 ? -32.166 -42.186 -49.505 1.00 91.44 989 GLY A CA 1
ATOM 7727 C C . GLY A 1 989 ? -30.643 -41.975 -49.537 1.00 91.44 989 GLY A C 1
ATOM 7728 O O . GLY A 1 989 ? -29.919 -42.946 -49.739 1.00 91.44 989 GLY A O 1
ATOM 7729 N N . THR A 1 990 ? -30.136 -40.755 -49.311 1.00 94.31 990 THR A N 1
ATOM 7730 C CA . THR A 1 990 ? -28.687 -40.507 -49.177 1.00 94.31 990 THR A CA 1
ATOM 7731 C C . THR A 1 990 ? -28.166 -41.101 -47.858 1.00 94.31 990 THR A C 1
ATOM 7733 O O . THR A 1 990 ? -28.787 -40.950 -46.804 1.00 94.31 990 THR A O 1
ATOM 7736 N N . GLU A 1 991 ? -27.010 -41.767 -47.902 1.00 94.69 991 GLU A N 1
ATOM 7737 C CA . GLU A 1 991 ? -26.358 -42.382 -46.737 1.00 94.69 991 GLU A CA 1
ATOM 7738 C C . GLU A 1 991 ? -25.407 -41.388 -46.048 1.00 94.69 991 GLU A C 1
ATOM 7740 O O . GLU A 1 991 ? -24.351 -41.044 -46.582 1.00 94.69 991 GLU A O 1
ATOM 7745 N N . LEU A 1 992 ? -25.753 -40.951 -44.834 1.00 94.88 992 LEU A N 1
ATOM 7746 C CA . LEU A 1 992 ? -24.846 -40.192 -43.973 1.00 94.88 992 LEU A CA 1
ATOM 7747 C C . LEU A 1 992 ? -23.936 -41.169 -43.220 1.00 94.88 992 LEU A C 1
ATOM 7749 O O . LEU A 1 992 ? -24.421 -42.095 -42.567 1.00 94.88 992 LEU A O 1
ATOM 7753 N N . ARG A 1 993 ? -22.619 -40.966 -43.295 1.00 95.94 993 ARG A N 1
ATOM 7754 C CA . ARG A 1 993 ? -21.624 -41.864 -42.693 1.00 95.94 993 ARG A CA 1
ATOM 7755 C C . ARG A 1 993 ? -20.803 -41.123 -41.646 1.00 95.94 993 ARG A C 1
ATOM 7757 O O . ARG A 1 993 ? -20.350 -40.014 -41.905 1.00 95.94 993 ARG A O 1
ATOM 7764 N N . VAL A 1 994 ? -20.592 -41.738 -40.487 1.00 95.69 994 VAL A N 1
ATOM 7765 C CA . VAL A 1 994 ? -19.836 -41.151 -39.368 1.00 95.69 994 VAL A CA 1
ATOM 7766 C C . VAL A 1 994 ? -18.788 -42.144 -38.879 1.00 95.69 994 VAL A C 1
ATOM 7768 O O . VAL A 1 994 ? -19.122 -43.285 -38.556 1.00 95.69 994 VAL A O 1
ATOM 7771 N N . ARG A 1 995 ? -17.523 -41.730 -38.822 1.00 94.62 995 ARG A N 1
ATOM 7772 C CA . ARG A 1 995 ? -16.419 -42.485 -38.223 1.00 94.62 995 ARG A CA 1
ATOM 7773 C C . ARG A 1 995 ? -16.342 -42.186 -36.724 1.00 94.62 995 ARG A C 1
ATOM 7775 O O . ARG A 1 995 ? -16.376 -41.034 -36.304 1.00 94.62 995 ARG A O 1
ATOM 7782 N N . VAL A 1 996 ? -16.198 -43.247 -35.934 1.00 94.19 996 VAL A N 1
ATOM 7783 C CA . VAL A 1 996 ? -15.809 -43.208 -34.519 1.00 94.19 996 VAL A CA 1
ATOM 7784 C C . VAL A 1 996 ? -14.441 -43.869 -34.411 1.00 94.19 996 VAL A C 1
ATOM 7786 O O . VAL A 1 996 ? -14.310 -45.036 -34.783 1.00 94.19 996 VAL A O 1
ATOM 7789 N N . ALA A 1 997 ? -13.427 -43.155 -33.926 1.00 91.38 997 ALA A N 1
ATOM 7790 C CA . ALA A 1 997 ? -12.096 -43.708 -33.663 1.00 91.38 997 ALA A CA 1
ATOM 7791 C C . ALA A 1 997 ? -11.746 -43.621 -32.176 1.00 91.38 997 ALA A C 1
ATOM 7793 O O . ALA A 1 997 ? -12.147 -42.684 -31.489 1.00 91.38 997 ALA A O 1
ATOM 7794 N N . ASN A 1 998 ? -11.010 -44.608 -31.670 1.00 91.00 998 ASN A N 1
ATOM 7795 C CA . ASN A 1 998 ? -10.581 -44.657 -30.278 1.00 91.00 998 ASN A CA 1
ATOM 7796 C C . ASN A 1 998 ? -9.166 -44.082 -30.118 1.00 91.00 998 ASN A C 1
ATOM 7798 O O . ASN A 1 998 ? -8.192 -44.703 -30.547 1.00 91.00 998 ASN A O 1
ATOM 7802 N N . ALA A 1 999 ? -9.060 -42.927 -29.460 1.00 85.00 999 ALA A N 1
ATOM 7803 C CA . ALA A 1 999 ? -7.792 -42.250 -29.186 1.00 85.00 999 ALA A CA 1
ATOM 7804 C C . ALA A 1 999 ? -7.175 -42.622 -27.818 1.00 85.00 999 ALA A C 1
ATOM 7806 O O . ALA A 1 999 ? -6.022 -42.283 -27.557 1.00 85.00 999 ALA A O 1
ATOM 7807 N N . SER A 1 1000 ? -7.920 -43.318 -26.949 1.00 84.06 1000 SER A N 1
ATOM 7808 C CA . SER A 1 1000 ? -7.467 -43.736 -25.610 1.00 84.06 1000 SER A CA 1
ATOM 7809 C C . SER A 1 1000 ? -6.590 -44.994 -25.620 1.00 84.06 1000 SER A C 1
ATOM 7811 O O . SER A 1 1000 ? -6.656 -45.811 -26.540 1.00 84.06 1000 SER A O 1
ATOM 7813 N N . ALA A 1 1001 ? -5.801 -45.201 -24.561 1.00 80.00 1001 ALA A N 1
ATOM 7814 C CA . ALA A 1 1001 ? -4.961 -46.391 -24.391 1.00 80.00 1001 ALA A CA 1
ATOM 7815 C C . ALA A 1 1001 ? -5.756 -47.655 -23.993 1.00 80.00 1001 ALA A C 1
ATOM 7817 O O . ALA A 1 1001 ? -5.175 -48.724 -23.765 1.00 80.00 1001 ALA A O 1
ATOM 7818 N N . HIS A 1 1002 ? -7.083 -47.561 -23.889 1.00 84.56 1002 HIS A N 1
ATOM 7819 C CA . HIS A 1 1002 ? -7.987 -48.626 -23.456 1.00 84.56 1002 HIS A CA 1
ATOM 7820 C C . HIS A 1 1002 ? -9.084 -48.881 -24.498 1.00 84.56 1002 HIS A C 1
ATOM 7822 O O . HIS A 1 1002 ? -9.391 -48.022 -25.315 1.00 84.56 1002 HIS A O 1
ATOM 7828 N N . ALA A 1 1003 ? -9.668 -50.083 -24.522 1.00 89.62 1003 ALA A N 1
ATOM 7829 C CA . ALA A 1 1003 ? -10.698 -50.410 -25.511 1.00 89.62 1003 ALA A CA 1
ATOM 7830 C C . ALA A 1 1003 ? -12.037 -49.723 -25.176 1.00 89.62 1003 ALA A C 1
ATOM 7832 O O . ALA A 1 1003 ? -12.491 -49.801 -24.035 1.00 89.62 1003 ALA A O 1
ATOM 7833 N N . GLN A 1 1004 ? -12.681 -49.089 -26.162 1.00 91.75 1004 GLN A N 1
ATOM 7834 C CA . GLN A 1 1004 ? -13.907 -48.297 -25.969 1.00 91.75 1004 GLN A CA 1
ATOM 7835 C C . GLN A 1 1004 ? -15.098 -48.862 -26.752 1.00 91.75 1004 GLN A C 1
ATOM 7837 O O . GLN A 1 1004 ? -14.953 -49.333 -27.878 1.00 91.75 1004 GLN A O 1
ATOM 7842 N N . SER A 1 1005 ? -16.299 -48.770 -26.180 1.00 93.25 1005 SER A N 1
ATOM 7843 C CA . SER A 1 1005 ? -17.565 -49.171 -26.814 1.00 93.25 1005 SER A CA 1
ATOM 7844 C C . SER A 1 1005 ? -18.726 -48.328 -26.300 1.00 93.25 1005 SER A C 1
ATOM 7846 O O . SER A 1 1005 ? -18.692 -47.893 -25.148 1.00 93.25 1005 SER A O 1
ATOM 7848 N N . GLY A 1 1006 ? -19.789 -48.192 -27.092 1.00 94.31 1006 GLY A N 1
ATOM 7849 C CA . GLY A 1 1006 ? -21.006 -47.514 -26.654 1.00 94.31 1006 GLY A CA 1
ATOM 7850 C C . GLY A 1 1006 ? -21.996 -47.256 -27.784 1.00 94.31 1006 GLY A C 1
ATOM 7851 O O . GLY A 1 1006 ? -22.129 -48.072 -28.691 1.00 94.31 1006 GLY A O 1
ATOM 7852 N N . THR A 1 1007 ? -22.725 -46.142 -27.715 1.00 95.75 1007 THR A N 1
ATOM 7853 C CA . THR A 1 1007 ? -23.730 -45.733 -28.708 1.00 95.75 1007 THR A CA 1
ATOM 7854 C C . THR A 1 1007 ? -23.365 -44.380 -29.304 1.00 95.75 1007 THR A C 1
ATOM 7856 O O . THR A 1 1007 ? -23.157 -43.428 -28.556 1.00 95.75 1007 THR A O 1
ATOM 7859 N N . LEU A 1 1008 ? -23.334 -44.303 -30.635 1.00 96.25 1008 LEU A N 1
ATOM 7860 C CA . LEU A 1 1008 ? -23.309 -43.065 -31.413 1.00 96.25 1008 LEU A CA 1
ATOM 7861 C C . LEU A 1 1008 ? -24.753 -42.634 -31.717 1.00 96.25 1008 LEU A C 1
ATOM 7863 O O . LEU A 1 1008 ? -25.586 -43.471 -32.069 1.00 96.25 1008 LEU A O 1
ATOM 7867 N N . ALA A 1 1009 ? -25.048 -41.342 -31.623 1.00 95.50 1009 ALA A N 1
ATOM 7868 C CA . ALA A 1 1009 ? -26.328 -40.738 -31.986 1.00 95.50 1009 ALA A CA 1
ATOM 7869 C C . ALA A 1 1009 ? -26.124 -39.462 -32.816 1.00 95.50 1009 ALA A C 1
ATOM 7871 O O . ALA A 1 1009 ? -25.110 -38.783 -32.656 1.00 95.50 1009 ALA A O 1
ATOM 7872 N N . LEU A 1 1010 ? -27.098 -39.157 -33.679 1.00 94.88 1010 LEU A N 1
ATOM 7873 C CA . LEU A 1 1010 ? -27.116 -37.976 -34.545 1.00 94.88 1010 LEU A CA 1
ATOM 7874 C C . LEU A 1 1010 ? -28.079 -36.895 -34.035 1.00 94.88 1010 LEU A C 1
ATOM 7876 O O . LEU A 1 1010 ? -29.203 -37.190 -33.617 1.00 94.88 1010 LEU A O 1
ATOM 7880 N N . GLN A 1 1011 ? -27.687 -35.635 -34.204 1.00 94.31 1011 GLN A N 1
ATOM 7881 C CA . GLN A 1 1011 ? -28.509 -34.441 -34.040 1.00 94.31 1011 GLN A CA 1
ATOM 7882 C C . GLN A 1 1011 ? -28.535 -33.683 -35.381 1.00 94.31 1011 GLN A C 1
ATOM 7884 O O . GLN A 1 1011 ? -27.657 -32.882 -35.687 1.00 94.31 1011 GLN A O 1
ATOM 7889 N N . LEU A 1 1012 ? -29.527 -33.997 -36.220 1.00 93.31 1012 LEU A N 1
ATOM 7890 C CA . LEU A 1 1012 ? -29.607 -33.545 -37.617 1.00 93.31 1012 LEU A CA 1
ATOM 7891 C C . LEU A 1 1012 ? -30.197 -32.124 -37.792 1.00 93.31 1012 LEU A C 1
ATOM 7893 O O . LEU A 1 1012 ? -30.965 -31.679 -36.933 1.00 93.31 1012 LEU A O 1
ATOM 7897 N N . PRO A 1 1013 ? -29.930 -31.446 -38.933 1.00 91.94 1013 PRO A N 1
ATOM 7898 C CA . PRO A 1 1013 ? -30.490 -30.131 -39.255 1.00 91.94 1013 PRO A CA 1
ATOM 7899 C C . PRO A 1 1013 ? -32.024 -30.039 -39.186 1.00 91.94 1013 PRO A C 1
ATOM 7901 O O . PRO A 1 1013 ? -32.758 -31.009 -39.389 1.00 91.94 1013 PRO A O 1
ATOM 7904 N N . ALA A 1 1014 ? -32.542 -28.822 -39.001 1.00 88.94 1014 ALA A N 1
ATOM 7905 C CA . ALA A 1 1014 ? -33.979 -28.562 -38.910 1.00 88.94 1014 ALA A CA 1
ATOM 7906 C C . ALA A 1 1014 ? -34.744 -28.920 -40.208 1.00 88.94 1014 ALA A C 1
ATOM 7908 O O . ALA A 1 1014 ? -34.752 -28.170 -41.189 1.00 88.94 1014 ALA A O 1
ATOM 7909 N N . GLY A 1 1015 ? -35.458 -30.050 -40.183 1.00 89.69 1015 GLY A N 1
ATOM 7910 C CA . GLY A 1 1015 ? -36.180 -30.608 -41.335 1.00 89.69 1015 GLY A CA 1
ATOM 7911 C C . GLY A 1 1015 ? -35.483 -31.799 -42.001 1.00 89.69 1015 GLY A C 1
ATOM 7912 O O . GLY A 1 1015 ? -35.940 -32.245 -43.051 1.00 89.69 1015 GLY A O 1
ATOM 7913 N N . TRP A 1 1016 ? -34.403 -32.306 -41.406 1.00 95.44 1016 TRP A N 1
ATOM 7914 C CA . TRP A 1 1016 ? -33.784 -33.585 -41.746 1.00 95.44 1016 TRP A CA 1
ATOM 7915 C C . TRP A 1 1016 ? -34.224 -34.683 -40.765 1.00 95.44 1016 TRP A C 1
ATOM 7917 O O . TRP A 1 1016 ? -34.568 -34.407 -39.615 1.00 95.44 1016 TRP A O 1
ATOM 7927 N N . SER A 1 1017 ? -34.186 -35.942 -41.200 1.00 93.88 1017 SER A N 1
ATOM 7928 C CA . SER A 1 1017 ? -34.335 -37.116 -40.328 1.00 93.88 1017 SER A CA 1
ATOM 7929 C C . SER A 1 1017 ? -33.597 -38.322 -40.904 1.00 93.88 1017 SER A C 1
ATOM 7931 O O . SER A 1 1017 ? -33.466 -38.428 -42.119 1.00 93.88 1017 SER A O 1
ATOM 7933 N N . ALA A 1 1018 ? -33.168 -39.261 -40.056 1.00 94.62 1018 ALA A N 1
ATOM 7934 C CA . ALA A 1 1018 ? -32.526 -40.513 -40.468 1.00 94.62 1018 ALA A CA 1
ATOM 7935 C C . ALA A 1 1018 ? -33.171 -41.741 -39.809 1.00 94.62 1018 ALA A C 1
ATOM 7937 O O . ALA A 1 1018 ? -33.841 -41.619 -38.779 1.00 94.62 1018 ALA A O 1
ATOM 7938 N N . SER A 1 1019 ? -32.979 -42.921 -40.403 1.00 91.56 1019 SER A N 1
ATOM 7939 C CA . SER A 1 1019 ? -33.370 -44.202 -39.810 1.00 91.56 1019 SER A CA 1
ATOM 7940 C C . SER A 1 1019 ? -32.254 -45.249 -39.968 1.00 91.56 1019 SER A C 1
ATOM 7942 O O . SER A 1 1019 ? -31.925 -45.603 -41.098 1.00 91.56 1019 SER A O 1
ATOM 7944 N N . PRO A 1 1020 ? -31.668 -45.767 -38.868 1.00 93.62 1020 PRO A N 1
ATOM 7945 C CA . PRO A 1 1020 ? -31.829 -45.300 -37.487 1.00 93.62 1020 PRO A CA 1
ATOM 7946 C C . PRO A 1 1020 ? -31.262 -43.878 -37.288 1.00 93.62 1020 PRO A C 1
ATOM 7948 O O . PRO A 1 1020 ? -30.638 -43.318 -38.182 1.00 93.62 1020 PRO A O 1
ATOM 7951 N N . SER A 1 1021 ? -31.465 -43.289 -36.106 1.00 90.38 1021 SER A N 1
ATOM 7952 C CA . SER A 1 1021 ? -30.814 -42.033 -35.683 1.00 90.38 1021 SER A CA 1
ATOM 7953 C C . SER A 1 1021 ? -29.712 -42.239 -34.631 1.00 90.38 1021 SER A C 1
ATOM 7955 O O . SER A 1 1021 ? -29.063 -41.282 -34.213 1.00 90.38 1021 SER A O 1
ATOM 7957 N N . SER A 1 1022 ? -29.503 -43.482 -34.188 1.00 95.31 1022 SER A N 1
ATOM 7958 C CA . SER A 1 1022 ? -28.421 -43.898 -33.294 1.00 95.31 1022 SER A CA 1
ATOM 7959 C C . SER A 1 1022 ? -28.100 -45.385 -33.476 1.00 95.31 1022 SER A C 1
ATOM 7961 O O . SER A 1 1022 ? -28.953 -46.166 -33.904 1.00 95.31 1022 SER A O 1
ATOM 7963 N N . ALA A 1 1023 ? -26.860 -45.781 -33.188 1.00 95.25 1023 ALA A N 1
ATOM 7964 C CA . ALA A 1 1023 ? -26.370 -47.147 -33.357 1.00 95.25 1023 ALA A CA 1
ATOM 7965 C C . ALA A 1 1023 ? -25.205 -47.456 -32.396 1.00 95.25 1023 ALA A C 1
ATOM 7967 O O . ALA A 1 1023 ? -24.493 -46.555 -31.955 1.00 95.25 1023 ALA A O 1
ATOM 7968 N N . ALA A 1 1024 ? -25.005 -48.735 -32.066 1.00 95.31 1024 ALA A N 1
ATOM 7969 C CA . ALA A 1 1024 ? -23.939 -49.175 -31.164 1.00 95.31 1024 ALA A CA 1
ATOM 7970 C C . ALA A 1 1024 ? -22.614 -49.432 -31.905 1.00 95.31 1024 ALA A C 1
ATOM 7972 O O . ALA A 1 1024 ? -22.616 -50.040 -32.978 1.00 95.31 1024 ALA A O 1
ATOM 7973 N N . TYR A 1 1025 ? -21.496 -49.010 -31.311 1.00 95.00 1025 TYR A N 1
ATOM 7974 C CA . TYR A 1 1025 ? -20.146 -49.132 -31.865 1.00 95.00 1025 TYR A CA 1
ATOM 7975 C C . TYR A 1 1025 ? -19.191 -49.872 -30.912 1.00 95.00 1025 TYR A C 1
ATOM 7977 O O . TYR A 1 1025 ? -19.365 -49.869 -29.687 1.00 95.00 1025 TYR A O 1
ATOM 7985 N N . GLY A 1 1026 ? -18.142 -50.457 -31.488 1.00 89.81 1026 GLY A N 1
ATOM 7986 C CA . GLY A 1 1026 ? -17.075 -51.142 -30.765 1.00 89.81 1026 GLY A CA 1
ATOM 7987 C C . GLY A 1 1026 ? -17.437 -52.549 -30.252 1.00 89.81 1026 GLY A C 1
ATOM 7988 O O . GLY A 1 1026 ? -18.466 -53.112 -30.633 1.00 89.81 1026 GLY A O 1
ATOM 7989 N N . PRO A 1 1027 ? -16.591 -53.143 -29.386 1.00 92.31 1027 PRO A N 1
ATOM 7990 C CA . PRO A 1 1027 ? -15.383 -52.552 -28.806 1.00 92.31 1027 PRO A CA 1
ATOM 7991 C C . PRO A 1 1027 ? -14.298 -52.254 -29.846 1.00 92.31 1027 PRO A C 1
ATOM 7993 O O . PRO A 1 1027 ? -13.990 -53.105 -30.672 1.00 92.31 1027 PRO A O 1
ATOM 7996 N N . LEU A 1 1028 ? -13.734 -51.048 -29.774 1.00 94.31 1028 LEU A N 1
ATOM 7997 C CA . LEU A 1 1028 ? -12.605 -50.580 -30.577 1.00 94.31 1028 LEU A CA 1
ATOM 7998 C C . LEU A 1 1028 ? -11.330 -50.647 -29.732 1.00 94.31 1028 LEU A C 1
ATOM 8000 O O . LEU A 1 1028 ? -11.293 -50.084 -28.636 1.00 94.31 1028 LEU A O 1
ATOM 8004 N N . ALA A 1 1029 ? -10.279 -51.291 -30.229 1.00 93.31 1029 ALA A N 1
ATOM 8005 C CA . ALA A 1 1029 ? -8.938 -51.223 -29.651 1.00 93.31 1029 ALA A CA 1
ATOM 8006 C C . ALA A 1 1029 ? -8.336 -49.799 -29.759 1.00 93.31 1029 ALA A C 1
ATOM 8008 O O . ALA A 1 1029 ? -8.844 -48.975 -30.521 1.00 93.31 1029 ALA A O 1
ATOM 8009 N N . PRO A 1 1030 ? -7.261 -49.472 -29.016 1.00 88.44 1030 PRO A N 1
ATOM 8010 C CA . PRO A 1 1030 ? -6.531 -48.212 -29.189 1.00 88.44 1030 PRO A CA 1
ATOM 8011 C C . PRO A 1 1030 ? -6.082 -48.003 -30.643 1.00 88.44 1030 PRO A C 1
ATOM 8013 O O . PRO A 1 1030 ? -5.435 -48.877 -31.221 1.00 88.44 1030 PRO A O 1
ATOM 8016 N N . GLY A 1 1031 ? -6.439 -46.863 -31.238 1.00 85.75 1031 GLY A N 1
ATOM 8017 C CA . GLY A 1 1031 ? -6.189 -46.546 -32.649 1.00 85.75 1031 GLY A CA 1
ATOM 8018 C C . GLY A 1 1031 ? -7.116 -47.241 -33.659 1.00 85.75 1031 GLY A C 1
ATOM 8019 O O . GLY A 1 1031 ? -6.978 -47.016 -34.860 1.00 85.75 1031 GLY A O 1
ATOM 8020 N N . GLU A 1 1032 ? -8.062 -48.075 -33.218 1.00 94.69 1032 GLU A N 1
ATOM 8021 C CA . GLU A 1 1032 ? -9.078 -48.673 -34.092 1.00 94.69 1032 GLU A CA 1
ATOM 8022 C C . GLU A 1 1032 ? -10.236 -47.694 -34.340 1.00 94.69 1032 GLU A C 1
ATOM 8024 O O . GLU A 1 1032 ? -10.560 -46.848 -33.500 1.00 94.69 1032 GLU A O 1
ATOM 8029 N N . SER A 1 1033 ? -10.884 -47.813 -35.501 1.00 94.06 1033 SER A N 1
ATOM 8030 C CA . SER A 1 1033 ? -12.055 -47.010 -35.848 1.00 94.06 1033 SER A CA 1
ATOM 8031 C C . SER A 1 1033 ? -13.130 -47.817 -36.569 1.00 94.06 1033 SER A C 1
ATOM 8033 O O . SER A 1 1033 ? -12.849 -48.810 -37.240 1.00 94.06 1033 SER A O 1
ATOM 8035 N N . GLN A 1 1034 ? -14.377 -47.372 -36.432 1.00 96.25 1034 GLN A N 1
ATOM 8036 C CA . GLN A 1 1034 ? -15.552 -47.947 -37.075 1.00 96.25 1034 GLN A CA 1
ATOM 8037 C C . GLN A 1 1034 ? -16.349 -46.835 -37.758 1.00 96.25 1034 GLN A C 1
ATOM 8039 O O . GLN A 1 1034 ? -16.695 -45.833 -37.135 1.00 96.25 1034 GLN A O 1
ATOM 8044 N N . THR A 1 1035 ? -16.680 -47.028 -39.036 1.00 96.56 1035 THR A N 1
ATOM 8045 C CA . THR A 1 1035 ? -17.661 -46.185 -39.736 1.00 96.56 1035 THR A CA 1
ATOM 8046 C C . THR A 1 1035 ? -19.069 -46.732 -39.511 1.00 96.56 1035 THR A C 1
ATOM 8048 O O . THR A 1 1035 ? -19.291 -47.942 -39.573 1.00 96.56 1035 THR A O 1
ATOM 8051 N N . MET A 1 1036 ? -20.015 -45.837 -39.249 1.00 94.00 1036 MET A N 1
ATOM 8052 C CA . MET A 1 1036 ? -21.436 -46.115 -39.060 1.00 94.00 1036 MET A CA 1
ATOM 8053 C C . MET A 1 1036 ? -22.250 -45.411 -40.145 1.00 94.00 1036 MET A C 1
ATOM 8055 O O . MET A 1 1036 ? -21.921 -44.286 -40.512 1.00 94.00 1036 MET A O 1
ATOM 8059 N N . SER A 1 1037 ? -23.315 -46.054 -40.625 1.00 94.38 1037 SER A N 1
ATOM 8060 C CA . SER A 1 1037 ? -24.186 -45.536 -41.688 1.00 94.38 1037 SER A CA 1
ATOM 8061 C C . SER A 1 1037 ? -25.593 -45.241 -41.177 1.00 94.38 1037 SER A C 1
ATOM 8063 O O . SER A 1 1037 ? -26.163 -46.032 -40.422 1.00 94.38 1037 SER A O 1
ATOM 8065 N N . PHE A 1 1038 ? -26.173 -44.137 -41.646 1.00 95.50 1038 PHE A N 1
ATOM 8066 C CA . PHE A 1 1038 ? -27.516 -43.678 -41.303 1.00 95.50 1038 PHE A CA 1
ATOM 8067 C C . PHE A 1 1038 ? -28.232 -43.179 -42.571 1.00 95.50 1038 PHE A C 1
ATOM 8069 O O . PHE A 1 1038 ? -27.796 -42.214 -43.198 1.00 95.50 1038 PHE A O 1
ATOM 8076 N N . GLU A 1 1039 ? -29.329 -43.828 -42.970 1.00 96.00 1039 GLU A N 1
ATOM 8077 C CA . GLU A 1 1039 ? -30.079 -43.450 -44.178 1.00 96.00 1039 GLU A CA 1
ATOM 8078 C C . GLU A 1 1039 ? -30.963 -42.225 -43.900 1.00 96.00 1039 GLU A C 1
ATOM 8080 O O . GLU A 1 1039 ? -31.805 -42.252 -42.995 1.00 96.00 1039 GLU A O 1
ATOM 8085 N N . LEU A 1 1040 ? -30.793 -41.150 -44.676 1.00 95.88 1040 LEU A N 1
ATOM 8086 C CA . LEU A 1 1040 ? -31.614 -39.945 -44.570 1.00 95.88 1040 LEU A CA 1
ATOM 8087 C C . LEU A 1 1040 ? -33.029 -40.221 -45.102 1.00 95.88 1040 LEU A C 1
ATOM 8089 O O . LEU A 1 1040 ? -33.231 -40.505 -46.277 1.00 95.88 1040 LEU A O 1
ATOM 8093 N N . THR A 1 1041 ? -34.035 -40.104 -44.239 1.00 94.81 1041 THR A N 1
ATOM 8094 C CA . THR A 1 1041 ? -35.455 -40.344 -44.559 1.00 94.81 1041 THR A CA 1
ATOM 8095 C C . THR A 1 1041 ? -36.207 -39.073 -44.951 1.00 94.81 1041 THR A C 1
ATOM 8097 O O . THR A 1 1041 ? -37.216 -39.142 -45.652 1.00 94.81 1041 THR A O 1
ATOM 8100 N N . ALA A 1 1042 ? -35.706 -37.909 -44.540 1.00 92.94 1042 ALA A N 1
ATOM 8101 C CA . ALA A 1 1042 ? -36.145 -36.602 -45.009 1.00 92.94 1042 ALA A CA 1
ATOM 8102 C C . ALA A 1 1042 ? -34.949 -35.647 -45.057 1.00 92.94 1042 ALA A C 1
ATOM 8104 O O . ALA A 1 1042 ? -34.056 -35.725 -44.213 1.00 92.94 1042 ALA A O 1
ATOM 8105 N N . VAL A 1 1043 ? -34.956 -34.736 -46.032 1.00 92.75 1043 VAL A N 1
ATOM 8106 C CA . VAL A 1 1043 ? -33.940 -33.694 -46.213 1.00 92.75 1043 VAL A CA 1
ATOM 8107 C C . VAL A 1 1043 ? -34.628 -32.393 -46.610 1.00 92.75 1043 VAL A C 1
ATOM 8109 O O . VAL A 1 1043 ? -35.470 -32.371 -47.512 1.00 92.75 1043 VAL A O 1
ATOM 8112 N N . ARG A 1 1044 ? -34.220 -31.292 -45.978 1.00 92.12 1044 ARG A N 1
ATOM 8113 C CA . ARG A 1 1044 ? -34.561 -29.925 -46.380 1.00 92.12 1044 ARG A CA 1
ATOM 8114 C C . ARG A 1 1044 ? -33.309 -29.255 -46.939 1.00 92.12 1044 ARG A C 1
ATOM 8116 O O . ARG A 1 1044 ? -32.296 -29.221 -46.250 1.00 92.12 1044 ARG A O 1
ATOM 8123 N N . GLN A 1 1045 ? -33.387 -28.714 -48.155 1.00 88.88 1045 GLN A N 1
ATOM 8124 C CA . GLN A 1 1045 ? -32.283 -27.943 -48.737 1.00 88.88 1045 GLN A CA 1
ATOM 8125 C C . GLN A 1 1045 ? -32.101 -26.606 -47.996 1.00 88.88 1045 GLN A C 1
ATOM 8127 O O . GLN A 1 1045 ? -33.092 -25.983 -47.596 1.00 88.88 1045 GLN A O 1
ATOM 8132 N N . ALA A 1 1046 ? -30.851 -26.174 -47.845 1.00 85.69 1046 ALA A N 1
ATOM 8133 C CA . ALA A 1 1046 ? -30.456 -24.865 -47.330 1.00 85.69 1046 ALA A CA 1
ATOM 8134 C C . ALA A 1 1046 ? -29.930 -23.967 -48.465 1.00 85.69 1046 ALA A C 1
ATOM 8136 O O . ALA A 1 1046 ? -29.575 -24.459 -49.538 1.00 85.69 1046 ALA A O 1
ATOM 8137 N N . ASP A 1 1047 ? -29.856 -22.657 -48.223 1.00 80.31 1047 ASP A N 1
ATOM 8138 C CA . ASP A 1 1047 ? -29.034 -21.774 -49.059 1.00 80.31 1047 ASP A CA 1
ATOM 8139 C C . ASP A 1 1047 ? -27.555 -22.175 -48.925 1.00 80.31 1047 ASP A C 1
ATOM 8141 O O . ASP A 1 1047 ? -27.144 -22.660 -47.873 1.00 80.31 1047 ASP A O 1
ATOM 8145 N N . PHE A 1 1048 ? -26.771 -22.024 -49.999 1.00 88.25 1048 PHE A N 1
ATOM 8146 C CA . PHE A 1 1048 ? -25.349 -22.419 -50.099 1.00 88.25 1048 PHE A CA 1
ATOM 8147 C C . PHE A 1 1048 ? -25.011 -23.897 -49.855 1.00 88.25 1048 PHE A C 1
ATOM 8149 O O . PHE A 1 1048 ? -23.903 -24.318 -50.167 1.00 88.25 1048 PHE A O 1
ATOM 8156 N N . ASN A 1 1049 ? -25.972 -24.709 -49.406 1.00 91.62 1049 ASN A N 1
ATOM 8157 C CA . ASN A 1 1049 ? -25.790 -26.122 -49.065 1.00 91.62 1049 ASN A CA 1
ATOM 8158 C C . ASN A 1 1049 ? -24.835 -26.344 -47.881 1.00 91.62 1049 ASN A C 1
ATOM 8160 O O . ASN A 1 1049 ? -24.274 -27.424 -47.732 1.00 91.62 1049 ASN A O 1
ATOM 8164 N N . GLU A 1 1050 ? -24.716 -25.330 -47.025 1.00 91.75 1050 GLU A N 1
ATOM 8165 C CA . GLU A 1 1050 ? -24.089 -25.404 -45.707 1.00 91.75 1050 GLU A CA 1
ATOM 8166 C C . GLU A 1 1050 ? -25.081 -26.084 -44.733 1.00 91.75 1050 GLU A C 1
ATOM 8168 O O . GLU A 1 1050 ? -26.241 -25.670 -44.629 1.00 91.75 1050 GLU A O 1
ATOM 8173 N N . TYR A 1 1051 ? -24.660 -27.153 -44.043 1.00 92.88 1051 TYR A N 1
ATOM 8174 C CA . TYR A 1 1051 ? -25.495 -27.901 -43.087 1.00 92.88 1051 TYR A CA 1
ATOM 8175 C C . TYR A 1 1051 ? -24.677 -28.329 -41.863 1.00 92.88 1051 TYR A C 1
ATOM 8177 O O . TYR A 1 1051 ? -23.645 -28.969 -42.025 1.00 92.88 1051 TYR A O 1
ATOM 8185 N N . GLU A 1 1052 ? -25.180 -28.069 -40.655 1.00 92.88 1052 GLU A N 1
ATOM 8186 C CA . GLU A 1 1052 ? -24.576 -28.533 -39.396 1.00 92.88 1052 GLU A CA 1
ATOM 8187 C C . GLU A 1 1052 ? -25.121 -29.897 -38.957 1.00 92.88 1052 GLU A C 1
ATOM 8189 O O . GLU A 1 1052 ? -26.334 -30.070 -38.798 1.00 92.88 1052 GLU A O 1
ATOM 8194 N N . VAL A 1 1053 ? -24.229 -30.858 -38.714 1.00 93.88 1053 VAL A N 1
ATOM 8195 C CA . VAL A 1 1053 ? -24.552 -32.192 -38.200 1.00 93.88 1053 VAL A CA 1
ATOM 8196 C C . VAL A 1 1053 ? -23.937 -32.364 -36.813 1.00 93.88 1053 VAL A C 1
ATOM 8198 O O . VAL A 1 1053 ? -22.729 -32.544 -36.669 1.00 93.88 1053 VAL A O 1
ATOM 8201 N N . GLY A 1 1054 ? -24.784 -32.378 -35.785 1.00 94.31 1054 GLY A N 1
ATOM 8202 C CA . GLY A 1 1054 ? -24.376 -32.786 -34.446 1.00 94.31 1054 GLY A CA 1
ATOM 8203 C C . GLY A 1 1054 ? -24.215 -34.304 -34.350 1.00 94.31 1054 GLY A C 1
ATOM 8204 O O . GLY A 1 1054 ? -25.011 -35.065 -34.913 1.00 94.31 1054 GLY A O 1
ATOM 8205 N N . ILE A 1 1055 ? -23.187 -34.740 -33.626 1.00 94.38 1055 ILE A N 1
ATOM 8206 C CA . ILE A 1 1055 ? -22.884 -36.145 -33.342 1.00 94.38 1055 ILE A CA 1
ATOM 8207 C C . ILE A 1 1055 ? -22.465 -36.311 -31.878 1.00 94.38 1055 ILE A C 1
ATOM 8209 O O . ILE A 1 1055 ? -21.723 -35.498 -31.331 1.00 94.38 1055 ILE A O 1
ATOM 8213 N N . SER A 1 1056 ? -22.907 -37.387 -31.229 1.00 93.25 1056 SER A N 1
ATOM 8214 C CA . SER A 1 1056 ? -22.541 -37.681 -29.835 1.00 93.25 1056 SER A CA 1
ATOM 8215 C C . SER A 1 1056 ? -22.356 -39.174 -29.590 1.00 93.25 1056 SER A C 1
ATOM 8217 O O . SER A 1 1056 ? -23.217 -39.961 -29.986 1.00 93.25 1056 SER A O 1
ATOM 8219 N N . ALA A 1 1057 ? -21.279 -39.563 -28.907 1.00 93.06 1057 ALA A N 1
ATOM 8220 C CA . ALA A 1 1057 ? -20.919 -40.948 -28.618 1.00 93.06 1057 ALA A CA 1
ATOM 8221 C C . ALA A 1 1057 ? -20.636 -41.179 -27.124 1.00 93.06 1057 ALA A C 1
ATOM 8223 O O . ALA A 1 1057 ? -19.797 -40.513 -26.517 1.00 93.06 1057 ALA A O 1
ATOM 8224 N N . THR A 1 1058 ? -21.317 -42.157 -26.524 1.00 91.25 1058 THR A N 1
ATOM 8225 C CA . THR A 1 1058 ? -21.050 -42.607 -25.144 1.00 91.25 1058 THR A CA 1
ATOM 8226 C C . THR A 1 1058 ? -19.833 -43.533 -25.107 1.00 91.25 1058 THR A C 1
ATOM 8228 O O . THR A 1 1058 ? -19.773 -44.442 -25.931 1.00 91.25 1058 THR A O 1
ATOM 8231 N N . TYR A 1 1059 ? -18.952 -43.416 -24.115 1.00 87.25 1059 TYR A N 1
ATOM 8232 C CA . TYR A 1 1059 ? -17.824 -44.331 -23.887 1.00 87.25 1059 TYR A CA 1
ATOM 8233 C C . TYR A 1 1059 ? -17.680 -44.685 -22.398 1.00 87.25 1059 TYR A C 1
ATOM 8235 O O . TYR A 1 1059 ? -18.477 -44.251 -21.569 1.00 87.25 1059 TYR A O 1
ATOM 8243 N N . THR A 1 1060 ? -16.667 -45.482 -22.043 1.00 78.94 1060 THR A N 1
ATOM 8244 C CA . THR A 1 1060 ? -16.530 -46.100 -20.708 1.00 78.94 1060 THR A CA 1
ATOM 8245 C C . THR A 1 1060 ? -16.526 -45.102 -19.541 1.00 78.94 1060 THR A C 1
ATOM 8247 O O . THR A 1 1060 ? -16.986 -45.452 -18.456 1.00 78.94 1060 THR A O 1
ATOM 8250 N N . ALA A 1 1061 ? -16.035 -43.873 -19.750 1.00 70.94 1061 ALA A N 1
ATOM 8251 C CA . ALA A 1 1061 ? -15.932 -42.843 -18.712 1.00 70.94 1061 ALA A CA 1
ATOM 8252 C C . ALA A 1 1061 ? -16.847 -41.618 -18.923 1.00 70.94 1061 ALA A C 1
ATOM 8254 O O . ALA A 1 1061 ? -16.851 -40.727 -18.078 1.00 70.94 1061 ALA A O 1
ATOM 8255 N N . GLY A 1 1062 ? -17.637 -41.545 -20.004 1.00 79.62 1062 GLY A N 1
ATOM 8256 C CA . GLY A 1 1062 ? -18.467 -40.364 -20.266 1.00 79.62 1062 GLY A CA 1
ATOM 8257 C C . GLY A 1 1062 ? -19.112 -40.319 -21.652 1.00 79.62 1062 GLY A C 1
ATOM 8258 O O . GLY A 1 1062 ? -19.486 -41.342 -22.224 1.00 79.62 1062 GLY A O 1
ATOM 8259 N N . VAL A 1 1063 ? -19.257 -39.108 -22.194 1.00 84.25 1063 VAL A N 1
ATOM 8260 C CA . VAL A 1 1063 ? -19.808 -38.842 -23.532 1.00 84.25 1063 VAL A CA 1
ATOM 8261 C C . VAL A 1 1063 ? -18.906 -37.835 -24.244 1.00 84.25 1063 VAL A C 1
ATOM 8263 O O . VAL A 1 1063 ? -18.516 -36.841 -23.641 1.00 84.25 1063 VAL A O 1
ATOM 8266 N N . VAL A 1 1064 ? -18.583 -38.088 -25.512 1.00 85.12 1064 VAL A N 1
AT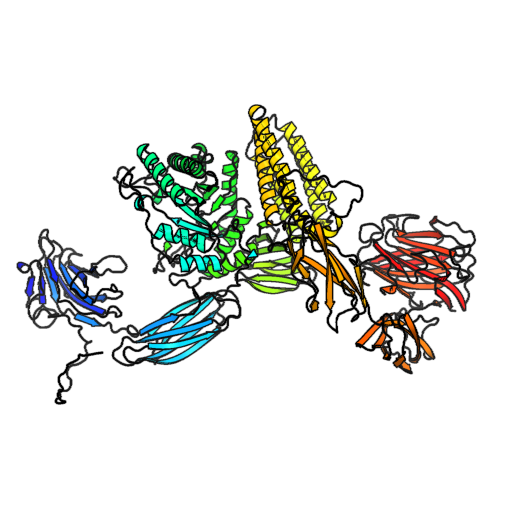OM 8267 C CA . VAL A 1 1064 ? -17.974 -37.103 -26.421 1.00 85.12 1064 VAL A CA 1
ATOM 8268 C C . VAL A 1 1064 ? -19.066 -36.597 -27.358 1.00 85.12 1064 VAL A C 1
ATOM 8270 O O . VAL A 1 1064 ? -19.851 -37.398 -27.865 1.00 85.12 1064 VAL A O 1
ATOM 8273 N N . SER A 1 1065 ? -19.109 -35.291 -27.607 1.00 87.69 1065 SER A N 1
ATOM 8274 C CA . SER A 1 1065 ? -20.041 -34.664 -28.549 1.00 87.69 1065 SER A CA 1
ATOM 8275 C C . SER A 1 1065 ? -19.301 -33.663 -29.428 1.00 87.69 1065 SER A C 1
ATOM 8277 O O . SER A 1 1065 ? -18.397 -32.983 -28.950 1.00 87.69 1065 SER A O 1
ATOM 8279 N N . ALA A 1 1066 ? -19.715 -33.553 -30.685 1.00 84.94 1066 ALA A N 1
ATOM 8280 C CA . ALA A 1 1066 ? -19.224 -32.577 -31.648 1.00 84.94 1066 ALA A CA 1
ATOM 8281 C C . ALA A 1 1066 ? -20.385 -32.058 -32.513 1.00 84.94 1066 ALA A C 1
ATOM 8283 O O . ALA A 1 1066 ? -21.436 -32.695 -32.609 1.00 84.94 1066 ALA A O 1
ATOM 8284 N N . SER A 1 1067 ? -20.178 -30.913 -33.156 1.00 88.81 1067 SER A N 1
ATOM 8285 C CA . SER A 1 1067 ? -20.940 -30.495 -34.335 1.00 88.81 1067 SER A CA 1
ATOM 8286 C C . SER A 1 1067 ? -19.955 -30.367 -35.486 1.00 88.81 1067 SER A C 1
ATOM 8288 O O . SER A 1 1067 ? -18.793 -30.031 -35.249 1.00 88.81 1067 SER A O 1
ATOM 8290 N N . GLN A 1 1068 ? -20.388 -30.696 -36.695 1.00 91.25 1068 GLN A N 1
ATOM 8291 C CA . GLN A 1 1068 ? -19.554 -30.609 -37.883 1.00 91.25 1068 GLN A CA 1
ATOM 8292 C C . GLN A 1 1068 ? -20.382 -30.142 -39.075 1.00 91.25 1068 GLN A C 1
ATOM 8294 O O . GLN A 1 1068 ? -21.449 -30.701 -39.358 1.00 91.25 1068 GLN A O 1
ATOM 8299 N N . ALA A 1 1069 ? -19.836 -29.193 -39.826 1.00 92.75 1069 ALA A N 1
ATOM 8300 C CA . ALA A 1 1069 ? -20.351 -28.840 -41.129 1.00 92.75 1069 ALA A CA 1
ATOM 8301 C C . ALA A 1 1069 ? -20.246 -30.026 -42.112 1.00 92.75 1069 ALA A C 1
ATOM 8303 O O . ALA A 1 1069 ? -19.308 -30.834 -42.084 1.00 92.75 1069 ALA A O 1
ATOM 8304 N N . LEU A 1 1070 ? -21.253 -30.163 -42.975 1.00 94.12 1070 LEU A N 1
ATOM 8305 C CA . LEU A 1 1070 ? -21.362 -31.261 -43.929 1.00 94.12 1070 LEU A CA 1
ATOM 8306 C C . LEU A 1 1070 ? -20.613 -30.942 -45.227 1.00 94.12 1070 LEU A C 1
ATOM 8308 O O . LEU A 1 1070 ? -21.028 -30.078 -45.997 1.00 94.12 1070 LEU A O 1
ATOM 8312 N N . ASP A 1 1071 ? -19.536 -31.682 -45.470 1.00 96.31 1071 ASP A N 1
ATOM 8313 C CA . ASP A 1 1071 ? -18.638 -31.493 -46.610 1.00 96.31 1071 ASP A CA 1
ATOM 8314 C C . ASP A 1 1071 ? -19.052 -32.282 -47.863 1.00 96.31 1071 ASP A C 1
ATOM 8316 O O . ASP A 1 1071 ? -19.633 -33.374 -47.781 1.00 96.31 1071 ASP A O 1
ATOM 8320 N N . PHE A 1 1072 ? -18.673 -31.768 -49.038 1.00 96.44 1072 PHE A N 1
ATOM 8321 C CA . PHE A 1 1072 ? -19.018 -32.349 -50.334 1.00 96.44 1072 PHE A CA 1
ATOM 8322 C C . PHE A 1 1072 ? -17.826 -32.485 -51.290 1.00 96.44 1072 PHE A C 1
ATOM 8324 O O . PHE A 1 1072 ? -17.225 -31.510 -51.729 1.00 96.44 1072 PHE A O 1
ATOM 8331 N N . LEU A 1 1073 ? -17.568 -33.714 -51.738 1.00 96.69 1073 LEU A N 1
ATOM 8332 C CA . LEU A 1 1073 ? -16.537 -34.056 -52.726 1.00 96.69 1073 LEU A CA 1
ATOM 8333 C C . LEU A 1 1073 ? -17.102 -34.015 -54.153 1.00 96.69 1073 LEU A C 1
ATOM 8335 O O . LEU A 1 1073 ? -17.013 -34.987 -54.917 1.00 96.69 1073 LEU A O 1
ATOM 8339 N N . ALA A 1 1074 ? -17.764 -32.909 -54.493 1.00 95.25 1074 ALA A N 1
ATOM 8340 C CA . ALA A 1 1074 ? -18.557 -32.782 -55.709 1.00 95.25 1074 ALA A CA 1
ATOM 8341 C C . ALA A 1 1074 ? -18.573 -31.350 -56.267 1.00 95.25 1074 ALA A C 1
ATOM 8343 O O . ALA A 1 1074 ? -18.756 -30.390 -55.529 1.00 95.25 1074 ALA A O 1
ATOM 8344 N N . ILE A 1 1075 ? -18.438 -31.229 -57.590 1.00 96.69 1075 ILE A N 1
ATOM 8345 C CA . ILE A 1 1075 ? -18.314 -29.961 -58.320 1.00 96.69 1075 ILE A CA 1
ATOM 8346 C C . ILE A 1 1075 ? -19.531 -29.817 -59.248 1.00 96.69 1075 ILE A C 1
ATOM 8348 O O . ILE A 1 1075 ? -19.557 -30.438 -60.315 1.00 96.69 1075 ILE A O 1
ATOM 8352 N N . PRO A 1 1076 ? -20.583 -29.069 -58.873 1.00 95.56 1076 PRO A N 1
ATOM 8353 C CA . PRO A 1 1076 ? -21.761 -28.892 -59.718 1.00 95.56 1076 PRO A CA 1
ATOM 8354 C C . PRO A 1 1076 ? -21.496 -28.010 -60.940 1.00 95.56 1076 PRO A C 1
ATOM 8356 O O . PRO A 1 1076 ? -20.677 -27.088 -60.906 1.00 95.56 1076 PRO A O 1
ATOM 8359 N N . ARG A 1 1077 ? -22.202 -28.298 -62.038 1.00 95.00 1077 ARG A N 1
ATOM 8360 C CA . ARG A 1 1077 ? -22.103 -27.513 -63.268 1.00 95.00 1077 ARG A CA 1
ATOM 8361 C C . ARG A 1 1077 ? -22.799 -26.165 -63.086 1.00 95.00 1077 ARG A C 1
ATOM 8363 O O . ARG A 1 1077 ? -23.960 -26.104 -62.685 1.00 95.00 1077 ARG A O 1
ATOM 8370 N N . GLY A 1 1078 ? -22.098 -25.077 -63.382 1.00 93.19 1078 GLY A N 1
ATOM 8371 C CA . GLY A 1 1078 ? -22.556 -23.724 -63.088 1.00 93.19 1078 GLY A CA 1
ATOM 8372 C C . GLY A 1 1078 ? -21.622 -22.650 -63.635 1.00 93.19 1078 GLY A C 1
ATOM 8373 O O . GLY A 1 1078 ? -20.523 -22.934 -64.102 1.00 93.19 1078 GLY A O 1
ATOM 8374 N N . ARG A 1 1079 ? -22.077 -21.398 -63.586 1.00 93.31 1079 ARG A N 1
ATOM 8375 C CA . ARG A 1 1079 ? -21.284 -20.211 -63.919 1.00 93.31 1079 ARG A CA 1
ATOM 8376 C C . ARG A 1 1079 ? -21.453 -19.207 -62.792 1.00 93.31 1079 ARG A C 1
ATOM 8378 O O . ARG A 1 1079 ? -22.595 -18.880 -62.482 1.00 93.31 1079 ARG A O 1
ATOM 8385 N N . ALA A 1 1080 ? -20.342 -18.732 -62.245 1.00 91.88 1080 ALA A N 1
ATOM 8386 C CA . ALA A 1 1080 ? -20.321 -17.609 -61.319 1.00 91.88 1080 ALA A CA 1
ATOM 8387 C C . ALA A 1 1080 ? -19.888 -16.315 -62.025 1.00 91.88 1080 ALA A C 1
ATOM 8389 O O . ALA A 1 1080 ? -19.225 -16.340 -63.078 1.00 91.88 1080 ALA A O 1
ATOM 8390 N N . ALA A 1 1081 ? -20.225 -15.185 -61.412 1.00 94.00 1081 ALA A N 1
ATOM 8391 C CA . ALA A 1 1081 ? -19.458 -13.957 -61.533 1.00 94.00 1081 ALA A CA 1
ATOM 8392 C C . ALA A 1 1081 ? -18.032 -14.129 -60.957 1.00 94.00 1081 ALA A C 1
ATOM 8394 O O . ALA A 1 1081 ? -17.632 -15.198 -60.500 1.00 94.00 1081 ALA A O 1
ATOM 8395 N N . VAL A 1 1082 ? -17.226 -13.073 -61.077 1.00 95.81 1082 VAL A N 1
ATOM 8396 C CA . VAL A 1 1082 ? -15.931 -12.938 -60.395 1.00 95.81 1082 VAL A CA 1
ATOM 8397 C C . VAL A 1 1082 ? -15.820 -11.464 -60.016 1.00 95.81 1082 VAL A C 1
ATOM 8399 O O . VAL A 1 1082 ? -15.206 -10.669 -60.731 1.00 95.81 1082 VAL A O 1
ATOM 8402 N N . ASP A 1 1083 ? -16.529 -11.084 -58.959 1.00 94.62 1083 ASP A N 1
ATOM 8403 C CA . ASP A 1 1083 ? -16.668 -9.702 -58.489 1.00 94.62 1083 ASP A CA 1
ATOM 8404 C C . ASP A 1 1083 ? -16.604 -9.552 -56.957 1.00 94.62 1083 ASP A C 1
ATOM 8406 O O . ASP A 1 1083 ? -16.235 -8.477 -56.480 1.00 94.62 1083 ASP A O 1
ATOM 8410 N N . GLY A 1 1084 ? -16.767 -10.637 -56.199 1.00 89.94 1084 GLY A N 1
ATOM 8411 C CA . GLY A 1 1084 ? -16.650 -10.703 -54.744 1.00 89.94 1084 GLY A CA 1
ATOM 8412 C C . GLY A 1 1084 ? -17.974 -10.922 -54.005 1.00 89.94 1084 GLY A C 1
ATOM 8413 O O . GLY A 1 1084 ? -17.955 -10.948 -52.774 1.00 89.94 1084 GLY A O 1
ATOM 8414 N N . ASP A 1 1085 ? -19.103 -11.076 -54.707 1.00 92.62 1085 ASP A N 1
ATOM 8415 C CA . ASP A 1 1085 ? -20.391 -11.457 -54.114 1.00 92.62 1085 ASP A CA 1
ATOM 8416 C C . ASP A 1 1085 ? -20.748 -12.921 -54.412 1.00 92.62 1085 ASP A C 1
ATOM 8418 O O . ASP A 1 1085 ? -21.155 -13.275 -55.514 1.00 92.62 1085 ASP A O 1
ATOM 8422 N N . LEU A 1 1086 ? -20.724 -13.763 -53.374 1.00 94.00 1086 LEU A N 1
ATOM 8423 C CA . LEU A 1 1086 ? -21.069 -15.184 -53.481 1.00 94.00 1086 LEU A CA 1
ATOM 8424 C C . LEU A 1 1086 ? -22.557 -15.450 -53.814 1.00 94.00 1086 LEU A C 1
ATOM 8426 O O . LEU A 1 1086 ? -22.977 -16.606 -53.836 1.00 94.00 1086 LEU A O 1
ATOM 8430 N N . SER A 1 1087 ? -23.405 -14.438 -54.028 1.00 92.38 1087 SER A N 1
ATOM 8431 C CA . SER A 1 1087 ? -24.863 -14.609 -54.114 1.00 92.38 1087 SER A CA 1
ATOM 8432 C C . SER A 1 1087 ? -25.370 -15.544 -55.227 1.00 92.38 1087 SER A C 1
ATOM 8434 O O . SER A 1 1087 ? -26.483 -16.070 -55.081 1.00 92.38 1087 SER A O 1
ATOM 8436 N N . ASP A 1 1088 ? -24.576 -15.821 -56.270 1.00 92.19 1088 ASP A N 1
ATOM 8437 C CA . ASP A 1 1088 ? -24.874 -16.798 -57.329 1.00 92.19 1088 ASP A CA 1
ATOM 8438 C C . ASP A 1 1088 ? -24.309 -18.220 -57.077 1.00 92.19 1088 ASP A C 1
ATOM 8440 O O . ASP A 1 1088 ? -24.833 -19.194 -57.628 1.00 92.19 1088 ASP A O 1
ATOM 8444 N N . TRP A 1 1089 ? -23.376 -18.394 -56.133 1.00 94.25 1089 TRP A N 1
ATOM 8445 C CA . TRP A 1 1089 ? -22.788 -19.688 -55.737 1.00 94.25 1089 TRP A CA 1
ATOM 8446 C C . TRP A 1 1089 ? -23.736 -20.612 -54.956 1.00 94.25 1089 TRP A C 1
ATOM 8448 O O . TRP A 1 1089 ? -23.352 -21.708 -54.556 1.00 94.25 1089 TRP A O 1
ATOM 8458 N N . ARG A 1 1090 ? -25.007 -20.239 -54.769 1.00 90.38 1090 ARG A N 1
ATOM 8459 C CA . ARG A 1 1090 ? -26.028 -21.013 -54.023 1.00 90.38 1090 ARG A CA 1
ATOM 8460 C C . ARG A 1 1090 ? -26.208 -22.466 -54.493 1.00 90.38 1090 ARG A C 1
ATOM 8462 O O . ARG A 1 1090 ? -26.731 -23.293 -53.743 1.00 90.38 1090 ARG A O 1
ATOM 8469 N N . ALA A 1 1091 ? -25.824 -22.771 -55.734 1.00 87.62 1091 ALA A N 1
ATOM 8470 C CA . ALA A 1 1091 ? -25.868 -24.113 -56.316 1.00 87.62 1091 ALA A CA 1
ATOM 8471 C C . ALA A 1 1091 ? -24.642 -24.988 -55.980 1.00 87.62 1091 ALA A C 1
ATOM 8473 O O . ALA A 1 1091 ? -24.742 -26.214 -56.098 1.00 87.62 1091 ALA A O 1
ATOM 8474 N N . ALA A 1 1092 ? -23.528 -24.375 -55.559 1.00 93.38 1092 ALA A N 1
ATOM 8475 C CA . ALA A 1 1092 ? -22.285 -25.041 -55.182 1.00 93.38 1092 ALA A CA 1
ATOM 8476 C C . ALA A 1 1092 ? -22.471 -25.978 -53.979 1.00 93.38 1092 ALA A C 1
ATOM 8478 O O . ALA A 1 1092 ? -23.456 -25.890 -53.242 1.00 93.38 1092 ALA A O 1
ATOM 8479 N N . LEU A 1 1093 ? -21.524 -26.894 -53.796 1.00 95.62 1093 LEU A N 1
ATOM 8480 C CA . LEU A 1 1093 ? -21.496 -27.834 -52.681 1.00 95.62 1093 LEU A CA 1
ATOM 8481 C C . LEU A 1 1093 ? -20.179 -27.602 -51.908 1.00 95.62 1093 LEU A C 1
ATOM 8483 O O . LEU A 1 1093 ? -19.120 -27.743 -52.520 1.00 95.62 1093 LEU A O 1
ATOM 8487 N N . PRO A 1 1094 ? -20.227 -27.151 -50.640 1.00 96.75 1094 PRO A N 1
ATOM 8488 C CA . PRO A 1 1094 ? -19.045 -26.642 -49.941 1.00 96.75 1094 PRO A CA 1
ATOM 8489 C C . PRO A 1 1094 ? -18.143 -27.719 -49.320 1.00 96.75 1094 PRO A C 1
ATOM 8491 O O . PRO A 1 1094 ? -18.562 -28.848 -49.058 1.00 96.75 1094 PRO A O 1
ATOM 8494 N N . ILE A 1 1095 ? -16.914 -27.309 -49.006 1.00 97.38 1095 ILE A N 1
ATOM 8495 C CA . ILE A 1 1095 ? -16.041 -27.935 -48.003 1.00 97.38 1095 ILE A CA 1
ATOM 8496 C C . ILE A 1 1095 ? -15.648 -26.908 -46.939 1.00 97.38 1095 ILE A C 1
ATOM 8498 O O . ILE A 1 1095 ? -15.471 -25.728 -47.250 1.00 97.38 1095 ILE A O 1
ATOM 8502 N N . HIS A 1 1096 ? -15.490 -27.351 -45.696 1.00 97.06 1096 HIS A N 1
ATOM 8503 C CA . HIS A 1 1096 ? -15.243 -26.480 -44.549 1.00 97.06 1096 HIS A CA 1
ATOM 8504 C C . HIS A 1 1096 ? -13.859 -26.761 -43.960 1.00 97.06 1096 HIS A C 1
ATOM 8506 O O . HIS A 1 1096 ? -13.460 -27.910 -43.772 1.00 97.06 1096 HIS A O 1
ATOM 8512 N N . LEU A 1 1097 ? -13.109 -25.694 -43.711 1.00 96.38 1097 LEU A N 1
ATOM 8513 C CA . LEU A 1 1097 ? -11.805 -25.685 -43.069 1.00 96.38 1097 LEU A CA 1
ATOM 8514 C C . LEU A 1 1097 ? -11.995 -24.972 -41.729 1.00 96.38 1097 LEU A C 1
ATOM 8516 O O . LEU A 1 1097 ? -11.864 -23.754 -41.626 1.00 96.38 1097 LEU A O 1
ATOM 8520 N N . ASP A 1 1098 ? -12.430 -25.745 -40.740 1.00 93.38 1098 ASP A N 1
ATOM 8521 C CA . ASP A 1 1098 ? -13.045 -25.273 -39.495 1.00 93.38 1098 ASP A CA 1
ATOM 8522 C C . ASP A 1 1098 ? -12.793 -26.210 -38.296 1.00 93.38 1098 ASP A C 1
ATOM 8524 O O . ASP A 1 1098 ? -13.343 -26.002 -37.213 1.00 93.38 1098 ASP A O 1
ATOM 8528 N N . ARG A 1 1099 ? -11.948 -27.238 -38.466 1.00 88.19 1099 ARG A N 1
ATOM 8529 C CA . ARG A 1 1099 ? -11.601 -28.236 -37.440 1.00 88.19 1099 ARG A CA 1
ATOM 8530 C C . ARG A 1 1099 ? -10.118 -28.198 -37.096 1.00 88.19 1099 ARG A C 1
ATOM 8532 O O . ARG A 1 1099 ? -9.271 -28.142 -37.980 1.00 88.19 1099 ARG A O 1
ATOM 8539 N N . ALA A 1 1100 ? -9.792 -28.415 -35.822 1.00 80.56 1100 ALA A N 1
ATOM 8540 C CA . ALA A 1 1100 ? -8.407 -28.520 -35.350 1.00 80.56 1100 ALA A CA 1
ATOM 8541 C C . ALA A 1 1100 ? -7.582 -29.619 -36.062 1.00 80.56 1100 ALA A C 1
ATOM 8543 O O . ALA A 1 1100 ? -6.367 -29.502 -36.168 1.00 80.56 1100 ALA A O 1
ATOM 8544 N N . SER A 1 1101 ? -8.223 -30.666 -36.598 1.00 82.75 1101 SER A N 1
ATOM 8545 C CA . SER A 1 1101 ? -7.566 -31.724 -37.386 1.00 82.75 1101 SER A CA 1
ATOM 8546 C C . SER A 1 1101 ? -7.093 -31.285 -38.779 1.00 82.75 1101 SER A C 1
ATOM 8548 O O . SER A 1 1101 ? -6.391 -32.044 -39.439 1.00 82.75 1101 SER A O 1
ATOM 8550 N N . GLN A 1 1102 ? -7.498 -30.096 -39.233 1.00 92.12 1102 GLN A N 1
ATOM 8551 C CA . GLN A 1 1102 ? -7.102 -29.477 -40.504 1.00 92.12 1102 GLN A CA 1
ATOM 8552 C C . GLN A 1 1102 ? -5.987 -28.432 -40.314 1.00 92.12 1102 GLN A C 1
ATOM 8554 O O . GLN A 1 1102 ? -5.476 -27.886 -41.289 1.00 92.12 1102 GLN A O 1
ATOM 8559 N N . VAL A 1 1103 ? -5.628 -28.116 -39.064 1.00 91.50 1103 VAL A N 1
ATOM 8560 C CA . VAL A 1 1103 ? -4.713 -27.022 -38.710 1.00 91.50 1103 VAL A CA 1
ATOM 8561 C C . VAL A 1 1103 ? -3.274 -27.515 -38.666 1.00 91.50 1103 VAL A C 1
ATOM 8563 O O . VAL A 1 1103 ? -2.965 -28.545 -38.066 1.00 91.50 1103 VAL A O 1
ATOM 8566 N N . ALA A 1 1104 ? -2.381 -26.731 -39.257 1.00 88.31 1104 ALA A N 1
ATOM 8567 C CA . ALA A 1 1104 ? -0.964 -27.019 -39.356 1.00 88.31 1104 ALA A CA 1
ATOM 8568 C C . ALA A 1 1104 ? -0.129 -25.814 -38.897 1.00 88.31 1104 ALA A C 1
ATOM 8570 O O . ALA A 1 1104 ? -0.329 -24.678 -39.328 1.00 88.31 1104 ALA A O 1
ATOM 8571 N N . GLU A 1 1105 ? 0.817 -26.086 -37.998 1.00 85.19 1105 GLU A N 1
ATOM 8572 C CA . GLU A 1 1105 ? 1.800 -25.159 -37.404 1.00 85.19 1105 GLU A CA 1
ATOM 8573 C C . GLU A 1 1105 ? 1.246 -23.957 -36.593 1.00 85.19 1105 GLU A C 1
ATOM 8575 O O . GLU A 1 1105 ? 1.926 -23.527 -35.656 1.00 85.19 1105 GLU A O 1
ATOM 8580 N N . LYS A 1 1106 ? 0.004 -23.495 -36.822 1.00 80.62 1106 LYS A N 1
ATOM 8581 C CA . LYS A 1 1106 ? -0.650 -22.433 -36.031 1.00 80.62 1106 LYS A CA 1
ATOM 8582 C C . LYS A 1 1106 ? -1.008 -22.925 -34.621 1.00 80.62 1106 LYS A C 1
ATOM 8584 O O . LYS A 1 1106 ? -1.748 -23.891 -34.444 1.00 80.62 1106 LYS A O 1
ATOM 8589 N N . LYS A 1 1107 ? -0.473 -22.251 -33.597 1.00 77.56 1107 LYS A N 1
ATOM 8590 C CA . LYS A 1 1107 ? -0.687 -22.568 -32.171 1.00 77.56 1107 LYS A CA 1
ATOM 8591 C C . LYS A 1 1107 ? -1.799 -21.718 -31.564 1.00 77.56 1107 LYS A C 1
ATOM 8593 O O . LYS A 1 1107 ? -1.846 -20.523 -31.816 1.00 77.56 1107 LYS A O 1
ATOM 8598 N N . GLY A 1 1108 ? -2.617 -22.311 -30.690 1.00 75.44 1108 GLY A N 1
ATOM 8599 C CA . GLY A 1 1108 ? -3.716 -21.599 -30.016 1.00 75.44 1108 GLY A CA 1
ATOM 8600 C C . GLY A 1 1108 ? -4.898 -21.264 -30.933 1.00 75.44 1108 GLY A C 1
ATOM 8601 O O . GLY A 1 1108 ? -5.717 -20.424 -30.575 1.00 75.44 1108 GLY A O 1
ATOM 8602 N N . TRP A 1 1109 ? -4.960 -21.921 -32.094 1.00 89.25 1109 TRP A N 1
ATOM 8603 C CA . TRP A 1 1109 ? -5.951 -21.716 -33.145 1.00 89.25 1109 TRP A CA 1
ATOM 8604 C C . TRP A 1 1109 ? -7.403 -21.769 -32.647 1.00 89.25 1109 TRP A C 1
ATOM 8606 O O . TRP A 1 1109 ? -7.766 -22.612 -31.823 1.00 89.25 1109 TRP A O 1
ATOM 8616 N N . THR A 1 1110 ? -8.252 -20.929 -33.242 1.00 85.38 1110 THR A N 1
ATOM 8617 C CA . THR A 1 1110 ? -9.720 -21.019 -33.157 1.00 85.38 1110 THR A CA 1
ATOM 8618 C C . THR A 1 1110 ? -10.364 -20.758 -34.530 1.00 85.38 1110 THR A C 1
ATOM 8620 O O . THR A 1 1110 ? -9.740 -20.122 -35.381 1.00 85.38 1110 THR A O 1
ATOM 8623 N N . PRO A 1 1111 ? -11.630 -21.151 -34.772 1.00 85.31 1111 PRO A N 1
ATOM 8624 C CA . PRO A 1 1111 ? -12.320 -20.831 -36.028 1.00 85.31 1111 PRO A CA 1
ATOM 8625 C C . PRO A 1 1111 ? -12.494 -19.325 -36.306 1.00 85.31 1111 PRO A C 1
ATOM 8627 O O . PRO A 1 1111 ? -12.692 -18.936 -37.454 1.00 85.31 1111 PRO A O 1
ATOM 8630 N N . GLN A 1 1112 ? -12.448 -18.476 -35.274 1.00 87.06 1112 GLN A N 1
ATOM 8631 C CA . GLN A 1 1112 ? -12.496 -17.008 -35.390 1.00 87.06 1112 GLN A CA 1
ATOM 8632 C C . GLN A 1 1112 ? -11.129 -16.394 -35.723 1.00 87.06 1112 GLN A C 1
ATOM 8634 O O . GLN A 1 1112 ? -11.046 -15.253 -36.165 1.00 87.06 1112 GLN A O 1
ATOM 8639 N N . ASP A 1 1113 ? -10.069 -17.150 -35.461 1.00 88.00 1113 ASP A N 1
ATOM 8640 C CA . ASP A 1 1113 ? -8.674 -16.788 -35.673 1.00 88.00 1113 ASP A CA 1
ATOM 8641 C C . ASP A 1 1113 ? -8.237 -17.195 -37.092 1.00 88.00 1113 ASP A C 1
ATOM 8643 O O . ASP A 1 1113 ? -7.704 -16.362 -37.817 1.00 88.00 1113 ASP A O 1
ATOM 8647 N N . LEU A 1 1114 ? -8.597 -18.410 -37.540 1.00 95.94 1114 LEU A N 1
ATOM 8648 C CA . LEU A 1 1114 ? -8.512 -18.825 -38.946 1.00 95.94 1114 LEU A CA 1
ATOM 8649 C C . LEU A 1 1114 ? -9.570 -19.889 -39.298 1.00 95.94 1114 LEU A C 1
ATOM 8651 O O . LEU A 1 1114 ? -9.532 -21.002 -38.779 1.00 95.94 1114 LEU A O 1
ATOM 8655 N N . SER A 1 1115 ? -10.470 -19.617 -40.240 1.00 97.19 1115 SER A N 1
ATOM 8656 C CA . SER A 1 1115 ? -11.325 -20.648 -40.858 1.00 97.19 1115 SER A CA 1
ATOM 8657 C C . SER A 1 1115 ? -11.705 -20.300 -42.294 1.00 97.19 1115 SER A C 1
ATOM 8659 O O . SER A 1 1115 ? -11.572 -19.153 -42.722 1.00 97.19 1115 SER A O 1
ATOM 8661 N N . ALA A 1 1116 ? -12.181 -21.274 -43.070 1.00 97.69 1116 ALA A N 1
ATOM 8662 C CA . ALA A 1 1116 ? -12.655 -21.020 -44.427 1.00 97.69 1116 ALA A CA 1
ATOM 8663 C C . ALA A 1 1116 ? -13.770 -21.964 -44.890 1.00 97.69 1116 ALA A C 1
ATOM 8665 O O . ALA A 1 1116 ? -13.834 -23.121 -44.488 1.00 97.69 1116 ALA A O 1
ATOM 8666 N N . VAL A 1 1117 ? -14.611 -21.485 -45.810 1.00 97.88 1117 VAL A N 1
ATOM 8667 C CA . VAL A 1 1117 ? -15.539 -22.323 -46.586 1.00 97.88 1117 VAL A CA 1
ATOM 8668 C C . VAL A 1 1117 ? -15.183 -22.219 -48.064 1.00 97.88 1117 VAL A C 1
ATOM 8670 O O . VAL A 1 1117 ? -15.183 -21.123 -48.629 1.00 97.88 1117 VAL A O 1
ATOM 8673 N N . GLY A 1 1118 ? -14.836 -23.352 -48.671 1.00 97.25 1118 GLY A N 1
ATOM 8674 C CA . GLY A 1 1118 ? -14.465 -23.476 -50.077 1.00 97.25 1118 GLY A CA 1
ATOM 8675 C C . GLY A 1 1118 ? -15.627 -23.966 -50.937 1.00 97.25 1118 GLY A C 1
ATOM 8676 O O . GLY A 1 1118 ? -16.327 -24.907 -50.572 1.00 97.25 1118 GLY A O 1
ATOM 8677 N N . TYR A 1 1119 ? -15.797 -23.358 -52.108 1.00 96.94 1119 TYR A N 1
ATOM 8678 C CA . TYR A 1 1119 ? -16.821 -23.680 -53.097 1.00 96.94 1119 TYR A CA 1
ATOM 8679 C C . TYR A 1 1119 ? -16.171 -23.924 -54.459 1.00 96.94 1119 TYR A C 1
ATOM 8681 O O . TYR A 1 1119 ? -15.227 -23.232 -54.847 1.00 96.94 1119 TYR A O 1
ATOM 8689 N N . THR A 1 1120 ? -16.713 -24.869 -55.226 1.00 96.81 1120 THR A N 1
ATOM 8690 C CA . THR A 1 1120 ? -16.294 -25.109 -56.613 1.00 96.81 1120 THR A CA 1
ATOM 8691 C C . THR A 1 1120 ? -17.502 -25.264 -57.536 1.00 96.81 1120 THR A C 1
ATOM 8693 O O . THR A 1 1120 ? -18.548 -25.776 -57.132 1.00 96.81 1120 THR A O 1
ATOM 8696 N N . MET A 1 1121 ? -17.366 -24.803 -58.780 1.00 96.69 1121 MET A N 1
ATOM 8697 C CA . MET A 1 1121 ? -18.318 -25.023 -59.879 1.00 96.69 1121 MET A CA 1
ATOM 8698 C C . MET A 1 1121 ? -17.555 -25.178 -61.201 1.00 96.69 1121 MET A C 1
ATOM 8700 O O . MET A 1 1121 ? -16.382 -24.819 -61.286 1.00 96.69 1121 MET A O 1
ATOM 8704 N N . TRP A 1 1122 ? -18.188 -25.702 -62.251 1.00 96.88 1122 TRP A N 1
ATOM 8705 C CA . TRP A 1 1122 ? -17.529 -25.885 -63.553 1.00 96.88 1122 TRP A CA 1
ATOM 8706 C C . TRP A 1 1122 ? -18.447 -25.622 -64.747 1.00 96.88 1122 TRP A C 1
ATOM 8708 O O . TRP A 1 1122 ? -19.658 -25.838 -64.678 1.00 96.88 1122 TRP A O 1
ATOM 8718 N N . ASP A 1 1123 ? -17.854 -25.252 -65.878 1.00 95.69 1123 ASP A N 1
ATOM 8719 C CA . ASP A 1 1123 ? -18.496 -25.329 -67.186 1.00 95.69 1123 ASP A CA 1
ATOM 8720 C C . ASP A 1 1123 ? -17.505 -25.769 -68.284 1.00 95.69 1123 ASP A C 1
ATOM 8722 O O . ASP A 1 1123 ? -16.451 -26.330 -67.991 1.00 95.69 1123 ASP A O 1
ATOM 8726 N N . ASP A 1 1124 ? -17.860 -25.589 -69.560 1.00 94.31 1124 ASP A N 1
ATOM 8727 C CA . ASP A 1 1124 ? -17.019 -26.028 -70.684 1.00 94.31 1124 ASP A CA 1
ATOM 8728 C C . ASP A 1 1124 ? -15.764 -25.152 -70.899 1.00 94.31 1124 ASP A C 1
ATOM 8730 O O . ASP A 1 1124 ? -14.845 -25.574 -71.603 1.00 94.31 1124 ASP A O 1
ATOM 8734 N N . ASP A 1 1125 ? -15.720 -23.949 -70.310 1.00 95.62 1125 ASP A N 1
ATOM 8735 C CA . ASP A 1 1125 ? -14.661 -22.949 -70.491 1.00 95.62 1125 ASP A CA 1
ATOM 8736 C C . ASP A 1 1125 ? -13.775 -22.804 -69.226 1.00 95.62 1125 ASP A C 1
ATOM 8738 O O . ASP A 1 1125 ? -12.556 -22.616 -69.335 1.00 95.62 1125 ASP A O 1
ATOM 8742 N N . TYR A 1 1126 ? -14.367 -22.903 -68.025 1.00 97.44 1126 TYR A N 1
ATOM 8743 C CA . TYR A 1 1126 ? -13.751 -22.567 -66.735 1.00 97.44 1126 TYR A CA 1
ATOM 8744 C C . TYR A 1 1126 ? -14.014 -23.596 -65.619 1.00 97.44 1126 TYR A C 1
ATOM 8746 O O . TYR A 1 1126 ? -15.116 -24.125 -65.460 1.00 97.44 1126 TYR A O 1
ATOM 8754 N N . LEU A 1 1127 ? -13.005 -23.784 -64.762 1.00 97.62 1127 LEU A N 1
ATOM 8755 C CA . LEU A 1 1127 ? -13.188 -24.230 -63.381 1.00 97.62 1127 LEU A CA 1
ATOM 8756 C C . LEU A 1 1127 ? -13.298 -22.985 -62.494 1.00 97.62 1127 LEU A C 1
ATOM 8758 O O . LEU A 1 1127 ? -12.415 -22.124 -62.506 1.00 97.62 1127 LEU A O 1
ATOM 8762 N N . TYR A 1 1128 ? -14.375 -22.896 -61.727 1.00 97.88 1128 TYR A N 1
ATOM 8763 C CA . TYR A 1 1128 ? -14.624 -21.823 -60.775 1.00 97.88 1128 TYR A CA 1
ATOM 8764 C C . TYR A 1 1128 ? -14.256 -22.300 -59.366 1.00 97.88 1128 TYR A C 1
ATOM 8766 O O . TYR A 1 1128 ? -14.708 -23.363 -58.935 1.00 97.88 1128 TYR A O 1
ATOM 8774 N N . VAL A 1 1129 ? -13.473 -21.501 -58.640 1.00 97.94 1129 VAL A N 1
ATOM 8775 C CA . VAL A 1 1129 ? -13.108 -21.727 -57.231 1.00 97.94 1129 VAL A CA 1
ATOM 8776 C C . VAL A 1 1129 ? -13.400 -20.453 -56.445 1.00 97.94 1129 VAL A C 1
ATOM 8778 O O . VAL A 1 1129 ? -12.929 -19.387 -56.832 1.00 97.94 1129 VAL A O 1
ATOM 8781 N N . ALA A 1 1130 ? -14.137 -20.547 -55.342 1.00 97.75 1130 ALA A N 1
ATOM 8782 C CA . ALA A 1 1130 ? -14.308 -19.442 -54.403 1.00 97.75 1130 ALA A CA 1
ATOM 8783 C C . ALA A 1 1130 ? -14.068 -19.895 -52.966 1.00 97.75 1130 ALA A C 1
ATOM 8785 O O . ALA A 1 1130 ? -14.307 -21.051 -52.623 1.00 97.75 1130 ALA A O 1
ATOM 8786 N N . VAL A 1 1131 ? -13.589 -18.984 -52.122 1.00 98.31 1131 VAL A N 1
ATOM 8787 C CA . VAL A 1 1131 ? -13.305 -19.254 -50.711 1.00 98.31 1131 VAL A CA 1
ATOM 8788 C C . VAL A 1 1131 ? -13.717 -18.061 -49.862 1.00 98.31 1131 VAL A C 1
ATOM 8790 O O . VAL A 1 1131 ? -13.264 -16.941 -50.093 1.00 98.31 1131 VAL A O 1
ATOM 8793 N N . ARG A 1 1132 ? -14.552 -18.317 -48.855 1.00 97.56 1132 ARG A N 1
ATOM 8794 C CA . ARG A 1 1132 ? -14.919 -17.371 -47.797 1.00 97.56 1132 ARG A CA 1
ATOM 8795 C C . ARG A 1 1132 ? -14.034 -17.651 -46.585 1.00 97.56 1132 ARG A C 1
ATOM 8797 O O . ARG A 1 1132 ? -14.328 -18.574 -45.831 1.00 97.56 1132 ARG A O 1
ATOM 8804 N N . VAL A 1 1133 ? -12.947 -16.899 -46.437 1.00 98.19 1133 VAL A N 1
ATOM 8805 C CA . VAL A 1 1133 ? -12.025 -16.971 -45.291 1.00 98.19 1133 VAL A CA 1
ATOM 8806 C C . VAL A 1 1133 ? -12.534 -16.058 -44.176 1.00 98.19 1133 VAL A C 1
ATOM 8808 O O . VAL A 1 1133 ? -12.978 -14.949 -44.464 1.00 98.19 1133 VAL A O 1
ATOM 8811 N N . THR A 1 1134 ? -12.441 -16.500 -42.925 1.00 97.31 1134 THR A N 1
ATOM 8812 C CA . THR A 1 1134 ? -12.501 -15.651 -41.726 1.00 97.31 1134 THR A CA 1
ATOM 8813 C C . THR A 1 1134 ? -11.112 -15.674 -41.094 1.00 97.31 1134 THR A C 1
ATOM 8815 O O . THR A 1 1134 ? -10.636 -16.752 -40.741 1.00 97.31 1134 THR A O 1
ATOM 8818 N N . ASP A 1 1135 ? -10.455 -14.519 -40.990 1.00 94.31 1135 ASP A N 1
ATOM 8819 C CA . ASP A 1 1135 ? -9.170 -14.369 -40.297 1.00 94.31 1135 ASP A CA 1
ATOM 8820 C C . ASP A 1 1135 ? -9.145 -13.074 -39.472 1.00 94.31 1135 ASP A C 1
ATOM 8822 O O . ASP A 1 1135 ? -9.748 -12.059 -39.835 1.00 94.31 1135 ASP A O 1
ATOM 8826 N N . ASN A 1 1136 ? -8.428 -13.105 -38.357 1.00 89.19 1136 ASN A N 1
ATOM 8827 C CA . ASN A 1 1136 ? -8.350 -12.027 -37.375 1.00 89.19 1136 ASN A CA 1
ATOM 8828 C C . ASN A 1 1136 ? -7.490 -10.804 -37.802 1.00 89.19 1136 ASN A C 1
ATOM 8830 O O . ASN A 1 1136 ? -7.712 -9.709 -37.273 1.00 89.19 1136 ASN A O 1
ATOM 8834 N N . ALA A 1 1137 ? -6.516 -10.948 -38.712 1.00 87.38 1137 ALA A N 1
ATOM 8835 C CA . ALA A 1 1137 ? -5.322 -10.092 -38.777 1.00 87.38 1137 ALA A CA 1
ATOM 8836 C C . ALA A 1 1137 ? -4.679 -9.904 -40.180 1.00 87.38 1137 ALA A C 1
ATOM 8838 O O . ALA A 1 1137 ? -3.458 -9.812 -40.289 1.00 87.38 1137 ALA A O 1
ATOM 8839 N N . PHE A 1 1138 ? -5.479 -9.753 -41.243 1.00 91.56 1138 PHE A N 1
ATOM 8840 C CA . PHE A 1 1138 ? -4.999 -9.697 -42.638 1.00 91.56 1138 PHE A CA 1
ATOM 8841 C C . PHE A 1 1138 ? -3.712 -8.888 -42.945 1.00 91.56 1138 PHE A C 1
ATOM 8843 O O . PHE A 1 1138 ? -3.671 -7.652 -42.868 1.00 91.56 1138 PHE A O 1
ATOM 8850 N N . ARG A 1 1139 ? -2.694 -9.597 -43.440 1.00 91.81 1139 ARG A N 1
ATOM 8851 C CA . ARG A 1 1139 ? -1.320 -9.172 -43.711 1.00 91.81 1139 ARG A CA 1
ATOM 8852 C C . ARG A 1 1139 ? -0.690 -9.886 -44.921 1.00 91.81 1139 ARG A C 1
ATOM 8854 O O . ARG A 1 1139 ? 0.328 -10.573 -44.835 1.00 91.81 1139 ARG A O 1
ATOM 8861 N N . GLN A 1 1140 ? -1.190 -9.614 -46.122 1.00 92.75 1140 GLN A N 1
ATOM 8862 C CA . GLN A 1 1140 ? -0.485 -10.000 -47.350 1.00 92.75 1140 GLN A CA 1
ATOM 8863 C C . GLN A 1 1140 ? 0.481 -8.899 -47.833 1.00 92.75 1140 GLN A C 1
ATOM 8865 O O . GLN A 1 1140 ? 0.083 -7.920 -48.465 1.00 92.75 1140 GLN A O 1
ATOM 8870 N N . THR A 1 1141 ? 1.780 -9.069 -47.558 1.00 90.56 1141 THR A N 1
ATOM 8871 C CA . THR A 1 1141 ? 2.848 -8.133 -47.985 1.00 90.56 1141 THR A CA 1
ATOM 8872 C C . THR A 1 1141 ? 3.806 -8.702 -49.038 1.00 90.56 1141 THR A C 1
ATOM 8874 O O . THR A 1 1141 ? 4.649 -7.973 -49.567 1.00 90.56 1141 THR A O 1
ATOM 8877 N N . TYR A 1 1142 ? 3.676 -9.986 -49.374 1.00 91.31 1142 TYR A N 1
ATOM 8878 C CA . TYR A 1 1142 ? 4.548 -10.695 -50.306 1.00 91.31 1142 TYR A CA 1
ATOM 8879 C C . TYR A 1 1142 ? 4.011 -10.618 -51.748 1.00 91.31 1142 TYR A C 1
ATOM 8881 O O . TYR A 1 1142 ? 2.885 -10.189 -52.004 1.00 91.31 1142 TYR A O 1
ATOM 8889 N N . THR A 1 1143 ? 4.845 -10.982 -52.727 1.00 89.56 1143 THR A N 1
ATOM 8890 C CA . THR A 1 1143 ? 4.502 -10.944 -54.163 1.00 89.56 1143 THR A CA 1
ATOM 8891 C C . THR A 1 1143 ? 5.170 -12.091 -54.922 1.00 89.56 1143 THR A C 1
ATOM 8893 O O . THR A 1 1143 ? 6.176 -12.646 -54.475 1.00 89.56 1143 THR A O 1
ATOM 8896 N N . GLY A 1 1144 ? 4.615 -12.457 -56.081 1.00 87.44 1144 GLY A N 1
ATOM 8897 C CA . GLY A 1 1144 ? 5.155 -13.526 -56.921 1.00 87.44 1144 GLY A CA 1
ATOM 8898 C C . GLY A 1 1144 ? 5.197 -14.884 -56.211 1.00 87.44 1144 GLY A C 1
ATOM 8899 O O . GLY A 1 1144 ? 4.234 -15.287 -55.569 1.00 87.44 1144 GLY A O 1
ATOM 8900 N N . GLY A 1 1145 ? 6.328 -15.588 -56.301 1.00 88.12 1145 GLY A N 1
ATOM 8901 C CA . GLY A 1 1145 ? 6.485 -16.924 -55.714 1.00 88.12 1145 GLY A CA 1
ATOM 8902 C C . GLY A 1 1145 ? 6.444 -16.987 -54.183 1.00 88.12 1145 GLY A C 1
ATOM 8903 O O . GLY A 1 1145 ? 6.261 -18.078 -53.651 1.00 88.12 1145 GLY A O 1
ATOM 8904 N N . ASP A 1 1146 ? 6.579 -15.858 -53.481 1.00 93.44 1146 ASP A N 1
ATOM 8905 C CA . ASP A 1 1146 ? 6.607 -15.781 -52.011 1.00 93.44 1146 ASP A CA 1
ATOM 8906 C C . ASP A 1 1146 ? 5.223 -15.554 -51.368 1.00 93.44 1146 ASP A C 1
ATOM 8908 O O . ASP A 1 1146 ? 5.129 -15.484 -50.145 1.00 93.44 1146 ASP A O 1
ATOM 8912 N N . VAL A 1 1147 ? 4.133 -15.451 -52.143 1.00 93.62 1147 VAL A N 1
ATOM 8913 C CA . VAL A 1 1147 ? 2.795 -15.083 -51.612 1.00 93.62 1147 VAL A CA 1
ATOM 8914 C C . VAL A 1 1147 ? 2.195 -16.083 -50.619 1.00 93.62 1147 VAL A C 1
ATOM 8916 O O . VAL A 1 1147 ? 1.264 -15.729 -49.909 1.00 93.62 1147 VAL A O 1
ATOM 8919 N N . TRP A 1 1148 ? 2.753 -17.293 -50.506 1.00 93.19 1148 TRP A N 1
ATOM 8920 C CA . TRP A 1 1148 ? 2.395 -18.282 -49.479 1.00 93.19 1148 TRP A CA 1
ATOM 8921 C C . TRP A 1 1148 ? 2.834 -17.886 -48.056 1.00 93.19 1148 TRP A C 1
ATOM 8923 O O . TRP A 1 1148 ? 2.437 -18.529 -47.087 1.00 93.19 1148 TRP A O 1
ATOM 8933 N N . ARG A 1 1149 ? 3.687 -16.860 -47.924 1.00 93.56 1149 ARG A N 1
ATOM 8934 C CA . ARG A 1 1149 ? 4.277 -16.412 -46.651 1.00 93.56 1149 ARG A CA 1
ATOM 8935 C C . ARG A 1 1149 ? 3.410 -15.436 -45.852 1.00 93.56 1149 ARG A C 1
ATOM 8937 O O . ARG A 1 1149 ? 3.790 -15.095 -44.736 1.00 93.56 1149 ARG A O 1
ATOM 8944 N N . GLY A 1 1150 ? 2.299 -14.999 -46.432 1.00 94.19 1150 GLY A N 1
ATOM 8945 C CA . GLY A 1 1150 ? 1.237 -14.212 -45.810 1.00 94.19 1150 GLY A CA 1
ATOM 8946 C C . GLY A 1 1150 ? -0.103 -14.591 -46.440 1.00 94.19 1150 GLY A C 1
ATOM 8947 O O . GLY A 1 1150 ? -0.162 -15.528 -47.243 1.00 94.19 1150 GLY A O 1
ATOM 8948 N N . ASP A 1 1151 ? -1.170 -13.879 -46.101 1.00 96.25 1151 ASP A N 1
ATOM 8949 C CA . ASP A 1 1151 ? -2.515 -14.445 -46.260 1.00 96.25 1151 ASP A CA 1
ATOM 8950 C C . ASP A 1 1151 ? -2.969 -14.623 -47.704 1.00 96.25 1151 ASP A C 1
ATOM 8952 O O . ASP A 1 1151 ? -2.840 -13.752 -48.576 1.00 96.25 1151 ASP A O 1
ATOM 8956 N N . GLY A 1 1152 ? -3.544 -15.787 -47.962 1.00 96.00 1152 GLY A N 1
ATOM 8957 C CA . GLY A 1 1152 ? -3.966 -16.177 -49.291 1.00 96.00 1152 GLY A CA 1
ATOM 8958 C C . GLY A 1 1152 ? -4.343 -17.641 -49.352 1.00 96.00 1152 GLY A C 1
ATOM 8959 O O . GLY A 1 1152 ? -3.853 -18.470 -48.583 1.00 96.00 1152 GLY A O 1
ATOM 8960 N N . VAL A 1 1153 ? -5.202 -17.947 -50.311 1.00 98.00 1153 VAL A N 1
ATOM 8961 C CA . VAL A 1 1153 ? -5.644 -19.306 -50.605 1.00 98.00 1153 VAL A CA 1
ATOM 8962 C C . VAL A 1 1153 ? -4.600 -19.983 -51.486 1.00 98.00 1153 VAL A C 1
ATOM 8964 O O . VAL A 1 1153 ? -4.119 -19.384 -52.449 1.00 98.00 1153 VAL A O 1
ATOM 8967 N N . GLN A 1 1154 ? -4.295 -21.245 -51.201 1.00 97.38 1154 GLN A N 1
ATOM 8968 C CA . GLN A 1 1154 ? -3.617 -22.156 -52.117 1.00 97.38 1154 GLN A CA 1
ATOM 8969 C C . GLN A 1 1154 ? -4.567 -23.304 -52.467 1.00 97.38 1154 GLN A C 1
ATOM 8971 O O . GLN A 1 1154 ? -5.273 -23.803 -51.597 1.00 97.38 1154 GLN A O 1
ATOM 8976 N N . PHE A 1 1155 ? -4.589 -23.746 -53.719 1.00 97.62 1155 PHE A N 1
ATOM 8977 C CA . PHE A 1 1155 ? -5.289 -24.972 -54.106 1.00 97.62 1155 PHE A CA 1
ATOM 8978 C C . PHE A 1 1155 ? -4.472 -25.764 -55.121 1.00 97.62 1155 PHE A C 1
ATOM 8980 O O . PHE A 1 1155 ? -3.664 -25.205 -55.871 1.00 97.62 1155 PHE A O 1
ATOM 8987 N N . ALA A 1 1156 ? -4.687 -27.074 -55.147 1.00 97.31 1156 ALA A N 1
ATOM 8988 C CA . ALA A 1 1156 ? -3.987 -27.982 -56.040 1.00 97.31 1156 ALA A CA 1
ATOM 8989 C C . ALA A 1 1156 ? -4.958 -28.906 -56.780 1.00 97.31 1156 ALA A C 1
ATOM 8991 O O . ALA A 1 1156 ? -6.052 -29.200 -56.296 1.00 97.31 1156 ALA A O 1
ATOM 8992 N N . ILE A 1 1157 ? -4.560 -29.314 -57.987 1.00 97.44 1157 ILE A N 1
ATOM 8993 C CA . ILE A 1 1157 ? -5.362 -30.149 -58.886 1.00 97.44 1157 ILE A CA 1
ATOM 8994 C C . ILE A 1 1157 ? -4.488 -31.248 -59.486 1.00 97.44 1157 ILE A C 1
ATOM 8996 O O . ILE A 1 1157 ? -3.571 -30.941 -60.246 1.00 97.44 1157 ILE A O 1
ATOM 9000 N N . ASP A 1 1158 ? -4.857 -32.493 -59.192 1.00 97.00 1158 ASP A N 1
ATOM 9001 C CA . ASP A 1 1158 ? -4.449 -33.736 -59.861 1.00 97.00 1158 ASP A CA 1
ATOM 9002 C C . ASP A 1 1158 ? -5.473 -33.988 -60.983 1.00 97.00 1158 ASP A C 1
ATOM 9004 O O . ASP A 1 1158 ? -6.632 -34.347 -60.731 1.00 97.00 1158 ASP A O 1
ATOM 9008 N N . ALA A 1 1159 ? -5.090 -33.673 -62.224 1.00 96.00 1159 ALA A N 1
ATOM 9009 C CA . ALA A 1 1159 ? -6.021 -33.511 -63.341 1.00 96.00 1159 ALA A CA 1
ATOM 9010 C C . ALA A 1 1159 ? -6.528 -34.839 -63.932 1.00 96.00 1159 ALA A C 1
ATOM 9012 O O . ALA A 1 1159 ? -7.561 -34.844 -64.608 1.00 96.00 1159 ALA A O 1
ATOM 9013 N N . LEU A 1 1160 ? -5.825 -35.948 -63.690 1.00 95.38 1160 LEU A N 1
ATOM 9014 C CA . LEU A 1 1160 ? -6.244 -37.308 -64.037 1.00 95.38 1160 LEU A CA 1
ATOM 9015 C C . LEU A 1 1160 ? -6.790 -38.104 -62.836 1.00 95.38 1160 LEU A C 1
ATOM 9017 O O . LEU A 1 1160 ? -7.234 -39.239 -63.025 1.00 95.38 1160 LEU A O 1
ATOM 9021 N N . ASN A 1 1161 ? -6.787 -37.523 -61.630 1.00 95.56 1161 ASN A N 1
ATOM 9022 C CA . ASN A 1 1161 ? -7.064 -38.204 -60.359 1.00 95.56 1161 ASN A CA 1
ATOM 9023 C C . ASN A 1 1161 ? -6.144 -39.431 -60.153 1.00 95.56 1161 ASN A C 1
ATOM 9025 O O . ASN A 1 1161 ? -6.593 -40.499 -59.725 1.00 95.56 1161 ASN A O 1
ATOM 9029 N N . ASN A 1 1162 ? -4.872 -39.295 -60.544 1.00 93.69 1162 ASN A N 1
ATOM 9030 C CA . ASN A 1 1162 ? -3.900 -40.373 -60.698 1.00 93.69 1162 ASN A CA 1
ATOM 9031 C C . ASN A 1 1162 ? -3.324 -40.873 -59.353 1.00 93.69 1162 ASN A C 1
ATOM 9033 O O . ASN A 1 1162 ? -2.898 -42.029 -59.273 1.00 93.69 1162 ASN A O 1
ATOM 9037 N N . LYS A 1 1163 ? -3.386 -40.043 -58.296 1.00 94.00 1163 LYS A N 1
ATOM 9038 C CA . LYS A 1 1163 ? -2.888 -40.335 -56.936 1.00 94.00 1163 LYS A CA 1
ATOM 9039 C C . LYS A 1 1163 ? -1.399 -40.702 -56.879 1.00 94.00 1163 LYS A C 1
ATOM 9041 O O . LYS A 1 1163 ? -1.014 -41.712 -56.285 1.00 94.00 1163 LYS A O 1
ATOM 9046 N N . SER A 1 1164 ? -0.556 -39.848 -57.451 1.00 93.06 1164 SER A N 1
ATOM 9047 C CA . SER A 1 1164 ? 0.904 -39.915 -57.351 1.00 93.06 1164 SER A CA 1
ATOM 9048 C C . SER A 1 1164 ? 1.423 -39.639 -55.925 1.00 93.06 1164 SER A C 1
ATOM 9050 O O . SER A 1 1164 ? 0.773 -39.006 -55.089 1.00 93.06 1164 SER A O 1
ATOM 9052 N N . ASP A 1 1165 ? 2.634 -40.123 -55.626 1.00 90.62 1165 ASP A N 1
ATOM 9053 C CA . ASP A 1 1165 ? 3.352 -39.845 -54.367 1.00 90.62 1165 ASP A CA 1
ATOM 9054 C C . ASP A 1 1165 ? 3.974 -38.430 -54.315 1.00 90.62 1165 ASP A C 1
ATOM 9056 O O . ASP A 1 1165 ? 4.477 -38.019 -53.270 1.00 90.62 1165 ASP A O 1
ATOM 9060 N N . SER A 1 1166 ? 3.978 -37.696 -55.431 1.00 91.75 1166 SER A N 1
ATOM 9061 C CA . SER A 1 1166 ? 4.576 -36.361 -55.579 1.00 91.75 1166 SER A CA 1
ATOM 9062 C C . SER A 1 1166 ? 4.158 -35.744 -56.914 1.00 91.75 1166 SER A C 1
ATOM 9064 O O . SER A 1 1166 ? 4.118 -36.492 -57.891 1.00 91.75 1166 SER A O 1
ATOM 9066 N N . TYR A 1 1167 ? 3.972 -34.419 -56.981 1.00 94.06 1167 TYR A N 1
ATOM 9067 C CA . TYR A 1 1167 ? 3.553 -33.708 -58.206 1.00 94.06 1167 TYR A CA 1
ATOM 9068 C C . TYR A 1 1167 ? 4.302 -34.164 -59.471 1.00 94.06 1167 TYR A C 1
ATOM 9070 O O . TYR A 1 1167 ? 5.534 -34.081 -59.535 1.00 94.06 1167 TYR A O 1
ATOM 9078 N N . ASP A 1 1168 ? 3.551 -34.605 -60.483 1.00 92.88 1168 ASP A N 1
ATOM 9079 C CA . ASP A 1 1168 ? 4.068 -35.062 -61.770 1.00 92.88 1168 ASP A CA 1
ATOM 9080 C C . ASP A 1 1168 ? 3.741 -34.101 -62.938 1.00 92.88 1168 ASP A C 1
ATOM 9082 O O . ASP A 1 1168 ? 3.854 -32.882 -62.824 1.00 92.88 1168 ASP A O 1
ATOM 9086 N N . SER A 1 1169 ? 3.459 -34.645 -64.118 1.00 92.75 1169 SER A N 1
ATOM 9087 C CA . SER A 1 1169 ? 3.136 -33.925 -65.342 1.00 92.75 1169 SER A CA 1
ATOM 9088 C C . SER A 1 1169 ? 1.686 -33.454 -65.461 1.00 92.75 1169 SER A C 1
ATOM 9090 O O . SER A 1 1169 ? 1.454 -32.569 -66.288 1.00 92.75 1169 SER A O 1
ATOM 9092 N N . ASP A 1 1170 ? 0.727 -34.011 -64.710 1.00 94.19 1170 ASP A N 1
ATOM 9093 C CA . ASP A 1 1170 ? -0.676 -33.555 -64.740 1.00 94.19 1170 ASP A CA 1
ATOM 9094 C C . ASP A 1 1170 ? -1.154 -32.782 -63.492 1.00 94.19 1170 ASP A C 1
ATOM 9096 O O . ASP A 1 1170 ? -2.206 -32.139 -63.530 1.00 94.19 1170 ASP A O 1
ATOM 9100 N N . ASP A 1 1171 ? -0.306 -32.692 -62.465 1.00 96.12 1171 ASP A N 1
ATOM 9101 C CA . ASP A 1 1171 ? -0.528 -31.887 -61.259 1.00 96.12 1171 ASP A CA 1
ATOM 9102 C C . ASP A 1 1171 ? -0.289 -30.378 -61.460 1.00 96.12 1171 ASP A C 1
ATOM 9104 O O . ASP A 1 1171 ? 0.623 -29.943 -62.173 1.00 96.12 1171 ASP A O 1
ATOM 9108 N N . SER A 1 1172 ? -1.080 -29.544 -60.780 1.00 95.81 1172 SER A N 1
ATOM 9109 C CA . SER A 1 1172 ? -0.890 -28.085 -60.748 1.00 95.81 1172 SER A CA 1
ATOM 9110 C C . SER A 1 1172 ? -1.215 -27.469 -59.388 1.00 95.81 1172 SER A C 1
ATOM 9112 O O . SER A 1 1172 ? -2.073 -27.967 -58.666 1.00 95.81 1172 SER A O 1
ATOM 9114 N N . GLU A 1 1173 ? -0.542 -26.365 -59.053 1.00 96.88 1173 GLU A N 1
ATOM 9115 C CA . GLU A 1 1173 ? -0.638 -25.689 -57.751 1.00 96.88 1173 GLU A CA 1
ATOM 9116 C C . GLU A 1 1173 ? -0.745 -24.172 -57.929 1.00 96.88 1173 GLU A C 1
ATOM 9118 O O . GLU A 1 1173 ? 0.068 -23.552 -58.628 1.00 96.88 1173 GLU A O 1
ATOM 9123 N N . TRP A 1 1174 ? -1.736 -23.584 -57.264 1.00 97.12 1174 TRP A N 1
ATOM 9124 C CA . TRP A 1 1174 ? -2.267 -22.254 -57.538 1.00 97.12 1174 TRP A CA 1
ATOM 9125 C C . TRP A 1 1174 ? -2.422 -21.437 -56.259 1.00 97.12 1174 TRP A C 1
ATOM 9127 O O . TRP A 1 1174 ? -2.829 -21.974 -55.234 1.00 97.12 1174 TRP A O 1
ATOM 9137 N N . GLY A 1 1175 ? -2.145 -20.136 -56.332 1.00 96.88 1175 GLY A N 1
ATOM 9138 C CA . GLY A 1 1175 ? -2.316 -19.180 -55.241 1.00 96.88 1175 GLY A CA 1
ATOM 9139 C C . GLY A 1 1175 ? -3.246 -18.037 -55.633 1.00 96.88 1175 GLY A C 1
ATOM 9140 O O . GLY A 1 1175 ? -3.018 -17.386 -56.655 1.00 96.88 1175 GLY A O 1
ATOM 9141 N N . LEU A 1 1176 ? -4.263 -17.775 -54.809 1.00 97.50 1176 LEU A N 1
ATOM 9142 C CA . LEU A 1 1176 ? -5.149 -16.614 -54.911 1.00 97.50 1176 LEU A CA 1
ATOM 9143 C C . LEU A 1 1176 ? -4.817 -15.656 -53.765 1.00 97.50 1176 LEU A C 1
ATOM 9145 O O . LEU A 1 1176 ? -4.898 -16.017 -52.590 1.00 97.50 1176 LEU A O 1
ATOM 9149 N N . THR A 1 1177 ? -4.406 -14.437 -54.100 1.00 94.25 1177 THR A N 1
ATOM 9150 C CA . THR A 1 1177 ? -3.806 -13.510 -53.132 1.00 94.25 1177 THR A CA 1
ATOM 9151 C C . THR A 1 1177 ? -4.158 -12.057 -53.452 1.00 94.25 1177 THR A C 1
ATOM 9153 O O . THR A 1 1177 ? -4.327 -11.694 -54.617 1.00 94.25 1177 THR A O 1
ATOM 9156 N N . LEU A 1 1178 ? -4.273 -11.218 -52.418 1.00 94.69 1178 LEU A N 1
ATOM 9157 C CA . LEU A 1 1178 ? -4.477 -9.771 -52.526 1.00 94.69 1178 LEU A CA 1
ATOM 9158 C C . LEU A 1 1178 ? -3.181 -9.065 -52.122 1.00 94.69 1178 LEU A C 1
ATOM 9160 O O . LEU A 1 1178 ? -2.957 -8.754 -50.958 1.00 94.69 1178 LEU A O 1
ATOM 9164 N N . THR A 1 1179 ? -2.303 -8.848 -53.098 1.00 91.69 1179 THR A N 1
ATOM 9165 C CA . THR A 1 1179 ? -0.999 -8.209 -52.871 1.00 91.69 1179 THR A CA 1
ATOM 9166 C C . THR A 1 1179 ? -1.131 -6.681 -52.766 1.00 91.69 1179 THR A C 1
ATOM 9168 O O . THR A 1 1179 ? -2.134 -6.122 -53.221 1.00 91.69 1179 THR A O 1
ATOM 9171 N N . PRO A 1 1180 ? -0.089 -5.952 -52.317 1.00 84.06 1180 PRO A N 1
ATOM 9172 C CA . PRO A 1 1180 ? -0.057 -4.486 -52.386 1.00 84.06 1180 PRO A CA 1
ATOM 9173 C C . PRO A 1 1180 ? -0.166 -3.897 -53.809 1.00 84.06 1180 PRO A C 1
ATOM 9175 O O . PRO A 1 1180 ? -0.382 -2.697 -53.960 1.00 84.06 1180 PRO A O 1
ATOM 9178 N N . ALA A 1 1181 ? -0.019 -4.720 -54.856 1.00 84.44 1181 ALA A N 1
ATOM 9179 C CA . ALA A 1 1181 ? -0.238 -4.350 -56.256 1.00 84.44 1181 ALA A CA 1
ATOM 9180 C C . ALA A 1 1181 ? -1.648 -4.717 -56.778 1.00 84.44 1181 ALA A C 1
ATOM 9182 O O . ALA A 1 1181 ? -1.933 -4.513 -57.957 1.00 84.44 1181 ALA A O 1
ATOM 9183 N N . GLY A 1 1182 ? -2.519 -5.258 -55.918 1.00 91.12 1182 GLY A N 1
ATOM 9184 C CA . GLY A 1 1182 ? -3.849 -5.778 -56.245 1.00 91.12 1182 GLY A CA 1
ATOM 9185 C C . GLY A 1 1182 ? -3.931 -7.316 -56.246 1.00 91.12 1182 GLY A C 1
ATOM 9186 O O . GLY A 1 1182 ? -2.946 -7.993 -55.919 1.00 91.12 1182 GLY A O 1
ATOM 9187 N N . PRO A 1 1183 ? -5.104 -7.879 -56.597 1.00 94.31 1183 PRO A N 1
ATOM 9188 C CA . PRO A 1 1183 ? -5.307 -9.321 -56.719 1.00 94.31 1183 PRO A CA 1
ATOM 9189 C C . PRO A 1 1183 ? -4.364 -9.972 -57.738 1.00 94.31 1183 PRO A C 1
ATOM 9191 O O . PRO A 1 1183 ? -4.161 -9.438 -58.829 1.00 94.31 1183 PRO A O 1
ATOM 9194 N N . GLN A 1 1184 ? -3.809 -11.140 -57.407 1.00 93.81 1184 GLN A N 1
ATOM 9195 C CA . GLN A 1 1184 ? -2.954 -11.927 -58.301 1.00 93.81 1184 GLN A CA 1
ATOM 9196 C C . GLN A 1 1184 ? -3.298 -13.421 -58.241 1.00 93.81 1184 GLN A C 1
ATOM 9198 O O . GLN A 1 1184 ? -3.495 -13.977 -57.161 1.00 93.81 1184 GLN A O 1
ATOM 9203 N N . VAL A 1 1185 ? -3.321 -14.070 -59.412 1.00 96.50 1185 VAL A N 1
ATOM 9204 C CA . VAL A 1 1185 ? -3.332 -15.535 -59.546 1.00 96.50 1185 VAL A CA 1
ATOM 9205 C C . VAL A 1 1185 ? -1.913 -15.987 -59.866 1.00 96.50 1185 VAL A C 1
ATOM 9207 O O . VAL A 1 1185 ? -1.418 -15.762 -60.974 1.00 96.50 1185 VAL A O 1
ATOM 9210 N N . TRP A 1 1186 ? -1.251 -16.613 -58.899 1.00 96.75 1186 TRP A N 1
ATOM 9211 C CA . TRP A 1 1186 ? 0.064 -17.217 -59.100 1.00 96.75 1186 TRP A CA 1
ATOM 9212 C C . TRP A 1 1186 ? -0.077 -18.718 -59.348 1.00 96.75 1186 TRP A C 1
ATOM 9214 O O . TRP A 1 1186 ? -0.912 -19.373 -58.729 1.00 96.75 1186 TRP A O 1
ATOM 9224 N N . ARG A 1 1187 ? 0.750 -19.286 -60.227 1.00 96.81 1187 ARG A N 1
ATOM 9225 C CA . ARG A 1 1187 ? 0.863 -20.737 -60.412 1.00 96.81 1187 ARG A CA 1
ATOM 9226 C C . ARG A 1 1187 ? 2.276 -21.174 -60.070 1.00 96.81 1187 ARG A C 1
ATOM 9228 O O . ARG A 1 1187 ? 3.210 -20.834 -60.795 1.00 96.81 1187 ARG A O 1
ATOM 9235 N N . TRP A 1 1188 ? 2.441 -21.937 -58.991 1.00 95.75 1188 TRP A N 1
ATOM 9236 C CA . TRP A 1 1188 ? 3.735 -22.504 -58.601 1.00 95.75 1188 TRP A CA 1
ATOM 9237 C C . TRP A 1 1188 ? 4.100 -23.700 -59.487 1.00 95.75 1188 TRP A C 1
ATOM 9239 O O . TRP A 1 1188 ? 5.198 -23.721 -60.042 1.00 95.75 1188 TRP A O 1
ATOM 9249 N N . TYR A 1 1189 ? 3.165 -24.630 -59.708 1.00 94.50 1189 TYR A N 1
ATOM 9250 C CA . TYR A 1 1189 ? 3.356 -25.822 -60.548 1.00 94.50 1189 TYR A CA 1
ATOM 9251 C C . TYR A 1 1189 ? 2.324 -25.855 -61.679 1.00 94.50 1189 TYR A C 1
ATOM 9253 O O . TYR A 1 1189 ? 1.146 -25.575 -61.459 1.00 94.50 1189 TYR A O 1
ATOM 9261 N N . GLY A 1 1190 ? 2.779 -26.144 -62.902 1.00 91.44 1190 GLY A N 1
ATOM 9262 C CA . GLY A 1 1190 ? 1.973 -26.095 -64.122 1.00 91.44 1190 GLY A CA 1
ATOM 9263 C C . GLY A 1 1190 ? 1.878 -27.449 -64.817 1.00 91.44 1190 GLY A C 1
ATOM 9264 O O . GLY A 1 1190 ? 2.895 -28.066 -65.128 1.00 91.44 1190 GLY A O 1
ATOM 9265 N N . SER A 1 1191 ? 0.648 -27.873 -65.099 1.00 92.12 1191 SER A N 1
ATOM 9266 C CA . SER A 1 1191 ? 0.332 -29.190 -65.648 1.00 92.12 1191 SER A CA 1
ATOM 9267 C C . SER A 1 1191 ? 0.355 -29.233 -67.183 1.00 92.12 1191 SER A C 1
ATOM 9269 O O . SER A 1 1191 ? 0.290 -28.210 -67.873 1.00 92.12 1191 SER A O 1
ATOM 9271 N N . GLY A 1 1192 ? 0.525 -30.426 -67.756 1.00 88.56 1192 GLY A N 1
ATOM 9272 C CA . GLY A 1 1192 ? 0.578 -30.693 -69.198 1.00 88.56 1192 GLY A CA 1
ATOM 9273 C C . GLY A 1 1192 ? 1.596 -29.848 -69.973 1.00 88.56 1192 GLY A C 1
ATOM 9274 O O . GLY A 1 1192 ? 1.342 -29.467 -71.120 1.00 88.56 1192 GLY A O 1
ATOM 9275 N N . GLY A 1 1193 ? 2.731 -29.528 -69.343 1.00 88.06 1193 GLY A N 1
ATOM 9276 C CA . GLY A 1 1193 ? 3.809 -28.721 -69.925 1.00 88.06 1193 GLY A CA 1
ATOM 9277 C C . GLY A 1 1193 ? 3.583 -27.204 -69.890 1.00 88.06 1193 GLY A C 1
ATOM 9278 O O . GLY A 1 1193 ? 4.277 -26.475 -70.602 1.00 88.06 1193 GLY A O 1
ATOM 9279 N N . LEU A 1 1194 ? 2.622 -26.715 -69.102 1.00 93.50 1194 LEU A N 1
ATOM 9280 C CA . LEU A 1 1194 ? 2.456 -25.288 -68.823 1.00 93.50 1194 LEU A CA 1
ATOM 9281 C C . LEU A 1 1194 ? 3.538 -24.777 -67.850 1.00 93.50 1194 LEU A C 1
ATOM 9283 O O . LEU A 1 1194 ? 4.003 -25.529 -66.996 1.00 93.50 1194 LEU A O 1
ATOM 9287 N N . PRO A 1 1195 ? 3.954 -23.500 -67.940 1.00 91.56 1195 PRO A N 1
ATOM 9288 C CA . PRO A 1 1195 ? 4.962 -22.953 -67.038 1.00 91.56 1195 PRO A CA 1
ATOM 9289 C C . PRO A 1 1195 ? 4.426 -22.808 -65.605 1.00 91.56 1195 PRO A C 1
ATOM 9291 O O . PRO A 1 1195 ? 3.323 -22.290 -65.394 1.00 91.56 1195 PRO A O 1
ATOM 9294 N N . GLY A 1 1196 ? 5.240 -23.237 -64.639 1.00 93.19 1196 GLY A N 1
ATOM 9295 C CA . GLY A 1 1196 ? 5.114 -22.924 -63.213 1.00 93.19 1196 GLY A CA 1
ATOM 9296 C C . GLY A 1 1196 ? 6.019 -21.759 -62.790 1.00 93.19 1196 GLY A C 1
ATOM 9297 O O . GLY A 1 1196 ? 6.869 -21.310 -63.560 1.00 93.19 1196 GLY A O 1
ATOM 9298 N N . ASN A 1 1197 ? 5.825 -21.281 -61.563 1.00 94.06 1197 ASN A N 1
ATOM 9299 C CA . ASN A 1 1197 ? 6.346 -20.028 -61.007 1.00 94.06 1197 ASN A CA 1
ATOM 9300 C C . ASN A 1 1197 ? 6.091 -18.806 -61.908 1.00 94.06 1197 ASN A C 1
ATOM 9302 O O . ASN A 1 1197 ? 7.012 -18.063 -62.254 1.00 94.06 1197 ASN A O 1
ATOM 9306 N N . VAL A 1 1198 ? 4.821 -18.605 -62.276 1.00 95.81 1198 VAL A N 1
ATOM 9307 C CA . VAL A 1 1198 ? 4.358 -17.482 -63.108 1.00 95.81 1198 VAL A CA 1
ATOM 9308 C C . VAL A 1 1198 ? 3.054 -16.866 -62.596 1.00 95.81 1198 VAL A C 1
ATOM 9310 O O . VAL A 1 1198 ? 2.222 -17.545 -61.995 1.00 95.81 1198 VAL A O 1
ATOM 9313 N N . LEU A 1 1199 ? 2.851 -15.585 -62.914 1.00 93.69 1199 LEU A N 1
ATOM 9314 C CA . LEU A 1 1199 ? 1.551 -14.916 -62.852 1.00 93.69 1199 LEU A CA 1
ATOM 9315 C C . LEU A 1 1199 ? 0.684 -15.400 -64.028 1.00 93.69 1199 LEU A C 1
ATOM 9317 O O . LEU A 1 1199 ? 1.169 -15.452 -65.160 1.00 93.69 1199 LEU A O 1
ATOM 9321 N N . VAL A 1 1200 ? -0.582 -15.742 -63.781 1.00 95.00 1200 VAL A N 1
ATOM 9322 C CA . VAL A 1 1200 ? -1.492 -16.286 -64.805 1.00 95.00 1200 VAL A CA 1
ATOM 9323 C C . VAL A 1 1200 ? -2.556 -15.252 -65.185 1.00 95.00 1200 VAL A C 1
ATOM 9325 O O . VAL A 1 1200 ? -3.678 -15.270 -64.690 1.00 95.00 1200 VAL A O 1
ATOM 9328 N N . GLU A 1 1201 ? -2.200 -14.351 -66.105 1.00 91.31 1201 GLU A N 1
ATOM 9329 C CA . GLU A 1 1201 ? -3.068 -13.265 -66.609 1.00 91.31 1201 GLU A CA 1
ATOM 9330 C C . GLU A 1 1201 ? -4.320 -13.752 -67.375 1.00 91.31 1201 GLU A C 1
ATOM 9332 O O . GLU A 1 1201 ? -5.225 -12.968 -67.656 1.00 91.31 1201 GLU A O 1
ATOM 9337 N N . SER A 1 1202 ? -4.383 -15.038 -67.738 1.00 92.56 1202 SER A N 1
ATOM 9338 C CA . SER A 1 1202 ? -5.540 -15.673 -68.385 1.00 92.56 1202 SER A CA 1
ATOM 9339 C C . SER A 1 1202 ? -6.650 -16.072 -67.400 1.00 92.56 1202 SER A C 1
ATOM 9341 O O . SER A 1 1202 ? -7.790 -16.285 -67.824 1.00 92.56 1202 SER A O 1
ATOM 9343 N N . ALA A 1 1203 ? -6.342 -16.152 -66.102 1.00 94.25 1203 ALA A N 1
ATOM 9344 C CA . ALA A 1 1203 ? -7.309 -16.392 -65.038 1.00 94.25 1203 ALA A CA 1
ATOM 9345 C C . ALA A 1 1203 ? -7.948 -15.081 -64.555 1.00 94.25 1203 ALA A C 1
ATOM 9347 O O . ALA A 1 1203 ? -7.337 -14.013 -64.599 1.00 94.25 1203 ALA A O 1
ATOM 9348 N N . ARG A 1 1204 ? -9.191 -15.161 -64.071 1.00 96.88 1204 ARG A N 1
ATOM 9349 C CA . ARG A 1 1204 ? -9.883 -14.031 -63.425 1.00 96.88 1204 ARG A CA 1
ATOM 9350 C C . ARG A 1 1204 ? -9.854 -14.231 -61.917 1.00 96.88 1204 ARG A C 1
ATOM 9352 O O . ARG A 1 1204 ? -10.024 -15.365 -61.479 1.00 96.88 1204 ARG A O 1
ATOM 9359 N N . LEU A 1 1205 ? -9.691 -13.149 -61.160 1.00 97.31 1205 LEU A N 1
ATOM 9360 C CA . LEU A 1 1205 ? -9.724 -13.146 -59.698 1.00 97.31 1205 LEU A CA 1
ATOM 9361 C C . LEU A 1 1205 ? -10.368 -11.855 -59.177 1.00 97.31 1205 LEU A C 1
ATOM 9363 O O . LEU A 1 1205 ? -9.965 -10.768 -59.594 1.00 97.31 1205 LEU A O 1
ATOM 9367 N N . SER A 1 1206 ? -11.303 -11.981 -58.236 1.00 97.25 1206 SER A N 1
ATOM 9368 C CA . SER A 1 1206 ? -11.714 -10.903 -57.329 1.00 97.25 1206 SER A CA 1
ATOM 9369 C C . SER A 1 1206 ? -11.345 -11.286 -55.898 1.00 97.25 1206 SER A C 1
ATOM 9371 O O . SER A 1 1206 ? -11.426 -12.457 -55.526 1.00 97.25 1206 SER A O 1
ATOM 9373 N N . VAL A 1 1207 ? -10.926 -10.306 -55.096 1.00 97.31 1207 VAL A N 1
ATOM 9374 C CA . VAL A 1 1207 ? -10.719 -10.483 -53.653 1.00 97.31 1207 VAL A CA 1
ATOM 9375 C C . VAL A 1 1207 ? -11.312 -9.285 -52.927 1.00 97.31 1207 VAL A C 1
ATOM 9377 O O . VAL A 1 1207 ? -10.908 -8.147 -53.175 1.00 97.31 1207 VAL A O 1
ATOM 9380 N N . VAL A 1 1208 ? -12.264 -9.541 -52.032 1.00 95.69 1208 VAL A N 1
ATOM 9381 C CA . VAL A 1 1208 ? -12.992 -8.520 -51.269 1.00 95.69 1208 VAL A CA 1
ATOM 9382 C C . VAL A 1 1208 ? -12.930 -8.873 -49.787 1.00 95.69 1208 VAL A C 1
ATOM 9384 O O . VAL A 1 1208 ? -13.429 -9.918 -49.381 1.00 95.69 1208 VAL A O 1
ATOM 9387 N N . ARG A 1 1209 ? -12.343 -7.988 -48.970 1.00 93.06 1209 ARG A N 1
ATOM 9388 C CA . ARG A 1 1209 ? -12.340 -8.109 -47.504 1.00 93.06 1209 ARG A CA 1
ATOM 9389 C C . ARG A 1 1209 ? -13.325 -7.135 -46.862 1.00 93.06 1209 ARG A C 1
ATOM 9391 O O . ARG A 1 1209 ? -13.367 -5.962 -47.232 1.00 93.06 1209 ARG A O 1
ATOM 9398 N N . GLN A 1 1210 ? -14.079 -7.613 -45.876 1.00 90.88 1210 GLN A N 1
ATOM 9399 C CA . GLN A 1 1210 ? -14.966 -6.826 -45.023 1.00 90.88 1210 GLN A CA 1
ATOM 9400 C C . GLN A 1 1210 ? -14.802 -7.291 -43.569 1.00 90.88 1210 GLN A C 1
ATOM 9402 O O . GLN A 1 1210 ? -15.254 -8.371 -43.207 1.00 90.88 1210 GLN A O 1
ATOM 9407 N N . GLY A 1 1211 ? -14.151 -6.475 -42.733 1.00 90.31 1211 GLY A N 1
ATOM 9408 C CA . GLY A 1 1211 ? -13.873 -6.831 -41.337 1.00 90.31 1211 GLY A CA 1
ATOM 9409 C C . GLY A 1 1211 ? -12.820 -7.935 -41.215 1.00 90.31 1211 GLY A C 1
ATOM 9410 O O . GLY A 1 1211 ? -11.676 -7.738 -41.627 1.00 90.31 1211 GLY A O 1
ATOM 9411 N N . ASP A 1 1212 ? -13.231 -9.060 -40.640 1.00 92.12 1212 ASP A N 1
ATOM 9412 C CA . ASP A 1 1212 ? -12.514 -10.334 -40.504 1.00 92.12 1212 ASP A CA 1
ATOM 9413 C C . ASP A 1 1212 ? -12.675 -11.259 -41.728 1.00 92.12 1212 ASP A C 1
ATOM 9415 O O . ASP A 1 1212 ? -11.841 -12.132 -41.962 1.00 92.12 1212 ASP A O 1
ATOM 9419 N N . GLN A 1 1213 ? -13.713 -11.072 -42.551 1.00 95.88 1213 GLN A N 1
ATOM 9420 C CA . GLN A 1 1213 ? -13.979 -11.966 -43.680 1.00 95.88 1213 GLN A CA 1
ATOM 9421 C C . GLN A 1 1213 ? -13.355 -11.493 -44.997 1.00 95.88 1213 GLN A C 1
ATOM 9423 O O . GLN A 1 1213 ? -13.600 -10.370 -45.445 1.00 95.88 1213 GLN A O 1
ATOM 9428 N N . THR A 1 1214 ? -12.618 -12.381 -45.671 1.00 97.44 1214 THR A N 1
ATOM 9429 C CA . THR A 1 1214 ? -12.113 -12.194 -47.042 1.00 97.44 1214 THR A CA 1
ATOM 9430 C C . THR A 1 1214 ? -12.740 -13.219 -47.986 1.00 97.44 1214 THR A C 1
ATOM 9432 O O . THR A 1 1214 ? -12.555 -14.425 -47.829 1.00 97.44 1214 THR A O 1
ATOM 9435 N N . VAL A 1 1215 ? -13.443 -12.738 -49.011 1.00 97.75 1215 VAL A N 1
ATOM 9436 C CA . VAL A 1 1215 ? -13.947 -13.554 -50.121 1.00 97.75 1215 VAL A CA 1
ATOM 9437 C C . VAL A 1 1215 ? -12.947 -13.508 -51.271 1.00 97.75 1215 VAL A C 1
ATOM 9439 O O . VAL A 1 1215 ? -12.629 -12.431 -51.777 1.00 97.75 1215 VAL A O 1
ATOM 9442 N N . TYR A 1 1216 ? -12.483 -14.679 -51.697 1.00 98.25 1216 TYR A N 1
ATOM 9443 C CA . TYR A 1 1216 ? -11.724 -14.894 -52.928 1.00 98.25 1216 TYR A CA 1
ATOM 9444 C C . TYR A 1 1216 ? -12.642 -15.564 -53.951 1.00 98.25 1216 TYR A C 1
ATOM 9446 O O . TYR A 1 1216 ? -13.275 -16.565 -53.627 1.00 98.25 1216 TYR A O 1
ATOM 9454 N N . GLU A 1 1217 ? -12.667 -15.078 -55.189 1.00 97.88 1217 GLU A N 1
ATOM 9455 C CA . GLU A 1 1217 ? -13.354 -15.730 -56.310 1.00 97.88 1217 GLU A CA 1
ATOM 9456 C C . GLU A 1 1217 ? -12.425 -15.829 -57.511 1.00 97.88 1217 GLU A C 1
ATOM 9458 O O . GLU A 1 1217 ? -11.865 -14.818 -57.929 1.00 97.88 1217 GLU A O 1
ATOM 9463 N N . ALA A 1 1218 ? -12.297 -17.007 -58.114 1.00 97.69 1218 ALA A N 1
ATOM 9464 C CA . ALA A 1 1218 ? -11.480 -17.221 -59.297 1.00 97.69 1218 ALA A CA 1
ATOM 9465 C C . ALA A 1 1218 ? -12.202 -18.030 -60.379 1.00 97.69 1218 ALA A C 1
ATOM 9467 O O . ALA A 1 1218 ? -12.883 -19.016 -60.099 1.00 97.69 1218 ALA A O 1
ATOM 9468 N N . ALA A 1 1219 ? -11.971 -17.650 -61.637 1.00 97.69 1219 ALA A N 1
ATOM 9469 C CA . ALA A 1 1219 ? -12.319 -18.452 -62.808 1.00 97.69 1219 ALA A CA 1
ATOM 9470 C C . ALA A 1 1219 ? -11.031 -18.828 -63.551 1.00 97.69 1219 ALA A C 1
ATOM 9472 O O . ALA A 1 1219 ? -10.399 -17.985 -64.202 1.00 97.69 1219 ALA A O 1
ATOM 9473 N N . ILE A 1 1220 ? -10.642 -20.098 -63.435 1.00 97.62 1220 ILE A N 1
ATOM 9474 C CA . ILE A 1 1220 ? -9.437 -20.677 -64.031 1.00 97.62 1220 ILE A CA 1
ATOM 9475 C C . ILE A 1 1220 ? -9.820 -21.319 -65.373 1.00 97.62 1220 ILE A C 1
ATOM 9477 O O . ILE A 1 1220 ? -10.674 -22.207 -65.387 1.00 97.62 1220 ILE A O 1
ATOM 9481 N N . PRO A 1 1221 ? -9.242 -20.903 -66.516 1.00 97.19 1221 PRO A N 1
ATOM 9482 C CA . PRO A 1 1221 ? -9.559 -21.514 -67.804 1.00 97.19 1221 PRO A CA 1
ATOM 9483 C C . PRO A 1 1221 ? -9.175 -22.996 -67.815 1.00 97.19 1221 PRO A C 1
ATOM 9485 O O . PRO A 1 1221 ? -8.045 -23.335 -67.464 1.00 97.19 1221 PRO A O 1
ATOM 9488 N N . ILE A 1 1222 ? -10.043 -23.878 -68.319 1.00 96.31 1222 ILE A N 1
ATOM 9489 C CA . ILE A 1 1222 ? -9.715 -25.313 -68.449 1.00 96.31 1222 ILE A CA 1
ATOM 9490 C C . ILE A 1 1222 ? -8.468 -25.524 -69.332 1.00 96.31 1222 ILE A C 1
ATOM 9492 O O . ILE A 1 1222 ? -7.666 -26.420 -69.093 1.00 96.31 1222 ILE A O 1
ATOM 9496 N N . SER A 1 1223 ? -8.200 -24.627 -70.289 1.00 94.38 1223 SER A N 1
ATOM 9497 C CA . SER A 1 1223 ? -6.976 -24.644 -71.108 1.00 94.38 1223 SER A CA 1
ATOM 9498 C C . SER A 1 1223 ? -5.656 -24.461 -70.336 1.00 94.38 1223 SER A C 1
ATOM 9500 O O . SER A 1 1223 ? -4.588 -24.727 -70.903 1.00 94.38 1223 SER A O 1
ATOM 9502 N N . GLU A 1 1224 ? -5.725 -23.986 -69.087 1.00 95.56 1224 GLU A N 1
ATOM 9503 C CA . GLU A 1 1224 ? -4.605 -23.779 -68.157 1.00 95.56 1224 GLU A CA 1
ATOM 9504 C C . GLU A 1 1224 ? -4.444 -24.922 -67.129 1.00 95.56 1224 GLU A C 1
ATOM 9506 O O . GLU A 1 1224 ? -3.521 -24.877 -66.315 1.00 95.56 1224 GLU A O 1
ATOM 9511 N N . ILE A 1 1225 ? -5.308 -25.946 -67.175 1.00 95.00 1225 ILE A N 1
ATOM 9512 C CA . ILE A 1 1225 ? -5.275 -27.140 -66.316 1.00 95.00 1225 ILE A CA 1
ATOM 9513 C C . ILE A 1 1225 ? -5.221 -28.362 -67.244 1.00 95.00 1225 ILE A C 1
ATOM 9515 O O . ILE A 1 1225 ? -6.226 -28.754 -67.829 1.00 95.00 1225 ILE A O 1
ATOM 9519 N N . ARG A 1 1226 ? -4.047 -28.960 -67.468 1.00 93.38 1226 ARG A N 1
ATOM 9520 C CA . ARG A 1 1226 ? -3.862 -29.966 -68.533 1.00 93.38 122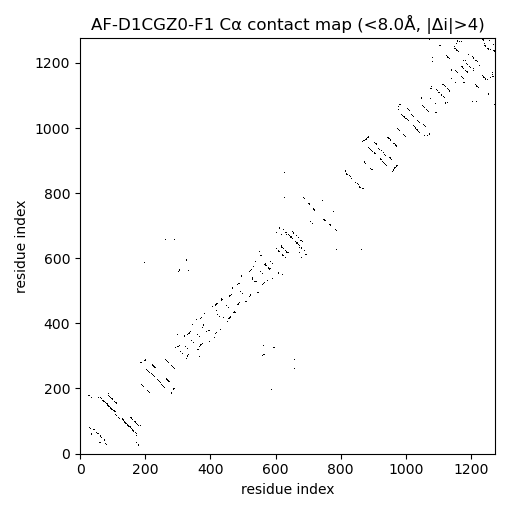6 ARG A CA 1
ATOM 9521 C C . ARG A 1 1226 ? -3.417 -31.322 -67.984 1.00 93.38 1226 ARG A C 1
ATOM 9523 O O . ARG A 1 1226 ? -2.435 -31.352 -67.259 1.00 93.38 1226 ARG A O 1
ATOM 9530 N N . PRO A 1 1227 ? -4.028 -32.444 -68.405 1.00 94.31 1227 PRO A N 1
ATOM 9531 C CA . PRO A 1 1227 ? -4.890 -32.607 -69.575 1.00 94.31 1227 PRO A CA 1
ATOM 9532 C C . PRO A 1 1227 ? -6.387 -32.680 -69.207 1.00 94.31 1227 PRO A C 1
ATOM 9534 O O . PRO A 1 1227 ? -7.100 -33.523 -69.750 1.00 94.31 1227 PRO A O 1
ATOM 9537 N N . LEU A 1 1228 ? -6.863 -31.839 -68.280 1.00 94.88 1228 LEU A N 1
ATOM 9538 C CA . LEU A 1 1228 ? -8.229 -31.915 -67.758 1.00 94.88 1228 LEU A CA 1
ATOM 9539 C C . LEU A 1 1228 ? -9.281 -31.760 -68.871 1.00 94.88 1228 LEU A C 1
ATOM 9541 O O . LEU A 1 1228 ? -9.249 -30.817 -69.661 1.00 94.88 1228 LEU A O 1
ATOM 9545 N N . VAL A 1 1229 ? -10.251 -32.677 -68.894 1.00 93.12 1229 VAL A N 1
ATOM 9546 C CA . VAL A 1 1229 ? -11.457 -32.599 -69.733 1.00 93.12 1229 VAL A CA 1
ATOM 9547 C C . VAL A 1 1229 ? -12.676 -32.834 -68.832 1.00 93.12 1229 VAL A C 1
ATOM 9549 O O . VAL A 1 1229 ? -13.054 -33.988 -68.605 1.00 93.12 1229 VAL A O 1
ATOM 9552 N N . PRO A 1 1230 ? -13.282 -31.767 -68.276 1.00 92.19 1230 PRO A N 1
ATOM 9553 C CA . PRO A 1 1230 ? -14.429 -31.888 -67.385 1.00 92.19 1230 PRO A CA 1
ATOM 9554 C C . PRO A 1 1230 ? -15.618 -32.560 -68.079 1.00 92.19 1230 PRO A C 1
ATOM 9556 O O . PRO A 1 1230 ? -15.932 -32.285 -69.238 1.00 92.19 1230 PRO A O 1
ATOM 9559 N N . SER A 1 1231 ? -16.283 -33.472 -67.374 1.00 93.25 1231 SER A N 1
ATOM 9560 C CA . SER A 1 1231 ? -17.478 -34.166 -67.861 1.00 93.25 1231 SER A CA 1
ATOM 9561 C C . SER A 1 1231 ? -18.276 -34.740 -66.685 1.00 93.25 1231 SER A C 1
ATOM 9563 O O . SER A 1 1231 ? -17.664 -35.098 -65.678 1.00 93.25 1231 SER A O 1
ATOM 9565 N N . PRO A 1 1232 ? -19.618 -34.856 -66.765 1.00 93.69 1232 PRO A N 1
ATOM 9566 C CA . PRO A 1 1232 ? -20.419 -35.342 -65.642 1.00 93.69 1232 PRO A CA 1
ATOM 9567 C C . PRO A 1 1232 ? -20.051 -36.782 -65.258 1.00 93.69 1232 PRO A C 1
ATOM 9569 O O . PRO A 1 1232 ? -20.036 -37.673 -66.107 1.00 93.69 1232 PRO A O 1
ATOM 9572 N N . GLY A 1 1233 ? -19.760 -37.006 -63.976 1.00 92.50 1233 GLY A N 1
ATOM 9573 C CA . GLY A 1 1233 ? -19.230 -38.264 -63.441 1.00 92.50 1233 GLY A CA 1
ATOM 9574 C C . GLY A 1 1233 ? -17.706 -38.420 -63.553 1.00 92.50 1233 GLY A C 1
ATOM 9575 O O . GLY A 1 1233 ? -17.164 -39.374 -62.998 1.00 92.50 1233 GLY A O 1
ATOM 9576 N N . GLY A 1 1234 ? -17.008 -37.502 -64.229 1.00 94.31 1234 GLY A N 1
ATOM 9577 C CA . GLY A 1 1234 ? -15.548 -37.405 -64.190 1.00 94.31 1234 GLY A CA 1
ATOM 9578 C C . GLY A 1 1234 ? -15.047 -36.942 -62.819 1.00 94.31 1234 GLY A C 1
ATOM 9579 O O . GLY A 1 1234 ? -15.793 -36.326 -62.054 1.00 94.31 1234 GLY A O 1
ATOM 9580 N N . GLN A 1 1235 ? -13.783 -37.235 -62.509 1.00 96.19 1235 GLN A N 1
ATOM 9581 C CA . GLN A 1 1235 ? -13.164 -36.902 -61.224 1.00 96.19 1235 GLN A CA 1
ATOM 9582 C C . GLN A 1 1235 ? -11.807 -36.221 -61.397 1.00 96.19 1235 GLN A C 1
ATOM 9584 O O . GLN A 1 1235 ? -11.094 -36.505 -62.357 1.00 96.19 1235 GLN A O 1
ATOM 9589 N N . ILE A 1 1236 ? -11.461 -35.369 -60.433 1.00 97.06 1236 ILE A N 1
ATOM 9590 C CA . ILE A 1 1236 ? -10.120 -34.804 -60.224 1.00 97.06 1236 ILE A CA 1
ATOM 9591 C C . ILE A 1 1236 ? -9.687 -3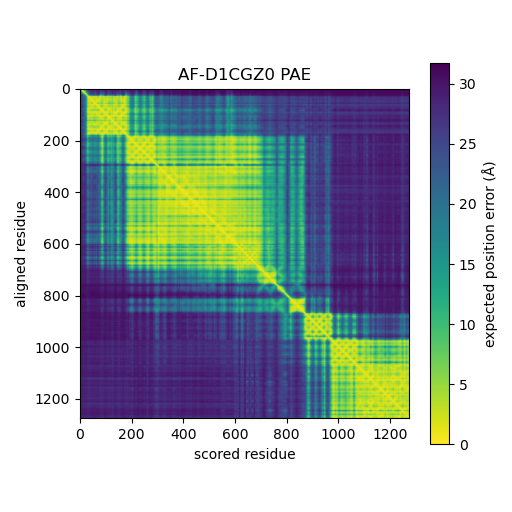5.059 -58.783 1.00 97.06 1236 ILE A C 1
ATOM 9593 O O . ILE A 1 1236 ? -10.538 -35.185 -57.898 1.00 97.06 1236 ILE A O 1
ATOM 9597 N N . GLY A 1 1237 ? -8.381 -35.078 -58.530 1.00 97.38 1237 GLY A N 1
ATOM 9598 C CA . GLY A 1 1237 ? -7.894 -34.833 -57.180 1.00 97.38 1237 GLY A CA 1
ATOM 9599 C C . GLY A 1 1237 ? -7.899 -33.332 -56.925 1.00 97.38 1237 GLY A C 1
ATOM 9600 O O . GLY A 1 1237 ? -7.404 -32.578 -57.760 1.00 97.38 1237 GLY A O 1
ATOM 9601 N N . PHE A 1 1238 ? -8.474 -32.896 -55.809 1.00 97.38 1238 PHE A N 1
ATOM 9602 C CA . PHE A 1 1238 ? -8.499 -31.487 -55.418 1.00 97.38 1238 PHE A CA 1
ATOM 9603 C C . PHE A 1 1238 ? -8.189 -31.345 -53.929 1.00 97.38 1238 PHE A C 1
ATOM 9605 O O . PHE A 1 1238 ? -8.600 -32.175 -53.114 1.00 97.38 1238 PHE A O 1
ATOM 9612 N N . ASP A 1 1239 ? -7.455 -30.290 -53.597 1.00 96.81 1239 ASP A N 1
ATOM 9613 C CA . ASP A 1 1239 ? -7.055 -29.945 -52.236 1.00 96.81 1239 ASP A CA 1
ATOM 9614 C C . ASP A 1 1239 ? -6.988 -28.422 -52.080 1.00 96.81 1239 ASP A C 1
ATOM 9616 O O . ASP A 1 1239 ? -6.749 -27.698 -53.054 1.00 96.81 1239 ASP A O 1
ATOM 9620 N N . LEU A 1 1240 ? -7.227 -27.938 -50.863 1.00 97.62 1240 LEU A N 1
ATOM 9621 C CA . LEU A 1 1240 ? -7.436 -26.523 -50.555 1.00 97.62 1240 LEU A CA 1
ATOM 9622 C C . LEU A 1 1240 ? -6.753 -26.161 -49.237 1.00 97.62 1240 LEU A C 1
ATOM 9624 O O . LEU A 1 1240 ? -6.868 -26.894 -48.263 1.00 97.62 1240 LEU A O 1
ATOM 9628 N N . LEU A 1 1241 ? -6.078 -25.017 -49.195 1.00 97.38 1241 LEU A N 1
ATOM 9629 C CA . LEU A 1 1241 ? -5.293 -24.544 -48.059 1.00 97.38 1241 LEU A CA 1
ATOM 9630 C C . LEU A 1 1241 ? -5.426 -23.021 -47.924 1.00 97.38 1241 LEU A C 1
ATOM 9632 O O . LEU A 1 1241 ? -5.507 -22.312 -48.927 1.00 97.38 1241 LEU A O 1
ATOM 9636 N N . VAL A 1 1242 ? -5.414 -22.496 -46.699 1.00 98.06 1242 VAL A N 1
ATOM 9637 C CA . VAL A 1 1242 ? -5.409 -21.049 -46.426 1.00 98.06 1242 VAL A CA 1
ATOM 9638 C C . VAL A 1 1242 ? -4.230 -20.687 -45.526 1.00 98.06 1242 VAL A C 1
ATOM 9640 O O . VAL A 1 1242 ? -4.040 -21.295 -44.474 1.00 98.06 1242 VAL A O 1
ATOM 9643 N N . ASN A 1 1243 ? -3.409 -19.735 -45.981 1.00 97.19 1243 ASN A N 1
ATOM 9644 C CA . ASN A 1 1243 ? -2.266 -19.190 -45.242 1.00 97.19 1243 ASN A CA 1
ATOM 9645 C C . ASN A 1 1243 ? -2.682 -18.044 -44.320 1.00 97.19 1243 ASN A C 1
ATOM 9647 O O . ASN A 1 1243 ? -3.666 -17.363 -44.598 1.00 97.19 1243 ASN A O 1
ATOM 9651 N N . ASP A 1 1244 ? -1.853 -17.818 -43.305 1.00 95.69 1244 ASP A N 1
ATOM 9652 C CA . ASP A 1 1244 ? -2.133 -16.982 -42.140 1.00 95.69 1244 ASP A CA 1
ATOM 9653 C C . ASP A 1 1244 ? -0.829 -16.335 -41.621 1.00 95.69 1244 ASP A C 1
ATOM 9655 O O . ASP A 1 1244 ? 0.146 -17.066 -41.441 1.00 95.69 1244 ASP A O 1
ATOM 9659 N N . ASP A 1 1245 ? -0.775 -15.010 -41.418 1.00 93.00 1245 ASP A N 1
ATOM 9660 C CA . ASP A 1 1245 ? 0.370 -14.224 -40.904 1.00 93.00 1245 ASP A CA 1
ATOM 9661 C C . ASP A 1 1245 ? -0.049 -13.128 -39.892 1.00 93.00 1245 ASP A C 1
ATOM 9663 O O . ASP A 1 1245 ? -0.161 -11.947 -40.225 1.00 93.00 1245 ASP A O 1
ATOM 9667 N N . ASP A 1 1246 ? -0.139 -13.501 -38.612 1.00 85.69 1246 ASP A N 1
ATOM 9668 C CA . ASP A 1 1246 ? -0.426 -12.614 -37.469 1.00 85.69 1246 ASP A CA 1
ATOM 9669 C C . ASP A 1 1246 ? 0.634 -11.501 -37.226 1.00 85.69 1246 ASP A C 1
ATOM 9671 O O . ASP A 1 1246 ? 0.480 -10.684 -36.313 1.00 85.69 1246 ASP A O 1
ATOM 9675 N N . GLY A 1 1247 ? 1.742 -11.435 -37.986 1.00 71.75 1247 GLY A N 1
ATOM 9676 C CA . GLY A 1 1247 ? 2.707 -10.327 -37.882 1.00 71.75 1247 GLY A CA 1
ATOM 9677 C C . GLY A 1 1247 ? 4.193 -10.650 -38.078 1.00 71.75 1247 GLY A C 1
ATOM 9678 O O . GLY A 1 1247 ? 5.010 -9.722 -38.138 1.00 71.75 1247 GLY A O 1
ATOM 9679 N N . SER A 1 1248 ? 4.592 -11.917 -38.193 1.00 71.88 1248 SER A N 1
ATOM 9680 C CA . SER A 1 1248 ? 6.004 -12.346 -38.279 1.00 71.88 1248 SER A CA 1
ATOM 9681 C C . SER A 1 1248 ? 6.382 -13.036 -39.599 1.00 71.88 1248 SER A C 1
ATOM 9683 O O . SER A 1 1248 ? 7.545 -13.405 -39.791 1.00 71.88 1248 SER A O 1
ATOM 9685 N N . GLY A 1 1249 ? 5.444 -13.128 -40.541 1.00 77.38 1249 GLY A N 1
ATOM 9686 C CA . GLY A 1 1249 ? 5.439 -14.116 -41.615 1.00 77.38 1249 GLY A CA 1
ATOM 9687 C C . GLY A 1 1249 ? 4.751 -15.401 -41.142 1.00 77.38 1249 GLY A C 1
ATOM 9688 O O . GLY A 1 1249 ? 4.839 -15.738 -39.965 1.00 77.38 1249 GLY A O 1
ATOM 9689 N N . ARG A 1 1250 ? 4.101 -16.102 -42.081 1.00 90.19 1250 ARG A N 1
ATOM 9690 C CA . ARG A 1 1250 ? 3.264 -17.309 -41.924 1.00 90.19 1250 ARG A CA 1
ATOM 9691 C C . ARG A 1 1250 ? 3.260 -17.953 -40.522 1.00 90.19 1250 ARG A C 1
ATOM 9693 O O . ARG A 1 1250 ? 4.131 -18.770 -40.220 1.00 90.19 1250 ARG A O 1
ATOM 9700 N N . SER A 1 1251 ? 2.257 -17.627 -39.708 1.00 85.94 1251 SER A N 1
ATOM 9701 C CA . SER A 1 1251 ? 1.986 -18.204 -38.380 1.00 85.94 1251 SER A CA 1
ATOM 9702 C C . SER A 1 1251 ? 1.474 -19.645 -38.457 1.00 85.94 1251 SER A C 1
ATOM 9704 O O . SER A 1 1251 ? 1.673 -20.416 -37.519 1.00 85.94 1251 SER A O 1
ATOM 9706 N N . GLY A 1 1252 ? 0.874 -20.029 -39.586 1.00 92.50 1252 GLY A N 1
ATOM 9707 C CA . GLY A 1 1252 ? 0.569 -21.414 -39.933 1.00 92.50 1252 GLY A CA 1
ATOM 9708 C C . GLY A 1 1252 ? -0.337 -21.511 -41.158 1.00 92.50 1252 GLY A C 1
ATOM 9709 O O . GLY A 1 1252 ? -0.266 -20.679 -42.068 1.00 92.50 1252 GLY A O 1
ATOM 9710 N N . TRP A 1 1253 ? -1.151 -22.563 -41.212 1.00 96.12 1253 TRP A N 1
ATOM 9711 C CA . TRP A 1 1253 ? -2.209 -22.722 -42.206 1.00 96.12 1253 TRP A CA 1
ATOM 9712 C C . TRP A 1 1253 ? -3.316 -23.662 -41.721 1.00 96.12 1253 TRP A C 1
ATOM 9714 O O . TRP A 1 1253 ? -3.156 -24.396 -40.745 1.00 96.12 1253 TRP A O 1
ATOM 9724 N N . ILE A 1 1254 ? -4.430 -23.662 -42.448 1.00 96.69 1254 ILE A N 1
ATOM 9725 C CA . ILE A 1 1254 ? -5.463 -24.697 -42.373 1.00 96.69 1254 ILE A CA 1
ATOM 9726 C C . ILE A 1 1254 ? -5.628 -25.316 -43.768 1.00 96.69 1254 ILE A C 1
ATOM 9728 O O . ILE A 1 1254 ? -5.640 -24.586 -44.761 1.00 96.69 1254 ILE A O 1
ATOM 9732 N N . GLU A 1 1255 ? -5.689 -26.645 -43.876 1.00 95.56 1255 GLU A N 1
ATOM 9733 C CA . GLU A 1 1255 ? -5.789 -27.371 -45.154 1.00 95.56 1255 GLU A CA 1
ATOM 9734 C C . GLU A 1 1255 ? -6.819 -28.511 -45.130 1.00 95.56 1255 GLU A C 1
ATOM 9736 O O . GLU A 1 1255 ? -7.050 -29.151 -44.107 1.00 95.56 1255 GLU A O 1
ATOM 9741 N N . TRP A 1 1256 ? -7.470 -28.744 -46.272 1.00 94.81 1256 TRP A N 1
ATOM 9742 C CA . TRP A 1 1256 ? -8.520 -29.748 -46.439 1.00 94.81 1256 TRP A CA 1
ATOM 9743 C C . TRP A 1 1256 ? -7.962 -31.167 -46.267 1.00 94.81 1256 TRP A C 1
ATOM 9745 O O . TRP A 1 1256 ? -8.505 -31.957 -45.493 1.00 94.81 1256 TRP A O 1
ATOM 9755 N N . THR A 1 1257 ? -6.838 -31.464 -46.921 1.00 92.69 1257 THR A N 1
ATOM 9756 C CA . THR A 1 1257 ? -5.981 -32.620 -46.630 1.00 92.69 1257 THR A CA 1
ATOM 9757 C C . THR A 1 1257 ? -4.531 -32.155 -46.455 1.00 92.69 1257 THR A C 1
ATOM 9759 O O . THR A 1 1257 ? -4.172 -31.108 -46.985 1.00 92.69 1257 THR A O 1
ATOM 9762 N N . PRO A 1 1258 ? -3.645 -32.922 -45.788 1.00 89.62 1258 PRO A N 1
ATOM 9763 C CA . PRO A 1 1258 ? -2.216 -32.595 -45.687 1.00 89.62 1258 PRO A CA 1
ATOM 9764 C C . PRO A 1 1258 ? -1.433 -32.807 -47.005 1.00 89.62 1258 PRO A C 1
ATOM 9766 O O . PRO A 1 1258 ? -0.259 -33.190 -46.994 1.00 89.62 1258 PRO A O 1
ATOM 9769 N N . GLY A 1 1259 ? -2.090 -32.627 -48.155 1.00 90.56 1259 GLY A N 1
ATOM 9770 C CA . GLY A 1 1259 ? -1.535 -32.837 -49.485 1.00 90.56 1259 GLY A CA 1
ATOM 9771 C C . GLY A 1 1259 ? -0.658 -31.679 -49.950 1.00 90.56 1259 GLY A C 1
ATOM 9772 O O . GLY A 1 1259 ? 0.418 -31.934 -50.495 1.00 90.56 1259 GLY A O 1
ATOM 9773 N N . ILE A 1 1260 ? -1.071 -30.428 -49.720 1.00 93.75 1260 ILE A N 1
ATOM 9774 C CA . ILE A 1 1260 ? -0.333 -29.233 -50.163 1.00 93.75 1260 ILE A CA 1
ATOM 9775 C C . ILE A 1 1260 ? 0.801 -28.882 -49.190 1.00 93.75 1260 ILE A C 1
ATOM 9777 O O . ILE A 1 1260 ? 1.970 -28.876 -49.588 1.00 93.75 1260 ILE A O 1
ATOM 9781 N N . GLY A 1 1261 ? 0.474 -28.569 -47.933 1.00 86.81 1261 GLY A N 1
ATOM 9782 C CA . GLY A 1 1261 ? 1.356 -27.853 -47.010 1.00 86.81 1261 GLY A CA 1
ATOM 9783 C C . GLY A 1 1261 ? 2.594 -28.637 -46.586 1.00 86.81 1261 GLY A C 1
ATOM 9784 O O . GLY A 1 1261 ? 3.702 -28.097 -46.604 1.00 86.81 1261 GLY A O 1
ATOM 9785 N N . TYR A 1 1262 ? 2.424 -29.917 -46.247 1.00 79.62 1262 TYR A N 1
ATOM 9786 C CA . TYR A 1 1262 ? 3.498 -30.744 -45.685 1.00 79.62 1262 TYR A CA 1
ATOM 9787 C C . TYR A 1 1262 ? 4.376 -31.486 -46.703 1.00 79.62 1262 TYR A C 1
ATOM 9789 O O . TYR A 1 1262 ? 5.455 -31.951 -46.326 1.00 79.62 1262 TYR A O 1
ATOM 9797 N N . GLY A 1 1263 ? 3.966 -31.633 -47.970 1.00 75.88 1263 GLY A N 1
ATOM 9798 C CA . GLY A 1 1263 ? 4.741 -32.483 -48.889 1.00 75.88 1263 GLY A CA 1
ATOM 9799 C C . GLY A 1 1263 ? 4.410 -32.493 -50.381 1.00 75.88 1263 GLY A C 1
ATOM 9800 O O . GLY A 1 1263 ? 5.184 -33.098 -51.120 1.00 75.88 1263 GLY A O 1
ATOM 9801 N N . LYS A 1 1264 ? 3.331 -31.847 -50.845 1.00 90.75 1264 LYS A N 1
ATOM 9802 C CA . LYS A 1 1264 ? 2.935 -31.804 -52.272 1.00 90.75 1264 LYS A CA 1
ATOM 9803 C C . LYS A 1 1264 ? 2.688 -33.207 -52.849 1.00 90.75 1264 LYS A C 1
ATOM 9805 O O . LYS A 1 1264 ? 3.361 -33.655 -53.779 1.00 90.75 1264 LYS A O 1
ATOM 9810 N N . VAL A 1 1265 ? 1.726 -33.905 -52.231 1.00 94.56 1265 VAL A N 1
ATOM 9811 C CA . VAL A 1 1265 ? 1.473 -35.357 -52.348 1.00 94.56 1265 VAL A CA 1
ATOM 9812 C C . VAL A 1 1265 ? 0.048 -35.650 -52.873 1.00 94.56 1265 VAL A C 1
ATOM 9814 O O . VAL A 1 1265 ? -0.880 -35.796 -52.072 1.00 94.56 1265 VAL A O 1
ATOM 9817 N N . PRO A 1 1266 ? -0.161 -35.803 -54.194 1.00 95.06 1266 PRO A N 1
ATOM 9818 C CA . PRO A 1 1266 ? -1.494 -35.939 -54.799 1.00 95.06 1266 PRO A CA 1
ATOM 9819 C C . PRO A 1 1266 ? -2.330 -37.132 -54.334 1.00 95.06 1266 PRO A C 1
ATOM 9821 O O . PRO A 1 1266 ? -3.559 -37.058 -54.315 1.00 95.06 1266 PRO A O 1
ATOM 9824 N N . ARG A 1 1267 ? -1.705 -38.225 -53.875 1.00 95.19 1267 ARG A N 1
ATOM 9825 C CA . ARG A 1 1267 ? -2.434 -39.348 -53.256 1.00 95.19 1267 ARG A CA 1
ATOM 9826 C C . ARG A 1 1267 ? -3.151 -39.012 -51.945 1.00 95.19 1267 ARG A C 1
ATOM 9828 O O . ARG A 1 1267 ? -3.902 -39.854 -51.460 1.00 95.19 1267 ARG A O 1
ATOM 9835 N N . LEU A 1 1268 ? -2.879 -37.850 -51.348 1.00 94.12 1268 LEU A N 1
ATOM 9836 C CA . LEU A 1 1268 ? -3.607 -37.343 -50.182 1.00 94.12 1268 LEU A CA 1
ATOM 9837 C C . LEU A 1 1268 ? -4.820 -36.496 -50.587 1.00 94.12 1268 LEU A C 1
ATOM 9839 O O . LEU A 1 1268 ? -5.788 -36.477 -49.835 1.00 94.12 1268 LEU A O 1
ATOM 9843 N N . PHE A 1 1269 ? -4.801 -35.879 -51.776 1.00 95.75 1269 PHE A N 1
ATOM 9844 C CA . PHE A 1 1269 ? -5.912 -35.078 -52.290 1.00 95.75 1269 PHE A CA 1
ATOM 9845 C C . PHE A 1 1269 ? -7.178 -35.920 -52.411 1.00 95.75 1269 PHE A C 1
ATOM 9847 O O . PHE A 1 1269 ? -7.153 -37.033 -52.959 1.00 95.75 1269 PHE A O 1
ATOM 9854 N N . ASP A 1 1270 ? -8.312 -35.355 -52.019 1.00 96.06 1270 ASP A N 1
ATOM 9855 C CA . ASP A 1 1270 ? -9.576 -36.064 -52.132 1.00 96.06 1270 ASP A CA 1
ATOM 9856 C C . ASP A 1 1270 ? -10.081 -36.089 -53.586 1.00 96.06 1270 ASP A C 1
ATOM 9858 O O . ASP A 1 1270 ? -9.716 -35.255 -54.415 1.00 96.06 1270 ASP A O 1
ATOM 9862 N N . SER A 1 1271 ? -10.892 -37.089 -53.936 1.00 96.81 1271 SER A N 1
ATOM 9863 C CA . SER A 1 1271 ? -11.402 -37.255 -55.309 1.00 96.81 1271 SER A CA 1
ATOM 9864 C C . SER A 1 1271 ? -12.728 -36.518 -55.480 1.00 96.81 1271 SER A C 1
ATOM 9866 O O . SER A 1 1271 ? -13.771 -37.049 -55.095 1.00 96.81 1271 SER A O 1
ATOM 9868 N N . PHE A 1 1272 ? -12.718 -35.325 -56.068 1.00 97.31 1272 PHE A N 1
ATOM 9869 C CA . PHE A 1 1272 ? -13.922 -34.529 -56.320 1.00 97.31 1272 PHE A CA 1
ATOM 9870 C C . PHE A 1 1272 ? -14.597 -34.949 -57.629 1.00 97.31 1272 PHE A C 1
ATOM 9872 O O . PHE A 1 1272 ? -13.922 -35.246 -58.611 1.00 97.31 1272 PHE A O 1
ATOM 9879 N N . THR A 1 1273 ? -15.934 -34.994 -57.653 1.00 96.88 1273 THR A N 1
ATOM 9880 C CA . THR A 1 1273 ? -16.719 -35.519 -58.791 1.00 96.88 1273 THR A CA 1
ATOM 9881 C C . THR A 1 1273 ? -17.528 -34.423 -59.482 1.00 96.88 1273 THR A C 1
ATOM 9883 O O . THR A 1 1273 ? -18.346 -33.770 -58.839 1.00 96.88 1273 THR A O 1
ATOM 9886 N N . PHE A 1 1274 ? -17.359 -34.238 -60.792 1.00 96.12 1274 PHE A N 1
ATOM 9887 C CA . PHE A 1 1274 ? -18.166 -33.291 -61.568 1.00 96.12 1274 PHE A CA 1
ATOM 9888 C C . PHE A 1 1274 ? -19.625 -33.766 -61.662 1.00 96.12 1274 PHE A C 1
ATOM 9890 O O . PHE A 1 1274 ? -19.895 -34.862 -62.159 1.00 96.12 1274 PHE A O 1
ATOM 9897 N N . LEU A 1 1275 ? -20.579 -32.943 -61.224 1.00 94.81 1275 LEU A N 1
ATOM 9898 C CA . LEU A 1 1275 ? -22.017 -33.201 -61.368 1.00 94.81 1275 LEU A CA 1
ATOM 9899 C C . LEU A 1 1275 ? -22.573 -32.490 -62.625 1.00 94.81 1275 LEU A C 1
ATOM 9901 O O . LEU A 1 1275 ? -21.979 -31.494 -63.049 1.00 94.81 1275 LEU A O 1
ATOM 9905 N N . PRO A 1 1276 ? -23.655 -33.008 -63.246 1.00 88.75 1276 PRO A N 1
ATOM 9906 C CA . PRO A 1 1276 ? -24.261 -32.447 -64.463 1.00 88.75 1276 PRO A CA 1
ATOM 9907 C C . PRO A 1 1276 ? -24.989 -31.110 -64.258 1.00 88.75 1276 PRO A C 1
ATOM 9909 O O . PRO A 1 1276 ? -25.396 -30.821 -63.111 1.00 88.75 1276 PRO A O 1
#

Secondary structure (DSSP, 8-state):
----------------------S-----B-S-SSTT-TT-PPEES-GGGEEEESSS-SSTT-EEEE--BTTB-EEEE---EE--TTS-EEEEEEEEEEEEEEEEEEEEEEEE-TTS-EEEE---TTS-S-SEEEEEEEEEEEEEEEE----TT--EEEEEEEE---SS-EEEEEEEEEEE---TTTTEEEEEE-SSGGGEE-TT--EEEEEEEEE-SSS-EEEEEEEEEEETTS-EEEEEEEEEEEPTT-EEEEEEEE---SSEEEEEEEEEE-SSS-EEEEEEEEEEE-PPPPGGG--TT--EEEE--GGGT-S-HHHHHHHHHHHT--EEEEEEEHHHH-SBTTB----HHHHHHHHHHHHHT-EEEEEEE---TTT-B-TTS-B--S-SHHHHHHHHHHHHHHHHHHTTT--EEEE-S-TTSHHHH-SS--HHHHHHHHHHHHHHHHHH-SSSEEEEEEEETT-HHHHHHHHHTTGGGS-SEEEEE---SS-TTTTTHHHHHHHHHHHHHHTT----EEEEEE-----SSTT---HHHHHHHHHHHHHHHHTTSSEEEEEES-SB--SS-SS-SGGG--SB-TTSPBPHHHHHHHHHHHHHTT-EEEEE---STTEEEEEEEETTEEEEEEEESS-EEEEEE-SSSEEEEE-TT--EEEEE-BTTEEEEEE-SS-EEE----HHHHHHHHHHHHHHHHHHHHHHTTT-TTHHHHHHHHHHHHHHHHHHHHH--HHHHHHHHHHHHHHHHHHHHHTTS---STTHHHHHHHHHHHHHHHHHHHHHHHHHHTTTTTTS--SS--PPPPTT--TT-HHHHHHHHHHHHHHHHHHHGGGT-HHHHHHHHHHHHHHHHHHHHHHHHS----TTEEEE-S-SEEEEETT-PPPEEEEEEE-SSS-EEEEEEEE--TT-EEES-EEEEE-TT-EEEEEEEEE--TTPPSEEEEEEEEEEETTEE-SPPEEEEEEEE-SEEEEEEPBSS---TT-EEEEEEEE-SSS-EEEEEEEE--TT-EEESSEEEEEEEPTT-EEEEEEEEEE----STT--EEEEEEEETTEEEEEEEE--B-EE-B----SSS-GGGGGG---EEE-SGGGEES-SS--TTTEEEEEEEEE-SSEEEEEEEEEESS------GGGGGGSSEEEEEEETT----SS--SSEEEEEEEEETTEEEEEEEE-STTPPSSEE-TTSEEEEEEETTEEEEEEEEEGGGSTT----TT-EEEEEEEEEE-SSSS--EEEESSTTTTTT--GGGSEEEEE--

Sequence (1276 aa):
MGRKGVPAMLVLVLLLALWPASHNGRAQETGLDNPGFEAGPWEANHPERVATDTTQVHGGQRSVRVLPLPGDDVFMLSNLVPIDVELSYVFSVWIRTDSLPSNAVSVRVLEVDPNNVAIGWHVLSSGDNRLVTTGGTHDWQRFDVELSGFNSRTSYLKFYLWVAPAEAGTAWFDDAAFARSSRPGEDLRLSVTTPRLGNVFSPGEEVSGIVTVRSLADEPREVVLRQHVEYKDGTVVLDRDTSLTIPPRGTVDVHLAFTPRLKGVYYGRFALLDQQGEELRVLETSFGVIEPLDAHDYSRLSPFGAQTHFGQYKGDPEKNLRLMSMAGINWTRDEMYWSELEKTKGVFTFPPQFDAYVAENVRQGLDPLIILDYHNRLYDLNESGSPRAPHTEAGLRGWARYVAEMVTRYRDQVRYWEVWNEPNGQQFWGDEPSAREYAAVLKTAYTTIKRLDPDAVVIGGAIAGTDLNYLRELFDAGGLNYMDVLSIHPYRVGGPDETDLLRDLRFHQELMHEYGYEKPIWLTEIGWATDTGPYGVSEAQQAQYLVRTYLLALSTGYVREVNWYDFQDDGPDPANHEHRFGIVRLDLSPKPAYTAYANLVRQIGAGHYVGDLSLPEGVRGEVFARRGEAILVLWATSARQVSLRTSASRLEVYDIDGNERDVPVDGGSASLTVGPDPMYVHGLGAGVLLQAAANTFEEALAAARLDLRGREFAPEVESHLERASSRVEHYLTHRSPGDLVAALGELDRARGIWIDSAHTAGGDAWRSALVNVYSLARASGALADMAYASRARGQALIGQGSGKITALPSGADASRPHAEALWQDASRYLEESREMRQQDPVAAWRAAVLGRSLARASQQVYRYEEPVYPWVYLSTPDYNLSAVVGELPPLPVTVHNALDRSVAFDLTVDAPLGWDVAGAGVVSLAPGERRTVELRVVPPTDVAVGSYRIAIGGRYDGVKAVVPIEVDLELRPALELEVLPLRERPAAGTELRVRVANASAHAQSGTLALQLPAGWSASPSSAAYGPLAPGESQTMSFELTAVRQADFNEYEVGISATYTAGVVSASQALDFLAIPRGRAAVDGDLSDWRAALPIHLDRASQVAEKKGWTPQDLSAVGYTMWDDDYLYVAVRVTDNAFRQTYTGGDVWRGDGVQFAIDALNNKSDSYDSDDSEWGLTLTPAGPQVWRWYGSGGLPGNVLVESARLSVVRQGDQTVYEAAIPISEIRPLVPSPGGQIGFDLLVNDDDGSGRSGWIEWTPGIGYGKVPRLFDSFTFLP

Mean predicted aligned error: 19.61 Å

Radius of gyration: 44.9 Å; Cα contacts (8 Å, |Δi|>4): 2938; chains: 1; bounding box: 84×101×143 Å

Solvent-accessible surface area (backbone atoms only — not comparable to full-atom values): 67751 Å² total; per-residue (Å²): 140,79,92,83,91,89,83,91,89,90,88,87,93,83,86,88,81,90,83,84,93,80,81,83,91,71,76,71,70,47,65,63,68,65,43,41,21,72,90,38,62,64,57,46,84,46,57,94,39,48,44,63,30,73,85,63,59,87,50,96,73,21,9,28,33,41,44,44,33,75,88,41,74,34,38,32,38,56,58,77,21,69,54,61,56,89,47,47,28,36,42,35,35,28,40,28,29,37,65,29,57,62,66,32,33,30,33,34,41,37,34,18,27,91,84,75,46,80,76,46,69,47,58,48,98,86,68,46,42,59,75,38,70,37,47,23,66,42,71,80,40,80,47,77,38,82,47,62,84,54,58,94,64,42,37,26,40,32,46,32,49,34,30,42,56,29,92,56,44,38,39,37,43,24,56,36,47,40,27,68,55,81,62,75,38,63,47,55,45,77,49,78,49,54,95,38,75,40,40,49,42,47,74,76,44,67,52,49,35,39,39,39,40,33,34,67,34,94,52,68,45,70,34,28,41,36,41,39,28,23,37,83,88,70,54,70,74,42,78,48,80,43,81,43,82,31,48,52,59,24,72,45,77,43,82,42,73,44,72,52,92,64,45,23,42,31,47,35,44,39,33,36,20,42,95,86,67,52,80,37,45,76,50,76,53,32,36,28,21,38,70,82,75,59,80,88,49,68,48,105,74,49,39,42,28,28,30,49,47,58,62,76,77,42,88,49,62,73,62,51,51,50,52,35,49,59,33,56,40,42,32,39,39,35,53,51,47,43,45,68,28,46,74,42,92,95,44,76,45,82,60,73,61,66,58,47,50,55,54,46,32,57,71,71,70,32,52,44,33,40,39,46,32,66,47,36,78,88,59,29,59,48,97,87,69,46,58,20,52,47,73,47,82,64,17,46,55,46,50,40,46,53,52,42,54,52,47,72,72,34,52,96,74,41,48,36,40,31,49,47,60,24,49,70,35,47,91,60,28,28,97,74,50,40,40,58,46,47,27,50,47,35,39,41,43,36,65,40,44,52,71,79,41,71,84,48,44,36,32,26,67,29,24,62,34,81,57,63,65,56,50,48,46,17,46,76,56,46,32,75,80,35,40,65,29,41,28,32,23,66,56,68,92,73,50,51,74,87,65,43,46,59,56,57,57,48,52,57,52,50,56,34,34,67,77,76,44,88,61,44,34,32,31,70,36,40,60,57,27,51,17,77,50,100,81,38,40,54,54,65,53,37,18,32,40,49,56,51,42,55,52,49,42,41,66,64,72,42,41,58,37,40,18,33,36,31,44,48,16,69,47,89,53,59,69,41,52,77,21,24,24,26,27,20,37,74,86,40,27,42,37,46,30,39,30,26,48,26,26,47,38,76,73,46,37,76,30,44,64,53,26,44,52,99,59,64,94,71,47,50,34,45,29,29,41,42,101,83,43,34,38,38,38,33,28,14,93,52,80,40,83,46,75,48,76,39,91,40,69,46,32,46,35,24,45,45,32,56,43,76,42,83,41,62,31,62,96,43,32,28,80,43,82,37,21,59,61,42,30,42,35,32,62,54,45,67,66,51,51,54,50,11,31,44,48,46,36,49,52,33,46,50,53,45,56,65,66,42,67,91,48,91,67,32,71,65,35,50,54,22,51,50,52,19,49,56,20,48,54,46,24,74,75,66,70,42,68,68,29,51,56,49,17,54,52,25,50,53,48,30,49,50,60,45,61,74,58,56,82,79,64,90,82,66,67,70,62,53,37,61,51,46,32,52,49,41,54,52,44,42,45,52,52,48,48,49,60,46,37,74,73,43,70,80,46,77,88,67,73,73,92,78,78,77,87,74,82,76,72,95,83,68,64,74,33,29,60,70,17,42,55,30,36,53,55,10,51,49,26,47,46,53,18,59,71,30,47,86,78,39,56,63,61,10,46,50,24,39,50,53,11,49,54,28,39,51,47,12,60,48,40,54,70,72,46,72,55,33,40,87,45,40,45,78,49,55,92,62,49,69,43,72,32,34,74,94,56,66,70,71,50,58,36,32,44,33,32,68,39,94,55,65,49,57,36,33,36,41,74,49,62,59,92,80,46,51,78,45,66,66,46,77,48,76,39,50,49,65,32,73,48,74,41,62,30,40,66,43,75,52,98,82,61,77,71,45,81,44,66,36,38,40,34,32,27,40,92,87,40,54,26,41,79,53,51,64,27,42,34,37,31,37,60,49,55,48,79,44,77,54,64,39,72,67,85,84,39,63,72,39,73,49,36,36,39,42,32,26,66,25,96,55,72,39,42,40,41,40,37,61,46,65,45,96,63,42,43,50,59,57,52,58,52,77,46,67,78,24,48,57,76,31,70,48,78,46,80,27,36,21,70,35,58,59,90,52,77,42,45,66,45,58,40,32,40,36,35,40,41,90,88,50,72,52,74,51,71,41,73,54,31,38,38,27,29,31,51,49,83,71,86,64,76,46,72,69,82,70,50,46,75,26,34,28,36,72,40,70,51,80,92,33,53,40,85,47,79,91,73,44,56,72,51,54,23,35,41,38,36,32,29,27,56,99,60,30,42,33,43,34,35,46,34,32,32,73,53,93,43,36,80,43,60,76,90,49,34,73,42,10,31,29,41,36,40,38,37,27,37,73,47,74,53,41,87,45,74,62,61,37,24,30,33,37,34,48,36,57,30,89,89,43,68,45,47,35,25,61,39,33,12,61,83,42,80,44,68,39,78,45,85,84,43,48,70,20,70,40,74,60,95,47,37,36,28,40,24,33,40,40,39,40,91,73,43,21,81,44,76,90,46,67,78,38,55,28,14,42,39,43,35,38,32,34,19,85,77,82,52,46,49,29,34,39,28,71,38,79,15,65,88,79,67,39,22,42,57,54,27,47,71,29,30,31,40,110

InterPro domains:
  IPR010502 Carbohydrate-binding domain, family 9 [PF06452] (1102-1257)
  IPR013783 Immunoglobulin-like fold [G3DSA:2.60.40.10] (876-963)
  IPR013783 Immunoglobulin-like fold [G3DSA:2.60.40.10] (985-1071)
  IPR017853 Glycoside hydrolase superfamily [SSF51445] (315-605)
  IPR018905 Alpha-galactosidase, NEW3 domain [PF10633] (906-951)
  IPR018905 Alpha-galactosidase, NEW3 domain [PF10633] (993-1060)
  IPR024655 Asl1-like, glycosyl hydrolase catalytic domain [PF11790] (410-568)
  IPR051923 Glycosyl Hydrolase Family 39 [PTHR12631] (7-638)

Organism: Thermobaculum terrenum (strain ATCC BAA-798 / CCMEE 7001 / YNP1) (NCBI:txid525904)

Foldseek 3Di:
DDDDDDDDDDDDDDDDDDDDDDDDDDFDFQDWPCQQQPVHFAAKPCVVQKTWDQPAHDDDRTWMKGKAAAPDKIKGKIDWTFDDQLFKKKKKKKKFKEPAPFFFKFKWKWFAAPVRDTPGTDADPVRDRRQDGGYYGDGIDMDMGMDHPDDPRGTTMMMMTIGHHDPGMMMIMGDITMHTDDAFQSQKDWDKDFPDQLLEAEAQDKGKTKIKIFGQAQAKAWWWKWKWKAAPVRHTFDTDIDIDTAGGRGMDIDMDITTDNDFFKMKIKIFIAHPVGDTRDIDIFMHGYAHFDDPVLDDPQWQAAAEDELCVVADDLLSLLVLCVRLPRQEYEYEDELQQQCVDQPGGDDDVSVVVNLVSSVVSNHAYAYEYDDFHLVFAADPVSHTAHQQDPRSLVSLLVSLLVVCLPDVVRHQHYEYFAALVDCVGGNDDRDLLSQLSSLQSNQVSNCVSPVRRFYEYPNHEALPLPSVLRNVVSVSVVRGQEYEYANEDQDACVVVVVLVSVVVVQLSCQVSLHGHAYEHQEDFAFQAPDPRHDHLVVRLLRLLVVVLSQQLVVRHRHYHYHHAEQRDDHRHDRSSGRHQAYSSSHGRSNSLLSSVSSVQQRLWGWQAWDDWPPQKTWTWIDDLLWIKTKIAGQAWDKTKDFAPFQWKWKAWSNGDTDIFGQDPRITIDTHYSTIMIITPRAPLVSLNRLLNVLVVLLVVLLVVLPPDPLSVVLNVLSVQLSVLSVCCSVPVDLVSLVVSLVSLVVSVVSCVVVVPPDDDGSNLVSSLVSNLSSLLSNVSSVSSVCVVVVPDPVPPDPDDDPDDDDPPFLQQQVSLSVLLVQLVVLQVVLVVCCVPPVVSSSSSPSNSVSSNVSSVSSVSNRAGAAPQKDKDFPALEAEDEQVGDFWTKMKIWGQDQAKFWKFKDKDFPPPKDKDQTTIDIAGHGDIDITTIDIHHDLPDDFAKTKMWIFIDTPNGTHHRTRIRIYGYDYQKDKDWDADADQDFQFGKTKMKIFGQHQAFKWWKKAKDFDDFKDWVPRMDIDDSAHHGGMDMDITGIRTDDADFLRWTKMKMKTAIDSGIDIDIDIHAYLAAEADDDDAAQDCNRSRVWTKDWLADPVQWWLAPPDHQQAWIKIWTWYDDQWWTKIKMKIFHQAADQADDQPCRLFGWWKKKKKQQQLPFAQADDQQIWIWIWDQYPVGTWIATQDFHNPDDHSDTDPVKGWDWDDDRRIIMIIIIHTVVRRPPHDDDAFHKMFMKMKTFHDNDDTTSTIGIPWPCPPPGVGSNRGDIHGYHD

pLDDT: mean 83.23, std 18.51, range [22.89, 98.75]

Nearest PDB structures (foldseek):
  5jvk-assembly3_C  TM=7.943E-01  e=7.700E-30  Bacteroides cellulosilyticus
  4zn2-assembly4_D  TM=8.822E-01  e=1.473E-20  Pseudomonas aeruginosa PAO1
  8dhl-assembly1_B  TM=3.886E-01  e=4.956E-20  Tannerella forsythia
  5t9g-assembly1_A  TM=2.648E-01  e=8.402E-18  Bacteroides uniformis
  3s3j-assembly1_A  TM=2.092E-01  e=5.400E-05  Homo sapiens